Protein 5ODU (pdb70)

InterPro domains:
  IPR008979 Galactose-binding-like domain superfamily [SSF49785] (3-117)
  IPR012905 PA-IL-like [PF07828] (3-117)
  IPR012905 PA-IL-like [PIRSF020485] (2-117)

Foldseek 3Di:
DLFKDKWWLLPQVFAFGQDWAAFFWWKKKAKDDKKALADDPQRIAALQAGDVVDHDPPLAQHKWWAAPNDTHRAGRMDGGHGDHHTGTTGIHRRHDPPSSPRMGDIMIMDMDRPDHHDDDD/DLFKDKWWLLPQQFAFGPDWAAFFWWKKKAKDDKKALADDPQRIAAQQAGDVVDDDPPPAQHKWWAFPNDTHRARRMDDGHGDHHTGTIGIHRRHDPPRSPRMGDIMIMDMDRPDHHDDDD/DLFKDKWWLLPQPFAFGPDWAAFFWWKKKAKDDKKALADDPQRIAALQAGDVVDHDPPPAQHKWWAFPNDTHRARRMDGGHGDHHTGTIGIHRRHDPPSSPRMGDIMIMDMDRPDHHDDDD/DLFKDKWWLLPQQFAFGPDWAAFFWWKKKAKDDKKALADDPQRIAAQQAGDVVDHDPPPAQHKWWAFVHDTHHAHRMDDGHGDHHTGTIGIHRRHDPPRSPRMGDIMIMDMDRPDHHDDDD/DLFKDKWWLLPQQFAFRQDWAAFFWWKKKAKDDKKALADDPQRIAALQAGDVVDDDPPPAQHKWWAFPNDTGRAHRMDGGHGDHHTGTTGIHRRHDPPSSPRMGDIMIMDMDRPGHDDDDD/DLFKDWWWLLPQQFAFRQDWAAFFWWKKKAKDDWKALADDPQRIAALQAGDVVDDDPPLAQHKWWAFPNDTHRARRMDDGHTDHHTGTTGIHRRHDPPSSPRMGDIMIMDMDRPDHHDDDD/DLFKDKWWLLPQQFAFGQDWAAFFWWKKKAKDDKKALAPDPQRIAALQGGDVVDHDPPPAQHKWKAFPNDTHRAGRMDGGHGDHHTGTIGIHRRHDPPSSPRMGDIMIMDMDRPGHDDDDD/DLFKDKWWLLPQQFAFGPDWAAFFWWKKKAKDDKKALADDPQRIAAQQAGDVVDHDPPPAQHKWWAFPNDTHRARRMDDGHGDHHTGTIGIHRRHDPPSSPRMGDIMIMDMDRPGHHDDDD

CATH classification: 2.60.120.430

Nearest PDB structures (foldseek):
  5odu-assembly1_F  TM=1.008E+00  e=3.300E-25  Photorhabdus luminescens
  6ygq-assembly1_D  TM=8.949E-01  e=1.810E-11  Enterobacter cloacae
  2vxj-assembly10_J  TM=8.887E-01  e=5.072E-10  Pseudomonas aeruginosa PAO1
  4yw7-assembly8_H  TM=8.779E-01  e=5.367E-10  Pseudomonas aeruginosa
  2vxj-assembly2_B  TM=8.771E-01  e=1.057E-09  Pseudomonas aeruginosa PAO1

Solvent-accessible surface area: 43942 Å² total; per-residue (Å²): 88,80,37,65,8,0,0,14,0,76,25,87,120,17,27,54,10,48,23,82,0,103,115,17,1,27,8,0,0,1,0,49,15,40,1,32,16,1,195,79,101,35,39,46,0,0,0,37,3,17,3,8,28,43,39,65,89,107,58,29,0,21,1,6,1,30,4,71,137,122,104,53,90,11,9,0,0,19,7,69,97,92,4,65,47,83,20,60,0,27,0,7,0,9,10,62,106,67,58,12,77,52,12,60,40,26,0,81,2,52,0,28,26,40,53,124,131,97,60,185,234,78,77,37,71,27,34,0,38,0,90,24,89,116,17,79,63,12,51,22,87,0,67,117,11,1,4,0,8,2,56,7,108,26,149,0,33,15,1,188,80,126,42,39,99,0,20,5,96,8,26,51,117,108,42,104,65,91,110,61,30,0,21,0,6,0,39,0,66,140,123,91,10,66,9,9,72,29,20,124,61,54,24,0,49,51,79,18,61,0,24,0,8,0,9,10,62,105,68,55,11,75,49,12,61,45,73,0,86,2,79,0,74,23,44,12,108,113,33,57,9,184,88,78,40,74,26,30,0,33,0,89,25,80,117,17,77,66,12,51,25,87,0,104,116,16,1,27,8,0,0,1,0,48,11,19,0,2,16,1,113,81,88,36,40,0,0,0,0,36,3,19,3,51,37,39,75,65,90,99,58,30,0,20,1,6,2,38,5,70,140,114,103,50,90,12,10,0,0,20,7,67,96,90,4,63,46,81,18,62,0,23,0,10,0,8,12,62,67,32,58,12,79,54,10,21,29,75,0,88,2,53,0,31,26,40,53,124,134,97,56,187,242,79,74,39,67,10,1,0,14,0,69,23,91,121,18,30,58,10,51,24,88,0,108,111,15,1,26,8,0,0,0,0,47,17,41,1,34,15,1,193,78,99,33,42,45,0,0,0,36,2,18,3,50,38,44,96,66,90,109,59,27,0,22,1,5,1,23,4,69,114,111,97,46,92,11,9,0,0,20,6,69,97,90,3,60,44,80,19,64,0,26,0,9,0,6,8,60,104,68,54,11,78,52,12,60,39,22,0,86,2,53,0,28,25,39,50,117,134,84,60,185,222,92,78,30,71,27,32,0,38,0,88,25,87,118,18,62,21,8,5,24,15,1,90,113,17,1,27,8,10,2,58,7,110,26,147,1,33,16,1,182,82,128,42,40,102,0,20,4,95,7,26,48,118,106,44,103,69,86,110,60,29,0,21,1,6,1,36,5,31,134,117,101,52,88,15,10,72,31,24,121,118,111,88,3,60,45,48,0,11,0,26,0,7,0,8,10,62,106,67,56,12,77,49,12,61,47,75,0,84,2,80,0,74,27,64,51,123,132,96,61,183,244,87,77,38,74,26,39,0,34,0,87,24,84,126,17,83,60,8,52,24,92,0,109,116,17,1,28,9,0,1,1,0,48,17,44,1,32,15,1,199,81,94,39,39,49,0,0,0,38,2,19,3,51,41,41,104,70,89,106,57,30,0,19,0,5,2,40,4,71,144,114,100,42,91,10,9,0,0,16,8,69,97,92,4,67,41,75,19,70,0,28,0,8,0,8,11,59,106,67,57,12,78,54,10,59,33,78,0,90,2,55,0,29,26,43,53,124,134,97,56,185,239,90,77,38,72,28,32,0,36,0,86,23,87,116,17,76,67,12,48,22,87,0,106,116,17,1,28,9,0,0,1,0,46,14,40,0,35,16,1,160,81,101,34,39,47,0,0,0,38,2,19,2,48,34,42,100,65,92,108,63,33,0,20,1,10,1,37,6,67,137,110,103,46,90,10,9,0,0,21,7,69,96,91,3,66,44,80,18,64,0,25,0,8,0,11,11,62,105,69,58,11,79,59,11,26,42,74,0,88,2,52,0,31,24,40,52,127,134,96,56,186,240,83,79,38,76,25,29,0,34,0,89,24,85,123,16,82,68,11,50,24,89,0,107,117,13,1,3,0,0,0,1,0,48,18,41,2,37,17,1,195,82,98,30,42,42,0,0,0,36,3,19,3,48,34,43,99,66,91,107,58,31,0,20,1,6,0,40,0,70,132,116,94,7,68,4,9,0,0,16,6,17,39,20,0,39,48,75,18,63,0,26,0,9,0,8,10,61,104,69,58,12,78,52,12,60,44,70,0,90,2,50,0,29,27,27,13,115,111,33,48,7,176

Sequence (968 aa):
SDWSGSVPANAENGKSTGLILKQGDTISVVAHGWVKYGRDNVEWAAPDGPVPNNPQPSSIATLVAKIANKKFAIGNGVLHKTVPVDGELILLFNDVPGTFGDNSGEFQVEVIIESRYSPLKSDWSGSVPANAENGKSTGLILKQGDTISVVAHGWVKYGRDNVEWAAPDGPVPNNPQPSSIATLVAKIANKKFAIGNGVLHKTVPVDGELILLFNDVPGTFGDNSGEFQVEVIIESRYSPLKSDWSGSVPANAENGKSTGLILKQGDTISVVAHGWVKYGRDNVEWAAPDGPVPNNPQPSSIATLVAKIANKKFAIGNGVLHKTVPVDGELILLFNDVPGTFGDNSGEFQVEVIIESRYSPLKSDWSGSVPANAENGKSTGLILKQGDTISVVAHGWVKYGRDNVEWAAPDGPVPNNPQPSSIATLVAKIANKKFAIGNGVLHKTVPVDGELILLFNDVPGTFGDNSGEFQVEVIIESRYSPLKSDWSGSVPANAENGKSTGLILKQGDTISVVAHGWVKYGRDNVEWAAPDGPVPNNPQPSSIATLVAKIANKKFAIGNGVLHKTVPVDGELILLFNDVPGTFGDNSGEFQVEVIIESRYSPLKSDWSGSVPANAENGKSTGLILKQGDTISVVAHGWVKYGRDNVEWAAPDGPVPNNPQPSSIATLVAKIANKKFAIGNGVLHKTVPVDGELILLFNDVPGTFGDNSGEFQVEVIIESRYSPLKSDWSGSVPANAENGKSTGLILKQGDTISVVAHGWVKYGRDNVEWAAPDGPVPNNPQPSSIATLVAKIANKKFAIGNGVLHKTVPVDGELILLFNDVPGTFGDNSGEFQVEVIIESRYSPLKSDWSGSVPANAENGKSTGLILKQGDTISVVAHGWVKYGRDNVEWAAPDGPVPNNPQPSSIATLVAKIANKKFAIGNGVLHKTVPVDGELILLFNDVPGTFGDNSGEFQVEVIIESRYSPLK

Structure (mmCIF, N/CA/C/O backbone):
data_5ODU
#
_entry.id   5ODU
#
_cell.length_a   62.904
_cell.length_b   103.342
_cell.length_c   76.086
_cell.angle_alpha   90.00
_cell.angle_beta   93.05
_cell.angle_gamma   90.00
#
_symmetry.space_group_name_H-M   'P 1 21 1'
#
loop_
_entity.id
_entity.type
_entity.pdbx_description
1 polymer PllA
2 non-polymer 'methyl alpha-D-galactopyranoside'
3 non-polymer 'CALCIUM ION'
4 water water
#
loop_
_atom_site.group_PDB
_atom_site.id
_atom_site.type_symbol
_atom_site.label_atom_id
_atom_site.label_alt_id
_atom_site.label_comp_id
_atom_site.label_asym_id
_atom_site.label_entity_id
_atom_site.label_seq_id
_atom_site.pdbx_PDB_ins_code
_atom_site.Cartn_x
_atom_site.Cartn_y
_atom_site.Cartn_z
_atom_site.occupancy
_atom_site.B_iso_or_equiv
_atom_site.auth_seq_id
_atom_site.auth_comp_id
_atom_site.auth_asym_id
_atom_site.auth_atom_id
_atom_site.pdbx_PDB_model_num
ATOM 1 N N . SER A 1 2 ? -31.980 -15.040 -17.858 1.00 35.04 2 SER A N 1
ATOM 2 C CA . SER A 1 2 ? -31.121 -13.870 -17.724 1.00 45.59 2 SER A CA 1
ATOM 3 C C . SER A 1 2 ? -31.576 -12.990 -16.564 1.00 39.94 2 SER A C 1
ATOM 4 O O . SER A 1 2 ? -32.712 -13.098 -16.100 1.00 37.56 2 SER A O 1
ATOM 7 N N . ASP A 1 3 ? -30.677 -12.122 -16.094 1.00 25.57 3 ASP A N 1
ATOM 8 C CA . ASP A 1 3 ? -31.037 -11.181 -15.039 1.00 23.19 3 ASP A CA 1
ATOM 9 C C . ASP A 1 3 ? -31.943 -10.077 -15.566 1.00 25.32 3 ASP A C 1
ATOM 10 O O . ASP A 1 3 ? -32.781 -9.554 -14.822 1.00 23.89 3 ASP A O 1
ATOM 15 N N . TRP A 1 4 ? -31.785 -9.708 -16.834 1.00 21.46 4 TRP A N 1
ATOM 16 C CA . TRP A 1 4 ? -32.663 -8.745 -17.479 1.00 16.21 4 TRP A CA 1
ATOM 17 C C . TRP A 1 4 ? -32.716 -9.058 -18.963 1.00 13.34 4 TRP A C 1
ATOM 18 O O . TRP A 1 4 ? -31.686 -9.324 -19.588 1.00 15.63 4 TRP A O 1
ATOM 29 N N . SER A 1 5 ? -33.921 -9.033 -19.518 1.00 13.38 5 SER A N 1
ATOM 30 C CA . SER A 1 5 ? -34.108 -9.137 -20.955 1.00 18.01 5 SER A CA 1
ATOM 31 C C . SER A 1 5 ? -35.171 -8.133 -21.363 1.00 14.59 5 SER A C 1
ATOM 32 O O . SER A 1 5 ? -36.159 -7.940 -20.648 1.00 16.92 5 SER A O 1
ATOM 35 N N . GLY A 1 6 ? -34.959 -7.484 -22.498 1.00 14.52 6 GLY A N 1
ATOM 36 C CA . GLY A 1 6 ? -35.896 -6.473 -22.945 1.00 15.80 6 GLY A CA 1
ATOM 37 C C . GLY A 1 6 ? -35.433 -5.854 -24.242 1.00 14.51 6 GLY A C 1
ATOM 38 O O . GLY A 1 6 ? -34.375 -6.193 -24.783 1.00 14.66 6 GLY A O 1
ATOM 39 N N . SER A 1 7 ? -36.250 -4.932 -24.731 1.00 16.57 7 SER A N 1
ATOM 40 C CA . SER A 1 7 ? -35.968 -4.240 -25.975 1.00 18.02 7 SER A CA 1
ATOM 41 C C . SER A 1 7 ? -35.206 -2.950 -25.708 1.00 15.55 7 SER A C 1
ATOM 42 O O . SER A 1 7 ? -35.349 -2.328 -24.653 1.00 18.95 7 SER A O 1
ATOM 45 N N . VAL A 1 8 ? -34.394 -2.557 -26.677 1.00 13.97 8 VAL A N 1
ATOM 46 C CA . VAL A 1 8 ? -33.716 -1.269 -26.678 1.00 13.62 8 VAL A CA 1
ATOM 47 C C . VAL A 1 8 ? -34.159 -0.512 -27.925 1.00 14.73 8 VAL A C 1
ATOM 48 O O . VAL A 1 8 ? -33.674 -0.775 -29.028 1.00 16.30 8 VAL A O 1
ATOM 52 N N . PRO A 1 9 ? -35.109 0.413 -27.800 1.00 12.73 9 PRO A N 1
ATOM 53 C CA . PRO A 1 9 ? -35.587 1.136 -28.985 1.00 12.94 9 PRO A CA 1
ATOM 54 C C . PRO A 1 9 ? -34.537 2.088 -29.539 1.00 14.86 9 PRO A C 1
ATOM 55 O O . PRO A 1 9 ? -33.854 2.795 -28.795 1.00 15.47 9 PRO A O 1
ATOM 59 N N . ALA A 1 10 ? -34.428 2.110 -30.869 1.00 16.42 10 ALA A N 1
ATOM 60 C CA . ALA A 1 10 ? -33.476 2.997 -31.524 1.00 14.70 10 ALA A CA 1
ATOM 61 C C . ALA A 1 10 ? -33.847 4.467 -31.379 1.00 15.83 10 ALA A C 1
ATOM 62 O O . ALA A 1 10 ? -32.964 5.324 -31.476 1.00 16.56 10 ALA A O 1
ATOM 64 N N . ASN A 1 11 ? -35.122 4.784 -31.161 1.00 18.19 11 ASN A N 1
ATOM 65 C CA . ASN A 1 11 ? -35.556 6.171 -31.063 1.00 16.26 11 ASN A CA 1
ATOM 66 C C . ASN A 1 11 ? -35.520 6.708 -29.638 1.00 15.49 11 ASN A C 1
ATOM 67 O O . ASN A 1 11 ? -35.915 7.856 -29.415 1.00 19.46 11 ASN A O 1
ATOM 72 N N . ALA A 1 12 ? -35.046 5.919 -28.675 1.00 18.38 12 ALA A N 1
ATOM 73 C CA . ALA A 1 12 ? -34.996 6.334 -27.274 1.00 25.13 12 ALA A CA 1
ATOM 74 C C . ALA A 1 12 ? -33.688 7.079 -27.037 1.00 20.24 12 ALA A C 1
ATOM 75 O O . ALA A 1 12 ? -32.639 6.466 -26.827 1.00 19.46 12 ALA A O 1
ATOM 77 N N . GLU A 1 13 ? -33.752 8.412 -27.053 1.00 20.70 13 GLU A N 1
ATOM 78 C CA . GLU A 1 13 ? -32.541 9.208 -26.891 1.00 15.38 13 GLU A CA 1
ATOM 79 C C . GLU A 1 13 ? -31.940 9.051 -25.500 1.00 16.14 13 GLU A C 1
ATOM 80 O O . GLU A 1 13 ? -30.720 9.167 -25.339 1.00 22.67 13 GLU A O 1
ATOM 86 N N . ASN A 1 14 ? -32.766 8.791 -24.489 1.00 18.59 14 ASN A N 1
ATOM 87 C CA . ASN A 1 14 ? -32.274 8.595 -23.131 1.00 25.07 14 ASN A CA 1
ATOM 88 C C . ASN A 1 14 ? -31.966 7.134 -22.825 1.00 26.48 14 ASN A C 1
ATOM 89 O O . ASN A 1 14 ? -31.574 6.819 -21.696 1.00 24.88 14 ASN A O 1
ATOM 94 N N . GLY A 1 15 ? -32.131 6.242 -23.798 1.00 17.74 15 GLY A N 1
ATOM 95 C CA . GLY A 1 15 ? -31.803 4.847 -23.613 1.00 17.65 15 GLY A CA 1
ATOM 96 C C . GLY A 1 15 ? -32.898 4.084 -22.896 1.00 21.64 15 GLY A C 1
ATOM 97 O O . GLY A 1 15 ? -33.963 4.605 -22.560 1.00 23.13 15 GLY A O 1
ATOM 98 N N . LYS A 1 16 ? -32.612 2.807 -22.666 1.00 15.04 16 LYS A N 1
ATOM 99 C CA . LYS A 1 16 ? -33.519 1.888 -21.990 1.00 15.18 16 LYS A CA 1
ATOM 100 C C . LYS A 1 16 ? -32.957 1.566 -20.612 1.00 15.15 16 LYS A C 1
ATOM 101 O O . LYS A 1 16 ? -31.859 1.011 -20.501 1.00 17.05 16 LYS A O 1
ATOM 107 N N . SER A 1 17 ? -33.709 1.908 -19.570 1.00 17.92 17 SER A N 1
ATOM 108 C CA . SER A 1 17 ? -33.299 1.597 -18.208 1.00 17.24 17 SER A CA 1
ATOM 109 C C . SER A 1 17 ? -33.581 0.132 -17.904 1.00 17.38 17 SER A C 1
ATOM 110 O O . SER A 1 17 ? -34.689 -0.359 -18.140 1.00 27.46 17 SER A O 1
ATOM 113 N N . THR A 1 18 ? -32.573 -0.567 -17.379 1.00 19.50 18 THR A N 1
ATOM 114 C CA . THR A 1 18 ? -32.694 -1.987 -17.073 1.00 22.69 18 THR A CA 1
ATOM 115 C C . THR A 1 18 ? -33.066 -2.262 -15.623 1.00 22.67 18 THR A C 1
ATOM 116 O O . THR A 1 18 ? -33.475 -3.385 -15.311 1.00 20.69 18 THR A O 1
ATOM 120 N N . GLY A 1 19 ? -32.923 -1.283 -14.734 1.00 17.76 19 GLY A N 1
ATOM 121 C CA . GLY A 1 19 ? -33.133 -1.508 -13.321 1.00 23.32 19 GLY A CA 1
ATOM 122 C C . GLY A 1 19 ? -32.009 -2.237 -12.621 1.00 28.71 19 GLY A C 1
ATOM 123 O O . GLY A 1 19 ? -32.040 -2.348 -11.388 1.00 26.01 19 GLY A O 1
ATOM 124 N N . LEU A 1 20 ? -31.018 -2.738 -13.356 1.00 20.74 20 LEU A N 1
ATOM 125 C CA . LEU A 1 20 ? -29.876 -3.409 -12.749 1.00 18.00 20 LEU A CA 1
ATOM 126 C C . LEU A 1 20 ? -28.933 -2.362 -12.173 1.00 22.75 20 LEU A C 1
ATOM 127 O O . LEU A 1 20 ? -28.399 -1.525 -12.911 1.00 20.37 20 LEU A O 1
ATOM 132 N N . ILE A 1 21 ? -28.725 -2.410 -10.863 1.00 15.62 21 ILE A N 1
ATOM 133 C CA . ILE A 1 21 ? -27.890 -1.445 -10.160 1.00 16.67 21 ILE A CA 1
ATOM 134 C C . ILE A 1 21 ? -26.518 -2.086 -9.999 1.00 16.55 21 ILE A C 1
ATOM 135 O O . ILE A 1 21 ? -26.314 -2.952 -9.142 1.00 18.90 21 ILE A O 1
ATOM 140 N N . LEU A 1 22 ? -25.574 -1.657 -10.828 1.00 17.54 22 LEU A N 1
ATOM 141 C CA . LEU A 1 22 ? -24.251 -2.252 -10.873 1.00 20.37 22 LEU A CA 1
ATOM 142 C C . LEU A 1 22 ? -23.306 -1.521 -9.933 1.00 16.33 22 LEU A C 1
ATOM 143 O O . LEU A 1 22 ? -23.414 -0.310 -9.724 1.00 20.91 22 LEU A O 1
ATOM 148 N N . LYS A 1 23 ? -22.379 -2.276 -9.357 1.00 16.25 23 LYS A N 1
ATOM 149 C CA . LYS A 1 23 ? -21.332 -1.724 -8.516 1.00 16.40 23 LYS A CA 1
ATOM 150 C C . LYS A 1 23 ? -19.979 -1.943 -9.176 1.00 18.52 23 LYS A C 1
ATOM 151 O O . LYS A 1 23 ? -19.783 -2.904 -9.926 1.00 15.06 23 LYS A O 1
ATOM 157 N N . GLN A 1 24 ? -19.053 -1.029 -8.907 1.00 16.93 24 GLN A N 1
ATOM 158 C CA . GLN A 1 24 ? -17.669 -1.216 -9.317 1.00 18.09 24 GLN A CA 1
ATOM 159 C C . GLN A 1 24 ? -17.183 -2.597 -8.896 1.00 16.36 24 GLN A C 1
ATOM 160 O O . GLN A 1 24 ? -17.349 -3.003 -7.744 1.00 16.81 24 GLN A O 1
ATOM 166 N N . GLY A 1 25 ? -16.602 -3.329 -9.843 1.00 17.75 25 GLY A N 1
ATOM 167 C CA . GLY A 1 25 ? -16.089 -4.655 -9.588 1.00 15.26 25 GLY A CA 1
ATOM 168 C C . GLY A 1 25 ? -17.027 -5.784 -9.968 1.00 17.32 25 GLY A C 1
ATOM 169 O O . GLY A 1 25 ? -16.575 -6.929 -10.076 1.00 14.74 25 GLY A O 1
ATOM 170 N N . ASP A 1 26 ? -18.316 -5.501 -10.146 1.00 18.39 26 ASP A N 1
ATOM 171 C CA . ASP A 1 26 ? -19.215 -6.485 -10.727 1.00 18.55 26 ASP A CA 1
ATOM 172 C C . ASP A 1 26 ? -18.714 -6.894 -12.110 1.00 13.50 26 ASP A C 1
ATOM 173 O O . ASP A 1 26 ? -17.955 -6.171 -12.764 1.00 13.34 26 ASP A O 1
ATOM 178 N N . THR A 1 27 ? -19.139 -8.075 -12.555 1.00 12.69 27 THR A N 1
ATOM 179 C CA . THR A 1 27 ? -18.917 -8.501 -13.930 1.00 14.56 27 THR A CA 1
ATOM 180 C C . THR A 1 27 ? -20.256 -8.839 -14.569 1.00 15.05 27 THR A C 1
ATOM 181 O O . THR A 1 27 ? -21.163 -9.345 -13.899 1.00 10.42 27 THR A O 1
ATOM 185 N N . ILE A 1 28 ? -20.377 -8.542 -15.865 1.00 11.96 28 ILE A N 1
ATOM 186 C CA . ILE A 1 28 ? -21.623 -8.725 -16.600 1.00 13.63 28 ILE A CA 1
ATOM 187 C C . ILE A 1 28 ? -21.333 -9.335 -17.966 1.00 13.65 28 ILE A C 1
ATOM 188 O O . ILE A 1 28 ? -20.231 -9.221 -18.510 1.00 10.85 28 ILE A O 1
ATOM 193 N N . SER A 1 29 ? -22.354 -9.983 -18.522 1.00 12.78 29 SER A N 1
ATOM 194 C CA . SER A 1 29 ? -22.357 -10.401 -19.916 1.00 13.49 29 SER A CA 1
ATOM 195 C C . SER A 1 29 ? -23.609 -9.853 -20.584 1.00 13.68 29 SER A C 1
ATOM 196 O O . SER A 1 29 ? -24.648 -9.682 -19.940 1.00 11.76 29 SER A O 1
ATOM 199 N N . VAL A 1 30 ? -23.500 -9.573 -21.880 1.00 12.17 30 VAL A N 1
ATOM 200 C CA . VAL A 1 30 ? -24.599 -9.020 -22.664 1.00 8.87 30 VAL A CA 1
ATOM 201 C C . VAL A 1 30 ? -24.570 -9.651 -24.046 1.00 11.84 30 VAL A C 1
ATOM 202 O O . VAL A 1 30 ? -23.497 -9.848 -24.625 1.00 8.50 30 VAL A O 1
ATOM 206 N N . VAL A 1 31 ? -25.750 -9.961 -24.578 1.00 12.05 31 VAL A N 1
ATOM 207 C CA . VAL A 1 31 ? -25.911 -10.293 -25.988 1.00 10.32 31 VAL A CA 1
ATOM 208 C C . VAL A 1 31 ? -27.066 -9.468 -26.533 1.00 9.92 31 VAL A C 1
ATOM 209 O O . VAL A 1 31 ? -28.078 -9.274 -25.849 1.00 10.40 31 VAL A O 1
ATOM 213 N N . ALA A 1 32 ? -26.912 -8.977 -27.760 1.00 12.88 32 ALA A N 1
ATOM 214 C CA . ALA A 1 32 ? -27.891 -8.096 -28.380 1.00 9.27 32 ALA A CA 1
ATOM 215 C C . ALA A 1 32 ? -28.246 -8.627 -29.761 1.00 12.14 32 ALA A C 1
ATOM 216 O O . ALA A 1 32 ? -27.357 -8.944 -30.556 1.00 9.89 32 ALA A O 1
ATOM 218 N N . HIS A 1 33 ? -29.541 -8.711 -30.044 1.00 11.83 33 HIS A N 1
ATOM 219 C CA . HIS A 1 33 ? -30.035 -9.255 -31.298 1.00 12.29 33 HIS A CA 1
ATOM 220 C C . HIS A 1 33 ? -30.887 -8.222 -32.024 1.00 14.85 33 HIS A C 1
ATOM 221 O O . HIS A 1 33 ? -31.457 -7.313 -31.415 1.00 13.44 33 HIS A O 1
ATOM 228 N N . GLY A 1 34 ? -30.969 -8.374 -33.337 1.00 13.84 34 GLY A N 1
ATOM 229 C CA . GLY A 1 34 ? -31.939 -7.642 -34.125 1.00 15.67 34 GLY A CA 1
ATOM 230 C C . GLY A 1 34 ? -31.340 -6.504 -34.924 1.00 15.75 34 GLY A C 1
ATOM 231 O O . GLY A 1 34 ? -30.123 -6.354 -35.076 1.00 13.51 34 GLY A O 1
ATOM 232 N N . TRP A 1 35 ? -32.248 -5.678 -35.438 1.00 15.19 35 TRP A N 1
ATOM 233 C CA . TRP A 1 35 ? -31.931 -4.648 -36.412 1.00 13.94 35 TRP A CA 1
ATOM 234 C C . TRP A 1 35 ? -32.747 -3.400 -36.128 1.00 16.93 35 TRP A C 1
ATOM 235 O O . TRP A 1 35 ? -33.900 -3.486 -35.695 1.00 15.29 35 TRP A O 1
ATOM 246 N N . VAL A 1 36 ? -32.146 -2.239 -36.386 1.00 13.08 36 VAL A N 1
ATOM 247 C CA . VAL A 1 36 ? -32.828 -0.962 -36.245 1.00 14.76 36 VAL A CA 1
ATOM 248 C C . VAL A 1 36 ? -32.429 -0.053 -37.398 1.00 14.89 36 VAL A C 1
ATOM 249 O O . VAL A 1 36 ? -31.438 -0.285 -38.094 1.00 12.38 36 VAL A O 1
ATOM 253 N N . LYS A 1 37 ? -33.220 0.998 -37.583 1.00 17.79 37 LYS A N 1
ATOM 254 C CA . LYS A 1 37 ? -32.925 2.057 -38.535 1.00 16.12 37 LYS A CA 1
ATOM 255 C C . LYS A 1 37 ? -32.490 3.299 -37.772 1.00 14.90 37 LYS A C 1
ATOM 256 O O . LYS A 1 37 ? -33.156 3.705 -36.814 1.00 15.89 37 LYS A O 1
ATOM 262 N N . TYR A 1 38 ? -31.366 3.885 -38.180 1.00 17.32 38 TYR A N 1
ATOM 263 C CA . TYR A 1 38 ? -30.941 5.177 -37.659 1.00 19.47 38 TYR A CA 1
ATOM 264 C C . TYR A 1 38 ? -31.294 6.313 -38.610 1.00 15.75 38 TYR A C 1
ATOM 265 O O . TYR A 1 38 ? -30.892 7.458 -38.379 1.00 20.85 38 TYR A O 1
ATOM 274 N N . GLY A 1 39 ? -32.045 6.016 -39.665 1.00 16.65 39 GLY A N 1
ATOM 275 C CA . GLY A 1 39 ? -32.520 7.023 -40.595 1.00 18.74 39 GLY A CA 1
ATOM 276 C C . GLY A 1 39 ? -33.527 6.402 -41.535 1.00 18.04 39 GLY A C 1
ATOM 277 O O . GLY A 1 39 ? -33.725 5.184 -41.552 1.00 21.03 39 GLY A O 1
ATOM 278 N N . ARG A 1 40 ? -34.151 7.261 -42.340 1.00 19.84 40 ARG A N 1
ATOM 279 C CA . ARG A 1 40 ? -35.227 6.825 -43.221 1.00 25.96 40 ARG A CA 1
ATOM 280 C C . ARG A 1 40 ? -34.722 6.159 -44.495 1.00 29.58 40 ARG A C 1
ATOM 281 O O . ARG A 1 40 ? -35.498 5.462 -45.157 1.00 27.04 40 ARG A O 1
ATOM 289 N N . ASP A 1 41 ? -33.455 6.358 -44.856 1.00 22.55 41 ASP A N 1
ATOM 290 C CA . ASP A 1 41 ? -32.935 5.813 -46.102 1.00 23.28 41 ASP A CA 1
ATOM 291 C C . ASP A 1 41 ? -32.846 4.290 -46.038 1.00 28.09 41 ASP A C 1
ATOM 292 O O . ASP A 1 41 ? -32.643 3.695 -44.974 1.00 27.15 41 ASP A O 1
ATOM 297 N N . ASN A 1 42 ? -32.992 3.661 -47.207 1.00 26.13 42 ASN A N 1
ATOM 298 C CA . ASN A 1 42 ? -32.972 2.205 -47.302 1.00 22.96 42 ASN A CA 1
ATOM 299 C C . ASN A 1 42 ? -31.670 1.603 -46.785 1.00 23.19 42 ASN A C 1
ATOM 300 O O . ASN A 1 42 ? -31.651 0.426 -46.408 1.00 21.22 42 ASN A O 1
ATOM 305 N N . VAL A 1 43 ? -30.583 2.384 -46.746 1.00 21.92 43 VAL A N 1
ATOM 306 C CA . VAL A 1 43 ? -29.279 1.862 -46.343 1.00 19.68 43 VAL A CA 1
ATOM 307 C C . VAL A 1 43 ? -28.978 2.076 -44.864 1.00 18.97 43 VAL A C 1
ATOM 308 O O . VAL A 1 43 ? -28.005 1.503 -44.351 1.00 18.45 43 VAL A O 1
ATOM 312 N N . GLU A 1 44 ? -29.785 2.864 -44.156 1.00 21.72 44 GLU A N 1
ATOM 313 C CA . GLU A 1 44 ? -29.439 3.298 -42.802 1.00 15.36 44 GLU A CA 1
ATOM 314 C C . GLU A 1 44 ? -29.899 2.270 -41.764 1.00 15.65 44 GLU A C 1
ATOM 315 O O . GLU A 1 44 ? -30.699 2.543 -40.866 1.00 16.47 44 GLU A O 1
ATOM 321 N N . TRP A 1 45 ? -29.362 1.062 -41.912 1.00 15.84 45 TRP A N 1
ATOM 322 C CA . TRP A 1 45 ? -29.588 -0.041 -40.992 1.00 18.44 45 TRP A CA 1
ATOM 323 C C . TRP A 1 45 ? -28.402 -0.193 -40.050 1.00 11.54 45 TRP A C 1
ATOM 324 O O . TRP A 1 45 ? -27.258 0.095 -40.414 1.00 12.12 45 TRP A O 1
ATOM 335 N N . ALA A 1 46 ? -28.680 -0.665 -38.836 1.00 12.92 46 ALA A N 1
ATOM 336 C CA . ALA A 1 46 ? -27.629 -0.943 -37.869 1.00 12.00 46 ALA A CA 1
ATOM 337 C C . ALA A 1 46 ? -27.933 -2.218 -37.101 1.00 14.02 46 ALA A C 1
ATOM 338 O O . ALA A 1 46 ? -29.069 -2.449 -36.680 1.00 14.42 46 ALA A O 1
ATOM 340 N N . ALA A 1 47 ? -26.909 -3.044 -36.940 1.00 13.64 47 ALA A N 1
ATOM 341 C CA . ALA A 1 47 ? -26.902 -4.078 -35.919 1.00 11.56 47 ALA A CA 1
ATOM 342 C C . ALA A 1 47 ? -26.414 -3.459 -34.617 1.00 12.33 47 ALA A C 1
ATOM 343 O O . ALA A 1 47 ? -25.959 -2.314 -34.592 1.00 12.76 47 ALA A O 1
ATOM 345 N N . PRO A 1 48 ? -26.506 -4.179 -33.498 1.00 12.42 48 PRO A N 1
ATOM 346 C CA . PRO A 1 48 ? -25.918 -3.635 -32.264 1.00 12.30 48 PRO A CA 1
ATOM 347 C C . PRO A 1 48 ? -24.466 -3.227 -32.448 1.00 11.54 48 PRO A C 1
ATOM 348 O O . PRO A 1 48 ? -24.028 -2.219 -31.880 1.00 11.63 48 PRO A O 1
ATOM 352 N N . ASP A 1 49 ? -23.716 -3.976 -33.259 1.00 10.25 49 ASP A N 1
ATOM 353 C CA . ASP A 1 49 ? -22.316 -3.647 -33.508 1.00 13.32 49 ASP A CA 1
ATOM 354 C C . ASP A 1 49 ? -22.165 -2.304 -34.214 1.00 12.52 49 ASP A C 1
ATOM 355 O O . ASP A 1 49 ? -21.117 -1.656 -34.096 1.00 17.00 49 ASP A O 1
ATOM 360 N N . GLY A 1 50 ? -23.180 -1.879 -34.965 1.00 13.80 50 GLY A N 1
ATOM 361 C CA . GLY A 1 50 ? -23.154 -0.582 -35.595 1.00 10.11 50 GLY A CA 1
ATOM 362 C C . GLY A 1 50 ? -23.762 -0.574 -36.980 1.00 10.72 50 GLY A C 1
ATOM 363 O O . GLY A 1 50 ? -24.351 -1.558 -37.439 1.00 13.02 50 GLY A O 1
ATOM 364 N N . PRO A 1 51 ? -23.643 0.562 -37.667 1.00 11.45 51 PRO A N 1
ATOM 365 C CA . PRO A 1 51 ? -24.205 0.671 -39.019 1.00 11.13 51 PRO A CA 1
ATOM 366 C C . PRO A 1 51 ? -23.609 -0.352 -39.971 1.00 12.20 51 PRO A C 1
ATOM 367 O O . PRO A 1 51 ? -22.438 -0.725 -39.865 1.00 14.08 51 PRO A O 1
ATOM 371 N N . VAL A 1 52 ? -24.428 -0.788 -40.922 1.00 15.40 52 VAL A N 1
ATOM 372 C CA . VAL A 1 52 ? -23.913 -1.642 -41.997 1.00 13.46 52 VAL A CA 1
ATOM 373 C C . VAL A 1 52 ? -22.793 -0.895 -42.716 1.00 11.03 52 VAL A C 1
ATOM 374 O O . VAL A 1 52 ? -22.961 0.297 -43.041 1.00 13.80 52 VAL A O 1
ATOM 378 N N . PRO A 1 53 ? -21.641 -1.521 -42.986 1.00 11.28 53 PRO A N 1
ATOM 379 C CA . PRO A 1 53 ? -20.481 -0.760 -43.482 1.00 18.06 53 PRO A CA 1
ATOM 380 C C . PRO A 1 53 ? -20.633 -0.165 -44.874 1.00 15.86 53 PRO A C 1
ATOM 381 O O . PRO A 1 53 ? -19.683 0.471 -45.345 1.00 21.70 53 PRO A O 1
ATOM 385 N N . ASN A 1 54 ? -21.760 -0.339 -45.563 1.00 17.49 54 ASN A N 1
ATOM 386 C CA . ASN A 1 54 ? -21.955 0.387 -46.813 1.00 16.18 54 ASN A CA 1
ATOM 387 C C . ASN A 1 54 ? -22.450 1.809 -46.584 1.00 16.99 54 ASN A C 1
ATOM 388 O O . ASN A 1 54 ? -22.682 2.536 -47.557 1.00 19.83 54 ASN A O 1
ATOM 393 N N . ASN A 1 55 ? -22.604 2.224 -45.323 1.00 14.31 55 ASN A N 1
ATOM 394 C CA . ASN A 1 55 ? -22.927 3.609 -44.985 1.00 15.22 55 ASN A CA 1
ATOM 395 C C . ASN A 1 55 ? -22.421 3.883 -43.572 1.00 15.41 55 ASN A C 1
ATOM 396 O O . ASN A 1 55 ? -23.198 4.140 -42.647 1.00 13.64 55 ASN A O 1
ATOM 401 N N . PRO A 1 56 ? -21.105 3.828 -43.379 1.00 14.85 56 PRO A N 1
ATOM 402 C CA . PRO A 1 56 ? -20.557 3.909 -42.020 1.00 16.67 56 PRO A CA 1
ATOM 403 C C . PRO A 1 56 ? -20.706 5.298 -41.426 1.00 19.47 56 PRO A C 1
ATOM 404 O O . PRO A 1 56 ? -20.753 6.306 -42.135 1.00 19.52 56 PRO A O 1
ATOM 408 N N . GLN A 1 57 ? -20.775 5.335 -40.096 1.00 16.79 57 GLN A N 1
ATOM 409 C CA . GLN A 1 57 ? -20.932 6.572 -39.344 1.00 15.11 57 GLN A CA 1
ATOM 410 C C . GLN A 1 57 ? -19.728 6.770 -38.428 1.00 15.81 57 GLN A C 1
ATOM 411 O O . GLN A 1 57 ? -18.904 5.858 -38.285 1.00 20.47 57 GLN A O 1
ATOM 417 N N . PRO A 1 58 ? -19.581 7.938 -37.803 1.00 25.47 58 PRO A N 1
ATOM 418 C CA . PRO A 1 58 ? -18.431 8.160 -36.920 1.00 26.53 58 PRO A CA 1
ATOM 419 C C . PRO A 1 58 ? -18.354 7.124 -35.807 1.00 32.76 58 PRO A C 1
ATOM 420 O O . PRO A 1 58 ? -19.316 6.416 -35.505 1.00 23.82 58 PRO A O 1
ATOM 424 N N . SER A 1 59 ? -17.174 7.048 -35.195 1.00 33.42 59 SER A N 1
ATOM 425 C CA . SER A 1 59 ? -16.894 6.037 -34.182 1.00 27.22 59 SER A CA 1
ATOM 426 C C . SER A 1 59 ? -17.951 6.028 -33.083 1.00 17.57 59 SER A C 1
ATOM 427 O O . SER A 1 59 ? -18.275 7.067 -32.503 1.00 24.29 59 SER A O 1
ATOM 430 N N . SER A 1 60 ? -18.483 4.835 -32.808 1.00 17.61 60 SER A N 1
ATOM 431 C CA . SER A 1 60 ? -19.444 4.575 -31.737 1.00 14.69 60 SER A CA 1
ATOM 432 C C . SER A 1 60 ? -20.850 5.082 -32.049 1.00 12.45 60 SER A C 1
ATOM 433 O O . SER A 1 60 ? -21.790 4.786 -31.306 1.00 14.60 60 SER A O 1
ATOM 436 N N . ILE A 1 61 ? -21.018 5.834 -33.136 1.00 19.23 61 ILE A N 1
ATOM 437 C CA . ILE A 1 61 ? -22.342 6.332 -33.486 1.00 17.00 61 ILE A CA 1
ATOM 438 C C . ILE A 1 61 ? -23.185 5.193 -34.041 1.00 12.92 61 ILE A C 1
ATOM 439 O O . ILE A 1 61 ? -22.715 4.373 -34.843 1.00 13.60 61 ILE A O 1
ATOM 444 N N . ALA A 1 62 ? -24.442 5.134 -33.602 1.00 13.53 62 ALA A N 1
ATOM 445 C CA . ALA A 1 62 ? -25.397 4.126 -34.054 1.00 15.03 62 ALA A CA 1
ATOM 446 C C . ALA A 1 62 ? -24.966 2.715 -33.663 1.00 15.64 62 ALA A C 1
ATOM 447 O O . ALA A 1 62 ? -25.215 1.754 -34.395 1.00 14.05 62 ALA A O 1
ATOM 449 N N . THR A 1 63 ? -24.317 2.585 -32.508 1.00 11.79 63 THR A N 1
ATOM 450 C CA . THR A 1 63 ? -23.996 1.299 -31.909 1.00 14.22 63 THR A CA 1
ATOM 451 C C . THR A 1 63 ? -24.719 1.170 -30.574 1.00 10.27 63 THR A C 1
ATOM 452 O O . THR A 1 63 ? -25.113 2.163 -29.957 1.00 13.66 63 THR A O 1
ATOM 456 N N . LEU A 1 64 ? -24.876 -0.069 -30.121 1.00 12.21 64 LEU A N 1
ATOM 457 C CA . LEU A 1 64 ? -25.403 -0.317 -28.786 1.00 15.07 64 LEU A CA 1
ATOM 458 C C . LEU A 1 64 ? -24.293 -0.099 -27.767 1.00 10.79 64 LEU A C 1
ATOM 459 O O . LEU A 1 64 ? -23.232 -0.724 -27.858 1.00 15.18 64 LEU A O 1
ATOM 464 N N . VAL A 1 65 ? -24.536 0.788 -26.801 1.00 11.06 65 VAL A N 1
ATOM 465 C CA . VAL A 1 65 ? -23.584 1.068 -25.736 1.00 15.37 65 VAL A CA 1
ATOM 466 C C . VAL A 1 65 ? -24.282 0.909 -24.395 1.00 14.07 65 VAL A C 1
ATOM 467 O O . VAL A 1 65 ? -25.512 0.894 -24.300 1.00 10.97 65 VAL A O 1
ATOM 471 N N . ALA A 1 66 ? -23.472 0.789 -23.350 1.00 15.24 66 ALA A N 1
ATOM 472 C CA . ALA A 1 66 ? -23.956 0.789 -21.979 1.00 14.57 66 ALA A CA 1
ATOM 473 C C . ALA A 1 66 ? -23.652 2.142 -21.355 1.00 14.83 66 ALA A C 1
ATOM 474 O O . ALA A 1 66 ? -22.522 2.631 -21.446 1.00 21.80 66 ALA A O 1
ATOM 476 N N . LYS A 1 67 ? -24.664 2.750 -20.747 1.00 12.62 67 LYS A N 1
ATOM 477 C CA . LYS A 1 67 ? -24.497 3.981 -19.987 1.00 13.94 67 LYS A CA 1
ATOM 478 C C . LYS A 1 67 ? -24.578 3.645 -18.507 1.00 16.55 67 LYS A C 1
ATOM 479 O O . LYS A 1 67 ? -25.584 3.096 -18.047 1.00 17.37 67 LYS A O 1
ATOM 485 N N . ILE A 1 68 ? -23.517 3.961 -17.773 1.00 18.34 68 ILE A N 1
ATOM 486 C CA . ILE A 1 68 ? -23.469 3.771 -16.330 1.00 19.20 68 ILE A CA 1
ATOM 487 C C . ILE A 1 68 ? -22.930 5.057 -15.726 1.00 20.94 68 ILE A C 1
ATOM 488 O O . ILE A 1 68 ? -21.807 5.469 -16.041 1.00 21.92 68 ILE A O 1
ATOM 493 N N . ALA A 1 69 ? -23.732 5.694 -14.874 1.00 18.91 69 ALA A N 1
ATOM 494 C CA . ALA A 1 69 ? -23.367 6.972 -14.270 1.00 24.81 69 ALA A CA 1
ATOM 495 C C . ALA A 1 69 ? -22.929 7.970 -15.337 1.00 17.94 69 ALA A C 1
ATOM 496 O O . ALA A 1 69 ? -21.933 8.681 -15.190 1.00 22.60 69 ALA A O 1
ATOM 498 N N . ASN A 1 70 ? -23.677 8.006 -16.437 1.00 19.85 70 ASN A N 1
ATOM 499 C CA . ASN A 1 70 ? -23.454 8.954 -17.524 1.00 42.13 70 ASN A CA 1
ATOM 500 C C . ASN A 1 70 ? -22.099 8.762 -18.203 1.00 43.93 70 ASN A C 1
ATOM 501 O O . ASN A 1 70 ? -21.640 9.645 -18.935 1.00 31.89 70 ASN A O 1
ATOM 506 N N . LYS A 1 71 ? -21.451 7.617 -17.996 1.00 31.25 71 LYS A N 1
ATOM 507 C CA . LYS A 1 71 ? -20.293 7.224 -18.783 1.00 26.31 71 LYS A CA 1
ATOM 508 C C . LYS A 1 71 ? -20.708 6.103 -19.725 1.00 20.38 71 LYS A C 1
ATOM 509 O O . LYS A 1 71 ? -21.530 5.255 -19.365 1.00 20.21 71 LYS A O 1
ATOM 515 N N . LYS A 1 72 ? -20.157 6.114 -20.936 1.00 20.14 72 LYS A N 1
ATOM 516 C CA . LYS A 1 72 ? -20.561 5.196 -21.992 1.00 15.30 72 LYS A CA 1
ATOM 517 C C . LYS A 1 72 ? -19.490 4.140 -22.221 1.00 13.98 72 LYS A C 1
ATOM 518 O O . LYS A 1 72 ? -18.295 4.451 -22.266 1.00 19.96 72 LYS A O 1
ATOM 524 N N . PHE A 1 73 ? -19.931 2.896 -22.387 1.00 13.59 73 PHE A N 1
ATOM 525 C CA . PHE A 1 73 ? -19.047 1.771 -22.649 1.00 12.98 73 PHE A CA 1
ATOM 526 C C . PHE A 1 73 ? -19.552 0.996 -23.858 1.00 13.57 73 PHE A C 1
ATOM 527 O O . PHE A 1 73 ? -20.759 0.888 -24.085 1.00 15.08 73 PHE A O 1
ATOM 535 N N . ALA A 1 74 ? -18.616 0.449 -24.629 1.00 12.77 74 ALA A N 1
ATOM 536 C CA . ALA A 1 74 ? -18.980 -0.312 -25.815 1.00 10.67 74 ALA A CA 1
ATOM 537 C C . ALA A 1 74 ? -19.593 -1.654 -25.433 1.00 14.46 74 ALA A C 1
ATOM 538 O O . ALA A 1 74 ? -19.133 -2.328 -24.508 1.00 12.41 74 ALA A O 1
ATOM 540 N N . ILE A 1 75 ? -20.641 -2.036 -26.159 1.00 12.09 75 ILE A N 1
ATOM 541 C CA . ILE A 1 75 ? -21.304 -3.322 -25.975 1.00 9.59 75 ILE A CA 1
ATOM 542 C C . ILE A 1 75 ? -21.425 -3.997 -27.335 1.00 14.85 75 ILE A C 1
ATOM 543 O O . ILE A 1 75 ? -20.938 -5.115 -27.533 1.00 12.66 75 ILE A O 1
ATOM 548 N N . GLY A 1 76 ? -22.066 -3.319 -28.282 1.00 12.64 76 GLY A N 1
ATOM 549 C CA . GLY A 1 76 ? -22.262 -3.902 -29.598 1.00 11.85 76 GLY A CA 1
ATOM 550 C C . GLY A 1 76 ? -23.088 -5.168 -29.524 1.00 8.32 76 GLY A C 1
ATOM 551 O O . GLY A 1 76 ? -24.051 -5.272 -28.755 1.00 9.78 76 GLY A O 1
ATOM 552 N N . ASN A 1 77 ? -22.706 -6.157 -30.336 1.00 10.71 77 ASN A N 1
ATOM 553 C CA . ASN A 1 77 ? -23.440 -7.416 -30.369 1.00 12.41 77 ASN A CA 1
ATOM 554 C C . ASN A 1 77 ? -23.368 -8.163 -29.043 1.00 13.13 77 ASN A C 1
ATOM 555 O O . ASN A 1 77 ? -24.209 -9.033 -28.791 1.00 10.91 77 ASN A O 1
ATOM 560 N N . GLY A 1 78 ? -22.400 -7.854 -28.194 1.00 12.50 78 GLY A N 1
ATOM 561 C CA . GLY A 1 78 ? -22.353 -8.467 -26.881 1.00 11.25 78 GLY A CA 1
ATOM 562 C C . GLY A 1 78 ? -20.969 -8.408 -26.281 1.00 11.65 78 GLY A C 1
ATOM 563 O O . GLY A 1 78 ? -19.979 -8.106 -26.949 1.00 10.65 78 GLY A O 1
ATOM 564 N N . VAL A 1 79 ? -20.923 -8.700 -24.980 1.00 11.20 79 VAL A N 1
ATOM 565 C CA . VAL A 1 79 ? -19.680 -8.795 -24.224 1.00 11.82 79 VAL A CA 1
ATOM 566 C C . VAL A 1 79 ? -19.823 -9.922 -23.210 1.00 13.62 79 VAL A C 1
ATOM 567 O O . VAL A 1 79 ? -20.923 -10.216 -22.731 1.00 10.19 79 VAL A O 1
ATOM 571 N N . LEU A 1 80 ? -18.698 -10.547 -22.872 1.00 10.71 80 LEU A N 1
ATOM 572 C CA . LEU A 1 80 ? -18.677 -11.670 -21.941 1.00 8.47 80 LEU A CA 1
ATOM 573 C C . LEU A 1 80 ? -17.815 -11.325 -20.735 1.00 11.45 80 LEU A C 1
ATOM 574 O O . LEU A 1 80 ? -16.639 -10.979 -20.888 1.00 11.37 80 LEU A O 1
ATOM 579 N N . HIS A 1 81 ? -18.410 -11.413 -19.545 1.00 10.32 81 HIS A N 1
ATOM 580 C CA . HIS A 1 81 ? -17.682 -11.372 -18.275 1.00 12.88 81 HIS A CA 1
ATOM 581 C C . HIS A 1 81 ? -16.784 -10.139 -18.174 1.00 11.25 81 HIS A C 1
ATOM 582 O O . HIS A 1 81 ? -15.599 -10.224 -17.837 1.00 14.69 81 HIS A O 1
ATOM 589 N N . LYS A 1 82 ? -17.370 -8.976 -18.436 1.00 12.57 82 LYS A N 1
ATOM 590 C CA . LYS A 1 82 ? -16.637 -7.720 -18.371 1.00 12.22 82 LYS A CA 1
ATOM 591 C C . LYS A 1 82 ? -16.814 -7.062 -17.009 1.00 13.33 82 LYS A C 1
ATOM 592 O O . LYS A 1 82 ? -17.913 -7.051 -16.448 1.00 13.28 82 LYS A O 1
ATOM 598 N N . THR A 1 83 ? -15.726 -6.497 -16.492 1.00 14.77 83 THR A N 1
ATOM 599 C CA . THR A 1 83 ? -15.752 -5.837 -15.193 1.00 12.97 83 THR A CA 1
ATOM 600 C C . THR A 1 83 ? -16.325 -4.431 -15.326 1.00 17.00 83 THR A C 1
ATOM 601 O O . THR A 1 83 ? -15.929 -3.668 -16.214 1.00 17.02 83 THR A O 1
ATOM 605 N N . VAL A 1 84 ? -17.252 -4.090 -14.436 1.00 17.87 84 VAL A N 1
ATOM 606 C CA . VAL A 1 84 ? -17.854 -2.760 -14.385 1.00 16.58 84 VAL A CA 1
ATOM 607 C C . VAL A 1 84 ? -16.925 -1.830 -13.609 1.00 18.17 84 VAL A C 1
ATOM 608 O O . VAL A 1 84 ? -16.586 -2.133 -12.456 1.00 18.14 84 VAL A O 1
ATOM 612 N N . PRO A 1 85 ? -16.490 -0.703 -14.176 1.00 17.61 85 PRO A N 1
ATOM 613 C CA . PRO A 1 85 ? -15.579 0.194 -13.451 1.00 22.93 85 PRO A CA 1
ATOM 614 C C . PRO A 1 85 ? -16.242 1.295 -12.634 1.00 20.73 85 PRO A C 1
ATOM 615 O O . PRO A 1 85 ? -15.524 2.025 -11.941 1.00 20.61 85 PRO A O 1
ATOM 619 N N . VAL A 1 86 ? -17.568 1.448 -12.682 1.00 19.10 86 VAL A N 1
ATOM 620 C CA . VAL A 1 86 ? -18.248 2.542 -11.996 1.00 20.77 86 VAL A CA 1
ATOM 621 C C . VAL A 1 86 ? -19.598 2.056 -11.485 1.00 19.03 86 VAL A C 1
ATOM 622 O O . VAL A 1 86 ? -20.161 1.080 -11.983 1.00 19.77 86 VAL A O 1
ATOM 626 N N . ASP A 1 87 ? -20.122 2.761 -10.483 1.00 21.23 87 ASP A N 1
ATOM 627 C CA . ASP A 1 87 ? -21.436 2.460 -9.932 1.00 16.98 87 ASP A CA 1
ATOM 628 C C . ASP A 1 87 ? -22.528 3.121 -10.763 1.00 27.28 87 ASP A C 1
ATOM 629 O O . ASP A 1 87 ? -22.321 4.174 -11.371 1.00 33.52 87 ASP A O 1
ATOM 634 N N . GLY A 1 88 ? -23.695 2.504 -10.775 1.00 23.76 88 GLY A N 1
ATOM 635 C CA . GLY A 1 88 ? -24.862 3.110 -11.384 1.00 30.09 88 GLY A CA 1
ATOM 636 C C . GLY A 1 88 ? -25.771 2.079 -12.018 1.00 27.34 88 GLY A C 1
ATOM 637 O O . GLY A 1 88 ? -25.399 0.934 -12.272 1.00 17.04 88 GLY A O 1
ATOM 638 N N . GLU A 1 89 ? -27.004 2.503 -12.277 1.00 21.63 89 GLU A N 1
ATOM 639 C CA . GLU A 1 89 ? -27.948 1.668 -13.004 1.00 22.96 89 GLU A CA 1
ATOM 640 C C . GLU A 1 89 ? -27.473 1.465 -14.435 1.00 19.80 89 GLU A C 1
ATOM 641 O O . GLU A 1 89 ? -26.958 2.387 -15.071 1.00 21.17 89 GLU A O 1
ATOM 647 N N . LEU A 1 90 ? -27.662 0.253 -14.947 1.00 20.76 90 LEU A N 1
ATOM 648 C CA . LEU A 1 90 ? -27.306 -0.046 -16.328 1.00 18.58 90 LEU A CA 1
ATOM 649 C C . LEU A 1 90 ? -28.380 0.497 -17.262 1.00 16.30 90 LEU A C 1
ATOM 650 O O . LEU A 1 90 ? -29.537 0.064 -17.210 1.00 17.93 90 LEU A O 1
ATOM 655 N N . ILE A 1 91 ? -27.996 1.443 -18.112 1.00 14.88 91 ILE A N 1
ATOM 656 C CA . ILE A 1 91 ? -28.849 1.954 -19.178 1.00 16.70 91 ILE A CA 1
ATOM 657 C C . ILE A 1 91 ? -28.270 1.472 -20.498 1.00 17.36 91 ILE A C 1
ATOM 658 O O . ILE A 1 91 ? -27.075 1.656 -20.760 1.00 19.24 91 ILE A O 1
ATOM 663 N N . LEU A 1 92 ? -29.106 0.845 -21.321 1.00 12.31 92 LEU A N 1
ATOM 664 C CA . LEU A 1 92 ? -28.709 0.416 -22.655 1.00 10.83 92 LEU A CA 1
ATOM 665 C C . LEU A 1 92 ? -29.188 1.449 -23.665 1.00 13.75 92 LEU A C 1
ATOM 666 O O . LEU A 1 92 ? -30.368 1.815 -23.672 1.00 14.41 92 LEU A O 1
ATOM 671 N N . LEU A 1 93 ? -28.273 1.917 -24.512 1.00 13.20 93 LEU A N 1
ATOM 672 C CA . LEU A 1 93 ? -28.523 3.066 -25.372 1.00 12.43 93 LEU A CA 1
ATOM 673 C C . LEU A 1 93 ? -28.084 2.775 -26.799 1.00 13.65 93 LEU A C 1
ATOM 674 O O . LEU A 1 93 ? -26.971 2.291 -27.026 1.00 12.58 93 LEU A O 1
ATOM 679 N N . PHE A 1 94 ? -28.958 3.083 -27.758 1.00 12.97 94 PHE A N 1
ATOM 680 C CA . PHE A 1 94 ? -28.558 3.176 -29.159 1.00 14.76 94 PHE A CA 1
ATOM 681 C C . PHE A 1 94 ? -27.918 4.543 -29.357 1.00 15.10 94 PHE A C 1
ATOM 682 O O . PHE A 1 94 ? -28.600 5.570 -29.294 1.00 14.15 94 PHE A O 1
ATOM 690 N N . ASN A 1 95 ? -26.606 4.555 -29.588 1.00 14.50 95 ASN A N 1
ATOM 691 C CA . ASN A 1 95 ? -25.797 5.766 -29.449 1.00 16.57 95 ASN A CA 1
ATOM 692 C C . ASN A 1 95 ? -25.818 6.596 -30.734 1.00 13.91 95 ASN A C 1
ATOM 693 O O . ASN A 1 95 ? -24.797 6.835 -31.379 1.00 13.54 95 ASN A O 1
ATOM 698 N N . ASP A 1 96 ? -27.013 7.056 -31.095 1.00 16.57 96 ASP A N 1
ATOM 699 C CA . ASP A 1 96 ? -27.143 7.930 -32.249 1.00 18.18 96 ASP A CA 1
ATOM 700 C C . ASP A 1 96 ? -26.668 9.339 -31.892 1.00 18.06 96 ASP A C 1
ATOM 701 O O . ASP A 1 96 ? -26.490 9.688 -30.722 1.00 20.04 96 ASP A O 1
ATOM 706 N N . VAL A 1 97 ? -26.451 10.152 -32.921 1.00 19.25 97 VAL A N 1
ATOM 707 C CA . VAL A 1 97 ? -26.038 11.537 -32.673 1.00 19.47 97 VAL A CA 1
ATOM 708 C C . VAL A 1 97 ? -27.138 12.249 -31.896 1.00 13.82 97 VAL A C 1
ATOM 709 O O . VAL A 1 97 ? -28.330 12.090 -32.229 1.00 19.83 97 VAL A O 1
ATOM 713 N N . PRO A 1 98 ? -26.822 13.026 -30.859 1.00 17.80 98 PRO A N 1
ATOM 714 C CA . PRO A 1 98 ? -27.882 13.727 -30.126 1.00 26.80 98 PRO A CA 1
ATOM 715 C C . PRO A 1 98 ? -28.702 14.619 -31.045 1.00 30.82 98 PRO A C 1
ATOM 716 O O . PRO A 1 98 ? -28.164 15.327 -31.900 1.00 25.01 98 PRO A O 1
ATOM 720 N N . GLY A 1 99 ? -30.021 14.577 -30.858 1.00 20.38 99 GLY A N 1
ATOM 721 C CA . GLY A 1 99 ? -30.936 15.363 -31.653 1.00 19.57 99 GLY A CA 1
ATOM 722 C C . GLY A 1 99 ? -31.367 14.725 -32.956 1.00 21.12 99 GLY A C 1
ATOM 723 O O . GLY A 1 99 ? -32.187 15.316 -33.671 1.00 25.32 99 GLY A O 1
ATOM 724 N N . THR A 1 100 ? -30.845 13.540 -33.290 1.00 21.76 100 THR A N 1
ATOM 725 C CA . THR A 1 100 ? -31.160 12.874 -34.549 1.00 18.27 100 THR A CA 1
ATOM 726 C C . THR A 1 100 ? -31.878 11.545 -34.335 1.00 19.67 100 THR A C 1
ATOM 727 O O . THR A 1 100 ? -31.847 10.680 -35.215 1.00 22.70 100 THR A O 1
ATOM 731 N N . PHE A 1 101 ? -32.528 11.363 -33.185 1.00 24.82 101 PHE A N 1
ATOM 732 C CA . PHE A 1 101 ? -33.259 10.131 -32.917 1.00 19.93 101 PHE A CA 1
ATOM 733 C C . PHE A 1 101 ? -34.641 10.106 -33.556 1.00 16.67 101 PHE A C 1
ATOM 734 O O . PHE A 1 101 ? -35.289 9.053 -33.545 1.00 22.49 101 PHE A O 1
ATOM 742 N N . GLY A 1 102 ? -35.099 11.226 -34.122 1.00 19.98 102 GLY A N 1
ATOM 743 C CA . GLY A 1 102 ? -36.459 11.303 -34.624 1.00 21.27 102 GLY A CA 1
ATOM 744 C C . GLY A 1 102 ? -36.720 10.441 -35.843 1.00 21.03 102 GLY A C 1
ATOM 745 O O . GLY A 1 102 ? -37.859 10.026 -36.075 1.00 26.18 102 GLY A O 1
ATOM 746 N N . ASP A 1 103 ? -35.688 10.162 -36.639 1.00 22.70 103 ASP A N 1
ATOM 747 C CA . ASP A 1 103 ? -35.836 9.328 -37.824 1.00 17.38 103 ASP A CA 1
ATOM 748 C C . ASP A 1 103 ? -35.423 7.882 -37.571 1.00 20.63 103 ASP A C 1
ATOM 749 O O . ASP A 1 103 ? -35.184 7.135 -38.527 1.00 17.71 103 ASP A O 1
ATOM 754 N N . ASN A 1 104 ? -35.341 7.474 -36.309 1.00 22.66 104 ASN A N 1
ATOM 755 C CA . ASN A 1 104 ? -34.980 6.111 -35.953 1.00 18.98 104 ASN A CA 1
ATOM 756 C C . ASN A 1 104 ? -36.231 5.265 -35.751 1.00 17.65 104 ASN A C 1
ATOM 757 O O . ASN A 1 104 ? -37.300 5.770 -35.398 1.00 20.01 104 ASN A O 1
ATOM 762 N N . SER A 1 105 ? -36.084 3.960 -35.974 1.00 19.78 105 SER A N 1
ATOM 763 C CA . SER A 1 105 ? -37.170 3.022 -35.745 1.00 19.10 105 SER A CA 1
ATOM 764 C C . SER A 1 105 ? -36.582 1.653 -35.439 1.00 16.03 105 SER A C 1
ATOM 765 O O . SER A 1 105 ? -35.401 1.389 -35.686 1.00 18.33 105 SER A O 1
ATOM 768 N N . GLY A 1 106 ? -37.426 0.782 -34.894 1.00 19.79 106 GLY A N 1
ATOM 769 C CA . GLY A 1 106 ? -37.021 -0.558 -34.536 1.00 17.52 106 GLY A CA 1
ATOM 770 C C . GLY A 1 106 ? -36.418 -0.631 -33.145 1.00 13.70 106 GLY A C 1
ATOM 771 O O . GLY A 1 106 ? -36.200 0.373 -32.463 1.00 15.25 106 GLY A O 1
ATOM 772 N N . GLU A 1 107 ? -36.143 -1.862 -32.722 1.00 11.90 107 GLU A N 1
ATOM 773 C CA . GLU A 1 107 ? -35.593 -2.110 -31.400 1.00 14.34 107 GLU A CA 1
ATOM 774 C C . GLU A 1 107 ? -34.739 -3.369 -31.438 1.00 17.78 107 GLU A C 1
ATOM 775 O O . GLU A 1 107 ? -35.032 -4.312 -32.177 1.00 15.05 107 GLU A O 1
ATOM 781 N N . PHE A 1 108 ? -33.677 -3.371 -30.636 1.00 11.08 108 PHE A N 1
ATOM 782 C CA . PHE A 1 108 ? -32.886 -4.569 -30.399 1.00 12.99 108 PHE A CA 1
ATOM 783 C C . PHE A 1 108 ? -33.522 -5.388 -29.285 1.00 13.57 108 PHE A C 1
ATOM 784 O O . PHE A 1 108 ? -34.237 -4.857 -28.434 1.00 16.28 108 PHE A O 1
ATOM 792 N N . GLN A 1 109 ? -33.254 -6.690 -29.298 1.00 14.00 109 GLN A N 1
ATOM 793 C CA . GLN A 1 109 ? -33.589 -7.577 -28.189 1.00 17.35 109 GLN A CA 1
ATOM 794 C C . GLN A 1 109 ? -32.298 -7.909 -27.451 1.00 11.70 109 GLN A C 1
ATOM 795 O O . GLN A 1 109 ? -31.364 -8.449 -28.051 1.00 13.90 109 GLN A O 1
ATOM 801 N N . VAL A 1 110 ? -32.240 -7.581 -26.163 1.00 13.45 110 VAL A N 1
ATOM 802 C CA . VAL A 1 110 ? -30.995 -7.641 -25.406 1.00 16.13 110 VAL A CA 1
ATOM 803 C C . VAL A 1 110 ? -31.200 -8.469 -24.145 1.00 11.94 110 VAL A C 1
ATOM 804 O O . VAL A 1 110 ? -32.255 -8.403 -23.503 1.00 13.77 110 VAL A O 1
ATOM 808 N N . GLU A 1 111 ? -30.184 -9.253 -23.800 1.00 13.23 111 GLU A N 1
ATOM 809 C CA . GLU A 1 111 ? -30.142 -10.020 -22.566 1.00 15.77 111 GLU A CA 1
ATOM 810 C C . GLU A 1 111 ? -28.907 -9.608 -21.784 1.00 15.30 111 GLU A C 1
ATOM 811 O O . GLU A 1 111 ? -27.825 -9.457 -22.358 1.00 10.77 111 GLU A O 1
ATOM 817 N N . VAL A 1 112 ? -29.071 -9.427 -20.476 1.00 12.28 112 VAL A N 1
ATOM 818 C CA . VAL A 1 112 ? -27.982 -9.043 -19.586 1.00 10.90 112 VAL A CA 1
ATOM 819 C C . VAL A 1 112 ? -27.932 -10.041 -18.441 1.00 13.05 112 VAL A C 1
ATOM 820 O O . VAL A 1 112 ? -28.961 -10.339 -17.826 1.00 12.29 112 VAL A O 1
ATOM 824 N N . ILE A 1 113 ? -26.737 -10.549 -18.149 1.00 11.28 113 ILE A N 1
ATOM 825 C CA . ILE A 1 113 ? -26.504 -11.400 -16.989 1.00 12.60 113 ILE A CA 1
ATOM 826 C C . ILE A 1 113 ? -25.445 -10.735 -16.128 1.00 12.60 113 ILE A C 1
ATOM 827 O O . ILE A 1 113 ? -24.375 -10.367 -16.627 1.00 11.91 113 ILE A O 1
ATOM 832 N N . ILE A 1 114 ? -25.750 -10.564 -14.845 1.00 15.57 114 ILE A N 1
ATOM 833 C CA . ILE A 1 114 ? -24.748 -10.165 -13.863 1.00 14.07 114 ILE A CA 1
ATOM 834 C C . ILE A 1 114 ? -24.001 -11.432 -13.460 1.00 13.06 114 ILE A C 1
ATOM 835 O O . ILE A 1 114 ? -24.532 -12.271 -12.729 1.00 16.12 114 ILE A O 1
ATOM 840 N N . GLU A 1 115 ? -22.772 -11.585 -13.959 1.00 12.07 115 GLU A N 1
ATOM 841 C CA . GLU A 1 115 ? -22.023 -12.818 -13.752 1.00 10.41 115 GLU A CA 1
ATOM 842 C C . GLU A 1 115 ? -21.494 -12.936 -12.330 1.00 9.23 115 GLU A C 1
ATOM 843 O O . GLU A 1 115 ? -21.370 -14.051 -11.812 1.00 15.66 115 GLU A O 1
ATOM 849 N N . SER A 1 116 ? -21.172 -11.814 -11.692 1.00 13.71 116 SER A N 1
ATOM 850 C CA . SER A 1 116 ? -20.723 -11.834 -10.308 1.00 14.45 116 SER A CA 1
ATOM 851 C C . SER A 1 116 ? -20.880 -10.444 -9.710 1.00 15.11 116 SER A C 1
ATOM 852 O O . SER A 1 116 ? -20.815 -9.434 -10.418 1.00 12.49 116 SER A O 1
ATOM 855 N N . ARG A 1 117 ? -21.103 -10.413 -8.401 1.00 14.25 117 ARG A N 1
ATOM 856 C CA . ARG A 1 117 ? -21.109 -9.183 -7.624 1.00 17.12 117 ARG A CA 1
ATOM 857 C C . ARG A 1 117 ? -19.773 -9.050 -6.905 1.00 15.08 117 ARG A C 1
ATOM 858 O O . ARG A 1 117 ? -19.239 -10.035 -6.386 1.00 16.18 117 ARG A O 1
ATOM 866 N N . TYR A 1 118 ? -19.242 -7.830 -6.873 1.00 15.99 118 TYR A N 1
ATOM 867 C CA . TYR A 1 118 ? -17.876 -7.623 -6.408 1.00 17.75 118 TYR A CA 1
ATOM 868 C C . TYR A 1 118 ? -17.686 -8.151 -4.994 1.00 19.72 118 TYR A C 1
ATOM 869 O O . TYR A 1 118 ? -18.433 -7.801 -4.076 1.00 17.34 118 TYR A O 1
ATOM 878 N N . SER A 1 119 ? -16.675 -8.993 -4.828 1.00 16.83 119 SER A N 1
ATOM 879 C CA . SER A 1 119 ? -16.230 -9.452 -3.522 1.00 14.21 119 SER A CA 1
ATOM 880 C C . SER A 1 119 ? -14.778 -9.893 -3.653 1.00 16.67 119 SER A C 1
ATOM 881 O O . SER A 1 119 ? -14.499 -10.883 -4.340 1.00 14.94 119 SER A O 1
ATOM 884 N N . PRO A 1 120 ? -13.828 -9.201 -3.030 1.00 17.16 120 PRO A N 1
ATOM 885 C CA . PRO A 1 120 ? -12.418 -9.542 -3.230 1.00 19.97 120 PRO A CA 1
ATOM 886 C C . PRO A 1 120 ? -11.945 -10.662 -2.318 1.00 17.77 120 PRO A C 1
ATOM 887 O O . PRO A 1 120 ? -12.489 -10.900 -1.239 1.00 17.94 120 PRO A O 1
ATOM 891 N N . LEU A 1 121 ? -10.914 -11.362 -2.784 1.00 15.40 121 LEU A N 1
ATOM 892 C CA . LEU A 1 121 ? -10.152 -12.221 -1.892 1.00 19.82 121 LEU A CA 1
ATOM 893 C C . LEU A 1 121 ? -9.554 -11.377 -0.775 1.00 20.79 121 LEU A C 1
ATOM 894 O O . LEU A 1 121 ? -9.087 -10.257 -1.005 1.00 21.22 121 LEU A O 1
ATOM 899 N N . LYS A 1 122 ? -9.584 -11.913 0.440 1.00 15.20 122 LYS A N 1
ATOM 900 C CA . LYS A 1 122 ? -9.019 -11.232 1.601 1.00 26.20 122 LYS A CA 1
ATOM 901 C C . LYS A 1 122 ? -8.102 -12.168 2.369 1.00 32.88 122 LYS A C 1
ATOM 902 O O . LYS A 1 122 ? -7.113 -11.739 2.964 1.00 34.68 122 LYS A O 1
ATOM 909 N N . SER B 1 2 ? -53.709 5.498 -48.617 1.00 48.82 2 SER B N 1
ATOM 910 C CA . SER B 1 2 ? -53.093 4.460 -49.433 1.00 48.85 2 SER B CA 1
ATOM 911 C C . SER B 1 2 ? -51.619 4.292 -49.085 1.00 44.43 2 SER B C 1
ATOM 912 O O . SER B 1 2 ? -50.974 5.228 -48.613 1.00 45.40 2 SER B O 1
ATOM 915 N N . ASP B 1 3 ? -51.093 3.087 -49.314 1.00 24.09 3 ASP B N 1
ATOM 916 C CA . ASP B 1 3 ? -49.650 2.897 -49.240 1.00 21.00 3 ASP B CA 1
ATOM 917 C C . ASP B 1 3 ? -48.942 3.712 -50.311 1.00 16.82 3 ASP B C 1
ATOM 918 O O . ASP B 1 3 ? -47.795 4.131 -50.118 1.00 20.76 3 ASP B O 1
ATOM 923 N N . TRP B 1 4 ? -49.608 3.947 -51.440 1.00 15.99 4 TRP B N 1
ATOM 924 C CA . TRP B 1 4 ? -49.111 4.848 -52.467 1.00 14.39 4 TRP B CA 1
ATOM 925 C C . TRP B 1 4 ? -50.290 5.362 -53.279 1.00 16.61 4 TRP B C 1
ATOM 926 O O . TRP B 1 4 ? -51.212 4.608 -53.598 1.00 17.25 4 TRP B O 1
ATOM 937 N N . SER B 1 5 ? -50.259 6.653 -53.594 1.00 14.34 5 SER B N 1
ATOM 938 C CA . SER B 1 5 ? -51.204 7.250 -54.525 1.00 12.89 5 SER B CA 1
ATOM 939 C C . SER B 1 5 ? -50.452 8.240 -55.398 1.00 18.91 5 SER B C 1
ATOM 940 O O . SER B 1 5 ? -49.560 8.947 -54.919 1.00 17.18 5 SER B O 1
ATOM 943 N N . GLY B 1 6 ? -50.805 8.280 -56.675 1.00 15.77 6 GLY B N 1
ATOM 944 C CA . GLY B 1 6 ? -50.124 9.167 -57.598 1.00 13.96 6 GLY B CA 1
ATOM 945 C C . GLY B 1 6 ? -50.664 8.990 -58.997 1.00 13.35 6 GLY B C 1
ATOM 946 O O . GLY B 1 6 ? -51.602 8.224 -59.239 1.00 18.01 6 GLY B O 1
ATOM 947 N N . SER B 1 7 ? -50.042 9.706 -59.925 1.00 14.70 7 SER B N 1
ATOM 948 C CA . SER B 1 7 ? -50.452 9.685 -61.318 1.00 14.51 7 SER B CA 1
ATOM 949 C C . SER B 1 7 ? -49.586 8.719 -62.119 1.00 18.94 7 SER B C 1
ATOM 950 O O . SER B 1 7 ? -48.395 8.544 -61.845 1.00 20.97 7 SER B O 1
ATOM 953 N N . VAL B 1 8 ? -50.201 8.099 -63.114 1.00 12.95 8 VAL B N 1
ATOM 954 C CA . VAL B 1 8 ? -49.506 7.268 -64.087 1.00 13.54 8 VAL B CA 1
ATOM 955 C C . VAL B 1 8 ? -49.671 7.919 -65.455 1.00 11.56 8 VAL B C 1
ATOM 956 O O . VAL B 1 8 ? -50.735 7.833 -66.070 1.00 13.88 8 VAL B O 1
ATOM 960 N N . PRO B 1 9 ? -48.645 8.613 -65.955 1.00 12.81 9 PRO B N 1
ATOM 961 C CA . PRO B 1 9 ? -48.781 9.286 -67.252 1.00 13.63 9 PRO B CA 1
ATOM 962 C C . PRO B 1 9 ? -48.844 8.295 -68.404 1.00 14.39 9 PRO B C 1
ATOM 963 O O . PRO B 1 9 ? -48.128 7.291 -68.431 1.00 13.28 9 PRO B O 1
ATOM 967 N N . ALA B 1 10 ? -49.709 8.599 -69.373 1.00 12.83 10 ALA B N 1
ATOM 968 C CA . ALA B 1 10 ? -49.847 7.739 -70.542 1.00 10.82 10 ALA B CA 1
ATOM 969 C C . ALA B 1 10 ? -48.602 7.760 -71.420 1.00 12.56 10 ALA B C 1
ATOM 970 O O . ALA B 1 10 ? -48.337 6.785 -72.131 1.00 15.74 10 ALA B O 1
ATOM 972 N N . ASN B 1 11 ? -47.829 8.844 -71.389 1.00 11.78 11 ASN B N 1
ATOM 973 C CA . ASN B 1 11 ? -46.668 8.972 -72.261 1.00 13.65 11 ASN B CA 1
ATOM 974 C C . ASN B 1 11 ? -45.383 8.451 -71.631 1.00 16.24 11 ASN B C 1
ATOM 975 O O . ASN B 1 11 ? -44.317 8.579 -72.244 1.00 16.49 11 ASN B O 1
ATOM 980 N N . ALA B 1 12 ? -45.453 7.860 -70.439 1.00 15.19 12 ALA B N 1
ATOM 981 C CA . ALA B 1 12 ? -44.265 7.366 -69.746 1.00 14.44 12 ALA B CA 1
ATOM 982 C C . ALA B 1 12 ? -44.015 5.930 -70.185 1.00 12.36 12 ALA B C 1
ATOM 983 O O . ALA B 1 12 ? -44.657 4.998 -69.699 1.00 14.11 12 ALA B O 1
ATOM 985 N N . GLU B 1 13 ? -43.066 5.748 -71.107 1.00 13.64 13 GLU B N 1
ATOM 986 C CA . GLU B 1 13 ? -42.798 4.414 -71.631 1.00 12.15 13 GLU B CA 1
ATOM 987 C C . GLU B 1 13 ? -42.240 3.488 -70.559 1.00 16.69 13 GLU B C 1
ATOM 988 O O . GLU B 1 13 ? -42.404 2.268 -70.654 1.00 13.51 13 GLU B O 1
ATOM 994 N N . ASN B 1 14 ? -41.588 4.037 -69.535 1.00 18.56 14 ASN B N 1
ATOM 995 C CA . ASN B 1 14 ? -41.061 3.234 -68.439 1.00 21.89 14 ASN B CA 1
ATOM 996 C C . ASN B 1 14 ? -42.027 3.134 -67.265 1.00 24.02 14 ASN B C 1
ATOM 997 O O . ASN B 1 14 ? -41.698 2.488 -66.264 1.00 18.50 14 ASN B O 1
ATOM 1002 N N . GLY B 1 15 ? -43.197 3.755 -67.359 1.00 14.13 15 GLY B N 1
ATOM 1003 C CA . GLY B 1 15 ? -44.165 3.697 -66.289 1.00 13.63 15 GLY B CA 1
ATOM 1004 C C . GLY B 1 15 ? -43.806 4.605 -65.127 1.00 16.91 15 GLY B C 1
ATOM 1005 O O . GLY B 1 15 ? -42.939 5.478 -65.206 1.00 16.68 15 GLY B O 1
ATOM 1006 N N . LYS B 1 16 ? -44.506 4.377 -64.020 1.00 17.03 16 LYS B N 1
ATOM 1007 C CA . LYS B 1 16 ? -44.365 5.169 -62.804 1.00 12.91 16 LYS B CA 1
ATOM 1008 C C . LYS B 1 16 ? -43.942 4.244 -61.673 1.00 18.71 16 LYS B C 1
ATOM 1009 O O . LYS B 1 16 ? -44.668 3.306 -61.330 1.00 14.43 16 LYS B O 1
ATOM 1015 N N . SER B 1 17 ? -42.767 4.501 -61.102 1.00 15.68 17 SER B N 1
ATOM 1016 C CA . SER B 1 17 ? -42.290 3.710 -59.977 1.00 18.30 17 SER B CA 1
ATOM 1017 C C . SER B 1 17 ? -42.958 4.191 -58.696 1.00 16.47 17 SER B C 1
ATOM 1018 O O . SER B 1 17 ? -42.947 5.388 -58.394 1.00 25.62 17 SER B O 1
ATOM 1021 N N . THR B 1 18 ? -43.543 3.259 -57.945 1.00 21.02 18 THR B N 1
ATOM 1022 C CA . THR B 1 18 ? -44.270 3.605 -56.731 1.00 21.51 18 THR B CA 1
ATOM 1023 C C . THR B 1 18 ? -43.394 3.611 -55.488 1.00 15.98 18 THR B C 1
ATOM 1024 O O . THR B 1 18 ? -43.821 4.137 -54.455 1.00 20.91 18 THR B O 1
ATOM 1028 N N . GLY B 1 19 ? -42.195 3.038 -55.553 1.00 15.30 19 GLY B N 1
ATOM 1029 C CA . GLY B 1 19 ? -41.370 2.881 -54.377 1.00 16.74 19 GLY B CA 1
ATOM 1030 C C . GLY B 1 19 ? -41.796 1.763 -53.455 1.00 16.17 19 GLY B C 1
ATOM 1031 O O . GLY B 1 19 ? -41.117 1.524 -52.448 1.00 17.13 19 GLY B O 1
ATOM 1032 N N . LEU B 1 20 ? -42.895 1.075 -53.754 1.00 16.44 20 LEU B N 1
ATOM 1033 C CA . LEU B 1 20 ? -43.349 -0.040 -52.933 1.00 16.68 20 LEU B CA 1
ATOM 1034 C C . LEU B 1 20 ? -42.579 -1.298 -53.318 1.00 14.53 20 LEU B C 1
ATOM 1035 O O . LEU B 1 20 ? -42.623 -1.733 -54.474 1.00 14.80 20 LEU B O 1
ATOM 1040 N N . ILE B 1 21 ? -41.889 -1.885 -52.348 1.00 11.90 21 ILE B N 1
ATOM 1041 C CA . ILE B 1 21 ? -41.099 -3.091 -52.554 1.00 13.75 21 ILE B CA 1
ATOM 1042 C C . ILE B 1 21 ? -41.942 -4.273 -52.100 1.00 16.85 21 ILE B C 1
ATOM 1043 O O . ILE B 1 21 ? -42.147 -4.480 -50.900 1.00 15.73 21 ILE B O 1
ATOM 1048 N N . LEU B 1 22 ? -42.436 -5.047 -53.061 1.00 11.82 22 LEU B N 1
ATOM 1049 C CA . LEU B 1 22 ? -43.329 -6.160 -52.786 1.00 14.30 22 LEU B CA 1
ATOM 1050 C C . LEU B 1 22 ? -42.551 -7.466 -52.703 1.00 12.17 22 LEU B C 1
ATOM 1051 O O . LEU B 1 22 ? -41.489 -7.625 -53.313 1.00 16.89 22 LEU B O 1
ATOM 1056 N N . LYS B 1 23 ? -43.095 -8.403 -51.932 1.00 16.91 23 LYS B N 1
ATOM 1057 C CA . LYS B 1 23 ? -42.507 -9.721 -51.761 1.00 17.92 23 LYS B CA 1
ATOM 1058 C C . LYS B 1 23 ? -43.536 -10.783 -52.114 1.00 17.23 23 LYS B C 1
ATOM 1059 O O . LYS B 1 23 ? -44.742 -10.588 -51.932 1.00 12.55 23 LYS B O 1
ATOM 1065 N N . GLN B 1 24 ? -43.045 -11.915 -52.614 1.00 16.65 24 GLN B N 1
ATOM 1066 C CA . GLN B 1 24 ? -43.912 -13.052 -52.884 1.00 18.55 24 GLN B CA 1
ATOM 1067 C C . GLN B 1 24 ? -44.735 -13.391 -51.648 1.00 17.96 24 GLN B C 1
ATOM 1068 O O . GLN B 1 24 ? -44.194 -13.588 -50.556 1.00 16.22 24 GLN B O 1
ATOM 1074 N N . GLY B 1 25 ? -46.050 -13.444 -51.823 1.00 14.39 25 GLY B N 1
ATOM 1075 C CA . GLY B 1 25 ? -46.966 -13.735 -50.748 1.00 12.02 25 GLY B CA 1
ATOM 1076 C C . GLY B 1 25 ? -47.646 -12.518 -50.161 1.00 14.59 25 GLY B C 1
ATOM 1077 O O . GLY B 1 25 ? -48.659 -12.669 -49.466 1.00 14.90 25 GLY B O 1
ATOM 1078 N N . ASP B 1 26 ? -47.115 -11.323 -50.404 1.00 14.14 26 ASP B N 1
ATOM 1079 C CA . ASP B 1 26 ? -47.854 -10.119 -50.068 1.00 13.40 26 ASP B CA 1
ATOM 1080 C C . ASP B 1 26 ? -49.174 -10.107 -50.830 1.00 13.85 26 ASP B C 1
ATOM 1081 O O . ASP B 1 26 ? -49.336 -10.776 -51.852 1.00 11.86 26 ASP B O 1
ATOM 1086 N N . THR B 1 27 ? -50.132 -9.343 -50.320 1.00 12.81 27 THR B N 1
ATOM 1087 C CA . THR B 1 27 ? -51.356 -9.083 -51.061 1.00 12.68 27 THR B CA 1
ATOM 1088 C C . THR B 1 27 ? -51.546 -7.580 -51.201 1.00 11.54 27 THR B C 1
ATOM 1089 O O . THR B 1 27 ? -51.116 -6.801 -50.346 1.00 13.10 27 THR B O 1
ATOM 1093 N N . ILE B 1 28 ? -52.184 -7.180 -52.303 1.00 10.85 28 ILE B N 1
ATOM 1094 C CA . ILE B 1 28 ? -52.344 -5.773 -52.642 1.00 10.57 28 ILE B CA 1
ATOM 1095 C C . ILE B 1 28 ? -53.730 -5.541 -53.226 1.00 10.91 28 ILE B C 1
ATOM 1096 O O . ILE B 1 28 ? -54.367 -6.448 -53.768 1.00 11.63 28 ILE B O 1
ATOM 1101 N N . SER B 1 29 ? -54.185 -4.298 -53.105 1.00 8.85 29 SER B N 1
ATOM 1102 C CA . SER B 1 29 ? -55.361 -3.811 -53.808 1.00 9.36 29 SER B CA 1
ATOM 1103 C C . SER B 1 29 ? -54.988 -2.536 -54.547 1.00 8.44 29 SER B C 1
ATOM 1104 O O . SER B 1 29 ? -54.132 -1.768 -54.098 1.00 12.01 29 SER B O 1
ATOM 1107 N N . VAL B 1 30 ? -55.631 -2.323 -55.693 1.00 10.78 30 VAL B N 1
ATOM 1108 C CA . VAL B 1 30 ? -55.380 -1.160 -56.535 1.00 12.58 30 VAL B CA 1
ATOM 1109 C C . VAL B 1 30 ? -56.705 -0.708 -57.127 1.00 10.61 30 VAL B C 1
ATOM 1110 O O . VAL B 1 30 ? -57.538 -1.538 -57.505 1.00 13.40 30 VAL B O 1
ATOM 1114 N N . VAL B 1 31 ? -56.903 0.606 -57.201 1.00 10.41 31 VAL B N 1
ATOM 1115 C CA . VAL B 1 31 ? -57.964 1.192 -58.009 1.00 9.21 31 VAL B CA 1
ATOM 1116 C C . VAL B 1 31 ? -57.363 2.316 -58.836 1.00 10.35 31 VAL B C 1
ATOM 1117 O O . VAL B 1 31 ? -56.475 3.041 -58.372 1.00 12.27 31 VAL B O 1
ATOM 1121 N N . ALA B 1 32 ? -57.843 2.450 -60.071 1.00 9.63 32 ALA B N 1
ATOM 1122 C CA . ALA B 1 32 ? -57.323 3.422 -61.019 1.00 9.95 32 ALA B CA 1
ATOM 1123 C C . ALA B 1 32 ? -58.483 4.191 -61.626 1.00 12.33 32 ALA B C 1
ATOM 1124 O O . ALA B 1 32 ? -59.479 3.591 -62.045 1.00 13.50 32 ALA B O 1
ATOM 1126 N N . HIS B 1 33 ? -58.347 5.511 -61.672 1.00 12.69 33 HIS B N 1
ATOM 1127 C CA . HIS B 1 33 ? -59.361 6.401 -62.210 1.00 12.05 33 HIS B CA 1
ATOM 1128 C C . HIS B 1 33 ? -58.783 7.201 -63.369 1.00 13.49 33 HIS B C 1
ATOM 1129 O O . HIS B 1 33 ? -57.566 7.359 -63.498 1.00 10.90 33 HIS B O 1
ATOM 1136 N N . GLY B 1 34 ? -59.664 7.703 -64.218 1.00 16.27 34 GLY B N 1
ATOM 1137 C CA . GLY B 1 34 ? -59.296 8.721 -65.179 1.00 15.30 34 GLY B CA 1
ATOM 1138 C C . GLY B 1 34 ? -59.235 8.203 -66.605 1.00 15.21 34 GLY B C 1
ATOM 1139 O O . GLY B 1 34 ? -59.627 7.076 -66.922 1.00 10.09 34 GLY B O 1
ATOM 1140 N N . TRP B 1 35 ? -58.699 9.061 -67.469 1.00 15.08 35 TRP B N 1
ATOM 1141 C CA . TRP B 1 35 ? -58.733 8.863 -68.908 1.00 14.61 35 TRP B CA 1
ATOM 1142 C C . TRP B 1 35 ? -57.422 9.317 -69.522 1.00 13.60 35 TRP B C 1
ATOM 1143 O O . TRP B 1 35 ? -56.825 10.302 -69.077 1.00 16.51 35 TRP B O 1
ATOM 1154 N N . VAL B 1 36 ? -56.989 8.600 -70.557 1.00 8.73 36 VAL B N 1
ATOM 1155 C CA . VAL B 1 36 ? -55.810 8.969 -71.325 1.00 11.62 36 VAL B CA 1
ATOM 1156 C C . VAL B 1 36 ? -56.123 8.815 -72.804 1.00 17.83 36 VAL B C 1
ATOM 1157 O O . VAL B 1 36 ? -57.053 8.109 -73.200 1.00 13.84 36 VAL B O 1
ATOM 1161 N N . LYS B 1 37 ? -55.322 9.487 -73.621 1.00 14.96 37 LYS B N 1
ATOM 1162 C CA . LYS B 1 37 ? -55.308 9.264 -75.057 1.00 13.95 37 LYS B CA 1
ATOM 1163 C C . LYS B 1 37 ? -54.060 8.468 -75.405 1.00 14.29 37 LYS B C 1
ATOM 1164 O O . LYS B 1 37 ? -52.964 8.792 -74.937 1.00 10.39 37 LYS B O 1
ATOM 1170 N N . TYR B 1 38 ? -54.233 7.403 -76.183 1.00 12.58 38 TYR B N 1
ATOM 1171 C CA . TYR B 1 38 ? -53.106 6.642 -76.696 1.00 13.10 38 TYR B CA 1
ATOM 1172 C C . TYR B 1 38 ? -52.806 6.982 -78.151 1.00 13.65 38 TYR B C 1
ATOM 1173 O O . TYR B 1 38 ? -51.975 6.317 -78.777 1.00 14.64 38 TYR B O 1
ATOM 1182 N N . GLY B 1 39 ? -53.451 8.014 -78.689 1.00 12.06 39 GLY B N 1
ATOM 1183 C CA . GLY B 1 39 ? -53.173 8.496 -80.031 1.00 14.23 39 GLY B CA 1
ATOM 1184 C C . GLY B 1 39 ? -53.858 9.828 -80.251 1.00 14.27 39 GLY B C 1
ATOM 1185 O O . GLY B 1 39 ? -54.622 10.305 -79.407 1.00 15.41 39 GLY B O 1
ATOM 1186 N N . ARG B 1 40 ? -53.579 10.424 -81.412 1.00 14.78 40 ARG B N 1
ATOM 1187 C CA . ARG B 1 40 ? -54.113 11.747 -81.722 1.00 18.04 40 ARG B CA 1
ATOM 1188 C C . ARG B 1 40 ? -55.556 11.712 -82.201 1.00 16.53 40 ARG B C 1
ATOM 1189 O O . ARG B 1 40 ? -56.232 12.744 -82.145 1.00 19.12 40 ARG B O 1
ATOM 1197 N N . ASP B 1 41 ? -56.042 10.567 -82.670 1.00 17.41 41 ASP B N 1
ATOM 1198 C CA . ASP B 1 41 ? -57.411 10.481 -83.157 1.00 16.55 41 ASP B CA 1
ATOM 1199 C C . ASP B 1 41 ? -58.400 10.703 -82.020 1.00 19.62 41 ASP B C 1
ATOM 1200 O O . ASP B 1 41 ? -58.130 10.382 -80.859 1.00 18.66 41 ASP B O 1
ATOM 1205 N N . ASN B 1 42 ? -59.567 11.250 -82.371 1.00 15.24 42 ASN B N 1
ATOM 1206 C CA . ASN B 1 42 ? -60.587 11.533 -81.370 1.00 19.47 42 ASN B CA 1
ATOM 1207 C C . ASN B 1 42 ? -61.087 10.272 -80.682 1.00 16.70 42 ASN B C 1
ATOM 1208 O O . ASN B 1 42 ? -61.593 10.354 -79.559 1.00 18.42 42 ASN B O 1
ATOM 1213 N N . VAL B 1 43 ? -60.959 9.107 -81.324 1.00 14.27 43 VAL B N 1
ATOM 1214 C CA . VAL B 1 43 ? -61.481 7.867 -80.754 1.00 13.84 43 VAL B CA 1
ATOM 1215 C C . VAL B 1 43 ? -60.460 7.133 -79.896 1.00 15.03 43 VAL B C 1
ATOM 1216 O O . VAL B 1 43 ? -60.836 6.201 -79.169 1.00 16.71 43 VAL B O 1
ATOM 1220 N N . GLU B 1 44 ? -59.188 7.529 -79.935 1.00 14.15 44 GLU B N 1
ATOM 1221 C CA . GLU B 1 44 ? -58.127 6.787 -79.252 1.00 10.32 44 GLU B CA 1
ATOM 1222 C C . GLU B 1 44 ? -58.042 7.183 -77.775 1.00 15.08 44 GLU B C 1
ATOM 1223 O O . GLU B 1 44 ? -57.039 7.705 -77.285 1.00 13.33 44 GLU B O 1
ATOM 1229 N N . TRP B 1 45 ? -59.136 6.907 -77.068 1.00 14.60 45 TRP B N 1
ATOM 1230 C CA . TRP B 1 45 ? -59.236 7.089 -75.628 1.00 15.64 45 TRP B CA 1
ATOM 1231 C C . TRP B 1 45 ? -59.144 5.742 -74.924 1.00 8.85 45 TRP B C 1
ATOM 1232 O O . TRP B 1 45 ? -59.548 4.710 -75.465 1.00 10.63 45 TRP B O 1
ATOM 1243 N N . ALA B 1 46 ? -58.612 5.760 -73.703 1.00 11.80 46 ALA B N 1
ATOM 1244 C CA . ALA B 1 46 ? -58.507 4.553 -72.899 1.00 13.86 46 ALA B CA 1
ATOM 1245 C C . ALA B 1 46 ? -58.793 4.863 -71.439 1.00 9.93 46 ALA B C 1
ATOM 1246 O O . ALA B 1 46 ? -58.357 5.891 -70.913 1.00 10.91 46 ALA B O 1
ATOM 1248 N N . ALA B 1 47 ? -59.547 3.978 -70.803 1.00 11.80 47 ALA B N 1
ATOM 1249 C CA . ALA B 1 47 ? -59.610 3.895 -69.353 1.00 13.38 47 ALA B CA 1
ATOM 1250 C C . ALA B 1 47 ? -58.543 2.928 -68.870 1.00 12.58 47 ALA B C 1
ATOM 1251 O O . ALA B 1 47 ? -57.872 2.273 -69.670 1.00 8.50 47 ALA B O 1
ATOM 1253 N N . PRO B 1 48 ? -58.331 2.817 -67.556 1.00 14.04 48 PRO B N 1
ATOM 1254 C CA . PRO B 1 48 ? -57.358 1.819 -67.083 1.00 12.08 48 PRO B CA 1
ATOM 1255 C C . PRO B 1 48 ? -57.637 0.428 -67.627 1.00 12.07 48 PRO B C 1
ATOM 1256 O O . PRO B 1 48 ? -56.699 -0.310 -67.954 1.00 12.36 48 PRO B O 1
ATOM 1260 N N . ASP B 1 49 ? -58.918 0.064 -67.755 1.00 8.39 49 ASP B N 1
ATOM 1261 C CA . ASP B 1 49 ? -59.290 -1.244 -68.287 1.00 11.53 49 ASP B CA 1
ATOM 1262 C C . ASP B 1 49 ? -58.823 -1.430 -69.726 1.00 12.95 49 ASP B C 1
ATOM 1263 O O . ASP B 1 49 ? -58.626 -2.567 -70.169 1.00 13.99 49 ASP B O 1
ATOM 1268 N N . GLY B 1 50 ? -58.667 -0.342 -70.478 1.00 12.62 50 GLY B N 1
ATOM 1269 C CA . GLY B 1 50 ? -58.165 -0.424 -71.827 1.00 12.10 50 GLY B CA 1
ATOM 1270 C C . GLY B 1 50 ? -58.833 0.545 -72.780 1.00 13.23 50 GLY B C 1
ATOM 1271 O O . GLY B 1 50 ? -59.561 1.458 -72.377 1.00 12.27 50 GLY B O 1
ATOM 1272 N N . PRO B 1 51 ? -58.586 0.358 -74.076 1.00 11.36 51 PRO B N 1
ATOM 1273 C CA . PRO B 1 51 ? -59.204 1.231 -75.080 1.00 10.27 51 PRO B CA 1
ATOM 1274 C C . PRO B 1 51 ? -60.722 1.170 -75.031 1.00 9.71 51 PRO B C 1
ATOM 1275 O O . PRO B 1 51 ? -61.318 0.133 -74.732 1.00 15.60 51 PRO B O 1
ATOM 1279 N N . VAL B 1 52 ? -61.346 2.301 -75.344 1.00 14.43 52 VAL B N 1
ATOM 1280 C CA . VAL B 1 52 ? -62.794 2.285 -75.568 1.00 13.95 52 VAL B CA 1
ATOM 1281 C C . VAL B 1 52 ? -63.098 1.282 -76.678 1.00 11.79 52 VAL B C 1
ATOM 1282 O O . VAL B 1 52 ? -62.411 1.289 -77.718 1.00 12.23 52 VAL B O 1
ATOM 1286 N N . PRO B 1 53 ? -64.092 0.398 -76.521 1.00 13.90 53 PRO B N 1
ATOM 1287 C CA . PRO B 1 53 ? -64.221 -0.740 -77.450 1.00 15.30 53 PRO B CA 1
ATOM 1288 C C . PRO B 1 53 ? -64.595 -0.370 -78.877 1.00 18.88 53 PRO B C 1
ATOM 1289 O O . PRO B 1 53 ? -64.635 -1.272 -79.724 1.00 23.41 53 PRO B O 1
ATOM 1293 N N . ASN B 1 54 ? -64.881 0.893 -79.182 1.00 19.88 54 ASN B N 1
ATOM 1294 C CA . ASN B 1 54 ? -65.138 1.260 -80.569 1.00 20.97 54 ASN B CA 1
ATOM 1295 C C . ASN B 1 54 ? -63.855 1.460 -81.369 1.00 21.61 54 ASN B C 1
ATOM 1296 O O . ASN B 1 54 ? -63.926 1.806 -82.553 1.00 24.97 54 ASN B O 1
ATOM 1301 N N . ASN B 1 55 ? -62.693 1.246 -80.754 1.00 15.81 55 ASN B N 1
ATOM 1302 C CA . ASN B 1 55 ? -61.409 1.273 -81.442 1.00 12.95 55 ASN B CA 1
ATOM 1303 C C . ASN B 1 55 ? -60.478 0.287 -80.742 1.00 16.12 55 ASN B C 1
ATOM 1304 O O . ASN B 1 55 ? -59.460 0.689 -80.166 1.00 14.03 55 ASN B O 1
ATOM 1309 N N . PRO B 1 56 ? -60.797 -1.005 -80.770 1.00 14.62 56 PRO B N 1
ATOM 1310 C CA . PRO B 1 56 ? -60.057 -1.969 -79.949 1.00 15.82 56 PRO B CA 1
ATOM 1311 C C . PRO B 1 56 ? -58.617 -2.150 -80.405 1.00 13.20 56 PRO B C 1
ATOM 1312 O O . PRO B 1 56 ? -58.278 -1.973 -81.577 1.00 19.91 56 PRO B O 1
ATOM 1316 N N . GLN B 1 57 ? -57.767 -2.519 -79.444 1.00 11.74 57 GLN B N 1
ATOM 1317 C CA . GLN B 1 57 ? -56.354 -2.776 -79.690 1.00 13.62 57 GLN B CA 1
ATOM 1318 C C . GLN B 1 57 ? -56.014 -4.201 -79.267 1.00 15.69 57 GLN B C 1
ATOM 1319 O O . GLN B 1 57 ? -56.828 -4.861 -78.606 1.00 13.72 57 GLN B O 1
ATOM 1325 N N . PRO B 1 58 ? -54.838 -4.713 -79.629 1.00 20.36 58 PRO B N 1
ATOM 1326 C CA . PRO B 1 58 ? -54.493 -6.091 -79.264 1.00 22.93 58 PRO B CA 1
ATOM 1327 C C . PRO B 1 58 ? -54.497 -6.309 -77.758 1.00 18.93 58 PRO B C 1
ATOM 1328 O O . PRO B 1 58 ? -54.440 -5.372 -76.959 1.00 16.50 58 PRO B O 1
ATOM 1332 N N . SER B 1 59 ? -54.560 -7.586 -77.383 1.00 15.17 59 SER B N 1
ATOM 1333 C CA . SER B 1 59 ? -54.677 -7.980 -75.984 1.00 14.04 59 SER B CA 1
ATOM 1334 C C . SER B 1 59 ? -53.618 -7.305 -75.121 1.00 15.49 59 SER B C 1
ATOM 1335 O O . SER B 1 59 ? -52.420 -7.384 -75.406 1.00 16.53 59 SER B O 1
ATOM 1338 N N . SER B 1 60 ? -54.075 -6.644 -74.057 1.00 15.77 60 SER B N 1
ATOM 1339 C CA . SER B 1 60 ? -53.287 -5.987 -73.020 1.00 14.70 60 SER B CA 1
ATOM 1340 C C . SER B 1 60 ? -52.727 -4.642 -73.479 1.00 11.10 60 SER B C 1
ATOM 1341 O O . SER B 1 60 ? -52.169 -3.916 -72.657 1.00 14.80 60 SER B O 1
ATOM 1344 N N . ILE B 1 61 ? -52.850 -4.280 -74.755 1.00 11.22 61 ILE B N 1
ATOM 1345 C CA . ILE B 1 61 ? -52.309 -3.011 -75.220 1.00 14.02 61 ILE B CA 1
ATOM 1346 C C . ILE B 1 61 ? -53.182 -1.868 -74.722 1.00 13.30 61 ILE B C 1
ATOM 1347 O O . ILE B 1 61 ? -54.419 -1.965 -74.687 1.00 10.94 61 ILE B O 1
ATOM 1352 N N . ALA B 1 62 ? -52.532 -0.773 -74.326 1.00 14.10 62 ALA B N 1
ATOM 1353 C CA . ALA B 1 62 ? -53.221 0.437 -73.882 1.00 13.45 62 ALA B CA 1
ATOM 1354 C C . ALA B 1 62 ? -54.107 0.156 -72.671 1.00 17.09 62 ALA B C 1
ATOM 1355 O O . ALA B 1 62 ? -55.203 0.705 -72.537 1.00 13.48 62 ALA B O 1
ATOM 1357 N N . THR B 1 63 ? -53.625 -0.710 -71.782 1.00 13.71 63 THR B N 1
ATOM 1358 C CA . THR B 1 63 ? -54.254 -0.968 -70.499 1.00 12.87 63 THR B CA 1
ATOM 1359 C C . THR B 1 63 ? -53.264 -0.637 -69.391 1.00 13.53 63 THR B C 1
ATOM 1360 O O . THR B 1 63 ? -52.052 -0.594 -69.612 1.00 12.24 63 THR B O 1
ATOM 1364 N N . LEU B 1 64 ? -53.791 -0.405 -68.192 1.00 10.03 64 LEU B N 1
ATOM 1365 C CA . LEU B 1 64 ? -52.945 -0.221 -67.018 1.00 11.51 64 LEU B CA 1
ATOM 1366 C C . LEU B 1 64 ? -52.486 -1.583 -66.513 1.00 10.00 64 LEU B C 1
ATOM 1367 O O . LEU B 1 64 ? -53.310 -2.452 -66.213 1.00 12.03 64 LEU B O 1
ATOM 1372 N N . VAL B 1 65 ? -51.171 -1.771 -66.415 1.00 10.21 65 VAL B N 1
ATOM 1373 C CA . VAL B 1 65 ? -50.607 -3.019 -65.926 1.00 10.24 65 VAL B CA 1
ATOM 1374 C C . VAL B 1 65 ? -49.640 -2.712 -64.795 1.00 10.22 65 VAL B C 1
ATOM 1375 O O . VAL B 1 65 ? -49.216 -1.571 -64.596 1.00 11.29 65 VAL B O 1
ATOM 1379 N N . ALA B 1 66 ? -49.301 -3.755 -64.049 1.00 12.05 66 ALA B N 1
ATOM 1380 C CA . ALA B 1 66 ? -48.284 -3.686 -63.012 1.00 13.22 66 ALA B CA 1
ATOM 1381 C C . ALA B 1 66 ? -47.044 -4.417 -63.501 1.00 16.84 66 ALA B C 1
ATOM 1382 O O . ALA B 1 66 ? -47.138 -5.548 -63.989 1.00 16.61 66 ALA B O 1
ATOM 1384 N N . LYS B 1 67 ? -45.893 -3.764 -63.392 1.00 13.94 67 LYS B N 1
ATOM 1385 C CA . LYS B 1 67 ? -44.611 -4.403 -63.643 1.00 16.90 67 LYS B CA 1
ATOM 1386 C C . LYS B 1 67 ? -43.958 -4.713 -62.305 1.00 10.82 67 LYS B C 1
ATOM 1387 O O . LYS B 1 67 ? -43.764 -3.810 -61.484 1.00 14.94 67 LYS B O 1
ATOM 1393 N N . ILE B 1 68 ? -43.640 -5.986 -62.085 1.00 14.37 68 ILE B N 1
ATOM 1394 C CA . ILE B 1 68 ? -42.916 -6.436 -60.901 1.00 10.99 68 ILE B CA 1
ATOM 1395 C C . ILE B 1 68 ? -41.829 -7.387 -61.376 1.00 17.93 68 ILE B C 1
ATOM 1396 O O . ILE B 1 68 ? -42.131 -8.466 -61.899 1.00 18.15 68 ILE B O 1
ATOM 1401 N N . ALA B 1 69 ? -40.571 -6.992 -61.197 1.00 17.61 69 ALA B N 1
ATOM 1402 C CA . ALA B 1 69 ? -39.437 -7.807 -61.625 1.00 21.88 69 ALA B CA 1
ATOM 1403 C C . ALA B 1 69 ? -39.498 -8.079 -63.126 1.00 24.21 69 ALA B C 1
ATOM 1404 O O . ALA B 1 69 ? -39.287 -9.203 -63.584 1.00 27.31 69 ALA B O 1
ATOM 1406 N N . ASN B 1 70 ? -39.805 -7.039 -63.897 1.00 27.38 70 ASN B N 1
ATOM 1407 C CA . ASN B 1 70 ? -39.802 -7.096 -65.357 1.00 50.79 70 ASN B CA 1
ATOM 1408 C C . ASN B 1 70 ? -40.811 -8.100 -65.911 1.00 55.64 70 ASN B C 1
ATOM 1409 O O . ASN B 1 70 ? -40.674 -8.554 -67.052 1.00 62.69 70 ASN B O 1
ATOM 1414 N N . LYS B 1 71 ? -41.826 -8.461 -65.129 1.00 35.70 71 LYS B N 1
ATOM 1415 C CA . LYS B 1 71 ? -42.971 -9.202 -65.635 1.00 32.95 71 LYS B CA 1
ATOM 1416 C C . LYS B 1 71 ? -44.226 -8.376 -65.398 1.00 20.53 71 LYS B C 1
ATOM 1417 O O . LYS B 1 71 ? -44.267 -7.536 -64.496 1.00 19.58 71 LYS B O 1
ATOM 1423 N N . LYS B 1 72 ? -45.245 -8.612 -66.221 1.00 21.07 72 LYS B N 1
ATOM 1424 C CA . LYS B 1 72 ? -46.420 -7.756 -66.277 1.00 22.36 72 LYS B CA 1
ATOM 1425 C C . LYS B 1 72 ? -47.651 -8.488 -65.762 1.00 11.46 72 LYS B C 1
ATOM 1426 O O . LYS B 1 72 ? -47.862 -9.667 -66.065 1.00 15.69 72 LYS B O 1
ATOM 1432 N N . PHE B 1 73 ? -48.472 -7.769 -65.008 1.00 11.45 73 PHE B N 1
ATOM 1433 C CA . PHE B 1 73 ? -49.702 -8.302 -64.446 1.00 13.47 73 PHE B CA 1
ATOM 1434 C C . PHE B 1 73 ? -50.843 -7.347 -64.757 1.00 13.23 73 PHE B C 1
ATOM 1435 O O . PHE B 1 73 ? -50.671 -6.125 -64.719 1.00 12.24 73 PHE B O 1
ATOM 1443 N N . ALA B 1 74 ? -52.006 -7.909 -65.068 1.00 15.24 74 ALA B N 1
ATOM 1444 C CA . ALA B 1 74 ? -53.174 -7.089 -65.347 1.00 15.21 74 ALA B CA 1
ATOM 1445 C C . ALA B 1 74 ? -53.604 -6.334 -64.095 1.00 11.87 74 ALA B C 1
ATOM 1446 O O . ALA B 1 74 ? -53.585 -6.876 -62.986 1.00 15.88 74 ALA B O 1
ATOM 1448 N N . ILE B 1 75 ? -53.972 -5.067 -64.278 1.00 11.81 75 ILE B N 1
ATOM 1449 C CA . ILE B 1 75 ? -54.551 -4.256 -63.212 1.00 16.57 75 ILE B CA 1
ATOM 1450 C C . ILE B 1 75 ? -55.853 -3.667 -63.729 1.00 13.77 75 ILE B C 1
ATOM 1451 O O . ILE B 1 75 ? -56.929 -3.901 -63.164 1.00 12.82 75 ILE B O 1
ATOM 1456 N N . GLY B 1 76 ? -55.765 -2.907 -64.815 1.00 11.46 76 GLY B N 1
ATOM 1457 C CA . GLY B 1 76 ? -56.939 -2.248 -65.350 1.00 12.56 76 GLY B CA 1
ATOM 1458 C C . GLY B 1 76 ? -57.521 -1.277 -64.346 1.00 12.80 76 GLY B C 1
ATOM 1459 O O . GLY B 1 76 ? -56.802 -0.550 -63.650 1.00 12.23 76 GLY B O 1
ATOM 1460 N N . ASN B 1 77 ? -58.852 -1.273 -64.258 1.00 9.11 77 ASN B N 1
ATOM 1461 C CA . ASN B 1 77 ? -59.543 -0.380 -63.337 1.00 11.17 77 ASN B CA 1
ATOM 1462 C C . ASN B 1 77 ? -59.237 -0.701 -61.879 1.00 9.43 77 ASN B C 1
ATOM 1463 O O . ASN B 1 77 ? -59.434 0.162 -61.017 1.00 10.97 77 ASN B O 1
ATOM 1468 N N . GLY B 1 78 ? -58.767 -1.900 -61.586 1.00 11.09 78 GLY B N 1
ATOM 1469 C CA . GLY B 1 78 ? -58.285 -2.216 -60.254 1.00 10.92 78 GLY B CA 1
ATOM 1470 C C . GLY B 1 78 ? -58.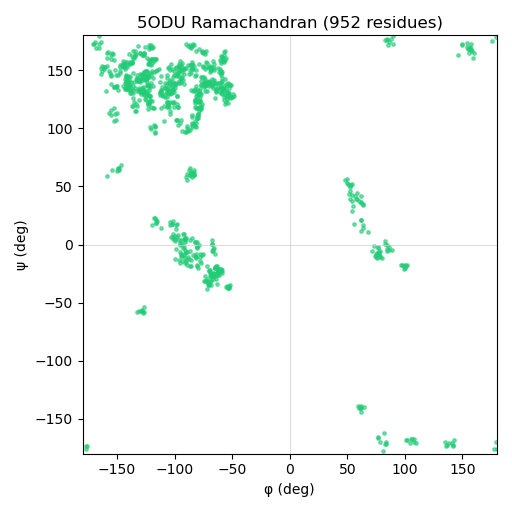397 -3.695 -59.957 1.00 10.67 78 GLY B C 1
ATOM 1471 O O . GLY B 1 78 ? -58.960 -4.477 -60.722 1.00 13.93 78 GLY B O 1
ATOM 1472 N N . VAL B 1 79 ? -57.836 -4.067 -58.805 1.00 10.09 79 VAL B N 1
ATOM 1473 C CA . VAL B 1 79 ? -57.859 -5.433 -58.296 1.00 12.22 79 VAL B CA 1
ATOM 1474 C C . VAL B 1 79 ? -57.992 -5.367 -56.779 1.00 10.38 79 VAL B C 1
ATOM 1475 O O . VAL B 1 79 ? -57.574 -4.394 -56.145 1.00 12.64 79 VAL B O 1
ATOM 1479 N N . LEU B 1 80 ? -58.567 -6.416 -56.194 1.00 12.03 80 LEU B N 1
ATOM 1480 C CA . LEU B 1 80 ? -58.787 -6.482 -54.752 1.00 9.12 80 LEU B CA 1
ATOM 1481 C C . LEU B 1 80 ? -58.087 -7.704 -54.173 1.00 8.78 80 LEU B C 1
ATOM 1482 O O . LEU B 1 80 ? -58.332 -8.834 -54.609 1.00 13.53 80 LEU B O 1
ATOM 1487 N N . HIS B 1 81 ? -57.224 -7.469 -53.187 1.00 9.33 81 HIS B N 1
ATOM 1488 C CA . HIS B 1 81 ? -56.610 -8.522 -52.378 1.00 15.19 81 HIS B CA 1
ATOM 1489 C C . HIS B 1 81 ? -56.014 -9.634 -53.242 1.00 10.14 81 HIS B C 1
ATOM 1490 O O . HIS B 1 81 ? -56.339 -10.815 -53.100 1.00 16.11 81 HIS B O 1
ATOM 1497 N N . LYS B 1 82 ? -55.113 -9.236 -54.133 1.00 13.55 82 LYS B N 1
ATOM 1498 C CA . LYS B 1 82 ? -54.414 -10.172 -55.000 1.00 17.35 82 LYS B CA 1
ATOM 1499 C C . LYS B 1 82 ? -53.058 -10.513 -54.402 1.00 17.37 82 LYS B C 1
ATOM 1500 O O . LYS B 1 82 ? -52.355 -9.636 -53.892 1.00 14.40 82 LYS B O 1
ATOM 1506 N N . THR B 1 83 ? -52.694 -11.789 -54.479 1.00 10.18 83 THR B N 1
ATOM 1507 C CA . THR B 1 83 ? -51.418 -12.250 -53.954 1.00 13.18 83 THR B CA 1
ATOM 1508 C C . THR B 1 83 ? -50.309 -11.980 -54.964 1.00 19.01 83 THR B C 1
ATOM 1509 O O . THR B 1 83 ? -50.454 -12.271 -56.156 1.00 15.23 83 THR B O 1
ATOM 1513 N N . VAL B 1 84 ? -49.202 -11.433 -54.482 1.00 12.63 84 VAL B N 1
ATOM 1514 C CA . VAL B 1 84 ? -48.065 -11.104 -55.338 1.00 10.90 84 VAL B CA 1
ATOM 1515 C C . VAL B 1 84 ? -47.237 -12.381 -55.565 1.00 18.75 84 VAL B C 1
ATOM 1516 O O . VAL B 1 84 ? -46.841 -13.019 -54.580 1.00 16.71 84 VAL B O 1
ATOM 1520 N N . PRO B 1 85 ? -46.974 -12.770 -56.810 1.00 13.53 85 PRO B N 1
ATOM 1521 C CA . PRO B 1 85 ? -46.205 -14.002 -57.047 1.00 14.23 85 PRO B CA 1
ATOM 1522 C C . PRO B 1 85 ? -44.691 -13.852 -57.105 1.00 19.04 85 PRO B C 1
ATOM 1523 O O . PRO B 1 85 ? -44.005 -14.883 -57.099 1.00 20.53 85 PRO B O 1
ATOM 1527 N N . VAL B 1 86 ? -44.144 -12.634 -57.156 1.00 17.39 86 VAL B N 1
ATOM 1528 C CA . VAL B 1 86 ? -42.703 -12.436 -57.285 1.00 24.41 86 VAL B CA 1
ATOM 1529 C C . VAL B 1 86 ? -42.262 -11.220 -56.479 1.00 26.77 86 VAL B C 1
ATOM 1530 O O . VAL B 1 86 ? -43.046 -10.302 -56.220 1.00 20.25 86 VAL B O 1
ATOM 1534 N N . ASP B 1 87 ? -40.987 -11.219 -56.087 1.00 23.12 87 ASP B N 1
ATOM 1535 C CA . ASP B 1 87 ? -40.388 -10.070 -55.416 1.00 16.29 87 ASP B CA 1
ATOM 1536 C C . ASP B 1 87 ? -40.064 -8.977 -56.425 1.00 18.99 87 ASP B C 1
ATOM 1537 O O . ASP B 1 87 ? -39.584 -9.254 -57.527 1.00 20.92 87 ASP B O 1
ATOM 1542 N N . GLY B 1 88 ? -40.297 -7.732 -56.037 1.00 15.88 88 GLY B N 1
ATOM 1543 C CA . GLY B 1 88 ? -39.838 -6.614 -56.835 1.00 11.06 88 GLY B CA 1
ATOM 1544 C C . GLY B 1 88 ? -40.585 -5.345 -56.505 1.00 13.10 88 GLY B C 1
ATOM 1545 O O . GLY B 1 88 ? -41.635 -5.353 -55.865 1.00 12.83 88 GLY B O 1
ATOM 1546 N N . GLU B 1 89 ? -40.016 -4.234 -56.963 1.00 15.91 89 GLU B N 1
ATOM 1547 C CA . GLU B 1 89 ? -40.690 -2.952 -56.828 1.00 14.25 89 GLU B CA 1
ATOM 1548 C C . GLU B 1 89 ? -41.897 -2.900 -57.753 1.00 16.41 89 GLU B C 1
ATOM 1549 O O . GLU B 1 89 ? -41.843 -3.358 -58.897 1.00 17.57 89 GLU B O 1
ATOM 1555 N N . LEU B 1 90 ? -42.991 -2.331 -57.254 1.00 14.47 90 LEU B N 1
ATOM 1556 C CA . LEU B 1 90 ? -44.197 -2.193 -58.058 1.00 12.37 90 LEU B CA 1
ATOM 1557 C C . LEU B 1 90 ? -44.061 -0.981 -58.969 1.00 12.70 90 LEU B C 1
ATOM 1558 O O . LEU B 1 90 ? -43.934 0.153 -58.491 1.00 12.58 90 LEU B O 1
ATOM 1563 N N . ILE B 1 91 ? -44.088 -1.224 -60.277 1.00 12.29 91 ILE B N 1
ATOM 1564 C CA . ILE B 1 91 ? -44.095 -0.176 -61.290 1.00 10.90 91 ILE B CA 1
ATOM 1565 C C . ILE B 1 91 ? -45.443 -0.226 -61.993 1.00 11.44 91 ILE B C 1
ATOM 1566 O O . ILE B 1 91 ? -45.891 -1.302 -62.407 1.00 16.86 91 ILE B O 1
ATOM 1571 N N . LEU B 1 92 ? -46.093 0.928 -62.117 1.00 12.60 92 LEU B N 1
ATOM 1572 C CA . LEU B 1 92 ? -47.376 1.033 -62.802 1.00 13.98 92 LEU B CA 1
ATOM 1573 C C . LEU B 1 92 ? -47.157 1.608 -64.194 1.00 9.61 92 LEU B C 1
ATOM 1574 O O . LEU B 1 92 ? -46.496 2.640 -64.349 1.00 13.79 92 LEU B O 1
ATOM 1579 N N . LEU B 1 93 ? -47.720 0.945 -65.201 1.00 10.39 93 LEU B N 1
ATOM 1580 C CA . LEU B 1 93 ? -47.399 1.237 -66.591 1.00 11.38 93 LEU B CA 1
ATOM 1581 C C . LEU B 1 93 ? -48.661 1.272 -67.437 1.00 15.56 93 LEU B C 1
ATOM 1582 O O . LEU B 1 93 ? -49.500 0.372 -67.343 1.00 12.26 93 LEU B O 1
ATOM 1587 N N . PHE B 1 94 ? -48.784 2.306 -68.266 1.00 10.22 94 PHE B N 1
ATOM 1588 C CA . PHE B 1 94 ? -49.752 2.298 -69.355 1.00 11.05 94 PHE B CA 1
ATOM 1589 C C . PHE B 1 94 ? -49.134 1.504 -70.497 1.00 10.80 94 PHE B C 1
ATOM 1590 O O . PHE B 1 94 ? -48.177 1.960 -71.131 1.00 11.20 94 PHE B O 1
ATOM 1598 N N . ASN B 1 95 ? -49.669 0.308 -70.746 1.00 12.31 95 ASN B N 1
ATOM 1599 C CA . ASN B 1 95 ? -49.004 -0.695 -71.579 1.00 9.89 95 ASN B CA 1
ATOM 1600 C C . ASN B 1 95 ? -49.261 -0.450 -73.069 1.00 10.09 95 ASN B C 1
ATOM 1601 O O . ASN B 1 95 ? -49.803 -1.286 -73.790 1.00 12.73 95 ASN B O 1
ATOM 1606 N N . ASP B 1 96 ? -48.838 0.722 -73.534 1.00 11.21 96 ASP B N 1
ATOM 1607 C CA . ASP B 1 96 ? -48.903 1.014 -74.957 1.00 9.59 96 ASP B CA 1
ATOM 1608 C C . ASP B 1 96 ? -47.795 0.262 -75.696 1.00 12.77 96 ASP B C 1
ATOM 1609 O O . ASP B 1 96 ? -46.843 -0.245 -75.096 1.00 13.92 96 ASP B O 1
ATOM 1614 N N . VAL B 1 97 ? -47.934 0.183 -77.016 1.00 13.89 97 VAL B N 1
ATOM 1615 C CA . VAL B 1 97 ? -46.916 -0.507 -77.819 1.00 13.63 97 VAL B CA 1
ATOM 1616 C C . VAL B 1 97 ? -45.593 0.243 -77.705 1.00 9.87 97 VAL B C 1
ATOM 1617 O O . VAL B 1 97 ? -45.574 1.485 -77.821 1.00 12.06 97 VAL B O 1
ATOM 1621 N N . PRO B 1 98 ? -44.468 -0.437 -77.485 1.00 22.97 98 PRO B N 1
ATOM 1622 C CA . PRO B 1 98 ? -43.181 0.266 -77.426 1.00 23.16 98 PRO B CA 1
ATOM 1623 C C . PRO B 1 98 ? -42.937 1.108 -78.671 1.00 19.37 98 PRO B C 1
ATOM 1624 O O . PRO B 1 98 ? -43.179 0.673 -79.799 1.00 16.72 98 PRO B O 1
ATOM 1628 N N . GLY B 1 99 ? -42.449 2.327 -78.454 1.00 22.06 99 GLY B N 1
ATOM 1629 C CA . GLY B 1 99 ? -42.182 3.252 -79.533 1.00 17.81 99 GLY B CA 1
ATOM 1630 C C . GLY B 1 99 ? -43.345 4.137 -79.926 1.00 17.30 99 GLY B C 1
ATOM 1631 O O . GLY B 1 99 ? -43.167 5.018 -80.777 1.00 19.18 99 GLY B O 1
ATOM 1632 N N . THR B 1 100 ? -44.526 3.944 -79.332 1.00 18.91 100 THR B N 1
ATOM 1633 C CA . THR B 1 100 ? -45.713 4.714 -79.688 1.00 17.21 100 THR B CA 1
ATOM 1634 C C . THR B 1 100 ? -46.223 5.566 -78.532 1.00 16.73 100 THR B C 1
ATOM 1635 O O . THR B 1 100 ? -47.379 5.996 -78.552 1.00 15.90 100 THR B O 1
ATOM 1639 N N . PHE B 1 101 ? -45.392 5.831 -77.525 1.00 12.32 101 PHE B N 1
ATOM 1640 C CA . PHE B 1 101 ? -45.822 6.661 -76.408 1.00 15.86 101 PHE B CA 1
ATOM 1641 C C . PHE B 1 101 ? -45.819 8.149 -76.734 1.00 15.88 101 PHE B C 1
ATOM 1642 O O . PHE B 1 101 ? -46.372 8.935 -75.956 1.00 15.46 101 PHE B O 1
ATOM 1650 N N . GLY B 1 102 ? -45.235 8.550 -77.867 1.00 17.39 102 GLY B N 1
ATOM 1651 C CA . GLY B 1 102 ? -45.073 9.959 -78.181 1.00 15.72 102 GLY B CA 1
ATOM 1652 C C . GLY B 1 102 ? -46.351 10.678 -78.554 1.00 21.11 102 GLY B C 1
ATOM 1653 O O . GLY B 1 102 ? -46.385 11.913 -78.514 1.00 20.39 102 GLY B O 1
ATOM 1654 N N . ASP B 1 103 ? -47.399 9.945 -78.929 1.00 18.48 103 ASP B N 1
ATOM 1655 C CA . ASP B 1 103 ? -48.691 10.547 -79.230 1.00 22.53 103 ASP B CA 1
ATOM 1656 C C . ASP B 1 103 ? -49.699 10.331 -78.107 1.00 15.32 103 ASP B C 1
ATOM 1657 O O . ASP B 1 103 ? -50.908 10.461 -78.332 1.00 14.20 103 ASP B O 1
ATOM 1662 N N . ASN B 1 104 ? -49.223 10.013 -76.907 1.00 14.25 104 ASN B N 1
ATOM 1663 C CA . ASN B 1 104 ? -50.071 9.796 -75.745 1.00 13.62 104 ASN B CA 1
ATOM 1664 C C . ASN B 1 104 ? -50.168 11.068 -74.911 1.00 14.36 104 ASN B C 1
ATOM 1665 O O . ASN B 1 104 ? -49.280 11.923 -74.928 1.00 15.54 104 ASN B O 1
ATOM 1670 N N . SER B 1 105 ? -51.262 11.175 -74.161 1.00 16.62 105 SER B N 1
ATOM 1671 C CA . SER B 1 105 ? -51.459 12.310 -73.274 1.00 18.44 105 SER B CA 1
ATOM 1672 C C . SER B 1 105 ? -52.390 11.906 -72.142 1.00 15.26 105 SER B C 1
ATOM 1673 O O . SER B 1 105 ? -53.137 10.927 -72.239 1.00 12.82 105 SER B O 1
ATOM 1676 N N . GLY B 1 106 ? -52.329 12.673 -71.059 1.00 12.24 106 GLY B N 1
ATOM 1677 C CA . GLY B 1 106 ? -53.151 12.407 -69.898 1.00 11.33 106 GLY B CA 1
ATOM 1678 C C . GLY B 1 106 ? -52.477 11.468 -68.918 1.00 11.12 106 GLY B C 1
ATOM 1679 O O . GLY B 1 106 ? -51.362 10.976 -69.120 1.00 13.19 106 GLY B O 1
ATOM 1680 N N . GLU B 1 107 ? -53.188 11.210 -67.826 1.00 12.98 107 GLU B N 1
ATOM 1681 C CA . GLU B 1 107 ? -52.660 10.362 -66.770 1.00 12.99 107 GLU B CA 1
ATOM 1682 C C . GLU B 1 107 ? -53.816 9.775 -65.980 1.00 15.25 107 GLU B C 1
ATOM 1683 O O . GLU B 1 107 ? -54.868 10.404 -65.832 1.00 17.04 107 GLU B O 1
ATOM 1689 N N . PHE B 1 108 ? -53.611 8.560 -65.485 1.00 11.89 108 PHE B N 1
ATOM 1690 C CA . PHE B 1 108 ? -54.540 7.941 -64.557 1.00 8.67 108 PHE B CA 1
ATOM 1691 C C . PHE B 1 108 ? -54.191 8.354 -63.133 1.00 13.47 108 PHE B C 1
ATOM 1692 O O . PHE B 1 108 ? -53.031 8.622 -62.813 1.00 11.60 108 PHE B O 1
ATOM 1700 N N . GLN B 1 109 ? -55.210 8.405 -62.282 1.00 14.56 109 GLN B N 1
ATOM 1701 C CA . GLN B 1 109 ? -55.031 8.560 -60.844 1.00 14.15 109 GLN B CA 1
ATOM 1702 C C . GLN B 1 109 ? -55.186 7.184 -60.208 1.00 11.32 109 GLN B C 1
ATOM 1703 O O . GLN B 1 109 ? -56.220 6.533 -60.384 1.00 14.06 109 GLN B O 1
ATOM 1709 N N . VAL B 1 110 ? -54.165 6.739 -59.476 1.00 12.31 110 VAL B N 1
ATOM 1710 C CA . VAL B 1 110 ? -54.108 5.367 -58.988 1.00 13.18 110 VAL B CA 1
ATOM 1711 C C . VAL B 1 110 ? -53.825 5.361 -57.492 1.00 12.52 110 VAL B C 1
ATOM 1712 O O . VAL B 1 110 ? -53.054 6.187 -56.988 1.00 15.78 110 VAL B O 1
ATOM 1716 N N . GLU B 1 111 ? -54.463 4.428 -56.787 1.00 11.96 111 GLU B N 1
ATOM 1717 C CA . GLU B 1 111 ? -54.222 4.174 -55.375 1.00 10.38 111 GLU B CA 1
ATOM 1718 C C . GLU B 1 111 ? -53.815 2.719 -55.200 1.00 12.04 111 GLU B C 1
ATOM 1719 O O . GLU B 1 111 ? -54.408 1.824 -55.810 1.00 11.88 111 GLU B O 1
ATOM 1725 N N . VAL B 1 112 ? -52.808 2.487 -54.359 1.00 14.39 112 VAL B N 1
ATOM 1726 C CA . VAL B 1 112 ? -52.312 1.147 -54.065 1.00 12.04 112 VAL B CA 1
ATOM 1727 C C . VAL B 1 112 ? -52.295 0.962 -52.558 1.00 13.33 112 VAL B C 1
ATOM 1728 O O . VAL B 1 112 ? -51.807 1.831 -51.828 1.00 13.57 112 VAL B O 1
ATOM 1732 N N . ILE B 1 113 ? -52.811 -0.175 -52.098 1.00 11.14 113 ILE B N 1
ATOM 1733 C CA . ILE B 1 113 ? -52.760 -0.559 -50.694 1.00 13.46 113 ILE B CA 1
ATOM 1734 C C . ILE B 1 113 ? -52.071 -1.911 -50.603 1.00 13.70 113 ILE B C 1
ATOM 1735 O O . ILE B 1 113 ? -52.441 -2.851 -51.316 1.00 11.74 113 ILE B O 1
ATOM 1740 N N . ILE B 1 114 ? -51.059 -2.003 -49.741 1.00 12.23 114 ILE B N 1
ATOM 1741 C CA . ILE B 1 114 ? -50.489 -3.296 -49.381 1.00 13.51 114 ILE B CA 1
ATOM 1742 C C . ILE B 1 114 ? -51.394 -3.869 -48.294 1.00 12.99 114 ILE B C 1
ATOM 1743 O O . ILE B 1 114 ? -51.336 -3.455 -47.135 1.00 18.62 114 ILE B O 1
ATOM 1748 N N . GLU B 1 115 ? -52.252 -4.816 -48.679 1.00 12.20 115 GLU B N 1
ATOM 1749 C CA . GLU B 1 115 ? -53.225 -5.370 -47.746 1.00 14.26 115 GLU B CA 1
ATOM 1750 C C . GLU B 1 115 ? -52.556 -6.205 -46.664 1.00 14.16 115 GLU B C 1
ATOM 1751 O O . GLU B 1 115 ? -53.022 -6.219 -45.519 1.00 14.16 115 GLU B O 1
ATOM 1757 N N . SER B 1 116 ? -51.475 -6.906 -46.999 1.00 13.36 116 SER B N 1
ATOM 1758 C CA . SER B 1 116 ? -50.780 -7.719 -46.011 1.00 11.41 116 SER B CA 1
ATOM 1759 C C . SER B 1 116 ? -49.375 -8.023 -46.504 1.00 16.97 116 SER B C 1
ATOM 1760 O O . SER B 1 116 ? -49.116 -8.053 -47.710 1.00 14.84 116 SER B O 1
ATOM 1763 N N . ARG B 1 117 ? -48.476 -8.244 -45.551 1.00 18.03 117 ARG B N 1
ATOM 1764 C CA . ARG B 1 117 ? -47.123 -8.704 -45.825 1.00 15.30 117 ARG B CA 1
ATOM 1765 C C . ARG B 1 117 ? -47.025 -10.183 -45.480 1.00 16.05 117 ARG B C 1
ATOM 1766 O O . ARG B 1 117 ? -47.535 -10.623 -44.444 1.00 15.39 117 ARG B O 1
ATOM 1774 N N . TYR B 1 118 ? -46.364 -10.945 -46.346 1.00 13.70 118 TYR B N 1
ATOM 1775 C CA . TYR B 1 118 ? -46.397 -12.398 -46.240 1.00 13.62 118 TYR B CA 1
ATOM 1776 C C . TYR B 1 118 ? -45.942 -12.860 -44.862 1.00 15.43 118 TYR B C 1
ATOM 1777 O O . TYR B 1 118 ? -44.826 -12.556 -44.427 1.00 13.98 118 TYR B O 1
ATOM 1786 N N . SER B 1 119 ? -46.815 -13.599 -44.188 1.00 14.63 119 SER B N 1
ATOM 1787 C CA . SER B 1 119 ? -46.507 -14.236 -42.917 1.00 13.68 119 SER B CA 1
ATOM 1788 C C . SER B 1 119 ? -47.386 -15.474 -42.785 1.00 16.29 119 SER B C 1
ATOM 1789 O O . SER B 1 119 ? -48.593 -15.349 -42.549 1.00 17.04 119 SER B O 1
ATOM 1792 N N . PRO B 1 120 ? -46.838 -16.676 -42.937 1.00 17.29 120 PRO B N 1
ATOM 1793 C CA . PRO B 1 120 ? -47.678 -17.875 -42.896 1.00 19.30 120 PRO B CA 1
ATOM 1794 C C . PRO B 1 120 ? -47.954 -18.347 -41.478 1.00 20.72 120 PRO B C 1
ATOM 1795 O O . PRO B 1 120 ? -47.176 -18.113 -40.550 1.00 16.92 120 PRO B O 1
ATOM 1799 N N . LEU B 1 121 ? -49.085 -19.030 -41.322 1.00 17.72 121 LEU B N 1
ATOM 1800 C CA . LEU B 1 121 ? -49.312 -19.797 -40.106 1.00 21.71 121 LEU B CA 1
ATOM 1801 C C . LEU B 1 121 ? -48.207 -20.831 -39.957 1.00 23.07 121 LEU B C 1
ATOM 1802 O O . LEU B 1 121 ? -47.765 -21.436 -40.938 1.00 21.19 121 LEU B O 1
ATOM 1807 N N . LYS B 1 122 ? -47.750 -21.026 -38.725 1.00 20.32 122 LYS B N 1
ATOM 1808 C CA . LYS B 1 122 ? -46.676 -21.976 -38.460 1.00 28.32 122 LYS B CA 1
ATOM 1809 C C . LYS B 1 122 ? -46.897 -22.681 -37.128 1.00 31.81 122 LYS B C 1
ATOM 1810 O O . LYS B 1 122 ? -47.433 -22.098 -36.185 1.00 29.21 122 LYS B O 1
ATOM 1817 N N . SER C 1 2 ? -11.158 -15.701 -23.048 1.00 44.91 2 SER C N 1
ATOM 1818 C CA . SER C 1 2 ? -12.106 -16.684 -23.559 1.00 36.35 2 SER C CA 1
ATOM 1819 C C . SER C 1 2 ? -11.445 -18.049 -23.709 1.00 30.14 2 SER C C 1
ATOM 1820 O O . SER C 1 2 ? -10.221 -18.152 -23.762 1.00 27.93 2 SER C O 1
ATOM 1823 N N . ASP C 1 3 ? -12.265 -19.101 -23.770 1.00 24.47 3 ASP C N 1
ATOM 1824 C CA . ASP C 1 3 ? -11.734 -20.430 -24.052 1.00 24.92 3 ASP C CA 1
ATOM 1825 C C . ASP C 1 3 ? -11.270 -20.542 -25.496 1.00 20.42 3 ASP C C 1
ATOM 1826 O O . ASP C 1 3 ? -10.289 -21.238 -25.780 1.00 22.26 3 ASP C O 1
ATOM 1831 N N . TRP C 1 4 ? -11.959 -19.869 -26.414 1.00 17.89 4 TRP C N 1
ATOM 1832 C CA . TRP C 1 4 ? -11.552 -19.817 -27.811 1.00 13.99 4 TRP C CA 1
ATOM 1833 C C . TRP C 1 4 ? -11.995 -18.484 -28.387 1.00 15.03 4 TRP C C 1
ATOM 1834 O O . TRP C 1 4 ? -13.138 -18.067 -28.180 1.00 17.51 4 TRP C O 1
ATOM 1845 N N . SER C 1 5 ? -11.090 -17.819 -29.093 1.00 14.25 5 SER C N 1
ATOM 1846 C CA . SER C 1 5 ? -11.430 -16.625 -29.849 1.00 16.66 5 SER C CA 1
ATOM 1847 C C . SER C 1 5 ? -10.760 -16.717 -31.208 1.00 15.48 5 SER C C 1
ATOM 1848 O O . SER C 1 5 ? -9.592 -17.101 -31.307 1.00 16.96 5 SER C O 1
ATOM 1851 N N . GLY C 1 6 ? -11.503 -16.377 -32.251 1.00 13.43 6 GLY C N 1
ATOM 1852 C CA . GLY C 1 6 ? -10.952 -16.468 -33.584 1.00 15.73 6 GLY C CA 1
ATOM 1853 C C . GLY C 1 6 ? -11.933 -15.960 -34.611 1.00 14.35 6 GLY C C 1
ATOM 1854 O O . GLY C 1 6 ? -12.988 -15.411 -34.283 1.00 14.17 6 GLY C O 1
ATOM 1855 N N . SER C 1 7 ? -11.555 -16.143 -35.868 1.00 15.99 7 SER C N 1
ATOM 1856 C CA . SER C 1 7 ? -12.347 -15.687 -36.995 1.00 17.23 7 SER C CA 1
ATOM 1857 C C . SER C 1 7 ? -13.171 -16.832 -37.568 1.00 15.65 7 SER C C 1
ATOM 1858 O O . SER C 1 7 ? -12.747 -17.990 -37.571 1.00 19.00 7 SER C O 1
ATOM 1861 N N . VAL C 1 8 ? -14.357 -16.491 -38.049 1.00 17.03 8 VAL C N 1
ATOM 1862 C CA . VAL C 1 8 ? -15.214 -17.405 -38.790 1.00 12.67 8 VAL C CA 1
A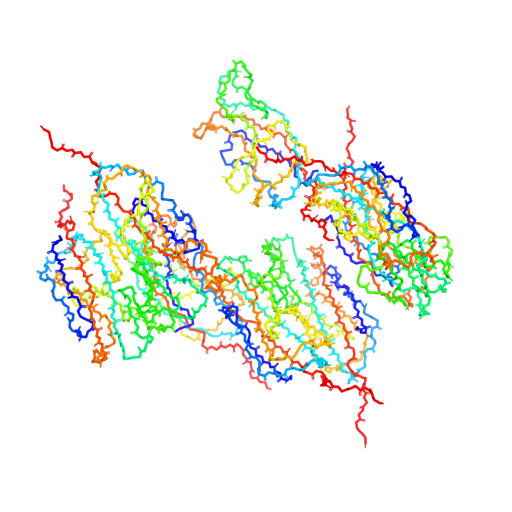TOM 1863 C C . VAL C 1 8 ? -15.381 -16.841 -40.193 1.00 12.56 8 VAL C C 1
ATOM 1864 O O . VAL C 1 8 ? -16.133 -15.884 -40.398 1.00 12.76 8 VAL C O 1
ATOM 1868 N N . PRO C 1 9 ? -14.664 -17.372 -41.184 1.00 12.22 9 PRO C N 1
ATOM 1869 C CA . PRO C 1 9 ? -14.773 -16.822 -42.539 1.00 12.08 9 PRO C CA 1
ATOM 1870 C C . PRO C 1 9 ? -16.119 -17.143 -43.171 1.00 11.97 9 PRO C C 1
ATOM 1871 O O . PRO C 1 9 ? -16.641 -18.253 -43.038 1.00 15.43 9 PRO C O 1
ATOM 1875 N N . ALA C 1 10 ? -16.669 -16.158 -43.879 1.00 16.08 10 ALA C N 1
ATOM 1876 C CA . ALA C 1 10 ? -17.929 -16.368 -44.581 1.00 14.38 10 ALA C CA 1
ATOM 1877 C C . ALA C 1 10 ? -17.776 -17.346 -45.739 1.00 20.45 10 ALA C C 1
ATOM 1878 O O . ALA C 1 10 ? -18.740 -18.034 -46.093 1.00 17.54 10 ALA C O 1
ATOM 1880 N N . ASN C 1 11 ? -16.586 -17.431 -46.336 1.00 14.14 11 ASN C N 1
ATOM 1881 C CA . ASN C 1 11 ? -16.370 -18.294 -47.490 1.00 14.55 11 ASN C CA 1
ATOM 1882 C C . ASN C 1 11 ? -15.998 -19.724 -47.114 1.00 16.42 11 ASN C C 1
ATOM 1883 O O . ASN C 1 11 ? -15.718 -20.528 -48.010 1.00 19.48 11 ASN C O 1
ATOM 1888 N N . ALA C 1 12 ? -15.989 -20.062 -45.826 1.00 20.54 12 ALA C N 1
ATOM 1889 C CA . ALA C 1 12 ? -15.580 -21.391 -45.375 1.00 17.31 12 ALA C CA 1
ATOM 1890 C C . ALA C 1 12 ? -16.817 -22.277 -45.312 1.00 22.50 12 ALA C C 1
ATOM 1891 O O . ALA C 1 12 ? -17.554 -22.269 -44.323 1.00 17.78 12 ALA C O 1
ATOM 1893 N N . GLU C 1 13 ? -17.040 -23.057 -46.372 1.00 20.25 13 GLU C N 1
ATOM 1894 C CA . GLU C 1 13 ? -18.255 -23.859 -46.454 1.00 19.61 13 GLU C CA 1
ATOM 1895 C C . GLU C 1 13 ? -18.304 -24.932 -45.373 1.00 19.02 13 GLU C C 1
ATOM 1896 O O . GLU C 1 13 ? -19.394 -25.365 -44.983 1.00 19.92 13 GLU C O 1
ATOM 1902 N N . ASN C 1 14 ? -17.150 -25.367 -44.873 1.00 18.57 14 ASN C N 1
ATOM 1903 C CA . ASN C 1 14 ? -17.099 -26.363 -43.813 1.00 23.34 14 ASN C CA 1
ATOM 1904 C C . ASN C 1 14 ? -16.981 -25.741 -42.429 1.00 25.32 14 ASN C C 1
ATOM 1905 O O . ASN C 1 14 ? -16.908 -26.474 -41.438 1.00 19.23 14 ASN C O 1
ATOM 1910 N N . GLY C 1 15 ? -16.957 -24.415 -42.337 1.00 19.56 15 GLY C N 1
ATOM 1911 C CA . GLY C 1 15 ? -16.928 -23.751 -41.056 1.00 23.45 15 GLY C CA 1
ATOM 1912 C C . GLY C 1 15 ? -15.528 -23.639 -40.483 1.00 18.08 15 GLY C C 1
ATOM 1913 O O . GLY C 1 15 ? -14.514 -23.939 -41.124 1.00 19.38 15 GLY C O 1
ATOM 1914 N N . LYS C 1 16 ? -15.488 -23.189 -39.233 1.00 15.57 16 LYS C N 1
ATOM 1915 C CA . LYS C 1 16 ? -14.247 -23.010 -38.490 1.00 14.56 16 LYS C CA 1
ATOM 1916 C C . LYS C 1 16 ? -14.288 -23.911 -37.267 1.00 16.61 16 LYS C C 1
ATOM 1917 O O . LYS C 1 16 ? -15.157 -23.750 -36.403 1.00 15.53 16 LYS C O 1
ATOM 1923 N N . SER C 1 17 ? -13.358 -24.861 -37.199 1.00 16.60 17 SER C N 1
ATOM 1924 C CA . SER C 1 17 ? -13.265 -25.748 -36.049 1.00 16.88 17 SER C CA 1
ATOM 1925 C C . SER C 1 17 ? -12.563 -25.030 -34.905 1.00 19.93 17 SER C C 1
ATOM 1926 O O . SER C 1 17 ? -11.489 -24.452 -35.093 1.00 19.95 17 SER C O 1
ATOM 1929 N N . THR C 1 18 ? -13.172 -25.066 -33.719 1.00 15.90 18 THR C N 1
ATOM 1930 C CA . THR C 1 18 ? -12.619 -24.374 -32.561 1.00 13.55 18 THR C CA 1
ATOM 1931 C C . THR C 1 18 ? -11.657 -25.230 -31.751 1.00 17.63 18 THR C C 1
ATOM 1932 O O . THR C 1 18 ? -10.887 -24.683 -30.952 1.00 20.56 18 THR C O 1
ATOM 1936 N N . GLY C 1 19 ? -11.681 -26.549 -31.927 1.00 16.64 19 GLY C N 1
ATOM 1937 C CA . GLY C 1 19 ? -10.928 -27.441 -31.075 1.00 20.41 19 GLY C CA 1
ATOM 1938 C C . GLY C 1 19 ? -11.556 -27.709 -29.725 1.00 21.63 19 GLY C C 1
ATOM 1939 O O . GLY C 1 19 ? -11.030 -28.537 -28.969 1.00 20.66 19 GLY C O 1
ATOM 1940 N N . LEU C 1 20 ? -12.655 -27.037 -29.388 1.00 16.24 20 LEU C N 1
ATOM 1941 C CA . LEU C 1 20 ? -13.337 -27.277 -28.123 1.00 17.69 20 LEU C CA 1
ATOM 1942 C C . LEU C 1 20 ? -14.173 -28.545 -28.239 1.00 14.21 20 LEU C C 1
ATOM 1943 O O . LEU C 1 20 ? -15.041 -28.648 -29.115 1.00 18.35 20 LEU C O 1
ATOM 1948 N N . ILE C 1 21 ? -13.914 -29.507 -27.362 1.00 15.71 21 ILE C N 1
ATOM 1949 C CA . ILE C 1 21 ? -14.633 -30.774 -27.348 1.00 15.08 21 ILE C CA 1
ATOM 1950 C C . ILE C 1 21 ? -15.711 -30.668 -26.280 1.00 22.31 21 ILE C C 1
ATOM 1951 O O . ILE C 1 21 ? -15.418 -30.698 -25.080 1.00 18.98 21 ILE C O 1
ATOM 1956 N N . LEU C 1 22 ? -16.958 -30.541 -26.715 1.00 18.07 22 LEU C N 1
ATOM 1957 C CA . LEU C 1 22 ? -18.082 -30.341 -25.817 1.00 17.93 22 LEU C CA 1
ATOM 1958 C C . LEU C 1 22 ? -18.773 -31.665 -25.519 1.00 22.17 22 LEU C C 1
ATOM 1959 O O . LEU C 1 22 ? -18.855 -32.554 -26.371 1.00 18.66 22 LEU C O 1
ATOM 1964 N N . LYS C 1 23 ? -19.265 -31.783 -24.289 1.00 18.55 23 LYS C N 1
ATOM 1965 C CA . LYS C 1 23 ? -20.072 -32.911 -23.859 1.00 22.32 23 LYS C CA 1
ATOM 1966 C C . LYS C 1 23 ? -21.488 -32.438 -23.564 1.00 17.30 23 LYS C C 1
ATOM 1967 O O . LYS C 1 23 ? -21.710 -31.284 -23.185 1.00 16.08 23 LYS C O 1
ATOM 1973 N N . GLN C 1 24 ? -22.448 -33.340 -23.748 1.00 15.88 24 GLN C N 1
ATOM 1974 C CA . GLN C 1 24 ? -23.816 -33.064 -23.334 1.00 19.48 24 GLN C CA 1
ATOM 1975 C C . GLN C 1 24 ? -23.832 -32.654 -21.868 1.00 15.72 24 GLN C C 1
ATOM 1976 O O . GLN C 1 24 ? -23.229 -33.317 -21.020 1.00 16.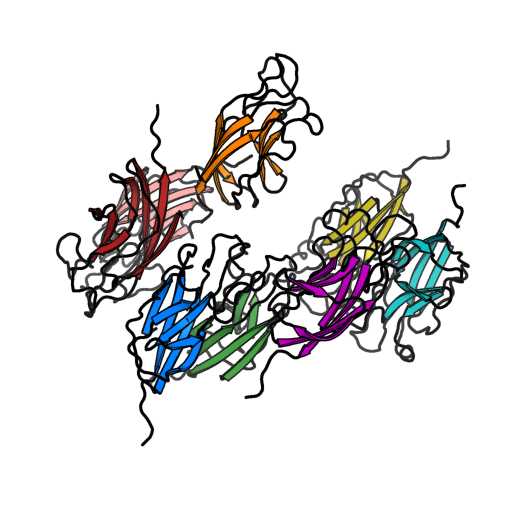58 24 GLN C O 1
ATOM 1982 N N . GLY C 1 25 ? -24.511 -31.547 -21.575 1.00 19.77 25 GLY C N 1
ATOM 1983 C CA . GLY C 1 25 ? -24.586 -31.014 -20.235 1.00 21.49 25 GLY C CA 1
ATOM 1984 C C . GLY C 1 25 ? -23.649 -29.854 -19.964 1.00 16.44 25 GLY C C 1
ATOM 1985 O O . GLY C 1 25 ? -23.876 -29.109 -19.004 1.00 16.09 25 GLY C O 1
ATOM 1986 N N . ASP C 1 26 ? -22.597 -29.691 -20.763 1.00 14.33 26 ASP C N 1
ATOM 1987 C CA . ASP C 1 26 ? -21.799 -28.478 -20.685 1.00 15.86 26 ASP C CA 1
ATOM 1988 C C . ASP C 1 26 ? -22.674 -27.265 -20.989 1.00 14.32 26 ASP C C 1
ATOM 1989 O O . ASP C 1 26 ? -23.702 -27.362 -21.667 1.00 14.06 26 ASP C O 1
ATOM 1994 N N . THR C 1 27 ? -22.253 -26.107 -20.487 1.00 11.18 27 THR C N 1
ATOM 1995 C CA . THR C 1 27 ? -22.876 -24.843 -20.847 1.00 14.40 27 THR C CA 1
ATOM 1996 C C . THR C 1 27 ? -21.828 -23.918 -21.447 1.00 19.50 27 THR C C 1
ATOM 1997 O O . THR C 1 27 ? -20.661 -23.931 -21.037 1.00 13.74 27 THR C O 1
ATOM 2001 N N . ILE C 1 28 ? -22.248 -23.126 -22.434 1.00 13.16 28 ILE C N 1
ATOM 2002 C CA . ILE C 1 28 ? -21.339 -22.258 -23.168 1.00 13.86 28 ILE C CA 1
ATOM 2003 C C . ILE C 1 28 ? -21.981 -20.895 -23.375 1.00 12.35 28 ILE C C 1
ATOM 2004 O O . ILE C 1 28 ? -23.204 -20.736 -23.332 1.00 11.79 28 ILE C O 1
ATOM 2009 N N . SER C 1 29 ? -21.123 -19.904 -23.592 1.00 10.68 29 SER C N 1
ATOM 2010 C CA . SER C 1 29 ? -21.526 -18.568 -23.999 1.00 8.14 29 SER C CA 1
ATOM 2011 C C . SER C 1 29 ? -20.736 -18.190 -25.240 1.00 11.50 29 SER C C 1
ATOM 2012 O O . SER C 1 29 ? -19.567 -18.562 -25.378 1.00 11.66 29 SER C O 1
ATOM 2015 N N . VAL C 1 30 ? -21.378 -17.459 -26.146 1.00 9.93 30 VAL C N 1
ATOM 2016 C CA . VAL C 1 30 ? -20.754 -17.047 -27.397 1.00 10.78 30 VAL C CA 1
ATOM 2017 C C . VAL C 1 30 ? -21.163 -15.612 -27.689 1.00 13.58 30 VAL C C 1
ATOM 2018 O O . VAL C 1 30 ? -22.317 -15.228 -27.470 1.00 13.10 30 VAL C O 1
ATOM 2022 N N . VAL C 1 31 ? -20.213 -14.814 -28.172 1.00 8.92 31 VAL C N 1
ATOM 2023 C CA . VAL C 1 31 ? -20.509 -13.509 -28.750 1.00 8.15 31 VAL C CA 1
ATOM 2024 C C . VAL C 1 31 ? -19.759 -13.390 -30.067 1.00 10.10 31 VAL C C 1
ATOM 2025 O O . VAL C 1 31 ? -18.613 -13.839 -30.184 1.00 11.09 31 VAL C O 1
ATOM 2029 N N . ALA C 1 32 ? -20.411 -12.795 -31.064 1.00 8.19 32 ALA C N 1
ATOM 2030 C CA . ALA C 1 32 ? -19.857 -12.681 -32.404 1.00 9.40 32 ALA C CA 1
ATOM 2031 C C . ALA C 1 32 ? -19.994 -11.246 -32.886 1.00 13.40 32 ALA C C 1
ATOM 2032 O O . ALA C 1 32 ? -21.065 -10.641 -32.761 1.00 12.68 32 ALA C O 1
ATOM 2034 N N . HIS C 1 33 ? -18.912 -10.713 -33.443 1.00 8.02 33 HIS C N 1
ATOM 2035 C CA . HIS C 1 33 ? -18.857 -9.345 -33.931 1.00 9.40 33 HIS C CA 1
ATOM 2036 C C . HIS C 1 33 ? -18.511 -9.332 -35.413 1.00 10.00 33 HIS C C 1
ATOM 2037 O O . HIS C 1 33 ? -17.929 -10.281 -35.945 1.00 15.18 33 HIS C O 1
ATOM 2044 N N . GLY C 1 34 ? -18.868 -8.241 -36.074 1.00 14.37 34 GLY C N 1
ATOM 2045 C CA . GLY C 1 34 ? -18.336 -7.931 -37.386 1.00 14.64 34 GLY C CA 1
ATOM 2046 C C . GLY C 1 34 ? -19.352 -8.108 -38.500 1.00 12.70 34 GLY C C 1
ATOM 2047 O O . GLY C 1 34 ? -20.557 -8.273 -38.283 1.00 12.38 34 GLY C O 1
ATOM 2048 N N . TRP C 1 35 ? -18.824 -8.085 -39.723 1.00 15.20 35 TRP C N 1
ATOM 2049 C CA . TRP C 1 35 ? -19.622 -8.023 -40.937 1.00 10.94 35 TRP C CA 1
ATOM 2050 C C . TRP C 1 35 ? -19.020 -8.929 -41.994 1.00 14.32 35 TRP C C 1
ATOM 2051 O O . TRP C 1 35 ? -17.797 -9.054 -42.093 1.00 14.70 35 TRP C O 1
ATOM 2062 N N . VAL C 1 36 ? -19.886 -9.548 -42.797 1.00 12.51 36 VAL C N 1
ATOM 2063 C CA . VAL C 1 36 ? -19.449 -10.348 -43.932 1.00 13.84 36 VAL C CA 1
ATOM 2064 C C . VAL C 1 36 ? -20.340 -10.040 -45.122 1.00 12.89 36 VAL C C 1
ATOM 2065 O O . VAL C 1 36 ? -21.435 -9.490 -44.989 1.00 16.62 36 VAL C O 1
ATOM 2069 N N . LYS C 1 37 ? -19.845 -10.403 -46.298 1.00 13.05 37 LYS C N 1
ATOM 2070 C CA . LYS C 1 37 ? -20.639 -10.399 -47.515 1.00 14.47 37 LYS C CA 1
ATOM 2071 C C . LYS C 1 37 ? -20.997 -11.838 -47.852 1.00 15.95 37 LYS C C 1
ATOM 2072 O O . LYS C 1 37 ? -20.128 -12.714 -47.842 1.00 16.28 37 LYS C O 1
ATOM 2078 N N . TYR C 1 38 ? -22.275 -12.086 -48.116 1.00 14.41 38 TYR C N 1
ATOM 2079 C CA . TYR C 1 38 ? -22.706 -13.374 -48.638 1.00 12.12 38 TYR C CA 1
ATOM 2080 C C . TYR C 1 38 ? -22.964 -13.320 -50.137 1.00 17.28 38 TYR C C 1
ATOM 2081 O O . TYR C 1 38 ? -23.416 -14.313 -50.715 1.00 17.42 38 TYR C O 1
ATOM 2090 N N . GLY C 1 39 ? -22.675 -12.187 -50.767 1.00 19.66 39 GLY C N 1
ATOM 2091 C CA . GLY C 1 39 ? -22.717 -12.045 -52.212 1.00 22.19 39 GLY C CA 1
ATOM 2092 C C . GLY C 1 39 ? -22.010 -10.765 -52.595 1.00 24.00 39 GLY C C 1
ATOM 2093 O O . GLY C 1 39 ? -21.632 -9.962 -51.738 1.00 16.54 39 GLY C O 1
ATOM 2094 N N . ARG C 1 40 ? -21.833 -10.580 -53.904 1.00 22.59 40 ARG C N 1
ATOM 2095 C CA . ARG C 1 40 ? -21.075 -9.442 -54.410 1.00 20.99 40 ARG C CA 1
ATOM 2096 C C . ARG C 1 40 ? -21.901 -8.167 -54.528 1.00 19.42 40 ARG C C 1
ATOM 2097 O O . ARG C 1 40 ? -21.327 -7.104 -54.792 1.00 20.36 40 ARG C O 1
ATOM 2105 N N . ASP C 1 41 ? -23.217 -8.238 -54.345 1.00 22.28 41 ASP C N 1
ATOM 2106 C CA . ASP C 1 41 ? -24.055 -7.052 -54.458 1.00 18.81 41 ASP C CA 1
ATOM 2107 C C . ASP C 1 41 ? -23.864 -6.149 -53.244 1.00 18.46 41 ASP C C 1
ATOM 2108 O O . ASP C 1 41 ? -23.551 -6.607 -52.143 1.00 20.62 41 ASP C O 1
ATOM 2113 N N . ASN C 1 42 ? -24.056 -4.846 -53.460 1.00 18.31 42 ASN C N 1
ATOM 2114 C CA . ASN C 1 42 ? -23.844 -3.866 -52.401 1.00 16.61 42 ASN C CA 1
ATOM 2115 C C . ASN C 1 42 ? -24.736 -4.109 -51.189 1.00 18.85 42 ASN C C 1
ATOM 2116 O O . ASN C 1 42 ? -24.401 -3.656 -50.088 1.00 16.18 42 ASN C O 1
ATOM 2121 N N . VAL C 1 43 ? -25.863 -4.807 -51.362 1.00 21.83 43 VAL C N 1
ATOM 2122 C CA . VAL C 1 43 ? -26.805 -5.018 -50.263 1.00 17.09 43 VAL C CA 1
ATOM 2123 C C . VAL C 1 43 ? -26.593 -6.339 -49.536 1.00 15.67 43 VAL C C 1
ATOM 2124 O O . VAL C 1 43 ? -27.241 -6.578 -48.506 1.00 16.51 43 VAL C O 1
ATOM 2128 N N . GLU C 1 44 ? -25.703 -7.200 -50.022 1.00 14.59 44 GLU C N 1
ATOM 2129 C CA . GLU C 1 44 ? -25.602 -8.566 -49.509 1.00 11.57 44 GLU C CA 1
ATOM 2130 C C . GLU C 1 44 ? -24.629 -8.630 -48.328 1.00 15.16 44 GLU C C 1
ATOM 2131 O O . GLU C 1 44 ? -23.615 -9.331 -48.338 1.00 16.63 44 GLU C O 1
ATOM 2137 N N . TRP C 1 45 ? -24.979 -7.869 -47.292 1.00 15.22 45 TRP C N 1
ATOM 2138 C CA . TRP C 1 45 ? -24.258 -7.827 -46.029 1.00 14.64 45 TRP C CA 1
ATOM 2139 C C . TRP C 1 45 ? -24.947 -8.703 -44.992 1.00 12.07 45 TRP C C 1
ATOM 2140 O O . TRP C 1 45 ? -26.166 -8.881 -45.013 1.00 14.26 45 TRP C O 1
ATOM 2151 N N . ALA C 1 46 ? -24.160 -9.221 -44.052 1.00 14.47 46 ALA C N 1
ATOM 2152 C CA . ALA C 1 46 ? -24.717 -10.003 -42.959 1.00 12.41 46 ALA C CA 1
ATOM 2153 C C . ALA C 1 46 ? -23.955 -9.729 -41.676 1.00 10.08 46 ALA C C 1
ATOM 2154 O O . ALA C 1 46 ? -22.721 -9.683 -41.676 1.00 12.78 46 ALA C O 1
ATOM 2156 N N . ALA C 1 47 ? -24.702 -9.515 -40.602 1.00 10.51 47 ALA C N 1
ATOM 2157 C CA . ALA C 1 47 ? -24.196 -9.646 -39.245 1.00 10.49 47 ALA C CA 1
ATOM 2158 C C . ALA C 1 47 ? -24.306 -11.096 -38.811 1.00 9.77 47 ALA C C 1
ATOM 2159 O O . ALA C 1 47 ? -24.937 -11.914 -39.484 1.00 12.63 47 ALA C O 1
ATOM 2161 N N . PRO C 1 48 ? -23.694 -11.467 -37.685 1.00 9.65 48 PRO C N 1
ATOM 2162 C CA . PRO C 1 48 ? -23.881 -12.843 -37.204 1.00 11.12 48 PRO C CA 1
ATOM 2163 C C . PRO C 1 48 ? -25.345 -13.229 -37.098 1.00 13.00 48 PRO C C 1
ATOM 2164 O O . PRO C 1 48 ? -25.697 -14.382 -37.374 1.00 11.58 48 PRO C O 1
ATOM 2168 N N . ASP C 1 49 ? -26.214 -12.281 -36.733 1.00 11.49 49 ASP C N 1
ATOM 2169 C CA . ASP C 1 49 ? -27.643 -12.554 -36.627 1.00 11.83 49 ASP C CA 1
ATOM 2170 C C . ASP C 1 49 ? -28.276 -12.891 -37.970 1.00 14.00 49 ASP C C 1
ATOM 2171 O O . ASP C 1 49 ? -29.365 -13.472 -37.996 1.00 15.59 49 ASP C O 1
ATOM 2176 N N . GLY C 1 50 ? -27.636 -12.533 -39.079 1.00 12.95 50 GLY C N 1
ATOM 2177 C CA . GLY C 1 50 ? -28.174 -12.834 -40.385 1.00 11.14 50 GLY C CA 1
ATOM 2178 C C . GLY C 1 50 ? -28.086 -11.675 -41.356 1.00 12.87 50 GLY C C 1
ATOM 2179 O O . GLY C 1 50 ? -27.493 -10.630 -41.071 1.00 12.34 50 GLY C O 1
ATOM 2180 N N . PRO C 1 51 ? -28.682 -11.848 -42.537 1.00 11.58 51 PRO C N 1
ATOM 2181 C CA . PRO C 1 51 ? -28.655 -10.779 -43.542 1.00 14.39 51 PRO C CA 1
ATOM 2182 C C . PRO C 1 51 ? -29.318 -9.509 -43.037 1.00 11.89 51 PRO C C 1
ATOM 2183 O O . PRO C 1 51 ? -30.234 -9.543 -42.214 1.00 13.68 51 PRO C O 1
ATOM 2187 N N . VAL C 1 52 ? -28.857 -8.377 -43.558 1.00 13.40 52 VAL C N 1
ATOM 2188 C CA . VAL C 1 52 ? -29.558 -7.116 -43.295 1.00 13.38 52 VAL C CA 1
ATOM 2189 C C . VAL C 1 52 ? -30.980 -7.236 -43.832 1.00 16.02 52 VAL C C 1
ATOM 2190 O O . VAL C 1 52 ? -31.169 -7.741 -44.956 1.00 15.62 52 VAL C O 1
ATOM 2194 N N . PRO C 1 53 ? -32.012 -6.817 -43.086 1.00 15.63 53 PRO C N 1
ATOM 2195 C CA . PRO C 1 53 ? -33.393 -7.145 -43.488 1.00 17.62 53 PRO C CA 1
ATOM 2196 C C . PRO C 1 53 ? -33.867 -6.483 -44.772 1.00 15.34 53 PRO C C 1
ATOM 2197 O O . PRO C 1 53 ? -34.982 -6.796 -45.213 1.00 16.02 53 PRO C O 1
ATOM 2201 N N . ASN C 1 54 ? -33.096 -5.583 -45.382 1.00 16.68 54 ASN C N 1
ATOM 2202 C CA . ASN C 1 54 ? -33.521 -5.025 -46.662 1.00 19.73 54 ASN C CA 1
ATOM 2203 C C . ASN C 1 54 ? -33.223 -5.958 -47.827 1.00 20.14 54 ASN C C 1
ATOM 2204 O O . ASN C 1 54 ? -33.572 -5.636 -48.969 1.00 20.59 54 ASN C O 1
ATOM 2209 N N . ASN C 1 55 ? -32.603 -7.109 -47.563 1.00 15.48 55 ASN C N 1
ATOM 2210 C CA . ASN C 1 55 ? -32.402 -8.144 -48.575 1.00 16.59 55 ASN C CA 1
ATOM 2211 C C . ASN C 1 55 ? -32.477 -9.500 -47.881 1.00 18.21 55 ASN C C 1
ATOM 2212 O O . ASN C 1 55 ? -31.479 -10.220 -47.766 1.00 19.40 55 ASN C O 1
ATOM 2217 N N . PRO C 1 56 ? -33.663 -9.876 -47.403 1.00 17.81 56 PRO C N 1
ATOM 2218 C CA . PRO C 1 56 ? -33.764 -11.056 -46.537 1.00 17.35 56 PRO C CA 1
ATOM 2219 C C . PRO C 1 56 ? -33.571 -12.353 -47.303 1.00 13.74 56 PRO C C 1
ATOM 2220 O O . PRO C 1 56 ? -33.847 -12.448 -48.502 1.00 16.88 56 PRO C O 1
ATOM 2224 N N . GLN C 1 57 ? -33.098 -13.368 -46.578 1.00 17.01 57 GLN C N 1
ATOM 2225 C CA . GLN C 1 57 ? -32.880 -14.703 -47.120 1.00 20.23 57 GLN C CA 1
ATOM 2226 C C . GLN C 1 57 ? -33.714 -15.704 -46.329 1.00 17.10 57 GLN C C 1
ATOM 2227 O O . GLN C 1 57 ? -34.289 -15.344 -45.294 1.00 20.59 57 GLN C O 1
ATOM 2233 N N . PRO C 1 58 ? -33.817 -16.956 -46.779 1.00 22.35 58 PRO C N 1
ATOM 2234 C CA . PRO C 1 58 ? -34.610 -17.941 -46.036 1.00 25.78 58 PRO C CA 1
ATOM 2235 C C . PRO C 1 58 ? -34.107 -18.119 -44.611 1.00 24.45 58 PRO C C 1
ATOM 2236 O O . PRO C 1 58 ? -32.973 -17.775 -44.272 1.00 22.18 58 PRO C O 1
ATOM 2240 N N . SER C 1 59 ? -34.979 -18.681 -43.775 1.00 24.24 59 SER C N 1
ATOM 2241 C CA . SER C 1 59 ? -34.703 -18.803 -42.350 1.00 23.70 59 SER C CA 1
ATOM 2242 C C . SER C 1 59 ? -33.387 -19.529 -42.103 1.00 19.87 59 SER C C 1
ATOM 2243 O O . SER C 1 59 ? -33.149 -20.615 -42.639 1.00 24.93 59 SER C O 1
ATOM 2246 N N . SER C 1 60 ? -32.534 -18.918 -41.281 1.00 21.02 60 SER C N 1
ATOM 2247 C CA . SER C 1 60 ? -31.249 -19.423 -40.815 1.00 22.04 60 SER C CA 1
ATOM 2248 C C . SER C 1 60 ? -30.153 -19.263 -41.863 1.00 19.27 60 SER C C 1
ATOM 2249 O O . SER C 1 60 ? -28.985 -19.462 -41.534 1.00 15.40 60 SER C O 1
ATOM 2252 N N . ILE C 1 61 ? -30.476 -18.911 -43.109 1.00 14.88 61 ILE C N 1
ATOM 2253 C CA . ILE C 1 61 ? -29.452 -18.779 -44.136 1.00 14.80 61 ILE C CA 1
ATOM 2254 C C . ILE C 1 61 ? -28.633 -17.521 -43.888 1.00 17.93 61 ILE C C 1
ATOM 2255 O O . ILE C 1 61 ? -29.171 -16.459 -43.541 1.00 17.65 61 ILE C O 1
ATOM 2260 N N . ALA C 1 62 ? -27.317 -17.642 -44.064 1.00 15.34 62 ALA C N 1
ATOM 2261 C CA . ALA C 1 62 ? -26.394 -16.520 -43.903 1.00 14.75 62 ALA C CA 1
ATOM 2262 C C . ALA C 1 62 ? -26.422 -15.985 -42.474 1.00 16.60 62 ALA C C 1
ATOM 2263 O O . ALA C 1 62 ? -26.303 -14.780 -42.240 1.00 13.75 62 ALA C O 1
ATOM 2265 N N . THR C 1 63 ? -26.589 -16.891 -41.512 1.00 11.98 63 THR C N 1
ATOM 2266 C CA . THR C 1 63 ? -26.443 -16.591 -40.097 1.00 14.76 63 THR C CA 1
ATOM 2267 C C . THR C 1 63 ? -25.295 -17.416 -39.530 1.00 12.20 63 THR C C 1
ATOM 2268 O O . THR C 1 63 ? -24.898 -18.435 -40.101 1.00 12.81 63 THR C O 1
ATOM 2272 N N . LEU C 1 64 ? -24.765 -16.967 -38.394 1.00 15.31 64 LEU C N 1
ATOM 2273 C CA . LEU C 1 64 ? -23.766 -17.739 -37.671 1.00 14.67 64 LEU C CA 1
ATOM 2274 C C . LEU C 1 64 ? -24.454 -18.834 -36.865 1.00 11.54 64 LEU C C 1
ATOM 2275 O O . LEU C 1 64 ? -25.404 -18.569 -36.121 1.00 11.32 64 LEU C O 1
ATOM 2280 N N . VAL C 1 65 ? -23.980 -20.068 -37.024 1.00 10.95 65 VAL C N 1
ATOM 2281 C CA . VAL C 1 65 ? -24.543 -21.214 -36.326 1.00 14.59 65 VAL C CA 1
ATOM 2282 C C . VAL C 1 65 ? -23.402 -22.035 -35.747 1.00 16.49 65 VAL C C 1
ATOM 2283 O O . VAL C 1 65 ? -22.240 -21.889 -36.130 1.00 13.53 65 VAL C O 1
ATOM 2287 N N . ALA C 1 66 ? -23.757 -22.913 -34.816 1.00 13.60 66 ALA C N 1
ATOM 2288 C CA . ALA C 1 66 ? -22.831 -23.873 -34.235 1.00 13.89 66 ALA C CA 1
ATOM 2289 C C . ALA C 1 66 ? -23.136 -25.258 -34.787 1.00 16.67 66 ALA C C 1
ATOM 2290 O O . ALA C 1 66 ? -24.299 -25.675 -34.818 1.00 21.15 66 ALA C O 1
ATOM 2292 N N . LYS C 1 67 ? -22.096 -25.961 -35.224 1.00 13.30 67 LYS C N 1
ATOM 2293 C CA . LYS C 1 67 ? -22.198 -27.352 -35.650 1.00 16.09 67 LYS C CA 1
ATOM 2294 C C . LYS C 1 67 ? -21.574 -28.232 -34.576 1.00 15.96 67 LYS C C 1
ATOM 2295 O O . LYS C 1 67 ? -20.403 -28.052 -34.228 1.00 18.49 67 LYS C O 1
ATOM 2301 N N . ILE C 1 68 ? -22.355 -29.178 -34.056 1.00 16.45 68 ILE C N 1
ATOM 2302 C CA . ILE C 1 68 ? -21.871 -30.158 -33.089 1.00 16.62 68 ILE C CA 1
ATOM 2303 C C . ILE C 1 68 ? -22.440 -31.511 -33.487 1.00 12.95 68 ILE C C 1
ATOM 2304 O O . ILE C 1 68 ? -23.663 -31.686 -33.517 1.00 18.13 68 ILE C O 1
ATOM 2309 N N . ALA C 1 69 ? -21.563 -32.466 -33.789 1.00 17.35 69 ALA C N 1
ATOM 2310 C CA . ALA C 1 69 ? -21.996 -33.800 -34.201 1.00 24.43 69 ALA C CA 1
ATOM 2311 C C . ALA C 1 69 ? -22.964 -33.712 -35.376 1.00 21.62 69 ALA C C 1
ATOM 2312 O O . ALA C 1 69 ? -23.990 -34.393 -35.421 1.00 21.00 69 ALA C O 1
ATOM 2314 N N . ASN C 1 70 ? -22.638 -32.846 -36.331 1.00 24.91 70 ASN C N 1
ATOM 2315 C CA . ASN C 1 70 ? -23.407 -32.671 -37.559 1.00 32.51 70 ASN C CA 1
ATOM 2316 C C . ASN C 1 70 ? -24.836 -32.203 -37.301 1.00 27.44 70 ASN C C 1
ATOM 2317 O O . ASN C 1 70 ? -25.713 -32.387 -38.152 1.00 27.21 70 ASN C O 1
ATOM 2322 N N . LYS C 1 71 ? -25.104 -31.605 -36.142 1.00 27.17 71 LYS C N 1
ATOM 2323 C CA . LYS C 1 71 ? -26.350 -30.889 -35.913 1.00 26.16 71 LYS C CA 1
ATOM 2324 C C . LYS C 1 71 ? -26.056 -29.402 -35.783 1.00 22.71 71 LYS C C 1
ATOM 2325 O O . LYS C 1 71 ? -25.014 -29.013 -35.247 1.00 17.82 71 LYS 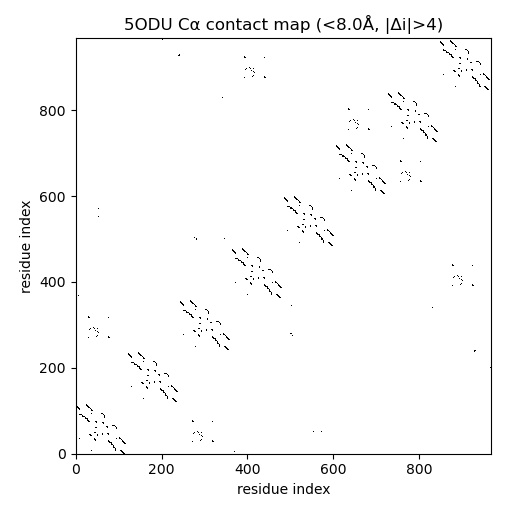C O 1
ATOM 2331 N N . LYS C 1 72 ? -26.975 -28.580 -36.279 1.00 23.76 72 LYS C N 1
ATOM 2332 C CA . LYS C 1 72 ? -26.816 -27.133 -36.287 1.00 19.72 72 LYS C CA 1
ATOM 2333 C C . LYS C 1 72 ? -27.666 -26.500 -35.196 1.00 15.99 72 LYS C C 1
ATOM 2334 O O . LYS C 1 72 ? -28.801 -26.922 -34.951 1.00 24.07 72 LYS C O 1
ATOM 2340 N N . PHE C 1 73 ? -27.113 -25.475 -34.554 1.00 13.40 73 PHE C N 1
ATOM 2341 C CA . PHE C 1 73 ? -27.806 -24.729 -33.516 1.00 11.53 73 PHE C CA 1
ATOM 2342 C C . PHE C 1 73 ? -27.644 -23.241 -33.776 1.00 14.66 73 PHE C C 1
ATOM 2343 O O . PHE C 1 73 ? -26.588 -22.791 -34.230 1.00 16.05 73 PHE C O 1
ATOM 2351 N N . ALA C 1 74 ? -28.695 -22.482 -33.481 1.00 11.35 74 ALA C N 1
ATOM 2352 C CA . ALA C 1 74 ? -28.650 -21.040 -33.673 1.00 13.12 74 ALA C CA 1
ATOM 2353 C C . ALA C 1 74 ? -27.664 -20.405 -32.703 1.00 13.88 74 ALA C C 1
ATOM 2354 O O . ALA C 1 74 ? -27.595 -20.776 -31.527 1.00 16.91 74 ALA C O 1
ATOM 2356 N N . ILE C 1 75 ? -26.893 -19.442 -33.207 1.00 14.17 75 ILE C N 1
ATOM 2357 C CA . ILE C 1 75 ? -25.962 -18.678 -32.386 1.00 11.57 75 ILE C CA 1
ATOM 2358 C C . ILE C 1 75 ? -26.174 -17.199 -32.671 1.00 11.47 75 ILE C C 1
ATOM 2359 O O . ILE C 1 75 ? -26.461 -16.414 -31.762 1.00 12.73 75 ILE C O 1
ATOM 2364 N N . GLY C 1 76 ? -26.041 -16.814 -33.937 1.00 12.39 76 GLY C N 1
ATOM 2365 C CA . GLY C 1 76 ? -26.209 -15.420 -34.299 1.00 14.43 76 GLY C CA 1
ATOM 2366 C C . GLY C 1 76 ? -25.212 -14.541 -33.574 1.00 14.86 76 GLY C C 1
ATOM 2367 O O . GLY C 1 76 ? -24.042 -14.899 -33.393 1.00 11.61 76 GLY C O 1
ATOM 2368 N N . ASN C 1 77 ? -25.682 -13.367 -33.150 1.00 14.03 77 ASN C N 1
ATOM 2369 C CA . ASN C 1 77 ? -24.812 -12.420 -32.464 1.00 14.57 77 ASN C CA 1
ATOM 2370 C C . ASN C 1 77 ? -24.293 -12.962 -31.140 1.00 9.87 77 ASN C C 1
ATOM 2371 O O . ASN C 1 77 ? -23.296 -12.443 -30.620 1.00 10.35 77 ASN C O 1
ATOM 2376 N N . GLY C 1 78 ? -24.939 -13.974 -30.578 1.00 10.26 78 GLY C N 1
ATOM 2377 C CA . GLY C 1 78 ? -24.413 -14.614 -29.389 1.00 9.98 78 GLY C CA 1
ATOM 2378 C C . GLY C 1 78 ? -25.490 -15.315 -28.595 1.00 12.48 78 GLY C C 1
ATOM 2379 O O . GLY C 1 78 ? -26.688 -15.171 -28.845 1.00 12.95 78 GLY C O 1
ATOM 2380 N N . VAL C 1 79 ? -25.026 -16.092 -27.615 1.00 10.86 79 VAL C N 1
ATOM 2381 C CA . VAL C 1 79 ? -25.892 -16.779 -26.666 1.00 10.23 79 VAL C CA 1
ATOM 2382 C C . VAL C 1 79 ? -25.182 -16.785 -25.321 1.00 10.87 79 VAL C C 1
ATOM 2383 O O . VAL C 1 79 ? -23.953 -16.705 -25.249 1.00 11.88 79 VAL C O 1
ATOM 2387 N N . LEU C 1 80 ? -25.963 -16.890 -24.249 1.00 12.59 80 LEU C N 1
ATOM 2388 C CA . LEU C 1 80 ? -25.429 -16.837 -22.892 1.00 11.40 80 LEU C CA 1
ATOM 2389 C C . LEU C 1 80 ? -25.824 -18.094 -22.131 1.00 13.57 80 LEU C C 1
ATOM 2390 O O . LEU C 1 80 ? -27.016 -18.384 -21.980 1.00 16.49 80 LEU C O 1
ATOM 2395 N N . HIS C 1 81 ? -24.821 -18.829 -21.651 1.00 11.82 81 HIS C N 1
ATOM 2396 C CA . HIS C 1 81 ? -25.018 -19.935 -20.714 1.00 11.46 81 HIS C CA 1
ATOM 2397 C C . HIS C 1 81 ? -26.031 -20.951 -21.239 1.00 13.15 81 HIS C C 1
ATOM 2398 O O . HIS C 1 81 ? -26.985 -21.327 -20.552 1.00 10.97 81 HIS C O 1
ATOM 2405 N N . LYS C 1 82 ? -25.811 -21.413 -22.465 1.00 13.80 82 LYS C N 1
ATOM 2406 C CA . LYS C 1 82 ? -26.696 -22.386 -23.089 1.00 13.92 82 LYS C CA 1
ATOM 2407 C C . LYS C 1 82 ? -26.159 -23.795 -22.886 1.00 16.83 82 LYS C C 1
ATOM 2408 O O . LYS C 1 82 ? -24.952 -24.035 -22.998 1.00 14.21 82 LYS C O 1
ATOM 2414 N N . THR C 1 83 ? -27.064 -24.728 -22.599 1.00 11.01 83 THR C N 1
ATOM 2415 C CA . THR C 1 83 ? -26.678 -26.114 -22.377 1.00 11.37 83 THR C CA 1
ATOM 2416 C C . THR C 1 83 ? -26.443 -26.821 -23.707 1.00 11.22 83 THR C C 1
ATOM 2417 O O . THR C 1 83 ? -27.265 -26.735 -24.627 1.00 15.46 83 THR C O 1
ATOM 2421 N N . VAL C 1 84 ? -25.323 -27.530 -23.798 1.00 15.64 84 VAL C N 1
ATOM 2422 C CA . VAL C 1 84 ? -24.970 -28.308 -24.984 1.00 15.89 84 VAL C CA 1
ATOM 2423 C C . VAL C 1 84 ? -25.763 -29.611 -24.964 1.00 15.38 84 VAL C C 1
ATOM 2424 O O . VAL C 1 84 ? -25.679 -30.362 -23.983 1.00 15.78 84 VAL C O 1
ATOM 2428 N N . PRO C 1 85 ? -26.544 -29.927 -26.004 1.00 15.73 85 PRO C N 1
ATOM 2429 C CA . PRO C 1 85 ? -27.354 -31.150 -25.973 1.00 19.16 85 PRO C CA 1
ATOM 2430 C C . PRO C 1 85 ? -26.701 -32.400 -26.547 1.00 17.31 85 PRO C C 1
ATOM 2431 O O . PRO C 1 85 ? -27.286 -33.484 -26.412 1.00 20.56 85 PRO C O 1
ATOM 2435 N N . VAL C 1 86 ? -25.527 -32.302 -27.172 1.00 15.33 86 VAL C N 1
ATOM 2436 C CA . VAL C 1 86 ? -24.879 -33.458 -27.783 1.00 18.47 86 VAL C CA 1
ATOM 2437 C C . VAL C 1 86 ? -23.368 -33.341 -27.635 1.00 16.69 86 VAL C C 1
ATOM 2438 O O . VAL C 1 86 ? -22.816 -32.241 -27.551 1.00 21.29 86 VAL C O 1
ATOM 2442 N N . ASP C 1 87 ? -22.700 -34.493 -27.612 1.00 21.92 87 ASP C N 1
ATOM 2443 C CA . ASP C 1 87 ? -21.243 -34.526 -27.594 1.00 19.93 87 ASP C CA 1
ATOM 2444 C C . ASP C 1 87 ? -20.685 -34.166 -28.964 1.00 24.48 87 ASP C C 1
ATOM 2445 O O . ASP C 1 87 ? -21.250 -34.533 -29.997 1.00 24.12 87 ASP C O 1
ATOM 2450 N N . GLY C 1 88 ? -19.564 -33.461 -28.976 1.00 22.32 88 GLY C N 1
ATOM 2451 C CA . GLY C 1 88 ? -18.862 -33.218 -30.221 1.00 23.30 88 GLY C CA 1
ATOM 2452 C C . GLY C 1 88 ? -18.005 -31.978 -30.158 1.00 20.54 88 GLY C C 1
ATOM 2453 O O . GLY C 1 88 ? -18.094 -31.165 -29.235 1.00 17.09 88 GLY C O 1
ATOM 2454 N N . GLU C 1 89 ? -17.154 -31.846 -31.174 1.00 17.56 89 GLU C N 1
ATOM 2455 C CA . GLU C 1 89 ? -16.355 -30.640 -31.327 1.00 19.59 89 GLU C CA 1
ATOM 2456 C C . GLU C 1 89 ? -17.232 -29.491 -31.803 1.00 15.27 89 GLU C C 1
ATOM 2457 O O . GLU C 1 89 ? -18.097 -29.663 -32.667 1.00 16.40 89 GLU C O 1
ATOM 2463 N N . LEU C 1 90 ? -16.998 -28.310 -31.238 1.00 12.10 90 LEU C N 1
ATOM 2464 C CA . LEU C 1 90 ? -17.739 -27.120 -31.630 1.00 16.04 90 LEU C CA 1
ATOM 2465 C C . LEU C 1 90 ? -17.163 -26.559 -32.923 1.00 16.37 90 LEU C C 1
ATOM 2466 O O . LEU C 1 90 ? -15.995 -26.157 -32.971 1.00 13.17 90 LEU C O 1
ATOM 2471 N N . ILE C 1 91 ? -17.983 -26.535 -33.969 1.00 15.17 91 ILE C N 1
ATOM 2472 C CA . ILE C 1 91 ? -17.651 -25.882 -35.228 1.00 19.48 91 ILE C CA 1
ATOM 2473 C C . ILE C 1 91 ? -18.545 -24.660 -35.368 1.00 17.20 91 ILE C C 1
ATOM 2474 O O . ILE C 1 91 ? -19.749 -24.729 -35.097 1.00 17.65 91 ILE C O 1
ATOM 2479 N N . LEU C 1 92 ? -17.956 -23.541 -35.777 1.00 11.07 92 LEU C N 1
ATOM 2480 C CA . LEU C 1 92 ? -18.697 -22.317 -36.047 1.00 10.73 92 LEU C CA 1
ATOM 2481 C C . LEU C 1 92 ? -18.786 -22.123 -37.553 1.00 15.94 92 LEU C C 1
ATOM 2482 O O . LEU C 1 92 ? -17.771 -22.195 -38.254 1.00 13.82 92 LEU C O 1
ATOM 2487 N N . LEU C 1 93 ? -19.996 -21.869 -38.044 1.00 12.96 93 LEU C N 1
ATOM 2488 C CA . LEU C 1 93 ? -20.276 -21.922 -39.471 1.00 11.89 93 LEU C CA 1
ATOM 2489 C C . LEU C 1 93 ? -21.130 -20.736 -39.888 1.00 12.37 93 LEU C C 1
ATOM 2490 O O . LEU C 1 93 ? -22.151 -20.448 -39.257 1.00 12.60 93 LEU C O 1
ATOM 2495 N N . PHE C 1 94 ? -20.709 -20.054 -40.950 1.00 15.86 94 PHE C N 1
ATOM 2496 C CA . PHE C 1 94 ? -21.576 -19.110 -41.643 1.00 14.53 94 PHE C CA 1
ATOM 2497 C C . PHE C 1 94 ? -22.499 -19.921 -42.543 1.00 11.22 94 PHE C C 1
ATOM 2498 O O . PHE C 1 94 ? -22.050 -20.520 -43.525 1.00 14.84 94 PHE C O 1
ATOM 2506 N N . ASN C 1 95 ? -23.786 -19.952 -42.202 1.00 14.72 95 ASN C N 1
ATOM 2507 C CA . ASN C 1 95 ? -24.711 -20.941 -42.754 1.00 12.80 95 ASN C CA 1
ATOM 2508 C C . ASN C 1 95 ? -25.322 -20.452 -44.069 1.00 15.96 95 ASN C C 1
ATOM 2509 O O . ASN C 1 95 ? -26.528 -20.243 -44.194 1.00 15.48 95 ASN C O 1
ATOM 2514 N N . ASP C 1 96 ? -24.459 -20.280 -45.066 1.00 15.40 96 ASP C N 1
ATOM 2515 C CA . ASP C 1 96 ? -24.924 -19.934 -46.398 1.00 15.95 96 ASP C CA 1
ATOM 2516 C C . ASP C 1 96 ? -25.504 -21.171 -47.081 1.00 20.73 96 ASP C C 1
ATOM 2517 O O . ASP C 1 96 ? -25.331 -22.306 -46.627 1.00 20.27 96 ASP C O 1
ATOM 2522 N N . VAL C 1 97 ? -26.215 -20.946 -48.181 1.00 19.58 97 VAL C N 1
ATOM 2523 C CA . VAL C 1 97 ? -26.745 -22.085 -48.937 1.00 19.26 97 VAL C CA 1
ATOM 2524 C C . VAL C 1 97 ? -25.578 -22.905 -49.476 1.00 19.53 97 VAL C C 1
ATOM 2525 O O . VAL C 1 97 ? -24.613 -22.324 -50.010 1.00 19.26 97 VAL C O 1
ATOM 2529 N N . PRO C 1 98 ? -25.592 -24.232 -49.357 1.00 19.17 98 PRO C N 1
ATOM 2530 C CA . PRO C 1 98 ? -24.495 -25.026 -49.924 1.00 19.78 98 PRO C CA 1
ATOM 2531 C C . PRO C 1 98 ? -24.284 -24.704 -51.396 1.00 21.05 98 PRO C C 1
ATOM 2532 O O . PRO C 1 98 ? -25.239 -24.524 -52.156 1.00 23.33 98 PRO C O 1
ATOM 2536 N N . GLY C 1 99 ? -23.015 -24.621 -51.791 1.00 23.97 99 GLY C N 1
ATOM 2537 C CA . GLY C 1 99 ? -22.656 -24.314 -53.159 1.00 34.56 99 GLY C CA 1
ATOM 2538 C C . GLY C 1 99 ? -22.608 -22.841 -53.504 1.00 28.54 99 GLY C C 1
ATOM 2539 O O . GLY C 1 99 ? -22.238 -22.504 -54.635 1.00 23.43 99 GLY C O 1
ATOM 2540 N N . THR C 1 100 ? -22.959 -21.950 -52.571 1.00 19.46 100 THR C N 1
ATOM 2541 C CA . THR C 1 100 ? -22.999 -20.515 -52.836 1.00 18.00 100 THR C CA 1
ATOM 2542 C C . THR C 1 100 ? -21.992 -19.745 -51.987 1.00 19.45 100 THR C C 1
ATOM 2543 O O . THR C 1 100 ? -22.120 -18.526 -51.832 1.00 19.41 100 THR C O 1
ATOM 2547 N N . PHE C 1 101 ? -20.991 -20.426 -51.434 1.00 17.56 101 PHE C N 1
ATOM 2548 C CA . PHE C 1 101 ? -19.974 -19.759 -50.634 1.00 13.86 101 PHE C CA 1
ATOM 2549 C C . PHE C 1 101 ? -18.933 -19.038 -51.481 1.00 15.14 101 PHE C C 1
ATOM 2550 O O . PHE C 1 101 ? -18.127 -18.281 -50.929 1.00 17.42 101 PHE C O 1
ATOM 2558 N N . GLY C 1 102 ? -18.951 -19.229 -52.802 1.00 17.93 102 GLY C N 1
ATOM 2559 C CA . GLY C 1 102 ? -17.885 -18.707 -53.639 1.00 17.55 102 GLY C CA 1
ATOM 2560 C C . GLY C 1 102 ? -17.852 -17.194 -53.730 1.00 19.12 102 GLY C C 1
ATOM 2561 O O . GLY C 1 102 ? -16.793 -16.611 -53.980 1.00 20.76 102 GLY C O 1
ATOM 2562 N N . ASP C 1 103 ? -18.997 -16.537 -53.545 1.00 17.73 103 ASP C N 1
ATOM 2563 C CA . ASP C 1 103 ? -19.064 -15.083 -53.595 1.00 19.24 103 ASP C CA 1
ATOM 2564 C C . ASP C 1 103 ? -19.052 -14.451 -52.209 1.00 18.59 103 ASP C C 1
ATOM 2565 O O . ASP C 1 103 ? -19.331 -13.255 -52.081 1.00 16.89 103 ASP C O 1
ATOM 2570 N N . ASN C 1 104 ? -18.717 -15.220 -51.177 1.00 18.31 104 ASN C N 1
ATOM 2571 C CA . ASN C 1 104 ? -18.657 -14.720 -49.812 1.00 17.44 104 ASN C CA 1
ATOM 2572 C C . ASN C 1 104 ? -17.277 -14.151 -49.505 1.00 17.30 104 ASN C C 1
ATOM 2573 O O . ASN C 1 104 ? -16.272 -14.537 -50.108 1.00 14.97 104 ASN C O 1
ATOM 2578 N N . SER C 1 105 ? -17.237 -13.227 -48.550 1.00 13.61 105 SER C N 1
ATOM 2579 C CA . SER C 1 105 ? -15.980 -12.636 -48.116 1.00 18.09 105 SER C CA 1
ATOM 2580 C C . SER C 1 105 ? -16.167 -12.053 -46.724 1.00 16.92 105 SER C C 1
ATOM 2581 O O . SER C 1 105 ? -17.292 -11.878 -46.247 1.00 12.94 105 SER C O 1
ATOM 2584 N N . GLY C 1 106 ? -15.042 -11.759 -46.074 1.00 16.20 106 GLY C N 1
ATOM 2585 C CA . GLY C 1 106 ? -15.070 -11.258 -44.717 1.00 16.26 106 GLY C CA 1
ATOM 2586 C C . GLY C 1 106 ? -15.162 -12.381 -43.700 1.00 15.29 106 GLY C C 1
ATOM 2587 O O . GLY C 1 106 ? -15.284 -13.563 -44.025 1.00 14.04 106 GLY C O 1
ATOM 2588 N N . GLU C 1 107 ? -15.103 -11.988 -42.431 1.00 16.82 107 GLU C N 1
ATOM 2589 C CA . GLU C 1 107 ? -15.134 -12.943 -41.336 1.00 16.20 107 GLU C CA 1
ATOM 2590 C C . GLU C 1 107 ? -15.662 -12.256 -40.087 1.00 14.11 107 GLU C C 1
ATOM 2591 O O . GLU C 1 107 ? -15.428 -11.063 -39.871 1.00 16.44 107 GLU C O 1
ATOM 2597 N N . PHE C 1 108 ? -16.386 -13.020 -39.273 1.00 15.37 108 PHE C N 1
ATOM 2598 C CA . PHE C 1 108 ? -16.795 -12.561 -37.955 1.00 14.07 108 PHE C CA 1
ATOM 2599 C C . PHE C 1 108 ? -15.685 -12.827 -36.946 1.00 14.56 108 PHE C C 1
ATOM 2600 O O . PHE C 1 108 ? -14.904 -13.769 -37.088 1.00 14.03 108 PHE C O 1
ATOM 2608 N N . GLN C 1 109 ? -15.629 -11.986 -35.922 1.00 10.81 109 GLN C N 1
ATOM 2609 C CA . GLN C 1 109 ? -14.758 -12.199 -34.771 1.00 10.84 109 GLN C CA 1
ATOM 2610 C C . GLN C 1 109 ? -15.617 -12.776 -33.653 1.00 13.44 109 GLN C C 1
ATOM 2611 O O . GLN C 1 109 ? -16.571 -12.128 -33.210 1.00 12.48 109 GLN C O 1
ATOM 2617 N N . VAL C 1 110 ? -15.291 -13.989 -33.206 1.00 12.84 110 VAL C N 1
ATOM 2618 C CA . VAL C 1 110 ? -16.147 -14.727 -32.284 1.00 10.80 110 VAL C CA 1
ATOM 2619 C C . VAL C 1 110 ? -15.363 -15.100 -31.033 1.00 14.99 110 VAL C C 1
ATOM 2620 O O . VAL C 1 110 ? -14.176 -15.435 -31.107 1.00 14.79 110 VAL C O 1
ATOM 2624 N N . GLU C 1 111 ? -16.044 -15.049 -29.887 1.00 11.58 111 GLU C N 1
ATOM 2625 C CA . GLU C 1 111 ? -15.497 -15.472 -28.603 1.00 14.20 111 GLU C CA 1
ATOM 2626 C C . GLU C 1 111 ? -16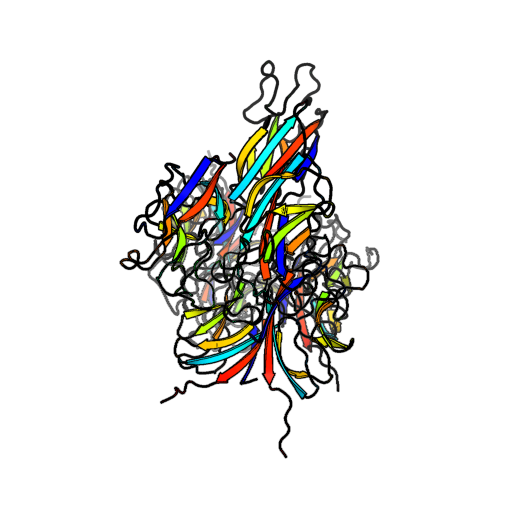.392 -16.555 -28.017 1.00 12.14 111 GLU C C 1
ATOM 2627 O O . GLU C 1 111 ? -17.619 -16.403 -27.997 1.00 12.06 111 GLU C O 1
ATOM 2633 N N . VAL C 1 112 ? -15.781 -17.637 -27.540 1.00 13.12 112 VAL C N 1
ATOM 2634 C CA . VAL C 1 112 ? -16.492 -18.761 -26.938 1.00 10.83 112 VAL C CA 1
ATOM 2635 C C . VAL C 1 112 ? -15.934 -18.989 -25.541 1.00 12.53 112 VAL C C 1
ATOM 2636 O O . VAL C 1 112 ? -14.713 -19.044 -25.359 1.00 15.43 112 VAL C O 1
ATOM 2640 N N . ILE C 1 113 ? -16.827 -19.127 -24.562 1.00 10.82 113 ILE C N 1
ATOM 2641 C CA . ILE C 1 113 ? -16.466 -19.486 -23.196 1.00 11.13 113 ILE C CA 1
ATOM 2642 C C . ILE C 1 113 ? -17.235 -20.741 -22.814 1.00 14.19 113 ILE C C 1
ATOM 2643 O O . ILE C 1 113 ? -18.457 -20.807 -22.993 1.00 11.75 113 ILE C O 1
ATOM 2648 N N . ILE C 1 114 ? -16.521 -21.736 -22.292 1.00 15.55 114 ILE C N 1
ATOM 2649 C CA . ILE C 1 114 ? -17.157 -22.904 -21.689 1.00 14.43 114 ILE C CA 1
ATOM 2650 C C . ILE C 1 114 ? -17.471 -22.525 -20.243 1.00 16.46 114 ILE C C 1
ATOM 2651 O O . ILE C 1 114 ? -16.586 -22.497 -19.384 1.00 14.01 114 ILE C O 1
ATOM 2656 N N . GLU C 1 115 ? -18.742 -22.215 -19.976 1.00 14.54 115 GLU C N 1
ATOM 2657 C CA . GLU C 1 115 ? -19.132 -21.719 -18.661 1.00 14.59 115 GLU C CA 1
ATOM 2658 C C . GLU C 1 115 ? -19.078 -22.813 -17.602 1.00 14.53 115 GLU C C 1
ATOM 2659 O O . GLU C 1 115 ? -18.805 -22.524 -16.431 1.00 16.54 115 GLU C O 1
ATOM 2665 N N . SER C 1 116 ? -19.338 -24.062 -17.979 1.00 10.80 116 SER C N 1
ATOM 2666 C CA . SER C 1 116 ? -19.263 -25.163 -17.030 1.00 12.57 116 SER C CA 1
ATOM 2667 C C . SER C 1 116 ? -19.198 -26.477 -17.793 1.00 11.20 116 SER C C 1
ATOM 2668 O O . SER C 1 116 ? -19.737 -26.598 -18.895 1.00 12.82 116 SER C O 1
ATOM 2671 N N . ARG C 1 117 ? -18.522 -27.450 -17.189 1.00 12.85 117 ARG C N 1
ATOM 2672 C CA . ARG C 1 117 ? -18.495 -28.821 -17.674 1.00 16.27 117 ARG C CA 1
ATOM 2673 C C . ARG C 1 117 ? -19.494 -29.647 -16.875 1.00 16.35 117 ARG C C 1
ATOM 2674 O O . ARG C 1 117 ? -19.586 -29.511 -15.651 1.00 17.23 117 ARG C O 1
ATOM 2682 N N . TYR C 1 118 ? -20.230 -30.514 -17.569 1.00 13.45 118 TYR C N 1
ATOM 2683 C CA . TYR C 1 118 ? -21.335 -31.232 -16.945 1.00 12.83 118 TYR C CA 1
ATOM 2684 C C . TYR C 1 118 ? -20.890 -31.983 -15.697 1.00 14.18 118 TYR C C 1
ATOM 2685 O O . TYR C 1 118 ? -19.960 -32.793 -15.737 1.00 15.26 118 TYR C O 1
ATOM 2694 N N . SER C 1 119 ? -21.580 -31.712 -14.592 1.00 13.52 119 SER C N 1
ATOM 2695 C CA . SER C 1 119 ? -21.409 -32.425 -13.335 1.00 16.44 119 SER C CA 1
ATOM 2696 C C . SER C 1 119 ? -22.703 -32.304 -12.540 1.00 14.74 119 SER C C 1
ATOM 2697 O O . SER C 1 119 ? -23.055 -31.203 -12.104 1.00 14.35 119 SER C O 1
ATOM 2700 N N . PRO C 1 120 ? -23.448 -33.388 -12.344 1.00 14.13 120 PRO C N 1
ATOM 2701 C CA . PRO C 1 120 ? -24.751 -33.277 -11.685 1.00 15.29 120 PRO C CA 1
ATOM 2702 C C . PRO C 1 120 ? -24.666 -33.348 -10.170 1.00 12.85 120 PRO C C 1
ATOM 2703 O O . PRO C 1 120 ? -23.743 -33.922 -9.590 1.00 15.62 120 PRO C O 1
ATOM 2707 N N . LEU C 1 121 ? -25.661 -32.743 -9.527 1.00 16.74 121 LEU C N 1
ATOM 2708 C CA . LEU C 1 121 ? -25.883 -33.012 -8.115 1.00 19.08 121 LEU C CA 1
ATOM 2709 C C . LEU C 1 121 ? -26.152 -34.498 -7.924 1.00 23.21 121 LEU C C 1
ATOM 2710 O O . LEU C 1 121 ? -26.905 -35.112 -8.686 1.00 19.45 121 LEU C O 1
ATOM 2715 N N . LYS C 1 122 ? -25.521 -35.079 -6.910 1.00 19.39 122 LYS C N 1
ATOM 2716 C CA . LYS C 1 122 ? -25.677 -36.500 -6.623 1.00 27.79 122 LYS C CA 1
ATOM 2717 C C . LYS C 1 122 ? -25.944 -36.724 -5.140 1.00 31.17 122 LYS C C 1
ATOM 2718 O O . LYS C 1 122 ? -26.634 -37.671 -4.759 1.00 30.89 122 LYS C O 1
ATOM 2725 N N . SER D 1 2 ? -46.227 -5.196 -40.295 1.00 50.39 2 SER D N 1
ATOM 2726 C CA . SER D 1 2 ? -47.173 -4.402 -39.519 1.00 54.34 2 SER D CA 1
ATOM 2727 C C . SER D 1 2 ? -46.871 -2.915 -39.659 1.00 36.54 2 SER D C 1
ATOM 2728 O O . SER D 1 2 ? -45.789 -2.532 -40.104 1.00 44.50 2 SER D O 1
ATOM 2731 N N . ASP D 1 3 ? -47.837 -2.074 -39.284 1.00 22.73 3 ASP D N 1
ATOM 2732 C CA . ASP D 1 3 ? -47.582 -0.639 -39.243 1.00 33.51 3 ASP D CA 1
ATOM 2733 C C . ASP D 1 3 ? -46.701 -0.266 -38.059 1.00 28.21 3 ASP D C 1
ATOM 2734 O O . ASP D 1 3 ? -45.986 0.739 -38.114 1.00 23.61 3 ASP D O 1
ATOM 2739 N N . TRP D 1 4 ? -46.739 -1.055 -36.986 1.00 17.92 4 TRP D N 1
ATOM 2740 C CA . TRP D 1 4 ? -45.823 -0.872 -35.867 1.00 15.43 4 TRP D CA 1
ATOM 2741 C C . TRP D 1 4 ? -45.756 -2.167 -35.076 1.00 13.73 4 TRP D C 1
ATOM 2742 O O . TRP D 1 4 ? -46.794 -2.754 -34.754 1.00 15.03 4 TRP D O 1
ATOM 2753 N N . SER D 1 5 ? -44.538 -2.604 -34.771 1.00 12.97 5 SER D N 1
ATOM 2754 C CA . SER D 1 5 ? -44.315 -3.726 -33.873 1.00 15.26 5 SER D CA 1
ATOM 2755 C C . SER D 1 5 ? -43.203 -3.352 -32.905 1.00 16.95 5 SER D C 1
ATOM 2756 O O . SER D 1 5 ? -42.215 -2.723 -33.293 1.00 15.60 5 SER D O 1
ATOM 2759 N N . GLY D 1 6 ? -43.373 -3.737 -31.650 1.00 14.84 6 GLY D N 1
ATOM 2760 C CA . GLY D 1 6 ? -42.406 -3.392 -30.626 1.00 12.16 6 GLY D CA 1
ATOM 2761 C C . GLY D 1 6 ? -42.896 -3.860 -29.277 1.00 17.03 6 GLY D C 1
ATOM 2762 O O . GLY D 1 6 ? -44.015 -4.365 -29.134 1.00 16.36 6 GLY D O 1
ATOM 2763 N N . SER D 1 7 ? -42.039 -3.683 -28.278 1.00 12.65 7 SER D N 1
ATOM 2764 C CA . SER D 1 7 ? -42.345 -4.143 -26.935 1.00 14.76 7 SER D CA 1
ATOM 2765 C C . SER D 1 7 ? -43.028 -3.049 -26.124 1.00 14.41 7 SER D C 1
ATOM 2766 O O . SER D 1 7 ? -42.812 -1.855 -26.344 1.00 16.89 7 SER D O 1
ATOM 2769 N N . VAL D 1 8 ? -43.858 -3.475 -25.181 1.00 11.79 8 VAL D N 1
ATOM 2770 C CA . VAL D 1 8 ? -44.508 -2.589 -24.227 1.00 11.73 8 VAL D CA 1
ATOM 2771 C C . VAL D 1 8 ? -44.038 -2.981 -22.831 1.00 11.83 8 VAL D C 1
ATOM 2772 O O . VAL D 1 8 ? -44.484 -3.982 -22.273 1.00 12.84 8 VAL D O 1
ATOM 2776 N N . PRO D 1 9 ? -43.116 -2.219 -22.237 1.00 14.63 9 PRO D N 1
ATOM 2777 C CA . PRO D 1 9 ? -42.599 -2.604 -20.917 1.00 12.24 9 PRO D CA 1
ATOM 2778 C C . PRO D 1 9 ? -43.642 -2.428 -19.826 1.00 11.99 9 PRO D C 1
ATOM 2779 O O . PRO D 1 9 ? -44.357 -1.425 -19.777 1.00 13.17 9 PRO D O 1
ATOM 2783 N N . ALA D 1 10 ? -43.706 -3.413 -18.929 1.00 14.09 10 ALA D N 1
ATOM 2784 C CA . ALA D 1 10 ? -44.640 -3.332 -17.814 1.00 11.15 10 ALA D CA 1
ATOM 2785 C C . ALA D 1 10 ? -44.269 -2.217 -16.843 1.00 11.57 10 ALA D C 1
ATOM 2786 O O . ALA D 1 10 ? -45.143 -1.700 -16.136 1.00 14.49 10 ALA D O 1
ATOM 2788 N N . ASN D 1 11 ? -42.995 -1.831 -16.788 1.00 13.58 11 ASN D N 1
ATOM 2789 C CA . ASN D 1 11 ? -42.543 -0.823 -15.839 1.00 14.05 11 ASN D CA 1
ATOM 2790 C C . ASN D 1 11 ? -42.605 0.595 -16.399 1.00 12.37 11 ASN D C 1
ATOM 2791 O O . ASN D 1 11 ? -42.162 1.531 -15.727 1.00 14.07 11 ASN D O 1
ATOM 2796 N N . ALA D 1 12 ? -43.156 0.782 -17.596 1.00 12.34 12 ALA D N 1
ATOM 2797 C CA . ALA D 1 12 ? -43.227 2.103 -18.222 1.00 13.57 12 ALA D CA 1
ATOM 2798 C C . ALA D 1 12 ? -44.510 2.787 -17.765 1.00 14.66 12 ALA D C 1
ATOM 2799 O O . ALA D 1 12 ? -45.585 2.554 -18.323 1.00 16.10 12 ALA D O 1
ATOM 2801 N N . GLU D 1 13 ? -44.394 3.655 -16.758 1.00 14.76 13 GLU D N 1
ATOM 2802 C CA . GLU D 1 13 ? -45.576 4.309 -16.205 1.00 15.31 13 GLU D CA 1
ATOM 2803 C C . GLU D 1 13 ? -46.233 5.242 -17.215 1.00 17.88 13 GLU D C 1
ATOM 2804 O O . GLU D 1 13 ? -47.441 5.493 -17.128 1.00 20.51 13 GLU D O 1
ATOM 2810 N N . ASN D 1 14 ? -45.470 5.759 -18.177 1.00 13.69 14 ASN D N 1
ATOM 2811 C CA . ASN D 1 14 ? -46.010 6.626 -19.218 1.00 20.56 14 ASN D CA 1
ATOM 2812 C C . ASN D 1 14 ? -46.352 5.876 -20.495 1.00 15.93 14 ASN D C 1
ATOM 2813 O O . ASN D 1 14 ? -46.810 6.500 -21.458 1.00 24.22 14 ASN D O 1
ATOM 2818 N N . GLY D 1 15 ? -46.131 4.568 -20.537 1.00 16.34 15 GLY D N 1
ATOM 2819 C CA . GLY D 1 15 ? -46.472 3.803 -21.712 1.00 15.15 15 GLY D CA 1
ATOM 2820 C C . GLY D 1 15 ? -45.403 3.862 -22.786 1.00 17.98 15 GLY D C 1
ATOM 2821 O O . GLY D 1 15 ? -44.297 4.383 -22.608 1.00 19.07 15 GLY D O 1
ATOM 2822 N N . LYS D 1 16 ? -45.772 3.310 -23.938 1.00 12.68 16 LYS D N 1
ATOM 2823 C CA . LYS D 1 16 ? -44.892 3.157 -25.087 1.00 14.44 16 LYS D CA 1
ATOM 2824 C C . LYS D 1 16 ? -45.527 3.857 -26.279 1.00 12.91 16 LYS D C 1
ATOM 2825 O O . LYS D 1 16 ? -46.607 3.461 -26.729 1.00 14.94 16 LYS D O 1
ATOM 2831 N N . SER D 1 17 ? -44.860 4.888 -26.788 1.00 16.72 17 SER D N 1
ATOM 2832 C CA . SER D 1 17 ? -45.345 5.599 -27.963 1.00 19.62 17 SER D CA 1
ATOM 2833 C C . SER D 1 17 ? -45.036 4.796 -29.221 1.00 18.90 17 SER D C 1
ATOM 2834 O O . SER D 1 17 ? -43.919 4.294 -29.389 1.00 20.29 17 SER D O 1
ATOM 2837 N N . THR D 1 18 ? -46.030 4.675 -30.106 1.00 15.38 18 THR D N 1
ATOM 2838 C CA . THR D 1 18 ? -45.870 3.944 -31.356 1.00 17.75 18 THR D CA 1
ATOM 2839 C C . THR D 1 18 ? -45.528 4.845 -32.534 1.00 16.26 18 THR D C 1
ATOM 2840 O O . THR D 1 18 ? -45.146 4.334 -33.592 1.00 19.14 18 THR D O 1
ATOM 2844 N N . GLY D 1 19 ? -45.670 6.160 -32.388 1.00 19.04 19 GLY D N 1
ATOM 2845 C CA . GLY D 1 19 ? -45.494 7.063 -33.503 1.00 19.09 19 GLY D CA 1
ATOM 2846 C C . GLY D 1 19 ? -46.613 7.039 -34.519 1.00 20.22 19 GLY D C 1
ATOM 2847 O O . GLY D 1 19 ? -46.558 7.802 -35.489 1.00 25.26 19 GLY D O 1
ATOM 2848 N N . LEU D 1 20 ? -47.624 6.194 -34.333 1.00 19.58 20 LEU D N 1
ATOM 2849 C CA . LEU D 1 20 ? -48.760 6.145 -35.245 1.00 18.48 20 LEU D CA 1
ATOM 2850 C C . LEU D 1 20 ? -49.738 7.253 -34.883 1.00 19.36 20 LEU D C 1
ATOM 2851 O O . LEU D 1 20 ? -50.279 7.275 -33.772 1.00 20.30 20 LEU D O 1
ATOM 2856 N N . ILE D 1 21 ? -49.962 8.169 -35.818 1.00 18.71 21 ILE D N 1
ATOM 2857 C CA . ILE D 1 21 ? -50.868 9.293 -35.619 1.00 14.24 21 ILE D CA 1
ATOM 2858 C C . ILE D 1 21 ? -52.212 8.877 -36.205 1.00 22.21 21 ILE D C 1
ATOM 2859 O O . ILE D 1 21 ? -52.395 8.848 -37.425 1.00 21.45 21 ILE D O 1
ATOM 2864 N N . LEU D 1 22 ? -53.156 8.548 -35.330 1.00 16.48 22 LEU D N 1
ATOM 2865 C CA . LEU D 1 22 ? -54.461 8.063 -35.746 1.00 19.82 22 LEU D CA 1
ATOM 2866 C C . LEU D 1 22 ? -55.458 9.210 -35.835 1.00 20.38 22 LEU D C 1
ATOM 2867 O O . LEU D 1 22 ? -55.378 10.191 -35.093 1.00 18.87 22 LEU D O 1
ATOM 2872 N N . LYS D 1 23 ? -56.403 9.073 -36.758 1.00 16.77 23 LYS D N 1
ATOM 2873 C CA . LYS D 1 23 ? -57.491 10.022 -36.916 1.00 16.65 23 LYS D CA 1
ATOM 2874 C C . LYS D 1 23 ? -58.811 9.323 -36.629 1.00 14.22 23 LYS D C 1
ATOM 2875 O O . LYS D 1 23 ? -58.955 8.117 -36.857 1.00 19.95 23 LYS D O 1
ATOM 2881 N N . GLN D 1 24 ? -59.775 10.088 -36.123 1.00 16.55 24 GLN D N 1
ATOM 2882 C CA . GLN D 1 24 ? -61.118 9.560 -35.933 1.00 19.13 24 GLN D CA 1
ATOM 2883 C C . GLN D 1 24 ? -61.626 8.969 -37.239 1.00 19.94 24 GLN D C 1
ATOM 2884 O O . GLN D 1 24 ? -61.548 9.603 -38.295 1.00 20.61 24 GLN D O 1
ATOM 2890 N N . GLY D 1 25 ? -62.142 7.747 -37.163 1.00 16.77 25 GLY D N 1
ATOM 2891 C CA . GLY D 1 25 ? -62.609 7.031 -38.324 1.00 17.12 25 GLY D CA 1
ATOM 2892 C C . GLY D 1 25 ? -61.629 6.011 -38.865 1.00 14.28 25 GLY D C 1
ATOM 2893 O O . GLY D 1 25 ? -62.044 5.100 -39.591 1.00 16.53 25 GLY D O 1
ATOM 2894 N N . ASP D 1 26 ? -60.343 6.147 -38.546 1.00 15.57 26 ASP D N 1
ATOM 2895 C CA . ASP D 1 26 ? -59.392 5.087 -38.839 1.00 19.72 26 ASP D CA 1
ATOM 2896 C C . ASP D 1 26 ? -59.845 3.792 -38.174 1.00 18.18 26 ASP D C 1
ATOM 2897 O O . ASP D 1 26 ? -60.592 3.796 -37.191 1.00 17.15 26 ASP D O 1
ATOM 2902 N N . THR D 1 27 ? -59.380 2.670 -38.715 1.00 13.52 27 THR D N 1
ATOM 2903 C CA . THR D 1 27 ? -59.584 1.382 -38.072 1.00 14.03 27 THR D CA 1
ATOM 2904 C C . THR D 1 27 ? -58.242 0.688 -37.880 1.00 15.56 27 THR D C 1
ATOM 2905 O O . THR D 1 27 ? -57.332 0.817 -38.707 1.00 12.75 27 THR D O 1
ATOM 2909 N N . ILE D 1 28 ? -58.128 -0.049 -36.771 1.00 16.45 28 ILE D N 1
ATOM 2910 C CA . ILE D 1 28 ? -56.866 -0.647 -36.354 1.00 12.06 28 ILE D CA 1
ATOM 2911 C C . ILE D 1 28 ? -57.111 -2.061 -35.845 1.00 11.29 28 ILE D C 1
ATOM 2912 O O . ILE D 1 28 ? -58.206 -2.407 -35.391 1.00 12.05 28 ILE D O 1
ATOM 2917 N N . SER D 1 29 ? -56.058 -2.871 -35.917 1.00 10.92 29 SER D N 1
ATOM 2918 C CA . SER D 1 29 ? -56.020 -4.189 -35.304 1.00 10.96 29 SER D CA 1
ATOM 2919 C C . SER D 1 29 ? -54.755 -4.288 -34.464 1.00 12.38 29 SER D C 1
ATOM 2920 O O . SER D 1 29 ? -53.715 -3.721 -34.817 1.00 14.27 29 SER D O 1
ATOM 2923 N N . VAL D 1 30 ? -54.852 -5.010 -33.348 1.00 12.97 30 VAL D N 1
ATOM 2924 C CA . VAL D 1 30 ? -53.742 -5.170 -32.413 1.00 17.00 30 VAL D CA 1
ATOM 2925 C C . VAL D 1 30 ? -53.751 -6.596 -31.883 1.00 12.78 30 VAL D C 1
ATOM 2926 O O . VAL D 1 30 ? -54.816 -7.131 -31.558 1.00 12.35 30 VAL D O 1
ATOM 2930 N N . VAL D 1 31 ? -52.570 -7.209 -31.787 1.00 11.14 31 VAL D N 1
ATOM 2931 C CA . VAL D 1 31 ? -52.387 -8.447 -31.038 1.00 13.92 31 VAL D CA 1
ATOM 2932 C C . VAL D 1 31 ? -51.200 -8.258 -30.109 1.00 13.65 31 VAL D C 1
ATOM 2933 O O . VAL D 1 31 ? -50.199 -7.638 -30.486 1.00 14.23 31 VAL D O 1
ATOM 2937 N N . ALA D 1 32 ? -51.309 -8.798 -28.899 1.00 13.02 32 ALA D N 1
ATOM 2938 C CA . ALA D 1 32 ? -50.270 -8.658 -27.890 1.00 16.16 32 ALA D CA 1
ATOM 2939 C C . ALA D 1 32 ? -49.937 -10.028 -27.325 1.00 16.02 32 ALA D C 1
ATOM 2940 O O . ALA D 1 32 ? -50.840 -10.785 -26.954 1.00 15.01 32 ALA D O 1
ATOM 2942 N N . HIS D 1 33 ? -48.645 -10.340 -27.261 1.00 15.04 33 HIS D N 1
ATOM 2943 C CA . HIS D 1 33 ? -48.164 -11.614 -26.754 1.00 14.26 33 HIS D CA 1
ATOM 2944 C C . HIS D 1 33 ? -47.256 -11.395 -25.551 1.00 11.62 33 HIS D C 1
ATOM 2945 O O . HIS D 1 33 ? -46.664 -10.326 -25.375 1.00 16.68 33 HIS D O 1
ATOM 2952 N N . GLY D 1 34 ? -47.150 -12.424 -24.725 1.00 15.41 34 GLY D N 1
ATOM 2953 C CA . GLY D 1 34 ? -46.135 -12.477 -23.692 1.00 16.22 34 GLY D CA 1
ATOM 2954 C C . GLY D 1 34 ? -46.706 -12.333 -22.293 1.00 19.83 34 GLY D C 1
ATOM 2955 O O . GLY D 1 34 ? -47.919 -12.355 -22.064 1.00 16.51 34 GLY D O 1
ATOM 2956 N N . TRP D 1 35 ? -45.784 -12.181 -21.342 1.00 17.32 35 TRP D N 1
ATOM 2957 C CA . TRP D 1 35 ? -46.099 -12.162 -19.922 1.00 17.73 35 TRP D CA 1
ATOM 2958 C C . TRP D 1 35 ? -45.277 -11.087 -19.231 1.00 18.15 35 TRP D C 1
ATOM 2959 O O . TRP D 1 35 ? -44.122 -10.847 -19.594 1.00 14.70 35 TRP D O 1
ATOM 2970 N N . VAL D 1 36 ? -45.880 -10.445 -18.233 1.00 14.11 36 VAL D N 1
ATOM 2971 C CA . VAL D 1 36 ? -45.186 -9.469 -17.408 1.00 19.22 36 VAL D CA 1
ATOM 2972 C C . VAL D 1 36 ? -45.510 -9.736 -15.945 1.00 16.41 36 VAL D C 1
ATOM 2973 O O . VAL D 1 36 ? -46.477 -10.421 -15.605 1.00 12.45 36 VAL D O 1
ATOM 2977 N N . LYS D 1 37 ? -44.674 -9.181 -15.078 1.00 16.57 37 LYS D N 1
ATOM 2978 C CA . LYS D 1 37 ? -44.937 -9.128 -13.649 1.00 17.14 37 LYS D CA 1
ATOM 2979 C C . LYS D 1 37 ? -45.388 -7.718 -13.295 1.00 17.00 37 LYS D C 1
ATOM 2980 O O . LYS D 1 37 ? -44.760 -6.745 -13.720 1.00 13.50 37 LYS D O 1
ATOM 2986 N N . TYR D 1 38 ? -46.479 -7.602 -12.539 1.00 14.52 38 TYR D N 1
ATOM 2987 C CA . TYR D 1 38 ? -46.846 -6.319 -11.956 1.00 15.94 38 TYR D CA 1
ATOM 2988 C C . TYR D 1 38 ? -46.495 -6.250 -10.477 1.00 14.36 38 TYR D C 1
ATOM 2989 O O . TYR D 1 38 ? -46.826 -5.263 -9.814 1.00 17.38 38 TYR D O 1
ATOM 2998 N N . GLY D 1 39 ? -45.811 -7.268 -9.958 1.00 17.69 39 GLY D N 1
ATOM 2999 C CA . GLY D 1 39 ? -45.308 -7.252 -8.597 1.00 18.56 39 GLY D CA 1
ATOM 3000 C C . GLY D 1 39 ? -44.270 -8.337 -8.422 1.00 16.17 39 GLY D C 1
ATOM 3001 O O . GLY D 1 39 ? -44.029 -9.148 -9.317 1.00 20.24 39 GLY D O 1
ATOM 3002 N N . ARG D 1 40 ? -43.652 -8.347 -7.238 1.00 21.85 40 ARG D N 1
ATOM 3003 C CA . ARG D 1 40 ? -42.579 -9.293 -6.960 1.00 23.96 40 ARG D CA 1
ATOM 3004 C C . ARG D 1 40 ? -43.088 -10.676 -6.572 1.00 21.62 40 ARG D C 1
ATOM 3005 O O . ARG D 1 40 ? -42.323 -11.644 -6.644 1.00 24.36 40 ARG D O 1
ATOM 3013 N N . ASP D 1 41 ? -44.349 -10.794 -6.167 1.00 22.44 41 ASP D N 1
ATOM 3014 C CA . ASP D 1 41 ? -44.866 -12.068 -5.688 1.00 22.90 41 ASP D CA 1
ATOM 3015 C C . ASP D 1 41 ? -45.008 -13.065 -6.834 1.00 26.97 41 ASP D C 1
ATOM 3016 O O . ASP D 1 41 ? -45.217 -12.696 -7.993 1.00 23.18 41 ASP D O 1
ATOM 3021 N N . ASN D 1 42 ? -44.903 -14.350 -6.484 1.00 26.29 42 ASN D N 1
ATOM 3022 C CA . ASN D 1 42 ? -44.970 -15.427 -7.467 1.00 24.73 42 ASN D CA 1
ATOM 3023 C C . ASN D 1 42 ? -46.289 -15.446 -8.227 1.00 24.89 42 ASN D C 1
ATOM 3024 O O . ASN D 1 42 ? -46.345 -15.996 -9.333 1.00 23.61 42 ASN D O 1
ATOM 3029 N N . VAL D 1 43 ? -47.350 -14.861 -7.662 1.00 24.99 43 VAL D N 1
ATOM 3030 C CA . VAL D 1 43 ? -48.663 -14.872 -8.305 1.00 28.89 43 VAL D CA 1
ATOM 3031 C C . VAL D 1 43 ? -48.916 -13.629 -9.143 1.00 24.86 43 VAL D C 1
ATOM 3032 O O . VAL D 1 43 ? -49.885 -13.603 -9.918 1.00 30.96 43 VAL D O 1
ATOM 3036 N N . GLU D 1 44 ? -48.065 -12.612 -9.045 1.00 28.02 44 GLU D N 1
ATOM 3037 C CA . GLU D 1 44 ? -48.359 -11.307 -9.634 1.00 24.99 44 GLU D CA 1
ATOM 3038 C C . GLU D 1 44 ? -47.931 -11.260 -11.100 1.00 19.38 44 GLU D C 1
ATOM 3039 O O . GLU D 1 44 ? -47.101 -10.452 -11.522 1.00 17.22 44 GLU D O 1
ATOM 3045 N N . TRP D 1 45 ? -48.560 -12.138 -11.883 1.00 20.35 45 TRP D N 1
ATOM 3046 C CA . TRP D 1 45 ? -48.368 -12.206 -13.325 1.00 22.83 45 TRP D CA 1
ATOM 3047 C C . TRP D 1 45 ? -49.562 -11.604 -14.054 1.00 20.40 45 TRP D C 1
ATOM 3048 O O . TRP D 1 45 ? -50.691 -11.621 -13.557 1.00 19.96 45 TRP D O 1
ATOM 3059 N N . ALA D 1 46 ? -49.306 -11.090 -15.257 1.00 19.36 46 ALA D N 1
ATOM 3060 C CA . ALA D 1 46 ? -50.369 -10.558 -16.099 1.00 17.35 46 ALA D CA 1
ATOM 3061 C C . ALA D 1 46 ? -50.103 -10.890 -17.558 1.00 18.23 46 ALA D C 1
ATOM 3062 O O . ALA D 1 46 ? -48.979 -10.733 -18.046 1.00 18.17 46 ALA D O 1
ATOM 3064 N N . ALA D 1 47 ? -51.136 -11.367 -18.239 1.00 17.61 47 ALA D N 1
ATOM 3065 C CA . ALA D 1 47 ? -51.178 -11.354 -19.689 1.00 19.06 47 ALA D CA 1
ATOM 3066 C C . ALA D 1 47 ? -51.676 -9.989 -20.139 1.00 18.22 47 ALA D C 1
ATOM 3067 O O . ALA D 1 47 ? -52.083 -9.166 -19.317 1.00 14.23 47 ALA D O 1
ATOM 3069 N N . PRO D 1 48 ? -51.657 -9.703 -21.443 1.00 14.22 48 PRO D N 1
ATOM 3070 C CA . PRO D 1 48 ? -52.232 -8.424 -21.886 1.00 14.22 48 PRO D CA 1
ATOM 3071 C C . PRO D 1 48 ? -53.667 -8.241 -21.424 1.00 14.05 48 PRO D C 1
ATOM 3072 O O . PRO D 1 48 ? -54.054 -7.125 -21.057 1.00 15.67 48 PRO D O 1
ATOM 3076 N N . ASP D 1 49 ? -54.458 -9.319 -21.401 1.00 14.36 49 ASP D N 1
ATOM 3077 C CA . ASP D 1 49 ? -55.840 -9.237 -20.935 1.00 16.21 49 ASP D CA 1
ATOM 3078 C C . ASP D 1 49 ? -55.935 -8.808 -19.475 1.00 23.38 49 ASP D C 1
ATOM 3079 O O . ASP D 1 49 ? -56.991 -8.322 -19.052 1.00 18.56 49 ASP D O 1
ATOM 3084 N N . GLY D 1 50 ? -54.874 -8.985 -18.692 1.00 20.61 50 GLY D N 1
ATOM 3085 C CA . GLY D 1 50 ? -54.867 -8.523 -17.325 1.00 21.04 50 GLY D CA 1
ATOM 3086 C C . GLY D 1 50 ? -54.271 -9.518 -16.352 1.00 23.97 50 GLY D C 1
ATOM 3087 O O . GLY D 1 50 ? -53.715 -10.551 -16.739 1.00 16.98 50 GLY D O 1
ATOM 3088 N N . PRO D 1 51 ? -54.378 -9.213 -15.056 1.00 15.55 51 PRO D N 1
ATOM 3089 C CA . PRO D 1 51 ? -53.837 -10.117 -14.036 1.00 17.38 51 PRO D CA 1
ATOM 3090 C C . PRO D 1 51 ? -54.455 -11.501 -14.120 1.00 21.72 51 PRO D C 1
ATOM 3091 O O . PRO D 1 51 ? -55.620 -11.665 -14.484 1.00 20.13 51 PRO D O 1
ATOM 3095 N N . VAL D 1 52 ? -53.662 -12.503 -13.755 1.00 22.18 52 VAL D N 1
ATOM 3096 C CA . VAL D 1 52 ? -54.234 -13.843 -13.598 1.00 20.55 52 VAL D CA 1
ATOM 3097 C C . VAL D 1 52 ? -55.343 -13.774 -12.551 1.00 17.88 52 VAL D C 1
ATOM 3098 O O . VAL D 1 52 ? -55.118 -13.228 -11.452 1.00 20.74 52 VAL D O 1
ATOM 3102 N N . PRO D 1 53 ? -56.547 -14.289 -12.822 1.00 21.09 53 PRO D N 1
ATOM 3103 C CA . PRO D 1 53 ? -57.670 -14.056 -11.898 1.00 23.23 53 PRO D CA 1
ATOM 3104 C C . PRO D 1 53 ? -57.544 -14.737 -10.542 1.00 26.30 53 PRO D C 1
ATOM 3105 O O . PRO D 1 53 ? -58.494 -14.658 -9.755 1.00 23.78 53 PRO D O 1
ATOM 3109 N N . ASN D 1 54 ? -56.435 -15.409 -10.230 1.00 22.24 54 ASN D N 1
ATOM 3110 C CA . ASN D 1 54 ? -56.223 -15.867 -8.862 1.00 27.57 54 ASN D CA 1
ATOM 3111 C C . ASN D 1 54 ? -55.704 -14.757 -7.959 1.00 30.41 54 ASN D C 1
ATOM 3112 O O . ASN D 1 54 ? -55.535 -14.981 -6.756 1.00 28.80 54 ASN D O 1
ATOM 3117 N N . ASN D 1 55 ? -55.451 -13.574 -8.511 1.00 21.45 55 ASN D N 1
ATOM 3118 C CA . ASN D 1 55 ? -55.066 -12.402 -7.740 1.00 29.02 55 ASN D CA 1
ATOM 3119 C C . ASN D 1 55 ? -55.564 -11.172 -8.487 1.00 25.89 55 ASN D C 1
ATOM 3120 O O . ASN D 1 55 ? -54.761 -10.346 -8.940 1.00 21.81 55 ASN D O 1
ATOM 3125 N N . PRO D 1 56 ? -56.877 -11.024 -8.646 1.00 23.78 56 PRO D N 1
ATOM 3126 C CA . PRO D 1 56 ? -57.403 -9.966 -9.512 1.00 26.66 56 PRO D CA 1
ATOM 3127 C C . PRO D 1 56 ? -57.253 -8.586 -8.893 1.00 25.54 56 PRO D C 1
ATOM 3128 O O . PRO D 1 56 ? -57.149 -8.420 -7.675 1.00 31.75 56 PRO D O 1
ATOM 3132 N N . GLN D 1 57 ? -57.258 -7.585 -9.767 1.00 24.65 57 GLN D N 1
ATOM 3133 C CA . GLN D 1 57 ? -57.078 -6.192 -9.384 1.00 26.46 57 GLN D CA 1
ATOM 3134 C C . GLN D 1 57 ? -58.290 -5.394 -9.852 1.00 26.07 57 GLN D C 1
ATOM 3135 O O . GLN D 1 57 ? -59.133 -5.928 -10.584 1.00 34.48 57 GLN D O 1
ATOM 3141 N N . PRO D 1 58 ? -58.422 -4.128 -9.455 1.00 31.48 58 PRO D N 1
ATOM 3142 C CA . PRO D 1 58 ? -59.580 -3.339 -9.890 1.00 32.14 58 PRO D CA 1
ATOM 3143 C C . PRO D 1 58 ? -59.692 -3.283 -11.406 1.00 37.36 58 PRO D C 1
ATOM 3144 O O . PRO D 1 58 ? -58.769 -3.623 -12.151 1.00 29.66 58 PRO D O 1
ATOM 3148 N N . SER D 1 59 ? -60.857 -2.825 -11.861 1.00 29.93 59 SER D N 1
ATOM 3149 C CA . SER D 1 59 ? -61.174 -2.846 -13.282 1.00 31.85 59 SER D CA 1
ATOM 3150 C C . SER D 1 59 ? -60.156 -2.044 -14.084 1.00 28.71 59 SER D C 1
ATOM 3151 O O . SER D 1 59 ? -59.835 -0.902 -13.742 1.00 35.51 59 SER D O 1
ATOM 3154 N N . SER D 1 60 ? -59.652 -2.652 -15.158 1.00 28.40 60 SER D N 1
ATOM 3155 C CA . SER D 1 60 ? -58.709 -2.088 -16.116 1.00 24.71 60 SER D CA 1
ATOM 3156 C C . SER D 1 60 ? -57.276 -2.079 -15.581 1.00 24.83 60 SER D C 1
ATOM 3157 O O . SER D 1 60 ? -56.359 -1.748 -16.336 1.00 21.43 60 SER D O 1
ATOM 3160 N N . ILE D 1 61 ? -57.044 -2.435 -14.323 1.00 23.84 61 ILE D N 1
ATOM 3161 C CA . ILE D 1 61 ? -55.713 -2.344 -13.733 1.00 23.06 61 ILE D CA 1
ATOM 3162 C C . ILE D 1 61 ? -54.851 -3.500 -14.217 1.00 15.76 61 ILE D C 1
ATOM 3163 O O . ILE D 1 61 ? -55.290 -4.655 -14.261 1.00 15.92 61 ILE D O 1
ATOM 3168 N N . ALA D 1 62 ? -53.600 -3.191 -14.560 1.00 15.34 62 ALA D N 1
ATOM 3169 C CA . ALA D 1 62 ? -52.628 -4.202 -14.975 1.00 25.53 62 ALA D CA 1
ATOM 3170 C C . ALA D 1 62 ? -53.092 -4.922 -16.238 1.00 21.48 62 ALA D C 1
ATOM 3171 O O . ALA D 1 62 ? -52.891 -6.127 -16.401 1.00 17.92 62 ALA D O 1
ATOM 3173 N N . THR D 1 63 ? -53.735 -4.176 -17.130 1.00 19.74 63 THR D N 1
ATOM 3174 C CA . THR D 1 63 ? -54.112 -4.656 -18.448 1.00 16.59 63 THR D CA 1
ATOM 3175 C C . THR D 1 63 ? -53.414 -3.807 -19.498 1.00 16.87 63 THR D C 1
ATOM 3176 O O . THR D 1 63 ? -52.988 -2.680 -19.233 1.00 14.26 63 THR D O 1
ATOM 3180 N N . LEU D 1 64 ? -53.305 -4.355 -20.703 1.00 18.37 64 LEU D N 1
ATOM 3181 C CA . LEU D 1 64 ? -52.790 -3.591 -21.830 1.00 20.68 64 LEU D CA 1
ATOM 3182 C C . LEU D 1 64 ? -53.912 -2.722 -22.380 1.00 19.02 64 LEU D C 1
ATOM 3183 O O . LEU D 1 64 ? -54.982 -3.230 -22.734 1.00 19.23 64 LEU D O 1
ATOM 3188 N N . VAL D 1 65 ? -53.674 -1.413 -22.438 1.00 16.27 65 VAL D N 1
ATOM 3189 C CA . VAL D 1 65 ? -54.661 -0.454 -22.909 1.00 19.69 65 VAL D CA 1
ATOM 3190 C C . VAL D 1 65 ? -54.009 0.445 -23.950 1.00 16.82 65 VAL D C 1
ATOM 3191 O O . VAL D 1 65 ? -52.787 0.497 -24.089 1.00 17.20 65 VAL D O 1
ATOM 3195 N N . ALA D 1 66 ? -54.853 1.151 -24.692 1.00 17.64 66 ALA D N 1
ATOM 3196 C CA . ALA D 1 66 ? -54.410 2.139 -25.662 1.00 16.13 66 ALA D CA 1
ATOM 3197 C C . ALA D 1 66 ? -54.800 3.523 -25.169 1.00 24.34 66 ALA D C 1
ATOM 3198 O O . ALA D 1 66 ? -55.944 3.739 -24.757 1.00 28.84 66 ALA D O 1
ATOM 3200 N N . LYS D 1 67 ? -53.849 4.449 -25.200 1.00 17.13 67 LYS D N 1
ATOM 3201 C CA . LYS D 1 67 ? -54.103 5.845 -24.875 1.00 23.77 67 LYS D CA 1
ATOM 3202 C C . LYS D 1 67 ? -54.075 6.651 -26.165 1.00 22.29 67 LYS D C 1
ATOM 3203 O O . LYS D 1 67 ? -53.048 6.696 -26.850 1.00 23.44 67 LYS D O 1
ATOM 3209 N N . ILE D 1 68 ? -55.202 7.272 -26.496 1.00 21.29 68 ILE D N 1
ATOM 3210 C CA . ILE D 1 68 ? -55.315 8.155 -27.649 1.00 18.91 68 ILE D CA 1
ATOM 3211 C C . ILE D 1 68 ? -55.971 9.435 -27.156 1.00 21.22 68 ILE D C 1
ATOM 3212 O O . ILE D 1 68 ? -57.065 9.390 -26.581 1.00 22.64 68 ILE D O 1
ATOM 3217 N N . ALA D 1 69 ? -55.312 10.572 -27.379 1.00 30.51 69 ALA D N 1
ATOM 3218 C CA . ALA D 1 69 ? -55.730 11.826 -26.754 1.00 41.28 69 ALA D CA 1
ATOM 3219 C C . ALA D 1 69 ? -55.810 11.649 -25.242 1.00 43.14 69 ALA D C 1
ATOM 3220 O O . ALA D 1 69 ? -56.655 12.244 -24.568 1.00 48.38 69 ALA D O 1
ATOM 3222 N N . ASN D 1 70 ? -54.921 10.805 -24.718 1.00 49.90 70 ASN D N 1
ATOM 3223 C CA . ASN D 1 70 ? -54.896 10.397 -23.314 1.00 65.31 70 ASN D CA 1
ATOM 3224 C C . ASN D 1 70 ? -56.222 9.794 -22.855 1.00 69.19 70 ASN D C 1
ATOM 3225 O O . ASN D 1 70 ? -56.482 9.703 -21.650 1.00 64.63 70 ASN D O 1
ATOM 3230 N N . LYS D 1 71 ? -57.074 9.371 -23.785 1.00 66.94 71 LYS D N 1
ATOM 3231 C CA . LYS D 1 71 ? -58.232 8.562 -23.435 1.00 43.31 71 LYS D CA 1
ATOM 3232 C C . LYS D 1 71 ? -57.854 7.095 -23.546 1.00 30.78 71 LYS D C 1
ATOM 3233 O O . LYS D 1 71 ? -57.162 6.693 -24.483 1.00 33.46 71 LYS D O 1
ATOM 3239 N N . LYS D 1 72 ? -58.305 6.298 -22.583 1.00 26.85 72 LYS D N 1
ATOM 3240 C CA . LYS D 1 72 ? -57.888 4.908 -22.475 1.00 28.12 72 LYS D CA 1
ATOM 3241 C C . LYS D 1 72 ? -58.934 3.998 -23.098 1.00 22.26 72 LYS D C 1
ATOM 3242 O O . LYS D 1 72 ? -60.121 4.083 -22.764 1.00 25.87 72 LYS D O 1
ATOM 3248 N N . PHE D 1 73 ? -58.485 3.130 -23.999 1.00 21.21 73 PHE D N 1
ATOM 3249 C CA . PHE D 1 73 ? -59.326 2.122 -24.620 1.00 21.75 73 PHE D CA 1
ATOM 3250 C C . PHE D 1 73 ? -58.765 0.744 -24.308 1.00 21.71 73 PHE D C 1
ATOM 3251 O O . PHE D 1 73 ? -57.546 0.541 -24.323 1.00 25.65 73 PHE D O 1
ATOM 3259 N N . ALA D 1 74 ? -59.659 -0.196 -24.020 1.00 21.65 74 ALA D N 1
ATOM 3260 C CA . ALA D 1 74 ? -59.242 -1.567 -23.769 1.00 21.07 74 ALA D CA 1
ATOM 3261 C C . ALA D 1 74 ? -58.619 -2.169 -25.021 1.00 21.57 74 ALA D C 1
ATOM 3262 O O . ALA D 1 74 ? -59.092 -1.952 -26.140 1.00 20.66 74 ALA D O 1
ATOM 3264 N N . ILE D 1 75 ? -57.538 -2.921 -24.825 1.00 18.80 75 ILE D N 1
ATOM 3265 C CA . ILE D 1 75 ? -56.886 -3.653 -25.904 1.00 18.64 75 ILE D CA 1
ATOM 3266 C C . ILE D 1 75 ? -56.722 -5.098 -25.457 1.00 16.06 75 ILE D C 1
ATOM 3267 O O . ILE D 1 75 ? -57.203 -6.027 -26.114 1.00 17.66 75 ILE D O 1
ATOM 3272 N N . GLY D 1 76 ? -56.040 -5.294 -24.336 1.00 13.84 76 GLY D N 1
ATOM 3273 C CA . GLY D 1 76 ? -55.811 -6.638 -23.844 1.00 18.74 76 GLY D CA 1
ATOM 3274 C C . GLY D 1 76 ? -55.012 -7.452 -24.836 1.00 13.50 76 GLY D C 1
ATOM 3275 O O . GLY D 1 76 ? -54.082 -6.959 -25.486 1.00 16.72 76 GLY D O 1
ATOM 3276 N N . ASN D 1 77 ? -55.383 -8.726 -24.967 1.00 13.63 77 ASN D N 1
ATOM 3277 C CA . ASN D 1 77 ? -54.690 -9.613 -25.892 1.00 14.83 77 ASN D CA 1
ATOM 3278 C C . ASN D 1 77 ? -54.801 -9.149 -27.339 1.00 14.78 77 ASN D C 1
ATOM 3279 O O . ASN D 1 77 ? -53.966 -9.535 -28.165 1.00 14.16 77 ASN D O 1
ATOM 3284 N N . GLY D 1 78 ? -55.790 -8.330 -27.668 1.00 14.66 78 GLY D N 1
ATOM 3285 C CA . GLY D 1 78 ? -55.856 -7.765 -29.002 1.00 13.77 78 GLY D CA 1
ATOM 3286 C C . GLY D 1 78 ? -57.262 -7.384 -29.396 1.00 13.46 78 GLY D C 1
ATOM 3287 O O . GLY D 1 78 ? -58.246 -7.738 -28.746 1.00 13.86 78 GLY D O 1
ATOM 3288 N N . VAL D 1 79 ? -57.338 -6.636 -30.498 1.00 13.39 79 VAL D N 1
ATOM 3289 C CA . VAL D 1 79 ? -58.603 -6.245 -31.103 1.00 17.44 79 VAL D CA 1
ATOM 3290 C C . VAL D 1 79 ? -58.440 -6.315 -32.614 1.00 16.02 79 VAL D C 1
ATOM 3291 O O . VAL D 1 79 ? -57.329 -6.244 -33.146 1.00 13.99 79 VAL D O 1
ATOM 3295 N N . LEU D 1 80 ? -59.569 -6.460 -33.309 1.00 13.55 80 LEU D N 1
ATOM 3296 C CA . LEU D 1 80 ? -59.585 -6.603 -34.761 1.00 14.10 80 LEU D CA 1
ATOM 3297 C C . LEU D 1 80 ? -60.493 -5.548 -35.378 1.00 14.44 80 LEU D C 1
ATOM 3298 O O . LEU D 1 80 ? -61.674 -5.456 -35.024 1.00 14.31 80 LEU D O 1
ATOM 3303 N N . HIS D 1 81 ? -59.938 -4.763 -36.302 1.00 15.72 81 HIS D N 1
ATOM 3304 C CA . HIS D 1 81 ? -60.706 -3.833 -37.134 1.00 13.32 81 HIS D CA 1
ATOM 3305 C C . HIS D 1 81 ? -61.647 -2.967 -36.297 1.00 16.53 81 HIS D C 1
ATOM 3306 O O . HIS D 1 81 ? -62.848 -2.875 -36.559 1.00 18.59 81 HIS D O 1
ATOM 3313 N N . LYS D 1 82 ? -61.086 -2.313 -35.287 1.00 14.10 82 LYS D N 1
ATOM 3314 C CA . LYS D 1 82 ? -61.847 -1.406 -34.439 1.00 15.20 82 LYS D CA 1
ATOM 3315 C C . LYS D 1 82 ? -61.710 0.023 -34.941 1.00 17.69 82 LYS D C 1
ATOM 3316 O O . LYS D 1 82 ? -60.638 0.433 -35.392 1.00 13.56 82 LYS D O 1
ATOM 3322 N N . THR D 1 83 ? -62.798 0.784 -34.842 1.00 14.31 83 THR D N 1
ATOM 3323 C CA . THR D 1 83 ? -62.812 2.166 -35.302 1.00 18.30 83 THR D CA 1
ATOM 3324 C C . THR D 1 83 ? -62.295 3.086 -34.202 1.00 18.70 83 THR D C 1
ATOM 3325 O O . THR D 1 83 ? -62.713 2.985 -33.043 1.00 18.84 83 THR D O 1
ATOM 3329 N N . VAL D 1 84 ? -61.391 3.985 -34.578 1.00 18.74 84 VAL D N 1
ATOM 3330 C CA . VAL D 1 84 ? -60.779 4.942 -33.660 1.00 17.20 84 VAL D CA 1
ATOM 3331 C C . VAL D 1 84 ? -61.726 6.124 -33.487 1.00 18.49 84 VAL D C 1
ATOM 3332 O O . VAL D 1 84 ? -62.106 6.754 -34.484 1.00 20.29 84 VAL D O 1
ATOM 3336 N N . PRO D 1 85 ? -62.139 6.464 -32.262 1.00 23.98 85 PRO D N 1
ATOM 3337 C CA . PRO D 1 85 ? -63.097 7.563 -32.081 1.00 19.32 85 PRO D CA 1
ATOM 3338 C C . PRO D 1 85 ? -62.498 8.950 -31.891 1.00 26.02 85 PRO D C 1
ATOM 3339 O O . PRO D 1 85 ? -63.267 9.921 -31.860 1.00 28.67 85 PRO D O 1
ATOM 3343 N N . VAL D 1 86 ? -61.177 9.087 -31.767 1.00 24.31 86 VAL D N 1
ATOM 3344 C CA . VAL D 1 86 ? -60.551 10.382 -31.519 1.00 19.72 86 VAL D CA 1
ATOM 3345 C C . VAL D 1 86 ? -59.219 10.463 -32.254 1.00 17.92 86 VAL D C 1
ATOM 3346 O O . VAL D 1 86 ? -58.568 9.448 -32.516 1.00 20.22 86 VAL D O 1
ATOM 3350 N N . ASP D 1 87 ? -58.812 11.691 -32.581 1.00 21.06 87 ASP D N 1
ATOM 3351 C CA . ASP D 1 87 ? -57.492 11.936 -33.147 1.00 23.58 87 ASP D CA 1
ATOM 3352 C C . ASP D 1 87 ? -56.433 11.887 -32.053 1.00 22.31 87 ASP D C 1
ATOM 3353 O O . ASP D 1 87 ? -56.669 12.326 -30.924 1.00 23.79 87 ASP D O 1
ATOM 3358 N N . GLY D 1 88 ? -55.263 11.369 -32.391 1.00 21.06 88 GLY D N 1
ATOM 3359 C CA . GLY D 1 88 ? -54.153 11.381 -31.459 1.00 18.47 88 GLY D CA 1
ATOM 3360 C C . GLY D 1 88 ? -53.155 10.286 -31.749 1.00 19.91 88 GLY D C 1
ATOM 3361 O O . GLY D 1 88 ? -53.417 9.331 -32.483 1.00 17.39 88 GLY D O 1
ATOM 3362 N N . GLU D 1 89 ? -51.976 10.434 -31.147 1.00 16.57 89 GLU D N 1
ATOM 3363 C CA . GLU D 1 89 ? -50.943 9.414 -31.255 1.00 25.26 89 GLU D CA 1
ATOM 3364 C C . GLU D 1 89 ? -51.312 8.201 -30.413 1.00 18.67 89 GLU D C 1
ATOM 3365 O O . GLU D 1 89 ? -51.791 8.330 -29.283 1.00 20.40 89 GLU D O 1
ATOM 3371 N N . LEU D 1 90 ? -51.080 7.015 -30.968 1.00 16.53 90 LEU D N 1
ATOM 3372 C CA . LEU D 1 90 ? -51.364 5.772 -30.260 1.00 18.52 90 LEU D CA 1
ATOM 3373 C C . LEU D 1 90 ? -50.249 5.502 -29.258 1.00 13.47 90 LEU D C 1
ATOM 3374 O O . LEU D 1 90 ? -49.097 5.273 -29.644 1.00 15.24 90 LEU D O 1
ATOM 3379 N N . ILE D 1 91 ? -50.592 5.530 -27.973 1.00 13.47 91 ILE D N 1
ATOM 3380 C CA . ILE D 1 91 ? -49.692 5.146 -26.894 1.00 15.68 91 ILE D CA 1
ATOM 3381 C C . ILE D 1 91 ? -50.219 3.853 -26.292 1.00 18.33 91 ILE D C 1
ATOM 3382 O O . ILE D 1 91 ? -51.402 3.762 -25.942 1.00 20.79 91 ILE D O 1
ATOM 3387 N N . LEU D 1 92 ? -49.349 2.855 -26.182 1.00 15.88 92 LEU D N 1
ATOM 3388 C CA . LEU D 1 92 ? -49.698 1.586 -25.561 1.00 11.60 92 LEU D CA 1
ATOM 3389 C C . LEU D 1 92 ? -49.179 1.576 -24.131 1.00 12.35 92 LEU D C 1
ATOM 3390 O O . LEU D 1 92 ? -48.035 1.962 -23.873 1.00 14.92 92 LEU D O 1
ATOM 3395 N N . LEU D 1 93 ? -50.027 1.139 -23.204 1.00 13.59 93 LEU D N 1
ATOM 3396 C CA . LEU D 1 93 ? -49.743 1.282 -21.784 1.00 14.57 93 LEU D CA 1
ATOM 3397 C C . LEU D 1 93 ? -50.121 0.016 -21.034 1.00 14.98 93 LEU D C 1
ATOM 3398 O O . LEU D 1 93 ? -51.222 -0.512 -21.219 1.00 16.70 93 LEU D O 1
ATOM 3403 N N . PHE D 1 94 ? -49.213 -0.453 -20.181 1.00 15.15 94 PHE D N 1
ATOM 3404 C CA . PHE D 1 94 ? -49.562 -1.416 -19.144 1.00 16.93 94 PHE D CA 1
ATOM 3405 C C . PHE D 1 94 ? -50.178 -0.636 -17.991 1.00 15.19 94 PHE D C 1
ATOM 3406 O O . PHE D 1 94 ? -49.478 0.094 -17.282 1.00 17.01 94 PHE D O 1
ATOM 3414 N N . ASN D 1 95 ? -51.487 -0.785 -17.807 1.00 15.79 95 ASN D N 1
ATOM 3415 C CA . ASN D 1 95 ? -52.271 0.137 -16.984 1.00 16.38 95 ASN D CA 1
ATOM 3416 C C . ASN D 1 95 ? -52.221 -0.257 -15.506 1.00 14.57 95 ASN D C 1
ATOM 3417 O O . ASN D 1 95 ? -53.240 -0.492 -14.857 1.00 17.52 95 ASN D O 1
ATOM 3422 N N . ASP D 1 96 ? -51.006 -0.313 -14.968 1.00 15.61 96 ASP D N 1
ATOM 3423 C CA . ASP D 1 96 ? -50.850 -0.601 -13.552 1.00 23.11 96 ASP D CA 1
ATOM 3424 C C . ASP D 1 96 ? -51.271 0.615 -12.726 1.00 21.95 96 ASP D C 1
ATOM 3425 O O . ASP D 1 96 ? -51.444 1.723 -13.242 1.00 18.66 96 ASP D O 1
ATOM 3430 N N . VAL D 1 97 ? -51.449 0.398 -11.427 1.00 21.25 97 VAL D N 1
ATOM 3431 C CA . VAL D 1 97 ? -51.854 1.508 -10.558 1.00 17.42 97 VAL D CA 1
ATOM 3432 C C . VAL D 1 97 ? -50.746 2.556 -10.542 1.00 19.34 97 VAL D C 1
ATOM 3433 O O . VAL D 1 97 ? -49.567 2.203 -10.345 1.00 18.96 97 VAL D O 1
ATOM 3437 N N . PRO D 1 98 ? -51.050 3.839 -10.746 1.00 22.31 98 PRO D N 1
ATOM 3438 C CA . PRO D 1 98 ? -49.998 4.859 -10.689 1.00 21.96 98 PRO D CA 1
ATOM 3439 C C . PRO D 1 98 ? -49.190 4.753 -9.404 1.00 18.69 98 PRO D C 1
ATOM 3440 O O . PRO D 1 98 ? -49.736 4.552 -8.317 1.00 23.70 98 PRO D O 1
ATOM 3444 N N . GLY D 1 99 ? -47.873 4.888 -9.540 1.00 18.86 99 GLY D N 1
ATOM 3445 C CA . GLY D 1 99 ? -46.971 4.770 -8.418 1.00 20.33 99 GLY D CA 1
ATOM 3446 C C . GLY D 1 99 ? -46.521 3.361 -8.104 1.00 19.20 99 GLY D C 1
ATOM 3447 O O . GLY D 1 99 ? -45.674 3.185 -7.219 1.00 16.42 99 GLY D O 1
ATOM 3448 N N . THR D 1 100 ? -47.050 2.350 -8.802 1.00 17.86 100 THR D N 1
ATOM 3449 C CA . THR D 1 100 ? -46.711 0.956 -8.531 1.00 20.27 100 THR D CA 1
ATOM 3450 C C . THR D 1 100 ? -46.003 0.288 -9.705 1.00 21.20 100 THR D C 1
ATOM 3451 O O . THR D 1 100 ? -46.015 -0.941 -9.806 1.00 15.75 100 THR D O 1
ATOM 3455 N N . PHE D 1 101 ? -45.393 1.063 -10.601 1.00 16.55 101 PHE D N 1
ATOM 3456 C CA . PHE D 1 101 ? -44.659 0.473 -11.714 1.00 16.24 101 PHE D CA 1
ATOM 3457 C C . PHE D 1 101 ? -43.258 0.023 -11.324 1.00 12.91 101 PHE D C 1
ATOM 3458 O O . PHE D 1 101 ? -42.609 -0.685 -12.105 1.00 16.03 101 PHE D O 1
ATOM 3466 N N . GLY D 1 102 ? -42.784 0.402 -10.135 1.00 16.97 102 GLY D N 1
ATOM 3467 C CA . GLY D 1 102 ? -41.417 0.115 -9.733 1.00 17.14 102 GLY D CA 1
ATOM 3468 C C . GLY D 1 102 ? -41.129 -1.346 -9.454 1.00 17.78 102 GLY D C 1
ATOM 3469 O O . GLY D 1 102 ? -39.961 -1.749 -9.491 1.00 21.73 102 GLY D O 1
ATOM 3470 N N . ASP D 1 103 ? -42.155 -2.145 -9.157 1.00 14.51 103 ASP D N 1
ATOM 3471 C CA . ASP D 1 103 ? -41.979 -3.574 -8.936 1.00 12.95 103 ASP D CA 1
ATOM 3472 C C . ASP D 1 103 ? -42.421 -4.406 -10.138 1.00 16.80 103 ASP D C 1
ATOM 3473 O O . ASP D 1 103 ? -42.629 -5.616 -10.004 1.00 17.34 103 ASP D O 1
ATOM 3478 N N . ASN D 1 104 ? -42.547 -3.787 -11.310 1.00 16.39 104 ASN D N 1
ATOM 3479 C CA . ASN D 1 104 ? -42.944 -4.474 -12.531 1.00 11.78 104 ASN D CA 1
ATOM 3480 C C . ASN D 1 104 ? -41.718 -4.900 -13.328 1.00 17.08 104 ASN D C 1
ATOM 3481 O O . ASN D 1 104 ? -40.648 -4.293 -13.229 1.00 17.33 104 ASN D O 1
ATOM 3486 N N . SER D 1 105 ? -41.887 -5.943 -14.137 1.00 13.37 105 SER D N 1
ATOM 3487 C CA . SER D 1 105 ? -40.809 -6.402 -15.002 1.00 11.00 105 SER D CA 1
ATOM 3488 C C . SER D 1 105 ? -41.406 -7.142 -16.189 1.00 13.46 105 SER D C 1
ATOM 3489 O O . SER D 1 105 ? -42.568 -7.558 -16.167 1.00 15.32 105 SER D O 1
ATOM 3492 N N . GLY D 1 106 ? -40.590 -7.303 -17.224 1.00 13.55 106 GLY D N 1
ATOM 3493 C CA . GLY D 1 106 ? -41.024 -7.936 -18.450 1.00 12.14 106 GLY D CA 1
ATOM 3494 C C . GLY D 1 106 ? -41.692 -6.957 -19.398 1.00 12.69 106 GLY D C 1
ATOM 3495 O O . GLY D 1 106 ? -41.969 -5.799 -19.072 1.00 14.99 106 GLY D O 1
ATOM 3496 N N . GLU D 1 107 ? -41.953 -7.444 -20.608 1.00 11.94 107 GLU D N 1
ATOM 3497 C CA . GLU D 1 107 ? -42.570 -6.632 -21.644 1.00 13.62 107 GLU D CA 1
ATOM 3498 C C . GLU D 1 107 ? -43.437 -7.520 -22.520 1.00 13.66 107 GLU D C 1
ATOM 3499 O O . GLU D 1 107 ? -43.133 -8.697 -22.729 1.00 12.68 107 GLU D O 1
ATOM 3505 N N . PHE D 1 108 ? -44.520 -6.942 -23.026 1.00 15.88 108 PHE D N 1
ATOM 3506 C CA . PHE D 1 108 ? -45.335 -7.586 -24.044 1.00 13.13 108 PHE D CA 1
ATOM 3507 C C . PHE D 1 108 ? -44.755 -7.302 -25.423 1.00 12.42 108 PHE D C 1
ATOM 3508 O O . PHE D 1 108 ? -44.189 -6.236 -25.667 1.00 16.41 108 PHE D O 1
ATOM 3516 N N . GLN D 1 109 ? -44.915 -8.263 -26.327 1.00 13.70 109 GLN D N 1
ATOM 3517 C CA . GLN D 1 109 ? -44.613 -8.071 -27.741 1.00 14.39 109 GLN D CA 1
ATOM 3518 C C . GLN D 1 109 ? -45.923 -7.768 -28.458 1.00 15.31 109 GLN D C 1
ATOM 3519 O O . GLN D 1 109 ? -46.855 -8.577 -28.415 1.00 15.27 109 GLN D O 1
ATOM 3525 N N . VAL D 1 110 ? -46.001 -6.602 -29.099 1.00 13.71 110 VAL D N 1
ATOM 3526 C CA . VAL D 1 110 ? -47.257 -6.098 -29.643 1.00 17.75 110 VAL D CA 1
ATOM 3527 C C . VAL D 1 110 ? -47.071 -5.730 -31.109 1.00 19.31 110 VAL D C 1
ATOM 3528 O O . VAL D 1 110 ? -46.014 -5.228 -31.510 1.00 12.41 110 VAL D O 1
ATOM 3532 N N . GLU D 1 111 ? -48.109 -5.979 -31.905 1.00 13.58 111 GLU D N 1
ATOM 3533 C CA . GLU D 1 111 ? -48.160 -5.598 -33.308 1.00 14.06 111 GLU D CA 1
ATOM 3534 C C . GLU D 1 111 ? -49.392 -4.735 -33.533 1.00 13.27 111 GLU D C 1
ATOM 3535 O O . GLU D 1 111 ? -50.473 -5.049 -33.023 1.00 13.80 111 GLU D O 1
ATOM 3541 N N . VAL D 1 112 ? -49.229 -3.651 -34.290 1.00 11.59 112 VAL D N 1
ATOM 3542 C CA . VAL D 1 112 ? -50.321 -2.741 -34.618 1.00 12.74 112 VAL D CA 1
ATOM 3543 C C . VAL D 1 112 ? -50.400 -2.609 -36.131 1.00 15.16 112 VAL D C 1
ATOM 3544 O O . VAL D 1 112 ? -49.389 -2.337 -36.791 1.00 15.59 112 VAL D O 1
ATOM 3548 N N . ILE D 1 113 ? -51.603 -2.777 -36.673 1.00 13.26 113 ILE D N 1
ATOM 3549 C CA . ILE D 1 113 ? -51.877 -2.583 -38.091 1.00 10.93 113 ILE D CA 1
ATOM 3550 C C . ILE D 1 113 ? -52.968 -1.531 -38.215 1.00 10.94 113 ILE D C 1
ATOM 3551 O O . ILE D 1 113 ? -54.020 -1.644 -37.575 1.00 12.01 113 ILE D O 1
ATOM 3556 N N . ILE D 1 114 ? -52.714 -0.505 -39.025 1.00 12.65 114 ILE D N 1
ATOM 3557 C CA . ILE D 1 114 ? -53.752 0.449 -39.404 1.00 15.42 114 ILE D CA 1
ATOM 3558 C C . ILE D 1 114 ? -54.501 -0.175 -40.578 1.00 15.30 114 ILE D C 1
ATOM 3559 O O . ILE D 1 114 ? -54.005 -0.203 -41.705 1.00 16.18 114 ILE D O 1
ATOM 3564 N N . GLU D 1 115 ? -55.697 -0.702 -40.306 1.00 13.15 115 GLU D N 1
ATOM 3565 C CA . GLU D 1 115 ? -56.445 -1.421 -41.330 1.00 11.55 115 GLU D CA 1
ATOM 3566 C C . GLU D 1 115 ? -57.004 -0.476 -42.382 1.00 14.32 115 GLU D C 1
ATOM 3567 O O . GLU D 1 115 ? -57.172 -0.872 -43.540 1.00 18.88 115 GLU D O 1
ATOM 3573 N N . SER D 1 116 ? -57.298 0.766 -42.007 1.00 15.07 116 SER D N 1
ATOM 3574 C CA . SER D 1 116 ? -57.841 1.727 -42.954 1.00 14.87 116 SER D CA 1
ATOM 3575 C C . SER D 1 116 ? -57.697 3.129 -42.383 1.00 12.72 116 SER D C 1
ATOM 3576 O O . SER D 1 116 ? -57.756 3.330 -41.166 1.00 17.24 116 SER D O 1
ATOM 3579 N N . ARG D 1 117 ? -57.479 4.087 -43.278 1.00 16.72 117 ARG D N 1
ATOM 3580 C CA . ARG D 1 117 ? -57.496 5.502 -42.942 1.00 14.96 117 ARG D CA 1
ATOM 3581 C C . ARG D 1 117 ? -58.839 6.085 -43.354 1.00 16.28 117 ARG D C 1
ATOM 3582 O O . ARG D 1 117 ? -59.349 5.784 -44.439 1.00 16.39 117 ARG D O 1
ATOM 3590 N N . TYR D 1 118 ? -59.405 6.928 -42.491 1.00 16.81 118 TYR D N 1
ATOM 3591 C CA . TYR D 1 118 ? -60.787 7.358 -42.666 1.00 15.69 118 TYR D CA 1
ATOM 3592 C C . TYR D 1 118 ? -61.002 7.990 -44.032 1.00 14.99 118 TYR D C 1
ATOM 3593 O O . TYR D 1 118 ? -60.365 8.990 -44.376 1.00 17.53 118 TYR D O 1
ATOM 3602 N N . SER D 1 119 ? -61.910 7.407 -44.799 1.00 21.72 119 SER D N 1
ATOM 3603 C CA . SER D 1 119 ? -62.380 8.003 -46.038 1.00 19.56 119 SER D CA 1
ATOM 3604 C C . SER D 1 119 ? -63.810 7.537 -46.272 1.00 15.30 119 SER D C 1
ATOM 3605 O O . SER D 1 119 ? -64.031 6.365 -46.599 1.00 17.02 119 SER D O 1
ATOM 3608 N N . PRO D 1 120 ? -64.805 8.399 -46.089 1.00 18.62 120 PRO D N 1
ATOM 3609 C CA . PRO D 1 120 ? -66.191 7.972 -46.278 1.00 19.09 120 PRO D CA 1
ATOM 3610 C C . PRO D 1 120 ? -66.568 7.924 -47.750 1.00 14.75 120 PRO D C 1
ATOM 3611 O O . PRO D 1 120 ? -65.984 8.603 -48.596 1.00 16.92 120 PRO D O 1
ATOM 3615 N N . LEU D 1 121 ? -67.561 7.090 -48.046 1.00 16.48 121 LEU D N 1
ATOM 3616 C CA . LEU D 1 121 ? -68.258 7.215 -49.316 1.00 15.74 121 LEU D CA 1
ATOM 3617 C C . LEU D 1 121 ? -68.806 8.629 -49.441 1.00 21.28 121 LEU D C 1
ATOM 3618 O O . LEU D 1 121 ? -69.253 9.227 -48.458 1.00 21.34 121 LEU D O 1
ATOM 3623 N N . LYS D 1 122 ? -68.757 9.171 -50.651 1.00 25.10 122 LYS D N 1
ATOM 3624 C CA . LYS D 1 122 ? -69.165 10.552 -50.877 1.00 32.64 122 LYS D CA 1
ATOM 3625 C C . LYS D 1 122 ? -70.218 10.640 -51.975 1.00 38.93 122 LYS D C 1
ATOM 3626 O O . LYS D 1 122 ? -71.112 11.485 -51.925 1.00 39.17 122 LYS D O 1
ATOM 3633 N N . SER E 1 2 ? -2.056 -12.718 -53.235 1.00 56.17 2 SER E N 1
ATOM 3634 C CA . SER E 1 2 ? -2.708 -11.458 -52.901 1.00 39.71 2 SER E CA 1
ATOM 3635 C C . SER E 1 2 ? -4.029 -11.700 -52.179 1.00 32.55 2 SER E C 1
ATOM 3636 O O . SER E 1 2 ? -4.600 -12.787 -52.258 1.00 38.47 2 SER E O 1
ATOM 3639 N N . ASP E 1 3 ? -4.509 -10.677 -51.469 1.00 19.81 3 ASP E N 1
ATOM 3640 C CA . ASP E 1 3 ? -5.813 -10.775 -50.821 1.00 18.67 3 ASP E CA 1
ATOM 3641 C C . ASP E 1 3 ? -6.943 -10.752 -51.842 1.00 17.39 3 ASP E C 1
ATOM 3642 O O . ASP E 1 3 ? -7.970 -11.411 -51.644 1.00 21.12 3 ASP E O 1
ATOM 3647 N N . TRP E 1 4 ? -6.777 -9.997 -52.926 1.00 17.28 4 TRP E N 1
ATOM 3648 C CA . TRP E 1 4 ? -7.714 -10.023 -54.039 1.00 15.53 4 TRP E CA 1
ATOM 3649 C C . TRP E 1 4 ? -6.953 -9.717 -55.318 1.00 14.69 4 TRP E C 1
ATOM 3650 O O . TRP E 1 4 ? -6.115 -8.812 -55.348 1.00 17.66 4 TRP E O 1
ATOM 3661 N N . SER E 1 5 ? -7.245 -10.483 -56.366 1.00 16.14 5 SER E N 1
ATOM 3662 C CA . SER E 1 5 ? -6.736 -10.204 -57.700 1.00 16.42 5 SER E CA 1
ATOM 3663 C C . SER E 1 5 ? -7.850 -10.455 -58.703 1.00 14.45 5 SER E C 1
ATOM 3664 O O . SER E 1 5 ? -8.577 -11.448 -58.599 1.00 16.85 5 SER E O 1
ATOM 3667 N N . GLY E 1 6 ? -7.990 -9.552 -59.664 1.00 14.82 6 GLY E N 1
ATOM 3668 C CA . GLY E 1 6 ? -9.065 -9.677 -60.624 1.00 13.64 6 GLY E CA 1
ATOM 3669 C C . GLY E 1 6 ? -9.041 -8.541 -61.618 1.00 16.86 6 GLY E C 1
ATOM 3670 O O . GLY E 1 6 ? -8.146 -7.692 -61.608 1.00 15.69 6 GLY E O 1
ATOM 3671 N N . SER E 1 7 ? -10.054 -8.539 -62.478 1.00 16.96 7 SER E N 1
ATOM 3672 C CA . SER E 1 7 ? -10.173 -7.563 -63.546 1.00 18.48 7 SER E CA 1
ATOM 3673 C C . SER E 1 7 ? -11.100 -6.430 -63.130 1.00 16.02 7 SER E C 1
ATOM 3674 O O . SER E 1 7 ? -12.051 -6.627 -62.368 1.00 22.50 7 SER E O 1
ATOM 3677 N N . VAL E 1 8 ? -10.814 -5.240 -63.638 1.00 16.40 8 VAL E N 1
ATOM 3678 C CA . VAL E 1 8 ? -11.652 -4.067 -63.438 1.00 12.04 8 VAL E CA 1
ATOM 3679 C C . VAL E 1 8 ? -12.090 -3.564 -64.808 1.00 12.45 8 VAL E C 1
ATOM 3680 O O . VAL E 1 8 ? -11.319 -2.916 -65.518 1.00 11.60 8 VAL E O 1
ATOM 3684 N N . PRO E 1 9 ? -13.323 -3.860 -65.224 1.00 13.38 9 PRO E N 1
ATOM 3685 C CA . PRO E 1 9 ? -13.774 -3.428 -66.554 1.00 13.27 9 PRO E CA 1
ATOM 3686 C C . PRO E 1 9 ? -13.978 -1.922 -66.623 1.00 12.98 9 PRO E C 1
ATOM 3687 O O . PRO E 1 9 ? -14.554 -1.311 -65.721 1.00 15.44 9 PRO E O 1
ATOM 3691 N N . ALA E 1 10 ? -13.510 -1.328 -67.720 1.00 12.89 10 ALA E N 1
ATOM 3692 C CA . ALA E 1 10 ? -13.660 0.110 -67.910 1.00 11.22 10 ALA E CA 1
ATOM 3693 C C . ALA E 1 10 ? -15.111 0.527 -68.116 1.00 11.32 10 ALA E C 1
ATOM 3694 O O . ALA E 1 10 ? -15.454 1.680 -67.834 1.00 15.71 10 ALA E O 1
ATOM 3696 N N . ASN E 1 11 ? -15.967 -0.370 -68.597 1.00 16.52 11 ASN E N 1
ATOM 3697 C CA . ASN E 1 11 ? -17.353 -0.028 -68.885 1.00 13.61 11 ASN E CA 1
ATOM 3698 C C . ASN E 1 11 ? -18.290 -0.301 -67.712 1.00 16.04 11 ASN E C 1
ATOM 3699 O O . ASN E 1 11 ? -19.511 -0.202 -67.875 1.00 16.78 11 ASN E O 1
ATOM 3704 N N . ALA E 1 12 ? -17.753 -0.623 -66.535 1.00 19.52 12 ALA E N 1
ATOM 3705 C CA . ALA E 1 12 ? -18.568 -0.937 -65.361 1.00 18.99 12 ALA E CA 1
ATOM 3706 C C . ALA E 1 12 ? -18.750 0.335 -64.544 1.00 17.58 12 ALA E C 1
ATOM 3707 O O . ALA E 1 12 ? -17.888 0.702 -63.740 1.00 16.12 12 ALA E O 1
ATOM 3709 N N . GLU E 1 13 ? -19.891 1.004 -64.732 1.00 16.55 13 GLU E N 1
ATOM 3710 C CA . GLU E 1 13 ? -20.121 2.281 -64.066 1.00 17.10 13 GLU E CA 1
ATOM 3711 C C . GLU E 1 13 ? -20.161 2.147 -62.550 1.00 19.21 13 GLU E C 1
ATOM 3712 O O . GLU E 1 13 ? -19.885 3.125 -61.845 1.00 16.98 13 GLU E O 1
ATOM 3718 N N . ASN E 1 14 ? -20.484 0.964 -62.030 1.00 16.60 14 ASN E N 1
ATOM 3719 C CA . ASN E 1 14 ? -20.509 0.729 -60.594 1.00 20.14 14 ASN E CA 1
ATOM 3720 C C . ASN E 1 14 ? -19.250 0.039 -60.089 1.00 15.63 14 ASN E C 1
ATOM 3721 O O . ASN E 1 14 ? -19.159 -0.258 -58.893 1.00 20.54 14 ASN E O 1
ATOM 3726 N N . GLY E 1 15 ? -18.278 -0.216 -60.960 1.00 13.72 15 GLY E N 1
ATOM 3727 C CA . GLY E 1 15 ? -17.010 -0.756 -60.514 1.00 16.67 15 GLY E CA 1
ATOM 3728 C C . GLY E 1 15 ? -17.042 -2.263 -60.321 1.00 16.87 15 GLY E C 1
ATOM 3729 O O . GLY E 1 15 ? -17.919 -2.978 -60.818 1.00 21.69 15 GLY E O 1
ATOM 3730 N N . LYS E 1 16 ? -16.052 -2.744 -59.571 1.00 12.29 16 LYS E N 1
ATOM 3731 C CA . LYS E 1 16 ? -15.843 -4.172 -59.355 1.00 13.16 16 LYS E CA 1
ATOM 3732 C C . LYS E 1 16 ? -15.551 -4.401 -57.882 1.00 14.88 16 LYS E C 1
ATOM 3733 O O . LYS E 1 16 ? -14.566 -3.874 -57.355 1.00 16.99 16 LYS E O 1
ATOM 3739 N N . SER E 1 17 ? -16.398 -5.187 -57.224 1.00 15.46 17 SER E N 1
ATOM 3740 C CA . SER E 1 17 ? -16.213 -5.464 -55.808 1.00 15.90 17 SER E CA 1
ATOM 3741 C C . SER E 1 17 ? -15.045 -6.418 -55.600 1.00 17.58 17 SER E C 1
ATOM 3742 O O . SER E 1 17 ? -14.946 -7.451 -56.269 1.00 16.88 17 SER E O 1
ATOM 3745 N N . THR E 1 18 ? -14.158 -6.067 -54.670 1.00 17.65 18 THR E N 1
ATOM 3746 C CA . THR E 1 18 ? -13.098 -6.967 -54.238 1.00 23.51 18 THR E CA 1
ATOM 3747 C C . THR E 1 18 ? -13.538 -7.884 -53.106 1.00 22.99 18 THR E C 1
ATOM 3748 O O . THR E 1 18 ? -12.826 -8.847 -52.795 1.00 19.36 18 THR E O 1
ATOM 3752 N N . GLY E 1 19 ? -14.687 -7.612 -52.487 1.00 17.36 19 GLY E N 1
ATOM 3753 C CA . GLY E 1 19 ? -15.127 -8.347 -51.325 1.00 19.83 19 GLY E CA 1
ATOM 3754 C C . GLY E 1 19 ? -14.392 -8.019 -50.047 1.00 15.06 19 GLY E C 1
ATOM 3755 O O . GLY E 1 19 ? -14.828 -8.456 -48.977 1.00 18.65 19 GLY E O 1
ATOM 3756 N N . LEU E 1 20 ? -13.300 -7.260 -50.113 1.00 17.36 20 LEU E N 1
ATOM 3757 C CA . LEU E 1 20 ? -12.516 -6.948 -48.926 1.00 16.63 20 LEU E CA 1
ATOM 3758 C C . LEU E 1 20 ? -13.214 -5.869 -48.109 1.00 16.89 20 LEU E C 1
ATOM 3759 O O . LEU E 1 20 ? -13.606 -4.828 -48.646 1.00 19.83 20 LEU E O 1
ATOM 3764 N N . ILE E 1 21 ? -13.368 -6.121 -46.813 1.00 18.96 21 ILE E N 1
ATOM 3765 C CA . ILE E 1 21 ? -14.031 -5.199 -45.898 1.00 17.30 21 ILE E CA 1
ATOM 3766 C C . ILE E 1 21 ? -12.947 -4.514 -45.078 1.00 17.36 21 ILE E C 1
ATOM 3767 O O . ILE E 1 21 ? -12.252 -5.162 -44.288 1.00 18.93 21 ILE E O 1
ATOM 3772 N N . LEU E 1 22 ? -12.807 -3.202 -45.253 1.00 18.32 22 LEU E N 1
ATOM 3773 C CA . LEU E 1 22 ? -11.711 -2.448 -44.663 1.00 17.46 22 LEU E CA 1
ATOM 3774 C C . LEU E 1 22 ? -12.191 -1.618 -43.479 1.00 25.78 22 LEU E C 1
ATOM 3775 O O . LEU E 1 22 ? -13.352 -1.203 -43.413 1.00 19.56 22 LEU E O 1
ATOM 3780 N N . LYS E 1 23 ? -11.271 -1.378 -42.548 1.00 21.22 23 LYS E N 1
ATOM 3781 C CA . LYS E 1 23 ? -11.496 -0.519 -41.397 1.00 20.00 23 LYS E CA 1
ATOM 3782 C C . LYS E 1 23 ? -10.532 0.657 -41.455 1.00 18.02 23 LYS E C 1
ATOM 3783 O O . LYS E 1 23 ? -9.416 0.540 -41.971 1.00 17.84 23 LYS E O 1
ATOM 3789 N N . GLN E 1 24 ? -10.974 1.798 -40.931 1.00 18.22 24 GLN E N 1
ATOM 3790 C CA . GLN E 1 24 ? -10.082 2.938 -40.778 1.00 18.25 24 GLN E CA 1
ATOM 3791 C C . GLN E 1 24 ? -8.828 2.511 -40.027 1.00 18.19 24 GLN E C 1
ATOM 3792 O O . GLN E 1 24 ? -8.907 1.860 -38.982 1.00 19.32 24 GLN E O 1
ATOM 3798 N N . GLY E 1 25 ? -7.668 2.864 -40.573 1.00 20.63 25 GLY E N 1
ATOM 3799 C CA . GLY E 1 25 ? -6.400 2.532 -39.968 1.00 18.68 25 GLY E CA 1
ATOM 3800 C C . GLY E 1 25 ? -5.735 1.300 -40.543 1.00 18.71 25 GLY E C 1
ATOM 3801 O O . GLY E 1 25 ? -4.535 1.104 -40.324 1.00 17.62 25 GLY E O 1
ATOM 3802 N N . ASP E 1 26 ? -6.481 0.453 -41.249 1.00 18.89 26 ASP E N 1
ATOM 3803 C CA . ASP E 1 26 ? -5.852 -0.585 -42.047 1.00 19.33 26 ASP E CA 1
ATOM 3804 C C . ASP E 1 26 ? -4.877 0.056 -43.029 1.00 17.23 26 ASP E C 1
ATOM 3805 O O . ASP E 1 26 ? -4.970 1.246 -43.347 1.00 17.30 26 ASP E O 1
ATOM 3810 N N . THR E 1 27 ? -3.926 -0.740 -43.509 1.00 11.12 27 THR E N 1
ATOM 3811 C CA . THR E 1 27 ? -3.048 -0.314 -44.591 1.00 12.80 27 THR E CA 1
ATOM 3812 C C . THR E 1 27 ? -3.139 -1.316 -45.735 1.00 12.00 27 THR E C 1
ATOM 3813 O O . THR E 1 27 ? -3.285 -2.522 -45.507 1.00 12.49 27 THR E O 1
ATOM 3817 N N . ILE E 1 28 ? -3.074 -0.809 -46.972 1.00 15.44 28 ILE E N 1
ATOM 3818 C CA . ILE E 1 28 ? -3.233 -1.639 -48.161 1.00 12.34 28 ILE E CA 1
ATOM 3819 C C . ILE E 1 28 ? -2.203 -1.244 -49.211 1.00 14.74 28 ILE E C 1
ATOM 3820 O O . ILE E 1 28 ? -1.707 -0.116 -49.241 1.00 13.95 28 ILE E O 1
ATOM 3825 N N . SER E 1 29 ? -1.904 -2.198 -50.090 1.00 11.58 29 SER E N 1
ATOM 3826 C CA . SER E 1 29 ? -1.109 -1.960 -51.286 1.00 9.54 29 SER E CA 1
ATOM 3827 C C . SER E 1 29 ? -1.879 -2.461 -52.502 1.00 12.36 29 SER E C 1
ATOM 3828 O O . SER E 1 29 ? -2.600 -3.459 -52.430 1.00 13.87 29 SER E O 1
ATOM 3831 N N . VAL E 1 30 ? -1.717 -1.756 -53.620 1.00 12.92 30 VAL E N 1
ATOM 3832 C CA . VAL E 1 30 ? -2.382 -2.095 -54.874 1.00 10.03 30 VAL E CA 1
ATOM 3833 C C . VAL E 1 30 ? -1.407 -1.860 -56.018 1.00 8.12 30 VAL E C 1
ATOM 3834 O O . VAL E 1 30 ? -0.653 -0.883 -56.009 1.00 13.97 30 VAL E O 1
ATOM 3838 N N . VAL E 1 31 ? -1.423 -2.756 -57.004 1.00 14.83 31 VAL E N 1
ATOM 3839 C CA . VAL E 1 31 ? -0.811 -2.501 -58.304 1.00 10.24 31 VAL E CA 1
ATOM 3840 C C . VAL E 1 31 ? -1.829 -2.853 -59.380 1.00 10.30 31 VAL E C 1
ATOM 3841 O O . VAL E 1 31 ? -2.596 -3.813 -59.236 1.00 12.30 31 VAL E O 1
ATOM 3845 N N . ALA E 1 32 ? -1.850 -2.059 -60.445 1.00 11.89 32 ALA E N 1
ATOM 3846 C CA . ALA E 1 32 ? -2.804 -2.229 -61.533 1.00 9.68 32 ALA E CA 1
ATOM 3847 C C . ALA E 1 32 ? -2.059 -2.224 -62.857 1.00 12.47 32 ALA E C 1
ATOM 3848 O O . ALA E 1 32 ? -1.227 -1.344 -63.101 1.00 10.93 32 ALA E O 1
ATOM 3850 N N . HIS E 1 33 ? -2.369 -3.195 -63.710 1.00 14.41 33 HIS E N 1
ATOM 3851 C CA . HIS E 1 33 ? -1.724 -3.341 -65.004 1.00 12.17 33 HIS E CA 1
ATOM 3852 C C . HIS E 1 33 ? -2.754 -3.246 -66.121 1.00 15.08 33 HIS E C 1
ATOM 3853 O O . HIS E 1 33 ? -3.955 -3.431 -65.909 1.00 13.13 33 HIS E O 1
ATOM 3860 N N . GLY E 1 34 ? -2.265 -2.949 -67.314 1.00 11.46 34 GLY E N 1
ATOM 3861 C CA . GLY E 1 34 ? -3.064 -3.075 -68.513 1.00 12.97 34 GLY E CA 1
ATOM 3862 C C . GLY E 1 34 ? -3.593 -1.752 -69.020 1.00 11.99 34 GLY E C 1
ATOM 3863 O O . GLY E 1 34 ? -3.205 -0.662 -68.589 1.00 13.94 34 GLY E O 1
ATOM 3864 N N . TRP E 1 35 ? -4.527 -1.875 -69.959 1.00 11.48 35 TRP E N 1
ATOM 3865 C CA . TRP E 1 35 ? -4.983 -0.755 -70.763 1.00 9.98 35 TRP E CA 1
ATOM 3866 C C . TRP E 1 35 ? -6.479 -0.857 -71.003 1.00 13.40 35 TRP E C 1
ATOM 3867 O O . TRP E 1 35 ? -7.019 -1.955 -71.161 1.00 17.14 35 TRP E O 1
ATOM 3878 N N . VAL E 1 36 ? -7.140 0.297 -71.042 1.00 11.01 36 VAL E N 1
ATOM 3879 C CA . VAL E 1 36 ? -8.549 0.385 -71.393 1.00 9.30 36 VAL E CA 1
ATOM 3880 C C . VAL E 1 36 ? -8.741 1.558 -72.343 1.00 15.14 36 VAL E C 1
ATOM 3881 O O . VAL E 1 36 ? -7.866 2.409 -72.511 1.00 14.99 36 VAL E O 1
ATOM 3885 N N . LYS E 1 37 ? -9.911 1.590 -72.966 1.00 13.16 37 LYS E N 1
ATOM 3886 C CA . LYS E 1 37 ? -10.354 2.732 -73.747 1.00 13.04 37 LYS E CA 1
ATOM 3887 C C . LYS E 1 37 ? -11.523 3.388 -73.028 1.00 13.01 37 LYS E C 1
ATOM 3888 O O . LYS E 1 37 ? -12.435 2.696 -72.560 1.00 13.26 37 LYS E O 1
ATOM 3894 N N . TYR E 1 38 ? -11.477 4.713 -72.911 1.00 13.80 38 TYR E N 1
ATOM 3895 C CA . TYR E 1 38 ? -12.589 5.484 -72.375 1.00 11.64 38 TYR E CA 1
ATOM 3896 C C . TYR E 1 38 ? -13.400 6.144 -73.481 1.00 16.94 38 TYR E C 1
ATOM 3897 O O . TYR E 1 38 ? -14.319 6.918 -73.193 1.00 19.80 38 TYR E O 1
ATOM 3906 N N . GLY E 1 39 ? -13.085 5.840 -74.736 1.00 15.38 39 GLY E N 1
ATOM 3907 C CA . GLY E 1 39 ? -13.837 6.319 -75.878 1.00 20.40 39 GLY E CA 1
ATOM 3908 C C . GLY E 1 39 ? -13.437 5.514 -77.093 1.00 23.13 39 GLY E C 1
ATOM 3909 O O . GLY E 1 39 ? -12.589 4.623 -77.020 1.00 18.73 39 GLY E O 1
ATOM 3910 N N . ARG E 1 40 ? -14.055 5.840 -78.226 1.00 17.84 40 ARG E N 1
ATOM 3911 C CA . ARG E 1 40 ? -13.835 5.081 -79.449 1.00 16.50 40 ARG E CA 1
ATOM 3912 C C . ARG E 1 40 ? -12.736 5.660 -80.329 1.00 14.82 40 ARG E C 1
ATOM 3913 O O . ARG E 1 40 ? -12.271 4.969 -81.243 1.00 20.32 40 ARG E O 1
ATOM 3921 N N . ASP E 1 41 ? -12.303 6.891 -80.081 1.00 18.91 41 ASP E N 1
ATOM 3922 C CA . ASP E 1 41 ? -11.231 7.472 -80.871 1.00 13.77 41 ASP E CA 1
ATOM 3923 C C . ASP E 1 41 ? -9.911 6.762 -80.584 1.00 18.67 41 ASP E C 1
ATOM 3924 O O . ASP E 1 41 ? -9.690 6.216 -79.497 1.00 15.27 41 ASP E O 1
ATOM 3929 N N . ASN E 1 42 ? -9.029 6.769 -81.584 1.00 22.62 42 ASN E N 1
ATOM 3930 C CA . ASN E 1 42 ? -7.755 6.070 -81.475 1.00 21.89 42 ASN E CA 1
ATOM 3931 C C . ASN E 1 42 ? -6.914 6.560 -80.303 1.00 18.33 42 ASN E C 1
ATOM 3932 O O . ASN E 1 42 ? -6.070 5.807 -79.805 1.00 17.52 42 ASN E O 1
ATOM 3937 N N . VAL E 1 43 ? -7.123 7.797 -79.842 1.00 15.30 43 VAL E N 1
ATOM 3938 C CA . VAL E 1 43 ? -6.285 8.360 -78.784 1.00 15.01 43 VAL E CA 1
ATOM 3939 C C . VAL E 1 43 ? -6.871 8.173 -77.391 1.00 15.83 43 VAL E C 1
ATOM 3940 O O . VAL E 1 43 ? -6.187 8.461 -76.396 1.00 16.64 43 VAL E O 1
ATOM 3944 N N . GLU E 1 44 ? -8.104 7.688 -77.278 1.00 16.27 44 GLU E N 1
ATOM 3945 C CA . GLU E 1 44 ? -8.792 7.646 -75.988 1.00 13.17 44 GLU E CA 1
ATOM 3946 C C . GLU E 1 44 ? -8.443 6.365 -75.224 1.00 14.95 44 GLU E C 1
ATOM 3947 O O . GLU E 1 44 ? -9.299 5.553 -74.872 1.00 15.22 44 GLU E O 1
ATOM 3953 N N . TRP E 1 45 ? -7.145 6.212 -74.962 1.00 14.77 45 TRP E N 1
ATOM 3954 C CA . TRP E 1 45 ? -6.605 5.124 -74.158 1.00 15.05 45 TRP E CA 1
ATOM 3955 C C . TRP E 1 45 ? -6.267 5.623 -72.759 1.00 12.32 45 TRP E C 1
ATOM 3956 O O . TRP E 1 45 ? -5.914 6.789 -72.564 1.00 10.30 45 TRP E O 1
ATOM 3967 N N . ALA E 1 46 ? -6.352 4.718 -71.785 1.00 12.94 46 ALA E N 1
ATOM 3968 C CA . ALA E 1 46 ? -5.961 5.033 -70.419 1.00 9.24 46 ALA E CA 1
ATOM 3969 C C . ALA E 1 46 ? -5.206 3.867 -69.806 1.00 9.86 46 ALA E C 1
ATOM 3970 O O . ALA E 1 46 ? -5.585 2.705 -69.980 1.00 12.39 46 ALA E O 1
ATOM 3972 N N . ALA E 1 47 ? -4.135 4.188 -69.100 1.00 10.18 47 ALA E N 1
ATOM 3973 C CA . ALA E 1 47 ? -3.580 3.305 -68.090 1.00 11.43 47 ALA E CA 1
ATOM 3974 C C . ALA E 1 47 ? -4.292 3.560 -66.775 1.00 10.68 47 ALA E C 1
ATOM 3975 O O . ALA E 1 47 ? -5.079 4.500 -66.656 1.00 12.17 47 ALA E O 1
ATOM 3977 N N . PRO E 1 48 ? -4.050 2.740 -65.753 1.00 11.64 48 PRO E N 1
ATOM 3978 C CA . PRO E 1 48 ? -4.680 3.030 -64.455 1.00 10.34 48 PRO E CA 1
ATOM 3979 C C . PRO E 1 48 ? -4.407 4.451 -63.985 1.00 10.85 48 PRO E C 1
ATOM 3980 O O . PRO E 1 48 ? -5.299 5.104 -63.429 1.00 10.01 48 PRO E O 1
ATOM 3984 N N . ASP E 1 49 ? -3.197 4.958 -64.236 1.00 11.47 49 ASP E N 1
ATOM 3985 C CA . ASP E 1 49 ? -2.853 6.331 -63.882 1.00 11.22 49 ASP E CA 1
ATOM 3986 C C . ASP E 1 49 ? -3.735 7.357 -64.580 1.00 15.11 49 ASP E C 1
ATOM 3987 O O . ASP E 1 49 ? -3.820 8.499 -64.114 1.00 17.09 49 ASP E O 1
ATOM 3992 N N . GLY E 1 50 ? -4.375 6.996 -65.691 1.00 13.01 50 GLY E N 1
ATOM 3993 C CA . GLY E 1 50 ? -5.277 7.902 -66.362 1.00 12.72 50 GLY E CA 1
ATOM 3994 C C . GLY E 1 50 ? -5.090 7.953 -67.864 1.00 15.27 50 GLY E C 1
ATOM 3995 O O . GLY E 1 50 ? -4.365 7.149 -68.458 1.00 14.19 50 GLY E O 1
ATOM 3996 N N . PRO E 1 51 ? -5.749 8.916 -68.507 1.00 13.43 51 PRO E N 1
ATOM 3997 C CA . PRO E 1 51 ? -5.632 9.050 -69.963 1.00 11.31 51 PRO E CA 1
ATOM 3998 C C . PRO E 1 51 ? -4.196 9.291 -70.403 1.00 12.60 51 PRO E C 1
ATOM 3999 O O . PRO E 1 51 ? -3.395 9.893 -69.685 1.00 13.77 51 PRO E O 1
ATOM 4003 N N . VAL E 1 52 ? -3.882 8.817 -71.604 1.00 13.59 52 VAL E N 1
ATOM 4004 C CA . VAL E 1 52 ? -2.600 9.174 -72.220 1.00 14.23 52 VAL E CA 1
ATOM 4005 C C . VAL E 1 52 ? -2.545 10.691 -72.374 1.00 16.31 52 VAL E C 1
ATOM 4006 O O . VAL E 1 52 ? -3.505 11.296 -72.887 1.00 15.43 52 VAL E O 1
ATOM 4010 N N . PRO E 1 53 ? -1.467 11.365 -71.944 1.00 16.08 53 PRO E N 1
ATOM 4011 C CA . PRO E 1 53 ? -1.500 12.835 -71.854 1.00 21.24 53 PRO E CA 1
ATOM 4012 C C . PRO E 1 53 ? -1.636 13.567 -73.181 1.00 18.76 53 PRO E C 1
ATOM 4013 O O . PRO E 1 53 ? -1.713 14.800 -73.164 1.00 21.65 53 PRO E O 1
ATOM 4017 N N . ASN E 1 54 ? -1.659 12.884 -74.325 1.00 15.96 54 ASN E N 1
ATOM 4018 C CA . ASN E 1 54 ? -1.937 13.577 -75.578 1.00 16.43 54 ASN E CA 1
ATOM 4019 C C . ASN E 1 54 ? -3.423 13.847 -75.772 1.00 20.90 54 ASN E C 1
ATOM 4020 O O . ASN E 1 54 ? -3.803 14.444 -76.786 1.00 27.12 54 ASN E O 1
ATOM 4025 N N . ASN E 1 55 ? -4.267 13.433 -74.824 1.00 15.78 55 ASN E N 1
ATOM 4026 C CA . ASN E 1 55 ? -5.699 13.733 -74.858 1.00 17.59 55 ASN E CA 1
ATOM 4027 C C . ASN E 1 55 ? -6.192 13.832 -73.420 1.00 17.36 55 ASN E C 1
ATOM 4028 O O . ASN E 1 55 ? -7.007 13.026 -72.960 1.00 18.23 55 ASN E O 1
ATOM 4033 N N . PRO E 1 56 ? -5.706 14.824 -72.676 1.00 20.90 56 PRO E N 1
ATOM 4034 C CA . PRO E 1 56 ? -5.982 14.867 -71.235 1.00 24.15 56 PRO E CA 1
ATOM 4035 C C . PRO E 1 56 ? -7.455 15.081 -70.932 1.00 16.14 56 PRO E C 1
ATOM 4036 O O . PRO E 1 56 ? -8.198 15.686 -71.711 1.00 20.38 56 PRO E O 1
ATOM 4040 N N . GLN E 1 57 ? -7.870 14.567 -69.776 1.00 18.21 57 GLN E N 1
ATOM 4041 C CA . GLN E 1 57 ? -9.234 14.718 -69.287 1.00 15.45 57 GLN E CA 1
ATOM 4042 C C . GLN E 1 57 ? -9.206 15.416 -67.932 1.00 19.50 57 GLN E C 1
ATOM 4043 O O . GLN E 1 57 ? -8.126 15.602 -67.355 1.00 20.49 57 GLN E O 1
ATOM 4049 N N . PRO E 1 58 ? -10.354 15.833 -67.398 1.00 20.03 58 PRO E N 1
ATOM 4050 C CA . PRO E 1 58 ? -10.354 16.538 -66.111 1.00 23.89 58 PRO E CA 1
ATOM 4051 C C . PRO E 1 58 ? -9.780 15.685 -64.988 1.00 19.09 58 PRO E C 1
ATOM 4052 O O . PRO E 1 58 ? -9.743 14.455 -65.056 1.00 21.55 58 PRO E O 1
ATOM 4056 N N . SER E 1 59 ? -9.340 16.371 -63.933 1.00 18.63 59 SER E N 1
ATOM 4057 C CA . SER E 1 59 ? -8.664 15.721 -62.816 1.00 26.03 59 SER E CA 1
ATOM 4058 C C . SER E 1 59 ? -9.452 14.517 -62.316 1.00 19.53 59 SER E C 1
ATOM 4059 O O . SER E 1 59 ? -10.643 14.620 -62.012 1.00 24.73 59 SER E O 1
ATOM 4062 N N . SER E 1 60 ? -8.773 13.374 -62.234 1.00 19.83 60 SER E N 1
ATOM 4063 C CA . SER E 1 60 ? -9.268 12.106 -61.711 1.00 18.20 60 SER E CA 1
ATOM 4064 C C . SER E 1 60 ? -10.121 11.350 -62.728 1.00 14.05 60 SER E C 1
ATOM 4065 O O . SER E 1 60 ? -10.426 10.180 -62.496 1.00 17.04 60 SER E O 1
ATOM 4068 N N . ILE E 1 61 ? -10.520 11.967 -63.841 1.00 14.34 61 ILE E N 1
ATOM 4069 C CA . ILE E 1 61 ? -11.399 11.298 -64.793 1.00 14.06 61 ILE E CA 1
ATOM 4070 C C . ILE E 1 61 ? -10.619 10.248 -65.572 1.00 15.96 61 ILE E C 1
ATOM 4071 O O . ILE E 1 61 ? -9.483 10.480 -66.010 1.00 16.10 61 ILE E O 1
ATOM 4076 N N . ALA E 1 62 ? -11.237 9.079 -65.750 1.00 16.09 62 ALA E N 1
ATOM 4077 C CA . ALA E 1 62 ? -10.652 7.981 -66.518 1.00 15.22 62 ALA E CA 1
ATOM 4078 C C . ALA E 1 62 ? -9.376 7.463 -65.858 1.00 15.21 62 ALA E C 1
ATOM 4079 O O . ALA E 1 62 ? -8.424 7.064 -66.533 1.00 13.36 62 ALA E O 1
ATOM 4081 N N . THR E 1 63 ? -9.363 7.475 -64.526 1.00 12.86 63 THR E N 1
ATOM 4082 C CA . THR E 1 63 ? -8.317 6.857 -63.727 1.00 10.87 63 THR E CA 1
ATOM 4083 C C . THR E 1 63 ? -8.920 5.727 -62.904 1.00 13.10 63 THR E C 1
ATOM 4084 O O . THR E 1 63 ? -10.133 5.682 -62.666 1.00 9.53 63 THR E O 1
ATOM 4088 N N . LEU E 1 64 ? -8.057 4.817 -62.460 1.00 15.11 64 LEU E N 1
ATOM 4089 C CA . LEU E 1 64 ? -8.465 3.795 -61.508 1.00 13.75 64 LEU E CA 1
ATOM 4090 C C . LEU E 1 64 ? -8.538 4.405 -60.116 1.00 12.48 64 LEU E C 1
ATOM 4091 O O . LEU E 1 64 ? -7.578 5.024 -59.649 1.00 13.25 64 LEU E O 1
ATOM 4096 N N . VAL E 1 65 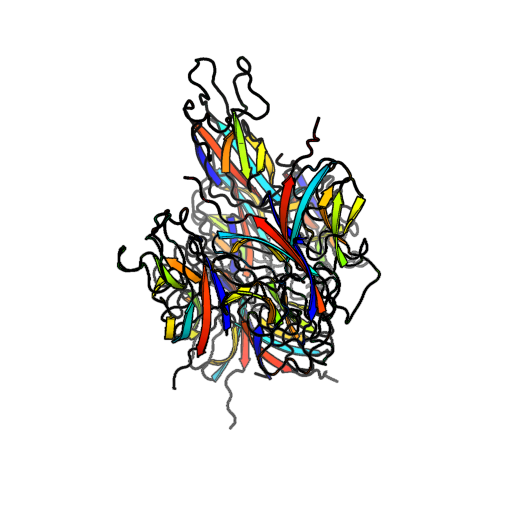? -9.681 4.233 -59.453 1.00 12.85 65 VAL E N 1
ATOM 4097 C CA . VAL E 1 65 ? -9.880 4.741 -58.106 1.00 16.07 65 VAL E CA 1
ATOM 4098 C C . VAL E 1 65 ? -10.430 3.621 -57.239 1.00 13.99 65 VAL E C 1
ATOM 4099 O O . VAL E 1 65 ? -10.894 2.589 -57.728 1.00 13.08 65 VAL E O 1
ATOM 4103 N N . ALA E 1 66 ? -10.358 3.836 -55.931 1.00 14.13 66 ALA E N 1
ATOM 4104 C CA . ALA E 1 66 ? -10.985 2.963 -54.952 1.00 13.19 66 ALA E CA 1
ATOM 4105 C C . ALA E 1 66 ? -12.220 3.658 -54.401 1.00 17.66 66 ALA E C 1
ATOM 4106 O O . ALA E 1 66 ? -12.161 4.838 -54.040 1.00 19.82 66 ALA E O 1
ATOM 4108 N N . LYS E 1 67 ? -13.334 2.935 -54.346 1.00 14.98 67 LYS E N 1
ATOM 4109 C CA . LYS E 1 67 ? -14.544 3.415 -53.694 1.00 14.61 67 LYS E CA 1
ATOM 4110 C C . LYS E 1 67 ? -14.687 2.688 -52.366 1.00 17.78 67 LYS E C 1
ATOM 4111 O O . LYS E 1 67 ? -14.721 1.453 -52.330 1.00 17.59 67 LYS E O 1
ATOM 4117 N N . ILE E 1 68 ? -14.750 3.455 -51.283 1.00 19.47 68 ILE E N 1
ATOM 4118 C CA . ILE E 1 68 ? -14.946 2.923 -49.941 1.00 17.88 68 ILE E CA 1
ATOM 4119 C C . ILE E 1 68 ? -16.016 3.774 -49.273 1.00 19.08 68 ILE E C 1
ATOM 4120 O O . ILE E 1 68 ? -15.809 4.972 -49.048 1.00 22.95 68 ILE E O 1
ATOM 4125 N N . ALA E 1 69 ? -17.161 3.166 -48.971 1.00 28.30 69 ALA E N 1
ATOM 4126 C CA . ALA E 1 69 ? -18.264 3.885 -48.336 1.00 36.38 69 ALA E CA 1
ATOM 4127 C C . ALA E 1 69 ? -18.678 5.093 -49.172 1.00 29.60 69 ALA E C 1
ATOM 4128 O O . ALA E 1 69 ? -18.933 6.179 -48.649 1.00 37.68 69 ALA E O 1
ATOM 4130 N N . ASN E 1 70 ? -18.732 4.903 -50.487 1.00 29.45 70 ASN E N 1
ATOM 4131 C CA . ASN E 1 70 ? -19.087 5.934 -51.457 1.00 41.75 70 ASN E CA 1
ATOM 4132 C C . ASN E 1 70 ? -18.125 7.119 -51.453 1.00 40.79 70 ASN E C 1
ATOM 4133 O O . ASN E 1 70 ? -18.428 8.155 -52.058 1.00 43.30 70 ASN E O 1
ATOM 4138 N N . LYS E 1 71 ? -16.980 7.005 -50.785 1.00 28.67 71 LYS E N 1
ATOM 4139 C CA . LYS E 1 71 ? -15.896 7.960 -50.950 1.00 26.21 71 LYS E CA 1
ATOM 4140 C C . LYS E 1 71 ? -14.884 7.393 -51.936 1.00 22.87 71 LYS E C 1
ATOM 4141 O O . LYS E 1 71 ? -14.657 6.182 -51.987 1.00 21.22 71 LYS E O 1
ATOM 4147 N N . LYS E 1 72 ? -14.285 8.278 -52.728 1.00 21.30 72 LYS E N 1
ATOM 4148 C CA . LYS E 1 72 ? -13.340 7.890 -53.765 1.00 19.72 72 LYS E CA 1
ATOM 4149 C C . LYS E 1 72 ? -11.927 8.286 -53.363 1.00 22.59 72 LYS E C 1
ATOM 4150 O O . LYS E 1 72 ? -11.704 9.381 -52.836 1.00 22.80 72 LYS E O 1
ATOM 4156 N N . PHE E 1 73 ? -10.976 7.395 -53.632 1.00 17.86 73 PHE E N 1
ATOM 4157 C CA . PHE E 1 73 ? -9.569 7.650 -53.381 1.00 15.69 73 PHE E CA 1
ATOM 4158 C C . PHE E 1 73 ? -8.759 7.252 -54.605 1.00 17.58 73 PHE E C 1
ATOM 4159 O O . PHE E 1 73 ? -9.098 6.298 -55.311 1.00 15.83 73 PHE E O 1
ATOM 4167 N N . ALA E 1 74 ? -7.688 8.000 -54.851 1.00 17.22 74 ALA E N 1
ATOM 4168 C CA . ALA E 1 74 ? -6.831 7.734 -55.997 1.00 16.52 74 ALA E CA 1
ATOM 4169 C C . ALA E 1 74 ? -6.061 6.435 -55.798 1.00 16.55 74 ALA E C 1
ATOM 4170 O O . ALA E 1 74 ? -5.584 6.141 -54.700 1.00 14.03 74 ALA E O 1
ATOM 4172 N N . ILE E 1 75 ? -5.945 5.653 -56.871 1.00 13.23 75 ILE E N 1
ATOM 4173 C CA . ILE E 1 75 ? -5.119 4.450 -56.868 1.00 14.19 75 ILE E CA 1
ATOM 4174 C C . ILE E 1 75 ? -4.148 4.524 -58.037 1.00 11.65 75 ILE E C 1
ATOM 4175 O O . ILE E 1 75 ? -2.934 4.377 -57.860 1.00 13.08 75 ILE E O 1
ATOM 4180 N N . GLY E 1 76 ? -4.674 4.742 -59.240 1.00 13.39 76 GLY E N 1
ATOM 4181 C CA . GLY E 1 76 ? -3.818 4.788 -60.413 1.00 12.73 76 GLY E CA 1
ATOM 4182 C C . GLY E 1 76 ? -3.105 3.468 -60.623 1.00 11.55 76 GLY E C 1
ATOM 4183 O O . GLY E 1 76 ? -3.647 2.387 -60.363 1.00 9.69 76 GLY E O 1
ATOM 4184 N N . ASN E 1 77 ? -1.858 3.554 -61.090 1.00 10.33 77 ASN E N 1
ATOM 4185 C CA . ASN E 1 77 ? -1.061 2.355 -61.313 1.00 8.15 77 ASN E CA 1
ATOM 4186 C C . ASN E 1 77 ? -0.794 1.587 -60.027 1.00 8.68 77 ASN E C 1
ATOM 4187 O O . ASN E 1 77 ? -0.440 0.405 -60.091 1.00 11.84 77 ASN E O 1
ATOM 4192 N N . GLY E 1 78 ? -0.946 2.219 -58.872 1.00 13.78 78 GLY E N 1
ATOM 4193 C CA . GLY E 1 78 ? -0.819 1.504 -57.618 1.00 14.04 78 GLY E CA 1
ATOM 4194 C C . GLY E 1 78 ? -0.451 2.425 -56.479 1.00 13.82 78 GLY E C 1
ATOM 4195 O O . GLY E 1 78 ? -0.105 3.591 -56.666 1.00 13.92 78 GLY E O 1
ATOM 4196 N N . VAL E 1 79 ? -0.544 1.866 -55.274 1.00 13.46 79 VAL E N 1
ATOM 4197 C CA . VAL E 1 79 ? -0.140 2.543 -54.048 1.00 10.36 79 VAL E CA 1
ATOM 4198 C C . VAL E 1 79 ? 0.489 1.506 -53.130 1.00 9.45 79 VAL E C 1
ATOM 4199 O O . VAL E 1 79 ? 0.174 0.315 -53.204 1.00 10.37 79 VAL E O 1
ATOM 4203 N N . LEU E 1 80 ? 1.390 1.960 -52.259 1.00 12.32 80 LEU E N 1
ATOM 4204 C CA . LEU E 1 80 ? 2.106 1.076 -51.345 1.00 11.43 80 LEU E CA 1
ATOM 4205 C C . LEU E 1 80 ? 1.845 1.499 -49.908 1.00 12.64 80 LEU E C 1
ATOM 4206 O O . LEU E 1 80 ? 2.103 2.650 -49.541 1.00 15.84 80 LEU E O 1
ATOM 4211 N N . HIS E 1 81 ? 1.340 0.565 -49.101 1.00 12.89 81 HIS E N 1
ATOM 4212 C CA . HIS E 1 81 ? 1.230 0.737 -47.651 1.00 12.91 81 HIS E CA 1
ATOM 4213 C C . HIS E 1 81 ? 0.519 2.039 -47.288 1.00 14.50 81 HIS E C 1
ATOM 4214 O O . HIS E 1 81 ? 0.988 2.826 -46.463 1.00 14.09 81 HIS E O 1
ATOM 4221 N N . LYS E 1 82 ? -0.634 2.261 -47.910 1.00 12.28 82 LYS E N 1
ATOM 4222 C CA . LYS E 1 82 ? -1.437 3.444 -47.641 1.00 15.59 82 LYS E CA 1
ATOM 4223 C C . LYS E 1 82 ? -2.469 3.149 -46.566 1.00 15.19 82 LYS E C 1
ATOM 4224 O O . LYS E 1 82 ? -3.068 2.071 -46.541 1.00 15.84 82 LYS E O 1
ATOM 4230 N N . THR E 1 83 ? -2.697 4.130 -45.699 1.00 14.07 83 THR E N 1
ATOM 4231 C CA . THR E 1 83 ? -3.661 3.977 -44.621 1.00 13.10 83 THR E CA 1
ATOM 4232 C C . THR E 1 83 ? -5.073 4.227 -45.135 1.00 15.24 83 THR E C 1
ATOM 4233 O O . THR E 1 83 ? -5.336 5.224 -45.813 1.00 16.51 83 THR E O 1
ATOM 4237 N N . VAL E 1 84 ? -5.978 3.313 -44.805 1.00 16.16 84 VAL E N 1
ATOM 4238 C CA . VAL E 1 84 ? -7.389 3.423 -45.164 1.00 15.31 84 VAL E CA 1
ATOM 4239 C C . VAL E 1 84 ? -8.039 4.428 -44.218 1.00 24.66 84 VAL E C 1
ATOM 4240 O O . VAL E 1 84 ? -8.071 4.187 -43.004 1.00 21.68 84 VAL E O 1
ATOM 4244 N N . PRO E 1 85 ? -8.551 5.562 -44.706 1.00 21.69 85 PRO E N 1
ATOM 4245 C CA . PRO E 1 85 ? -9.122 6.565 -43.797 1.00 18.47 85 PRO E CA 1
ATOM 4246 C C . PRO E 1 85 ? -10.584 6.365 -43.427 1.00 24.37 85 PRO E C 1
ATOM 4247 O O . PRO E 1 85 ? -11.083 7.119 -42.579 1.00 25.32 85 PRO E O 1
ATOM 4251 N N . VAL E 1 86 ? -11.281 5.390 -44.017 1.00 20.90 86 VAL E N 1
ATOM 4252 C CA . VAL E 1 86 ? -12.695 5.163 -43.739 1.00 18.71 86 VAL E CA 1
ATOM 4253 C C . VAL E 1 86 ? -12.991 3.669 -43.767 1.00 25.72 86 VAL E C 1
ATOM 4254 O O . VAL E 1 86 ? -12.288 2.883 -44.404 1.00 25.97 86 VAL E O 1
ATOM 4258 N N . ASP E 1 87 ? -14.052 3.283 -43.059 1.00 20.15 87 ASP E N 1
ATOM 4259 C CA . ASP E 1 87 ? -14.564 1.921 -43.127 1.00 19.35 87 ASP E CA 1
ATOM 4260 C C . ASP E 1 87 ? -15.309 1.706 -44.436 1.00 18.40 87 ASP E C 1
ATOM 4261 O O . ASP E 1 87 ? -15.867 2.642 -45.015 1.00 22.83 87 ASP E O 1
ATOM 4266 N N . GLY E 1 88 ? -15.339 0.465 -44.887 1.00 17.77 88 GLY E N 1
ATOM 4267 C CA . GLY E 1 88 ? -16.220 0.104 -45.982 1.00 19.30 88 GLY E CA 1
ATOM 4268 C C . GLY E 1 88 ? -15.656 -1.022 -46.822 1.00 18.50 88 GLY E C 1
ATOM 4269 O O . GLY E 1 88 ? -14.518 -1.464 -46.655 1.00 16.57 88 GLY E O 1
ATOM 4270 N N . GLU E 1 89 ? -16.499 -1.483 -47.744 1.00 17.14 89 GLU E N 1
ATOM 4271 C CA . GLU E 1 89 ? -16.112 -2.473 -48.737 1.00 22.49 89 GLU E CA 1
ATOM 4272 C C . GLU E 1 89 ? -15.297 -1.805 -49.834 1.00 18.49 89 GLU E C 1
ATOM 4273 O O . GLU E 1 89 ? -15.626 -0.705 -50.289 1.00 16.14 89 GLU E O 1
ATOM 4279 N N . LEU E 1 90 ? -14.226 -2.472 -50.253 1.00 17.50 90 LEU E N 1
ATOM 4280 C CA . LEU E 1 90 ? -13.344 -1.926 -51.280 1.00 17.74 90 LEU E CA 1
ATOM 4281 C C . LEU E 1 90 ? -13.905 -2.259 -52.654 1.00 13.34 90 LEU E C 1
ATOM 4282 O O . LEU E 1 90 ? -13.931 -3.427 -53.057 1.00 15.55 90 LEU E O 1
ATOM 4287 N N . ILE E 1 91 ? -14.360 -1.231 -53.368 1.00 16.58 91 ILE E N 1
ATOM 4288 C CA . ILE E 1 91 ? -14.769 -1.338 -54.763 1.00 16.70 91 ILE E CA 1
ATOM 4289 C C . ILE E 1 91 ? -13.721 -0.630 -55.607 1.00 17.04 91 ILE E C 1
ATOM 4290 O O . ILE E 1 91 ? -13.286 0.477 -55.269 1.00 24.42 91 ILE E O 1
ATOM 4295 N N . LEU E 1 92 ? -13.309 -1.269 -56.697 1.00 12.32 92 LEU E N 1
ATOM 4296 C CA . LEU E 1 92 ? -12.394 -0.660 -57.651 1.00 11.94 92 LEU E CA 1
ATOM 4297 C C . LEU E 1 92 ? -13.186 -0.180 -58.858 1.00 15.93 92 LEU E C 1
ATOM 4298 O O . LEU E 1 92 ? -14.075 -0.882 -59.348 1.00 14.62 92 LEU E O 1
ATOM 4303 N N . LEU E 1 93 ? -12.866 1.023 -59.324 1.00 12.04 93 LEU E N 1
ATOM 4304 C CA . LEU E 1 93 ? -13.689 1.706 -60.309 1.00 13.61 93 LEU E CA 1
ATOM 4305 C C . LEU E 1 93 ? -12.817 2.420 -61.330 1.00 10.56 93 LEU E C 1
ATOM 4306 O O . LEU E 1 93 ? -11.827 3.061 -60.972 1.00 12.85 93 LEU E O 1
ATOM 4311 N N . PHE E 1 94 ? -13.199 2.311 -62.601 1.00 11.45 94 PHE E N 1
ATOM 4312 C CA . PHE E 1 94 ? -12.656 3.179 -63.639 1.00 14.41 94 PHE E CA 1
ATOM 4313 C C . PHE E 1 94 ? -13.477 4.460 -63.636 1.00 11.91 94 PHE E C 1
ATOM 4314 O O . PHE E 1 94 ? -14.649 4.457 -64.030 1.00 14.39 94 PHE E O 1
ATOM 4322 N N . ASN E 1 95 ? -12.864 5.558 -63.197 1.00 16.82 95 ASN E N 1
ATOM 4323 C CA . ASN E 1 95 ? -13.599 6.759 -62.799 1.00 14.11 95 ASN E CA 1
ATOM 4324 C C . ASN E 1 95 ? -13.932 7.645 -64.003 1.00 10.44 95 ASN E C 1
ATOM 4325 O O . ASN E 1 95 ? -13.554 8.814 -64.083 1.00 17.94 95 ASN E O 1
ATOM 4330 N N . ASP E 1 96 ? -14.681 7.073 -64.941 1.00 13.55 96 ASP E N 1
ATOM 4331 C CA . ASP E 1 96 ? -15.124 7.834 -66.098 1.00 17.01 96 ASP E CA 1
ATOM 4332 C C . ASP E 1 96 ? -16.247 8.796 -65.701 1.00 15.53 96 ASP E C 1
ATOM 4333 O O . ASP E 1 96 ? -16.842 8.693 -64.624 1.00 18.05 96 ASP E O 1
ATOM 4338 N N . VAL E 1 97 ? -16.529 9.748 -66.585 1.00 17.49 97 VAL E N 1
ATOM 4339 C CA . VAL E 1 97 ? -17.614 10.701 -66.320 1.00 18.73 97 VAL E CA 1
ATOM 4340 C C . VAL E 1 97 ? -18.936 9.945 -66.253 1.00 18.48 97 VAL E C 1
ATOM 4341 O O . VAL E 1 97 ? -19.219 9.116 -67.142 1.00 17.11 97 VAL E O 1
ATOM 4345 N N . PRO E 1 98 ? -19.779 10.181 -65.248 1.00 20.88 98 PRO E N 1
ATOM 4346 C CA . PRO E 1 98 ? -21.065 9.477 -65.187 1.00 17.66 98 PRO E CA 1
ATOM 4347 C C . PRO E 1 98 ? -21.827 9.583 -66.500 1.00 22.32 98 PRO E C 1
ATOM 4348 O O . PRO E 1 98 ? -21.887 10.644 -67.124 1.00 22.47 98 PRO E O 1
ATOM 4352 N N . GLY E 1 99 ? -22.409 8.461 -66.920 1.00 15.22 99 GLY E N 1
ATOM 4353 C CA . GLY E 1 99 ? -23.181 8.412 -68.141 1.00 21.75 99 GLY E CA 1
ATOM 4354 C C . GLY E 1 99 ? -22.377 8.231 -69.409 1.00 20.95 99 GLY E C 1
ATOM 4355 O O . GLY E 1 99 ? -22.971 8.185 -70.493 1.00 22.48 99 GLY E O 1
ATOM 4356 N N . THR E 1 100 ? -21.049 8.118 -69.319 1.00 14.20 100 THR E N 1
ATOM 4357 C CA . THR E 1 100 ? -20.203 7.977 -70.501 1.00 16.45 100 THR E CA 1
ATOM 4358 C C . THR E 1 100 ? -19.437 6.658 -70.505 1.00 14.77 100 THR E C 1
ATOM 4359 O O . THR E 1 100 ? -18.404 6.547 -71.174 1.00 12.30 100 THR E O 1
ATOM 4363 N N . PHE E 1 101 ? -19.927 5.649 -69.784 1.00 16.08 101 PHE E N 1
ATOM 4364 C CA . PHE E 1 101 ? -19.266 4.351 -69.743 1.00 17.18 101 PHE E CA 1
ATOM 4365 C C . PHE E 1 101 ? -19.605 3.471 -70.937 1.00 18.40 101 PHE E C 1
ATOM 4366 O O . PHE E 1 101 ? -18.960 2.433 -71.120 1.00 18.85 101 PHE E O 1
ATOM 4374 N N . GLY E 1 102 ? -20.588 3.859 -71.753 1.00 16.71 102 GLY E N 1
ATOM 4375 C CA . GLY E 1 102 ? -21.047 3.005 -72.835 1.00 17.62 102 GLY E CA 1
ATOM 4376 C C . GLY E 1 102 ? -20.059 2.851 -73.973 1.00 19.05 102 GLY E C 1
ATOM 4377 O O . GLY E 1 102 ? -20.138 1.866 -74.715 1.00 21.50 102 GLY E O 1
ATOM 4378 N N . ASP E 1 103 ? -19.136 3.797 -74.133 1.00 15.64 103 ASP E N 1
ATOM 4379 C CA . ASP E 1 103 ? -18.121 3.718 -75.174 1.00 18.04 103 ASP E CA 1
ATOM 4380 C C . ASP E 1 103 ? -16.774 3.251 -74.632 1.00 12.18 103 ASP E C 1
ATOM 4381 O O . ASP E 1 103 ? -15.743 3.473 -75.276 1.00 12.80 103 ASP E O 1
ATOM 4386 N N . ASN E 1 104 ? -16.764 2.608 -73.470 1.00 15.52 104 ASN E N 1
ATOM 4387 C CA . ASN E 1 104 ? -15.543 2.106 -72.862 1.00 14.96 104 ASN E CA 1
ATOM 4388 C C . ASN E 1 104 ? -15.355 0.632 -73.195 1.00 17.69 104 ASN E C 1
ATOM 4389 O O . ASN E 1 104 ? -16.320 -0.098 -73.437 1.00 19.14 104 ASN E O 1
ATOM 4394 N N . SER E 1 105 ? -14.096 0.197 -73.195 1.00 12.85 105 SER E N 1
ATOM 4395 C CA . SER E 1 105 ? -13.774 -1.193 -73.477 1.00 10.76 105 SER E CA 1
ATOM 4396 C C . SER E 1 105 ? -12.466 -1.552 -72.787 1.00 12.79 105 SER E C 1
ATOM 4397 O O . SER E 1 105 ? -11.654 -0.683 -72.461 1.00 12.60 105 SER E O 1
ATOM 4400 N N . GLY E 1 106 ? -12.271 -2.852 -72.578 1.00 13.46 106 GLY E N 1
ATOM 4401 C CA . GLY E 1 106 ? -11.078 -3.350 -71.926 1.00 13.03 106 GLY E CA 1
ATOM 4402 C C . GLY E 1 106 ? -11.208 -3.406 -70.418 1.00 17.58 106 GLY E C 1
ATOM 4403 O O . GLY E 1 106 ? -12.211 -3.009 -69.816 1.00 14.94 106 GLY E O 1
ATOM 4404 N N . GLU E 1 107 ? -10.148 -3.915 -69.794 1.00 12.82 107 GLU E N 1
ATOM 4405 C CA . GLU E 1 107 ? -10.120 -4.093 -68.352 1.00 16.61 107 GLU E CA 1
ATOM 4406 C C . GLU E 1 107 ? -8.688 -3.995 -67.854 1.00 12.37 107 GLU E C 1
ATOM 4407 O O . GLU E 1 107 ? -7.740 -4.337 -68.568 1.00 11.42 107 GLU E O 1
ATOM 4413 N N . PHE E 1 108 ? -8.545 -3.528 -66.618 1.00 11.95 108 PHE E N 1
ATOM 4414 C CA . PHE E 1 108 ? -7.277 -3.581 -65.912 1.00 10.37 108 PHE E CA 1
ATOM 4415 C C . PHE E 1 108 ? -7.174 -4.885 -65.133 1.00 13.92 108 PHE E C 1
ATOM 4416 O O . PHE E 1 108 ? -8.180 -5.461 -64.712 1.00 12.91 108 PHE E O 1
ATOM 4424 N N . GLN E 1 109 ? -5.940 -5.339 -64.933 1.00 15.26 109 GLN E N 1
ATOM 4425 C CA . GLN E 1 109 ? -5.634 -6.472 -64.065 1.00 10.15 109 GLN E CA 1
ATOM 4426 C C . GLN E 1 109 ? -5.015 -5.917 -62.789 1.00 12.29 109 GLN E C 1
ATOM 4427 O O . GLN E 1 109 ? -3.970 -5.260 -62.843 1.00 11.63 109 GLN E O 1
ATOM 4433 N N . VAL E 1 110 ? -5.661 -6.169 -61.648 1.00 14.00 110 VAL E N 1
ATOM 4434 C CA . VAL E 1 110 ? -5.326 -5.493 -60.398 1.00 13.87 110 VAL E CA 1
ATOM 4435 C C . VAL E 1 110 ? -5.058 -6.518 -59.303 1.00 22.57 110 VAL E C 1
ATOM 4436 O O . VAL E 1 110 ? -5.708 -7.568 -59.243 1.00 16.75 110 VAL E O 1
ATOM 4440 N N . GLU E 1 111 ? -4.098 -6.201 -58.434 1.00 13.08 111 GLU E N 1
ATOM 4441 C CA . GLU E 1 111 ? -3.790 -6.984 -57.245 1.00 15.13 111 GLU E CA 1
ATOM 4442 C C . GLU E 1 111 ? -3.907 -6.091 -56.017 1.00 16.97 111 GLU E C 1
ATOM 4443 O O . GLU E 1 111 ? -3.446 -4.944 -56.030 1.00 11.95 111 GLU E O 1
ATOM 4449 N N . VAL E 1 112 ? -4.510 -6.622 -54.953 1.00 13.15 112 VAL E N 1
ATOM 4450 C CA . VAL E 1 112 ? -4.694 -5.890 -53.705 1.00 13.39 112 VAL E CA 1
ATOM 4451 C C . VAL E 1 112 ? -4.174 -6.739 -52.556 1.00 13.51 112 VAL E C 1
ATOM 4452 O O . VAL E 1 112 ? -4.474 -7.935 -52.476 1.00 14.31 112 VAL E O 1
ATOM 4456 N N . ILE E 1 113 ? -3.411 -6.115 -51.661 1.00 11.47 113 ILE E N 1
ATOM 4457 C CA . ILE E 1 113 ? -2.919 -6.752 -50.447 1.00 12.36 113 ILE E CA 1
ATOM 4458 C C . ILE E 1 113 ? -3.315 -5.885 -49.263 1.00 12.12 113 ILE E C 1
ATOM 4459 O O . ILE E 1 113 ? -3.081 -4.671 -49.272 1.00 16.58 113 ILE E O 1
ATOM 4464 N N . ILE E 1 114 ? -3.924 -6.499 -48.256 1.00 15.28 114 ILE E N 1
ATOM 4465 C CA . ILE E 1 114 ? -4.162 -5.836 -46.981 1.00 15.03 114 ILE E CA 1
ATOM 4466 C C . ILE E 1 114 ? -2.889 -6.006 -46.163 1.00 16.63 114 ILE E C 1
ATOM 4467 O O . ILE E 1 114 ? -2.608 -7.094 -45.653 1.00 17.85 114 ILE E O 1
ATOM 4472 N N . GLU E 1 115 ? -2.107 -4.930 -46.054 1.00 18.45 115 GLU E N 1
ATOM 4473 C CA . GLU E 1 115 ? -0.797 -5.021 -45.419 1.00 18.72 115 GLU E CA 1
ATOM 4474 C C . GLU E 1 115 ? -0.921 -5.197 -43.912 1.00 18.97 115 GLU E C 1
ATOM 4475 O O . GLU E 1 115 ? -0.140 -5.938 -43.302 1.00 20.16 115 GLU E O 1
ATOM 4481 N N . SER E 1 116 ? -1.887 -4.523 -43.292 1.00 19.11 116 SER E N 1
ATOM 4482 C CA . SER E 1 116 ? -2.073 -4.628 -41.853 1.00 15.87 116 SER E CA 1
ATOM 4483 C C . SER E 1 116 ? -3.492 -4.211 -41.501 1.00 16.07 116 SER E C 1
ATOM 4484 O O . SER E 1 116 ? -4.125 -3.438 -42.226 1.00 14.61 116 SER E O 1
ATOM 4487 N N . ARG E 1 117 ? -3.979 -4.745 -40.384 1.00 19.70 117 ARG E N 1
ATOM 4488 C CA . ARG E 1 117 ? -5.260 -4.361 -39.812 1.00 19.86 117 ARG E CA 1
ATOM 4489 C C . ARG E 1 117 ? -5.019 -3.460 -38.609 1.00 19.90 117 ARG E C 1
ATOM 4490 O O . ARG E 1 117 ? -4.113 -3.708 -37.808 1.00 21.93 117 ARG E O 1
ATOM 4498 N N . TYR E 1 118 ? -5.841 -2.420 -38.482 1.00 19.95 118 TYR E N 1
ATOM 4499 C CA . TYR E 1 118 ? -5.592 -1.384 -37.488 1.00 20.23 118 TYR E CA 1
ATOM 4500 C C . TYR E 1 118 ? -5.442 -1.968 -36.091 1.00 20.11 118 TYR E C 1
ATOM 4501 O O . TYR E 1 118 ? -6.307 -2.706 -35.608 1.00 21.70 118 TYR E O 1
ATOM 4510 N N . SER E 1 119 ? -4.338 -1.616 -35.444 1.00 20.05 119 SER E N 1
ATOM 4511 C CA . SER E 1 119 ? -4.106 -1.911 -34.038 1.00 20.17 119 SER E CA 1
ATOM 4512 C C . SER E 1 119 ? -3.110 -0.889 -33.503 1.00 20.08 119 SER E C 1
ATOM 4513 O O . SER E 1 119 ? -1.961 -0.857 -33.960 1.00 19.92 119 SER E O 1
ATOM 4516 N N . PRO E 1 120 ? -3.498 -0.032 -32.562 1.00 20.94 120 PRO E N 1
ATOM 4517 C CA . PRO E 1 120 ? -2.588 1.019 -32.100 1.00 25.51 120 PRO E CA 1
ATOM 4518 C C . PRO E 1 120 ? -1.660 0.556 -30.991 1.00 31.66 120 PRO E C 1
ATOM 4519 O O . PRO E 1 120 ? -1.950 -0.380 -30.243 1.00 21.44 120 PRO E O 1
ATOM 4523 N N . LEU E 1 121 ? -0.516 1.233 -30.902 1.00 19.97 121 LEU E N 1
ATOM 4524 C CA . LEU E 1 121 ? 0.315 1.128 -29.712 1.00 20.01 121 LEU E CA 1
ATOM 4525 C C . LEU E 1 121 ? -0.478 1.569 -28.491 1.00 21.82 121 LEU E C 1
ATOM 4526 O O . LEU E 1 121 ? -1.277 2.507 -28.556 1.00 24.40 121 LEU E O 1
ATOM 4531 N N . LYS E 1 122 ? -0.248 0.895 -27.370 1.00 26.44 122 LYS E N 1
ATOM 4532 C CA . LYS E 1 122 ? -0.923 1.244 -26.127 1.00 33.16 122 LYS E CA 1
ATOM 4533 C C . LYS E 1 122 ? -0.152 0.738 -24.914 1.00 36.53 122 LYS E C 1
ATOM 4534 O O . LYS E 1 122 ? -0.316 1.258 -23.813 1.00 40.50 122 LYS E O 1
ATOM 4541 N N . SER F 1 2 ? -9.234 -28.665 -89.482 1.00 49.26 2 SER F N 1
ATOM 4542 C CA . SER F 1 2 ? -8.504 -27.636 -88.754 1.00 37.59 2 SER F CA 1
ATOM 4543 C C . SER F 1 2 ? -7.222 -27.259 -89.486 1.00 23.48 2 SER F C 1
ATOM 4544 O O . SER F 1 2 ? -6.645 -28.073 -90.207 1.00 31.74 2 SER F O 1
ATOM 4547 N N . ASP F 1 3 ? -6.778 -26.014 -89.299 1.00 25.04 3 ASP F N 1
ATOM 4548 C CA . ASP F 1 3 ? -5.494 -25.602 -89.853 1.00 22.26 3 ASP F CA 1
ATOM 4549 C C . ASP F 1 3 ? -4.338 -26.293 -89.144 1.00 23.67 3 ASP F C 1
ATOM 4550 O O . ASP F 1 3 ? -3.296 -26.546 -89.759 1.00 25.16 3 ASP F O 1
ATOM 4555 N N . TRP F 1 4 ? -4.500 -26.602 -87.859 1.00 19.49 4 TRP F N 1
ATOM 4556 C CA . TRP F 1 4 ? -3.530 -27.403 -87.129 1.00 20.19 4 TRP F CA 1
ATOM 4557 C C . TRP F 1 4 ? -4.257 -28.168 -86.036 1.00 15.05 4 TRP F C 1
ATOM 4558 O O . TRP F 1 4 ? -5.112 -27.612 -85.342 1.00 19.56 4 TRP F O 1
ATOM 4569 N N . SER F 1 5 ? -3.911 -29.445 -85.894 1.00 17.31 5 SER F N 1
ATOM 4570 C CA . SER F 1 5 ? -4.409 -30.271 -84.804 1.00 21.67 5 SER F CA 1
ATOM 4571 C C . SER F 1 5 ? -3.264 -31.138 -84.310 1.00 16.73 5 SER F C 1
ATOM 4572 O O . SER F 1 5 ? -2.546 -31.737 -85.115 1.00 22.22 5 SER F O 1
ATOM 4575 N N . GLY F 1 6 ? -3.087 -31.195 -82.999 1.00 16.54 6 GLY F N 1
ATOM 4576 C CA . GLY F 1 6 ? -2.003 -31.984 -82.447 1.00 17.29 6 GLY F CA 1
ATOM 4577 C C . GLY F 1 6 ? -2.043 -31.960 -80.939 1.00 18.30 6 GLY F C 1
ATOM 4578 O O . GLY F 1 6 ? -2.950 -31.391 -80.322 1.00 19.86 6 GLY F O 1
ATOM 4579 N N . SER F 1 7 ? -1.036 -32.594 -80.351 1.00 19.75 7 SER F N 1
ATOM 4580 C CA . SER F 1 7 ? -0.918 -32.695 -78.907 1.00 18.30 7 SER F CA 1
ATOM 4581 C C . SER F 1 7 ? 0.078 -31.662 -78.391 1.00 22.04 7 SER F C 1
ATOM 4582 O O . SER F 1 7 ? 1.120 -31.425 -79.013 1.00 22.01 7 SER F O 1
ATOM 4585 N N . VAL F 1 8 ? -0.260 -31.051 -77.269 1.00 15.69 8 VAL F N 1
ATOM 4586 C CA . VAL F 1 8 ? 0.609 -30.084 -76.579 1.00 15.22 8 VAL F CA 1
ATOM 4587 C C . VAL F 1 8 ? 1.105 -30.748 -75.309 1.00 18.85 8 VAL F C 1
ATOM 4588 O O . VAL F 1 8 ? 0.332 -30.906 -74.345 1.00 16.04 8 VAL F O 1
ATOM 4592 N N . PRO F 1 9 ? 2.368 -31.173 -75.234 1.00 20.03 9 PRO F N 1
ATOM 4593 C CA . PRO F 1 9 ? 2.848 -31.858 -74.030 1.00 18.02 9 PRO F CA 1
ATOM 4594 C C . PRO F 1 9 ? 3.033 -30.904 -72.861 1.00 19.61 9 PRO F C 1
ATOM 4595 O O . PRO F 1 9 ? 3.571 -29.805 -73.008 1.00 20.03 9 PRO F O 1
ATOM 4599 N N . ALA F 1 10 ? 2.594 -31.354 -71.683 1.00 16.90 10 ALA F N 1
ATOM 4600 C CA . ALA F 1 10 ? 2.726 -30.544 -70.477 1.00 15.47 10 ALA F CA 1
ATOM 4601 C C . ALA F 1 10 ? 4.180 -30.385 -70.050 1.00 18.40 10 ALA F C 1
ATOM 4602 O O . ALA F 1 10 ? 4.525 -29.386 -69.410 1.00 17.71 10 ALA F O 1
ATOM 4604 N N . ASN F 1 11 ? 5.044 -31.339 -70.387 1.00 20.53 11 ASN F N 1
ATOM 4605 C CA . ASN F 1 11 ? 6.438 -31.281 -69.967 1.00 19.53 11 ASN F CA 1
ATOM 4606 C C . ASN F 1 11 ? 7.336 -30.590 -70.990 1.00 17.19 11 ASN F C 1
ATOM 4607 O O . ASN F 1 11 ? 8.562 -30.615 -70.836 1.00 19.47 11 ASN F O 1
ATOM 4612 N N . ALA F 1 12 ? 6.758 -29.964 -72.016 1.00 18.72 12 ALA F N 1
ATOM 4613 C CA . ALA F 1 12 ? 7.528 -29.247 -73.033 1.00 18.37 12 ALA F CA 1
ATOM 4614 C C . ALA F 1 12 ? 7.690 -27.798 -72.587 1.00 17.57 12 ALA F C 1
ATOM 4615 O O . ALA F 1 12 ? 6.804 -26.967 -72.797 1.00 17.77 12 ALA F O 1
ATOM 4617 N N . GLU F 1 13 ? 8.837 -27.488 -71.977 1.00 18.04 13 GLU F N 1
ATOM 4618 C CA . GLU F 1 13 ? 9.069 -26.138 -71.475 1.00 17.82 13 GLU F CA 1
ATOM 4619 C C . GLU F 1 13 ? 9.097 -25.101 -72.591 1.00 25.03 13 GLU F C 1
ATOM 4620 O O . GLU F 1 13 ? 8.813 -23.925 -72.337 1.00 23.82 13 GLU F O 1
ATOM 4626 N N . ASN F 1 14 ? 9.421 -25.504 -73.817 1.00 21.36 14 ASN F N 1
ATOM 4627 C CA . ASN F 1 14 ? 9.417 -24.599 -74.958 1.00 23.62 14 ASN F CA 1
ATOM 4628 C C . ASN F 1 14 ? 8.120 -24.656 -75.754 1.00 23.64 14 ASN F C 1
ATOM 4629 O O . ASN F 1 14 ? 8.016 -23.992 -76.790 1.00 19.16 14 ASN F O 1
ATOM 4634 N N . GLY F 1 15 ? 7.137 -25.428 -75.303 1.00 19.58 15 GLY F N 1
ATOM 4635 C CA . GLY F 1 15 ? 5.868 -25.498 -75.989 1.00 17.87 15 GLY F CA 1
ATOM 4636 C C . GLY F 1 15 ? 5.915 -26.384 -77.218 1.00 20.35 15 GLY F C 1
ATOM 4637 O O . GLY F 1 15 ? 6.877 -27.117 -77.477 1.00 21.85 15 GLY F O 1
ATOM 4638 N N . LYS F 1 16 ? 4.833 -26.302 -77.991 1.00 20.11 16 LYS F N 1
ATOM 4639 C CA . LYS F 1 16 ? 4.644 -27.097 -79.198 1.00 17.38 16 LYS F CA 1
ATOM 4640 C C . LYS F 1 16 ? 4.427 -26.153 -80.372 1.00 15.98 16 LYS F C 1
ATOM 4641 O O . LYS F 1 16 ? 3.498 -25.339 -80.355 1.00 15.92 16 LYS F O 1
ATOM 4647 N N . SER F 1 17 ? 5.282 -26.261 -81.385 1.00 21.24 17 SER F N 1
ATOM 4648 C CA . SER F 1 17 ? 5.104 -25.477 -82.599 1.00 22.40 17 SER F CA 1
ATOM 4649 C C . SER F 1 17 ? 3.914 -25.994 -83.396 1.00 24.53 17 SER F C 1
ATOM 4650 O O . SER F 1 17 ? 3.781 -27.201 -83.621 1.00 27.18 17 SER F O 1
ATOM 4653 N N . THR F 1 18 ? 3.048 -25.077 -83.826 1.00 20.11 18 THR F N 1
ATOM 4654 C CA . THR F 1 18 ? 1.953 -25.423 -84.724 1.00 23.60 18 THR F CA 1
ATOM 4655 C C . THR F 1 18 ? 2.322 -25.253 -86.190 1.00 27.24 18 THR F C 1
ATOM 4656 O O . THR F 1 18 ? 1.548 -25.666 -87.060 1.00 27.57 18 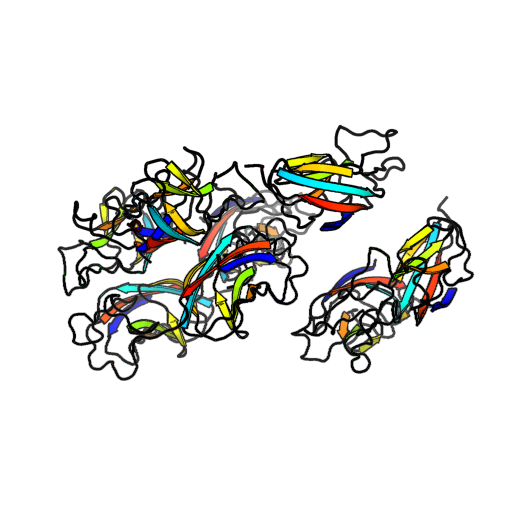THR F O 1
ATOM 4660 N N . GLY F 1 19 ? 3.473 -24.650 -86.484 1.00 27.73 19 GLY F N 1
ATOM 4661 C CA . GLY F 1 19 ? 3.850 -24.343 -87.846 1.00 25.15 19 GLY F CA 1
ATOM 4662 C C . GLY F 1 19 ? 3.068 -23.220 -88.486 1.00 23.12 19 GLY F C 1
ATOM 4663 O O . GLY F 1 19 ? 3.400 -22.824 -89.610 1.00 22.78 19 GLY F O 1
ATOM 4664 N N . LEU F 1 20 ? 2.044 -22.690 -87.818 1.00 20.83 20 LEU F N 1
ATOM 4665 C CA . LEU F 1 20 ? 1.237 -21.618 -88.382 1.00 18.28 20 LEU F CA 1
ATOM 4666 C C . LEU F 1 20 ? 1.934 -20.281 -88.182 1.00 18.90 20 LEU F C 1
ATOM 4667 O O . LEU F 1 20 ? 2.340 -19.938 -87.066 1.00 18.87 20 LEU F O 1
ATOM 4672 N N . ILE F 1 21 ? 2.084 -19.535 -89.267 1.00 17.78 21 ILE F N 1
ATOM 4673 C CA . ILE F 1 21 ? 2.759 -18.246 -89.251 1.00 15.71 21 ILE F CA 1
ATOM 4674 C C . ILE F 1 21 ? 1.680 -17.176 -89.313 1.00 19.07 21 ILE F C 1
ATOM 4675 O O . ILE F 1 21 ? 0.985 -17.040 -90.325 1.00 17.65 21 ILE F O 1
ATOM 4680 N N . LEU F 1 22 ? 1.530 -16.419 -88.232 1.00 19.83 22 LEU F N 1
ATOM 4681 C CA . LEU F 1 22 ? 0.428 -15.481 -88.096 1.00 16.05 22 LEU F CA 1
ATOM 4682 C C . LEU F 1 22 ? 0.894 -14.051 -88.335 1.00 24.93 22 LEU F C 1
ATOM 4683 O O . LEU F 1 22 ? 2.067 -13.712 -88.160 1.00 21.91 22 LEU F O 1
ATOM 4688 N N . LYS F 1 23 ? -0.055 -13.214 -88.742 1.00 18.36 23 LYS F N 1
ATOM 4689 C CA . LYS F 1 23 ? 0.169 -11.791 -88.926 1.00 15.83 23 LYS F CA 1
ATOM 4690 C C . LYS F 1 23 ? -0.818 -11.011 -88.072 1.00 16.35 23 LYS F C 1
ATOM 4691 O O . LYS F 1 23 ? -1.953 -11.446 -87.849 1.00 19.02 23 LYS F O 1
ATOM 4697 N N . GLN F 1 24 ? -0.371 -9.854 -87.595 1.00 15.97 24 GLN F N 1
ATOM 4698 C CA . GLN F 1 24 ? -1.249 -8.930 -86.892 1.00 16.30 24 GLN F CA 1
ATOM 4699 C C . GLN F 1 24 ? -2.515 -8.681 -87.702 1.00 22.21 24 GLN F C 1
ATOM 4700 O O . GLN F 1 24 ? -2.452 -8.323 -88.881 1.00 20.84 24 GLN F O 1
ATOM 4706 N N . GLY F 1 25 ? -3.668 -8.881 -87.066 1.00 16.82 25 GLY F N 1
ATOM 4707 C CA . GLY F 1 25 ? -4.951 -8.697 -87.707 1.00 21.97 25 GLY F CA 1
ATOM 4708 C C . GLY F 1 25 ? -5.630 -9.978 -88.142 1.00 16.83 25 GLY F C 1
ATOM 4709 O O . GLY F 1 25 ? -6.842 -9.963 -88.406 1.00 15.12 25 GLY F O 1
ATOM 4710 N N . ASP F 1 26 ? -4.890 -11.078 -88.243 1.00 16.36 26 ASP F N 1
ATOM 4711 C CA . ASP F 1 26 ? -5.532 -12.368 -88.433 1.00 14.70 26 ASP F CA 1
ATOM 4712 C C . ASP F 1 26 ? -6.491 -12.631 -87.277 1.00 15.33 26 ASP F C 1
ATOM 4713 O O . ASP F 1 26 ? -6.366 -12.055 -86.193 1.00 17.51 26 ASP F O 1
ATOM 4718 N N . THR F 1 27 ? -7.466 -13.505 -87.517 1.00 10.98 27 THR F N 1
ATOM 4719 C CA . THR F 1 27 ? -8.310 -14.017 -86.448 1.00 9.49 27 THR F CA 1
ATOM 4720 C C . THR F 1 27 ? -8.178 -15.531 -86.387 1.00 14.19 27 THR F C 1
ATOM 4721 O O . THR F 1 27 ? -7.990 -16.196 -87.411 1.00 14.31 27 THR F O 1
ATOM 4725 N N . ILE F 1 28 ? -8.258 -16.074 -85.169 1.00 14.29 28 ILE F N 1
ATOM 4726 C CA . ILE F 1 28 ? -8.080 -17.503 -84.949 1.00 9.53 28 ILE F CA 1
ATOM 4727 C C . ILE F 1 28 ? -9.106 -18.004 -83.945 1.00 12.32 28 ILE F C 1
ATOM 4728 O O . ILE F 1 28 ? -9.647 -17.247 -83.135 1.00 11.24 28 ILE F O 1
ATOM 4733 N N . SER F 1 29 ? -9.358 -19.309 -84.011 1.00 10.44 29 SER F N 1
ATOM 4734 C CA . SER F 1 29 ? -10.145 -20.021 -83.018 1.00 14.39 29 SER F CA 1
ATOM 4735 C C . SER F 1 29 ? -9.361 -21.235 -82.548 1.00 9.36 29 SER F C 1
ATOM 4736 O O . SER F 1 29 ? -8.617 -21.849 -83.319 1.00 14.03 29 SER F O 1
ATOM 4739 N N . VAL F 1 30 ? -9.525 -21.572 -81.271 1.00 10.77 30 VAL F N 1
ATOM 4740 C CA . VAL F 1 30 ? -8.816 -22.687 -80.656 1.00 11.26 30 VAL F CA 1
ATOM 4741 C C . VAL F 1 30 ? -9.770 -23.405 -79.713 1.00 11.87 30 VAL F C 1
ATOM 4742 O O . VAL F 1 30 ? -10.563 -22.767 -79.014 1.00 16.35 30 VAL F O 1
ATOM 4746 N N . VAL F 1 31 ? -9.699 -24.735 -79.702 1.00 11.61 31 VAL F N 1
ATOM 4747 C CA . VAL F 1 31 ? -10.323 -25.552 -78.665 1.00 14.00 31 VAL F CA 1
ATOM 4748 C C . VAL F 1 31 ? -9.300 -26.568 -78.178 1.00 14.21 31 VAL F C 1
ATOM 4749 O O . VAL F 1 31 ? -8.522 -27.114 -78.970 1.00 12.89 31 VAL F O 1
ATOM 4753 N N . ALA F 1 32 ? -9.291 -26.815 -76.870 1.00 12.97 32 ALA F N 1
ATOM 4754 C CA . ALA F 1 32 ? -8.323 -27.707 -76.249 1.00 13.04 32 ALA F CA 1
ATOM 4755 C C . ALA F 1 32 ? -9.053 -28.685 -75.344 1.00 14.57 32 ALA F C 1
ATOM 4756 O O . ALA F 1 32 ? -9.929 -28.284 -74.569 1.00 11.04 32 ALA F O 1
ATOM 4758 N N . HIS F 1 33 ? -8.683 -29.960 -75.441 1.00 13.57 33 HIS F N 1
ATOM 4759 C CA . HIS F 1 33 ? -9.304 -31.037 -74.687 1.00 10.83 33 HIS F CA 1
ATOM 4760 C C . HIS F 1 33 ? -8.255 -31.794 -73.884 1.00 14.77 33 HIS F C 1
ATOM 4761 O O . HIS F 1 33 ? -7.056 -31.745 -74.177 1.00 15.87 33 HIS F O 1
ATOM 4768 N N . GLY F 1 34 ? -8.723 -32.504 -72.869 1.00 16.64 34 GLY F N 1
ATOM 4769 C CA . GLY F 1 34 ? -7.895 -33.456 -72.159 1.00 14.66 34 GLY F CA 1
ATOM 4770 C C . GLY F 1 34 ? -7.375 -32.934 -70.837 1.00 11.88 34 GLY F C 1
ATOM 4771 O O . GLY F 1 34 ? -7.779 -31.886 -70.322 1.00 12.69 34 GLY F O 1
ATOM 4772 N N . TRP F 1 35 ? -6.423 -33.690 -70.298 1.00 12.90 35 TRP F N 1
ATOM 4773 C CA . TRP F 1 35 ? -5.924 -33.493 -68.946 1.00 14.39 35 TRP F CA 1
ATOM 4774 C C . TRP F 1 35 ? -4.430 -33.754 -68.910 1.00 16.29 35 TRP F C 1
ATOM 4775 O O . TRP F 1 35 ? -3.936 -34.678 -69.564 1.00 17.44 35 TRP F O 1
ATOM 4786 N N . VAL F 1 36 ? -3.715 -32.952 -68.123 1.00 17.74 36 VAL F N 1
ATOM 4787 C CA . VAL F 1 36 ? -2.294 -33.154 -67.896 1.00 17.57 36 VAL F CA 1
ATOM 4788 C C . VAL F 1 36 ? -2.026 -33.091 -66.401 1.00 15.18 36 VAL F C 1
ATOM 4789 O O . VAL F 1 36 ? -2.891 -32.735 -65.600 1.00 15.32 36 VAL F O 1
ATOM 4793 N N . LYS F 1 37 ? -0.800 -33.450 -66.040 1.00 14.36 37 LYS F N 1
ATOM 4794 C CA . LYS F 1 37 ? -0.292 -33.311 -64.685 1.00 17.57 37 LYS F CA 1
ATOM 4795 C C . LYS F 1 37 ? 0.809 -32.262 -64.691 1.00 14.98 37 LYS F C 1
ATOM 4796 O O . LYS F 1 37 ? 1.729 -32.333 -65.513 1.00 17.41 37 LYS F O 1
ATOM 4802 N N . TYR F 1 38 ? 0.704 -31.282 -63.797 1.00 16.54 38 TYR F N 1
ATOM 4803 C CA . TYR F 1 38 ? 1.790 -30.343 -63.566 1.00 19.54 38 TYR F CA 1
ATOM 4804 C C . TYR F 1 38 ? 2.622 -30.734 -62.355 1.00 18.70 38 TYR F C 1
ATOM 4805 O O . TYR F 1 38 ? 3.521 -29.986 -61.960 1.00 18.84 38 TYR F O 1
ATOM 4814 N N . GLY F 1 39 ? 2.347 -31.895 -61.774 1.00 22.25 39 GLY F N 1
ATOM 4815 C CA . GLY F 1 39 ? 3.141 -32.430 -60.682 1.00 20.13 39 GLY F CA 1
ATOM 4816 C C . GLY F 1 39 ? 2.753 -33.870 -60.440 1.00 22.53 39 GLY F C 1
ATOM 4817 O O . GLY F 1 39 ? 1.751 -34.363 -60.964 1.00 19.70 39 GLY F O 1
ATOM 4818 N N . ARG F 1 40 ? 3.567 -34.543 -59.627 1.00 22.36 40 ARG F N 1
ATOM 4819 C CA . ARG F 1 40 ? 3.378 -35.966 -59.374 1.00 24.02 40 ARG F CA 1
ATOM 4820 C C . ARG F 1 40 ? 2.249 -36.256 -58.393 1.00 27.43 40 ARG F C 1
ATOM 4821 O O . ARG F 1 40 ? 1.814 -37.409 -58.300 1.00 28.44 40 ARG F O 1
ATOM 4829 N N . ASP F 1 41 ? 1.763 -35.252 -57.670 1.00 24.17 41 ASP F N 1
ATOM 4830 C CA . ASP F 1 41 ? 0.747 -35.475 -56.653 1.00 26.84 41 ASP F CA 1
ATOM 4831 C C . ASP F 1 41 ? -0.621 -35.704 -57.287 1.00 27.96 41 ASP F C 1
ATOM 4832 O O . ASP F 1 41 ? -0.912 -35.231 -58.390 1.00 28.58 41 ASP F O 1
ATOM 4837 N N . ASN F 1 42 ? -1.470 -36.437 -56.562 1.00 27.85 42 ASN F N 1
ATOM 4838 C CA . ASN F 1 42 ? -2.788 -36.803 -57.068 1.00 35.47 42 ASN F CA 1
ATOM 4839 C C . ASN F 1 42 ? -3.662 -35.591 -57.362 1.00 30.03 42 ASN F C 1
ATOM 4840 O O . ASN F 1 42 ? -4.597 -35.694 -58.165 1.00 21.94 42 ASN F O 1
ATOM 4845 N N . VAL F 1 43 ? -3.387 -34.447 -56.730 1.00 24.40 43 VAL F N 1
ATOM 4846 C CA . VAL F 1 43 ? -4.230 -33.265 -56.891 1.00 24.32 43 VAL F CA 1
ATOM 4847 C C . VAL F 1 43 ? -3.786 -32.374 -58.043 1.00 22.61 43 VAL F C 1
ATOM 4848 O O . VAL F 1 43 ? -4.553 -31.496 -58.467 1.00 25.59 43 VAL F O 1
ATOM 4852 N N . GLU F 1 44 ? -2.585 -32.580 -58.576 1.00 22.85 44 GLU F N 1
ATOM 4853 C CA . GLU F 1 44 ? -1.983 -31.636 -59.515 1.00 16.82 44 GLU F CA 1
ATOM 4854 C C . GLU F 1 44 ? -2.380 -31.969 -60.956 1.00 17.26 44 GLU F C 1
ATOM 4855 O O . GLU F 1 44 ? -1.549 -32.167 -61.844 1.00 19.86 44 GLU F O 1
ATOM 4861 N N . TRP F 1 45 ? -3.692 -32.025 -61.168 1.00 15.63 45 TRP F N 1
ATOM 4862 C CA . TRP F 1 45 ? -4.273 -32.133 -62.497 1.00 17.55 45 TRP F CA 1
ATOM 4863 C C . TRP F 1 45 ? -4.631 -30.749 -63.021 1.00 17.85 45 TRP F C 1
ATOM 4864 O O . TRP F 1 45 ? -4.955 -29.839 -62.254 1.00 14.29 45 TRP F O 1
ATOM 4875 N N . ALA F 1 46 ? -4.585 -30.599 -64.343 1.00 18.57 46 ALA F N 1
ATOM 4876 C CA . ALA F 1 46 ? -4.954 -29.340 -64.974 1.00 15.87 46 ALA F CA 1
ATOM 4877 C C . ALA F 1 46 ? -5.717 -29.602 -66.261 1.00 11.71 46 ALA F C 1
ATOM 4878 O O . ALA F 1 46 ? -5.320 -30.453 -67.064 1.00 16.61 46 ALA F O 1
ATOM 4880 N N . ALA F 1 47 ? -6.816 -28.880 -66.439 1.00 12.59 47 ALA F N 1
ATOM 4881 C CA . ALA F 1 47 ? -7.436 -28.732 -67.741 1.00 15.68 47 ALA F CA 1
ATOM 4882 C C . ALA F 1 47 ? -6.708 -27.628 -68.491 1.00 13.35 47 ALA F C 1
ATOM 4883 O O . ALA F 1 47 ? -5.860 -26.935 -67.927 1.00 16.37 47 ALA F O 1
ATOM 4885 N N . PRO F 1 48 ? -6.999 -27.434 -69.778 1.00 11.32 48 PRO F N 1
ATOM 4886 C CA . PRO F 1 48 ? -6.391 -26.283 -70.460 1.00 11.35 48 PRO F CA 1
ATOM 4887 C C . PRO F 1 48 ? -6.674 -24.978 -69.738 1.00 12.52 48 PRO F C 1
ATOM 4888 O O . PRO F 1 48 ? -5.800 -24.105 -69.670 1.00 13.31 48 PRO F O 1
ATOM 4892 N N . ASP F 1 49 ? -7.871 -24.839 -69.157 1.00 12.25 49 ASP F N 1
ATOM 4893 C CA . ASP F 1 49 ? -8.206 -23.641 -68.396 1.00 16.81 49 ASP F CA 1
ATOM 4894 C C . ASP F 1 49 ? -7.304 -23.446 -67.184 1.00 15.57 49 ASP F C 1
ATOM 4895 O O . ASP F 1 49 ? -7.178 -22.316 -66.700 1.00 19.24 49 ASP F O 1
ATOM 4900 N N . GLY F 1 50 ? -6.683 -24.511 -66.677 1.00 12.00 50 GLY F N 1
ATOM 4901 C CA . GLY F 1 50 ? -5.765 -24.388 -65.569 1.00 14.79 50 GLY F CA 1
ATOM 4902 C C . GLY F 1 50 ? -5.903 -25.483 -64.532 1.00 16.78 50 GLY F C 1
ATOM 4903 O O . GLY F 1 50 ? -6.597 -26.487 -64.732 1.00 13.20 50 GLY F O 1
ATOM 4904 N N . PRO F 1 51 ? -5.216 -25.313 -63.401 1.00 19.27 51 PRO F N 1
ATOM 4905 C CA . PRO F 1 51 ? -5.310 -26.304 -62.324 1.00 20.14 51 PRO F CA 1
ATOM 4906 C C . PRO F 1 51 ? -6.723 -26.409 -61.774 1.00 15.31 51 PRO F C 1
ATOM 4907 O O . PRO F 1 51 ? -7.498 -25.451 -61.797 1.00 16.99 51 PRO F O 1
ATOM 4911 N N . VAL F 1 52 ? -7.045 -27.595 -61.264 1.00 15.79 52 VAL F N 1
ATOM 4912 C CA . VAL F 1 52 ? -8.329 -27.785 -60.583 1.00 21.07 52 VAL F CA 1
ATOM 4913 C C . VAL F 1 52 ? -8.394 -26.842 -59.387 1.00 21.97 52 VAL F C 1
ATOM 4914 O O . VAL F 1 52 ? -7.381 -26.677 -58.677 1.00 27.41 52 VAL F O 1
ATOM 4918 N N . PRO F 1 53 ? -9.530 -26.194 -59.110 1.00 17.09 53 PRO F N 1
ATOM 4919 C CA . PRO F 1 53 ? -9.539 -25.126 -58.093 1.00 18.07 53 PRO F CA 1
ATOM 4920 C C . PRO F 1 53 ? -9.237 -25.584 -56.672 1.00 20.36 53 PRO F C 1
ATOM 4921 O O . PRO F 1 53 ? -9.079 -24.722 -55.799 1.00 24.90 53 PRO F O 1
ATOM 4925 N N . ASN F 1 54 ? -9.154 -26.885 -56.396 1.00 22.97 54 ASN F N 1
ATOM 4926 C CA . ASN F 1 54 ? -8.812 -27.316 -55.044 1.00 24.47 54 ASN F CA 1
ATOM 4927 C C . ASN F 1 54 ? -7.310 -27.298 -54.788 1.00 26.18 54 ASN F C 1
ATOM 4928 O O . ASN F 1 54 ? -6.878 -27.662 -53.687 1.00 26.42 54 ASN F O 1
ATOM 4933 N N . ASN F 1 55 ? -6.512 -26.873 -55.769 1.00 19.52 55 ASN F N 1
ATOM 4934 C CA . ASN F 1 55 ? -5.068 -26.709 -55.598 1.00 24.29 55 ASN F CA 1
ATOM 4935 C C . ASN F 1 55 ? -4.613 -25.573 -56.502 1.00 19.91 55 ASN F C 1
ATOM 4936 O O . ASN F 1 55 ? -3.861 -25.774 -57.464 1.00 18.46 55 ASN F O 1
ATOM 4941 N N . PRO F 1 56 ? -5.062 -24.351 -56.225 1.00 21.86 56 PRO F N 1
ATOM 4942 C CA . PRO F 1 56 ? -4.817 -23.250 -57.159 1.00 24.33 56 PRO F CA 1
ATOM 4943 C C . PRO F 1 56 ? -3.349 -22.857 -57.225 1.00 23.92 56 PRO F C 1
ATOM 4944 O O . PRO F 1 56 ? -2.594 -22.994 -56.259 1.00 22.26 56 PRO F O 1
ATOM 4948 N N . GLN F 1 57 ? -2.956 -22.359 -58.398 1.00 23.89 57 GLN F N 1
ATOM 4949 C CA . GLN F 1 57 ? -1.613 -21.855 -58.647 1.00 29.90 57 GLN F CA 1
ATOM 4950 C C . GLN F 1 57 ? -1.706 -20.387 -59.045 1.00 28.67 57 GLN F C 1
ATOM 4951 O O . GLN F 1 57 ? -2.810 -19.885 -59.292 1.00 31.97 57 GLN F O 1
ATOM 4957 N N . PRO F 1 58 ? -0.589 -19.663 -59.114 1.00 30.19 58 PRO F N 1
ATOM 4958 C CA . PRO F 1 58 ? -0.656 -18.249 -59.499 1.00 26.38 58 PRO F CA 1
ATOM 4959 C C . PRO F 1 58 ? -1.279 -18.070 -60.876 1.00 23.10 58 PRO F C 1
ATOM 4960 O O . PRO F 1 58 ? -1.350 -18.997 -61.686 1.00 22.85 58 PRO F O 1
ATOM 4964 N N . SER F 1 59 ? -1.736 -16.844 -61.129 1.00 26.13 59 SER F N 1
ATOM 4965 C CA . SER F 1 59 ? -2.487 -16.539 -62.340 1.00 26.84 59 SER F CA 1
ATOM 4966 C C . SER F 1 59 ? -1.725 -16.962 -63.591 1.00 22.63 59 SER F C 1
ATOM 4967 O O . SER F 1 59 ? -0.534 -16.674 -63.740 1.00 27.17 59 SER F O 1
ATOM 4970 N N . SER F 1 60 ? -2.431 -17.661 -64.484 1.00 21.00 60 SER F N 1
ATOM 4971 C CA . SER F 1 60 ? -1.920 -18.109 -65.777 1.00 19.91 60 SER F CA 1
ATOM 4972 C C . SER F 1 60 ? -0.982 -19.308 -65.657 1.00 16.53 60 SER F C 1
ATOM 4973 O O . SER F 1 60 ? -0.650 -19.935 -66.668 1.00 17.52 60 SER F O 1
ATOM 4976 N N . ILE F 1 61 ? -0.547 -19.644 -64.441 1.00 17.84 61 ILE F N 1
ATOM 4977 C CA . ILE F 1 61 ? 0.362 -20.770 -64.269 1.00 17.66 61 ILE F CA 1
ATOM 4978 C C . ILE F 1 61 ? -0.385 -22.075 -64.508 1.00 19.57 61 ILE F C 1
ATOM 4979 O O . ILE F 1 61 ? -1.530 -22.254 -64.069 1.00 17.00 61 ILE F O 1
ATOM 4984 N N . ALA F 1 62 ? 0.275 -23.002 -65.201 1.00 15.06 62 ALA F N 1
ATOM 4985 C CA . ALA F 1 62 ? -0.297 -24.312 -65.501 1.00 18.44 62 ALA F CA 1
ATOM 4986 C C . ALA F 1 62 ? -1.598 -24.178 -66.288 1.00 17.34 62 ALA F C 1
ATOM 4987 O O . ALA F 1 62 ? -2.559 -24.917 -66.065 1.00 18.13 62 ALA F O 1
ATOM 4989 N N . THR F 1 63 ? -1.631 -23.221 -67.213 1.00 16.09 63 THR F N 1
ATOM 4990 C CA . THR F 1 63 ? -2.714 -23.081 -68.174 1.00 14.57 63 THR F CA 1
ATOM 4991 C C . THR F 1 63 ? -2.148 -23.145 -69.586 1.00 12.63 63 THR F C 1
ATOM 4992 O O . THR F 1 63 ? -0.961 -22.897 -69.815 1.00 16.20 63 THR F O 1
ATOM 4996 N N . LEU F 1 64 ? -3.017 -23.470 -70.539 1.00 15.22 64 LEU F N 1
ATOM 4997 C CA . LEU F 1 64 ? -2.642 -23.453 -71.947 1.00 14.45 64 LEU F CA 1
ATOM 4998 C C . LEU F 1 64 ? -2.642 -22.013 -72.447 1.00 12.64 64 LEU F C 1
ATOM 4999 O O . LEU F 1 64 ? -3.659 -21.318 -72.348 1.00 12.83 64 LEU F O 1
ATOM 5004 N N . VAL F 1 65 ? -1.505 -21.568 -72.985 1.00 11.83 65 VAL F N 1
ATOM 5005 C CA . VAL F 1 65 ? -1.368 -20.221 -73.519 1.00 11.82 65 VAL F CA 1
ATOM 5006 C C . VAL F 1 65 ? -0.833 -20.298 -74.941 1.00 15.11 65 VAL F C 1
ATOM 5007 O O . VAL F 1 65 ? -0.291 -21.316 -75.377 1.00 16.72 65 VAL F O 1
ATOM 5011 N N . ALA F 1 66 ? -0.996 -19.193 -75.661 1.00 16.09 66 ALA F N 1
ATOM 5012 C CA . ALA F 1 66 ? -0.402 -19.015 -76.976 1.00 18.04 66 ALA F CA 1
ATOM 5013 C C . ALA F 1 66 ? 0.835 -18.142 -76.841 1.00 15.19 66 ALA F C 1
ATOM 5014 O O . ALA F 1 66 ? 0.802 -17.110 -76.164 1.00 18.52 66 ALA F O 1
ATOM 5016 N N . LYS F 1 67 ? 1.918 -18.563 -77.479 1.00 15.03 67 LYS F N 1
ATOM 5017 C CA . LYS F 1 67 ? 3.156 -17.800 -77.526 1.00 18.88 67 LYS F CA 1
ATOM 5018 C C . LYS F 1 67 ? 3.380 -17.319 -78.950 1.00 15.84 67 LYS F C 1
ATOM 5019 O O . LYS F 1 67 ? 3.531 -18.137 -79.864 1.00 17.29 67 LYS F O 1
ATOM 5025 N N . ILE F 1 68 ? 3.401 -16.001 -79.134 1.00 15.26 68 ILE F N 1
ATOM 5026 C CA . ILE F 1 68 ? 3.673 -15.387 -80.428 1.00 21.36 68 ILE F CA 1
ATOM 5027 C C . ILE F 1 68 ? 4.633 -14.229 -80.202 1.00 13.16 68 ILE F C 1
ATOM 5028 O O . ILE F 1 68 ? 4.363 -13.344 -79.385 1.00 20.84 68 ILE F O 1
ATOM 5033 N N . ALA F 1 69 ? 5.753 -14.234 -80.924 1.00 17.99 69 ALA F N 1
ATOM 5034 C CA . ALA F 1 69 ? 6.755 -13.180 -80.798 1.00 16.57 69 ALA F CA 1
ATOM 5035 C C . ALA F 1 69 ? 7.149 -12.984 -79.337 1.00 13.47 69 ALA F C 1
ATOM 5036 O O . ALA F 1 69 ? 7.333 -11.861 -78.862 1.00 20.38 69 ALA F O 1
ATOM 5038 N N . ASN F 1 70 ? 7.263 -14.097 -78.618 1.00 16.05 70 ASN F N 1
ATOM 5039 C CA . ASN F 1 70 ? 7.661 -14.141 -77.215 1.00 21.46 70 ASN F CA 1
ATOM 5040 C C . ASN F 1 70 ? 6.672 -13.444 -76.286 1.00 20.70 70 ASN F C 1
ATOM 5041 O O . ASN F 1 70 ? 7.006 -13.183 -75.125 1.00 26.35 70 ASN F O 1
ATOM 5046 N N . LYS F 1 71 ? 5.463 -13.138 -76.750 1.00 20.20 71 LYS F N 1
ATOM 5047 C CA . LYS F 1 71 ? 4.405 -12.667 -75.868 1.00 20.08 71 LYS F CA 1
ATOM 5048 C C . LYS F 1 71 ? 3.366 -13.764 -75.677 1.00 19.38 71 LYS F C 1
ATOM 5049 O O . LYS F 1 71 ? 3.092 -14.552 -76.587 1.00 19.71 71 LYS F O 1
ATOM 5055 N N . LYS F 1 72 ? 2.788 -13.802 -74.482 1.00 15.73 72 LYS F N 1
ATOM 5056 C CA . LYS F 1 72 ? 1.872 -14.859 -74.084 1.00 21.09 72 LYS F CA 1
ATOM 5057 C C . LYS F 1 72 ? 0.442 -14.342 -74.079 1.00 15.05 72 LYS F C 1
ATOM 5058 O O . LYS F 1 72 ? 0.177 -13.215 -73.647 1.00 15.49 72 LYS F O 1
ATOM 5064 N N . PHE F 1 73 ? -0.476 -15.177 -74.559 1.00 14.89 73 PHE F N 1
ATOM 5065 C CA . PHE F 1 73 ? -1.893 -14.852 -74.595 1.00 15.04 73 PHE F CA 1
ATOM 5066 C C . PHE F 1 73 ? -2.691 -16.015 -74.033 1.00 11.53 73 PHE F C 1
ATOM 5067 O O . PHE F 1 73 ? -2.362 -17.180 -74.273 1.00 13.95 73 PHE F O 1
ATOM 5075 N N . ALA F 1 74 ? -3.745 -15.693 -73.293 1.00 14.11 74 ALA F N 1
ATOM 5076 C CA . ALA F 1 74 ? -4.583 -16.724 -72.699 1.00 14.34 74 ALA F CA 1
ATOM 5077 C C . ALA F 1 74 ? -5.338 -17.487 -73.779 1.00 10.76 74 ALA F C 1
ATOM 5078 O O . ALA F 1 74 ? -5.851 -16.899 -74.735 1.00 13.48 74 ALA F O 1
ATOM 5080 N N . ILE F 1 75 ? -5.400 -18.808 -73.623 1.00 13.65 75 ILE F N 1
ATOM 5081 C CA . ILE F 1 75 ? -6.183 -19.660 -74.511 1.00 11.56 75 ILE F CA 1
ATOM 5082 C C . ILE F 1 75 ? -7.095 -20.534 -73.661 1.00 14.19 75 ILE F C 1
ATOM 5083 O O . ILE F 1 75 ? -8.320 -20.520 -73.826 1.00 12.96 75 ILE F O 1
ATOM 5088 N N . GLY F 1 76 ? -6.504 -21.295 -72.743 1.00 14.25 76 GLY F N 1
ATOM 5089 C CA . GLY F 1 76 ? -7.296 -22.168 -71.897 1.00 13.06 76 GLY F CA 1
ATOM 5090 C C . GLY F 1 76 ? -8.054 -23.193 -72.715 1.00 16.36 76 GLY F C 1
ATOM 5091 O O . GLY F 1 76 ? -7.541 -23.752 -73.693 1.00 11.46 76 GLY F O 1
ATOM 5092 N N . ASN F 1 77 ? -9.301 -23.448 -72.311 1.00 10.35 77 ASN F N 1
ATOM 5093 C CA . ASN F 1 77 ? -10.120 -24.434 -73.004 1.00 12.35 77 ASN F CA 1
ATOM 5094 C C . ASN F 1 77 ? -10.399 -24.043 -74.448 1.00 12.14 77 ASN F C 1
ATOM 5095 O O . ASN F 1 77 ? -10.736 -24.915 -75.254 1.00 11.08 77 ASN F O 1
ATOM 5100 N N . GLY F 1 78 ? -10.268 -22.770 -74.793 1.00 9.99 78 GLY F N 1
ATOM 5101 C CA . GLY F 1 78 ? -10.420 -22.354 -76.173 1.00 13.33 78 GLY F CA 1
ATOM 5102 C C . GLY F 1 78 ? -10.778 -20.892 -76.288 1.00 11.66 78 GLY F C 1
ATOM 5103 O O . GLY F 1 78 ? -11.126 -20.225 -75.315 1.00 12.30 78 GLY F O 1
ATOM 5104 N N . VAL F 1 79 ? -10.684 -20.399 -77.523 1.00 10.90 79 VAL F N 1
ATOM 5105 C CA . VAL F 1 79 ? -11.077 -19.040 -77.871 1.00 12.39 79 VAL F CA 1
ATOM 5106 C C . VAL F 1 79 ? -11.741 -19.082 -79.240 1.00 11.08 79 VAL F C 1
ATOM 5107 O O . VAL F 1 79 ? -11.438 -19.948 -80.065 1.00 11.52 79 VAL F O 1
ATOM 5111 N N . LEU F 1 80 ? -12.641 -18.130 -79.487 1.00 9.90 80 LEU F N 1
ATOM 5112 C CA . LEU F 1 80 ? -13.402 -18.077 -80.732 1.00 10.68 80 LEU F CA 1
ATOM 5113 C C . LEU F 1 80 ? -13.164 -16.745 -81.429 1.00 13.38 80 LEU F C 1
ATOM 5114 O O . LEU F 1 80 ? -13.438 -15.684 -80.857 1.00 11.82 80 LEU F O 1
ATOM 5119 N N . HIS F 1 81 ? -12.660 -16.809 -82.663 1.00 11.78 81 HIS F N 1
ATOM 5120 C CA . HIS F 1 81 ? -12.564 -15.653 -83.556 1.00 8.04 81 HIS F CA 1
ATOM 5121 C C . HIS F 1 81 ? -11.884 -14.465 -82.879 1.00 12.09 81 HIS F C 1
ATOM 5122 O O . HIS F 1 81 ? -12.387 -13.339 -82.891 1.00 14.75 81 HIS F O 1
ATOM 5129 N N . LYS F 1 82 ? -10.712 -14.717 -82.304 1.00 12.35 82 LYS F N 1
ATOM 5130 C CA . LYS F 1 82 ? -9.944 -13.676 -81.635 1.00 11.86 82 LYS F CA 1
ATOM 5131 C C . LYS F 1 82 ? -8.942 -13.057 -82.598 1.00 13.79 82 LYS F C 1
ATOM 5132 O O . LYS F 1 82 ? -8.353 -13.755 -83.424 1.00 14.38 82 LYS F O 1
ATOM 5138 N N . THR F 1 83 ? -8.730 -11.750 -82.465 1.00 13.63 83 THR F N 1
ATOM 5139 C CA . THR F 1 83 ? -7.793 -11.042 -83.327 1.00 11.41 83 THR F CA 1
ATOM 5140 C C . THR F 1 83 ? -6.374 -11.180 -82.789 1.00 15.90 83 THR F C 1
ATOM 5141 O O . THR F 1 83 ? -6.125 -10.966 -81.599 1.00 16.90 83 THR F O 1
ATOM 5145 N N . VAL F 1 84 ? -5.446 -11.526 -83.675 1.00 16.77 84 VAL F N 1
ATOM 5146 C CA . VAL F 1 84 ? -4.038 -11.691 -83.321 1.00 18.05 84 VAL F CA 1
ATOM 5147 C C . VAL F 1 84 ? -3.379 -10.315 -83.305 1.00 17.34 84 VAL F C 1
ATOM 5148 O O . VAL F 1 84 ? -3.442 -9.595 -84.312 1.00 22.13 84 VAL F O 1
ATOM 5152 N N . PRO F 1 85 ? -2.744 -9.898 -82.208 1.00 18.42 85 PRO F N 1
ATOM 5153 C CA . PRO F 1 85 ? -2.150 -8.555 -82.153 1.00 20.27 85 PRO F CA 1
ATOM 5154 C C . PRO F 1 85 ? -0.687 -8.456 -82.566 1.00 13.72 85 PRO F C 1
ATOM 5155 O O . PRO F 1 85 ? -0.159 -7.339 -82.589 1.00 19.34 85 PRO F O 1
ATOM 5159 N N . VAL F 1 86 ? -0.011 -9.559 -82.889 1.00 17.80 86 VAL F N 1
ATOM 5160 C CA . VAL F 1 86 ? 1.408 -9.514 -83.229 1.00 20.98 86 VAL F CA 1
ATOM 5161 C C . VAL F 1 86 ? 1.710 -10.587 -84.266 1.00 25.78 86 VAL F C 1
ATOM 5162 O O . VAL F 1 86 ? 1.072 -11.643 -84.297 1.00 20.15 86 VAL F O 1
ATOM 5166 N N . ASP F 1 87 ? 2.693 -10.308 -85.124 1.00 17.81 87 ASP F N 1
ATOM 5167 C CA . ASP F 1 87 ? 3.202 -11.315 -86.046 1.00 16.33 87 ASP F CA 1
ATOM 5168 C C . ASP F 1 87 ? 3.968 -12.391 -85.287 1.00 23.72 87 ASP F C 1
ATOM 5169 O O . ASP F 1 87 ? 4.535 -12.143 -84.220 1.00 21.08 87 ASP F O 1
ATOM 5174 N N . GLY F 1 88 ? 4.004 -13.584 -85.853 1.00 16.19 88 GLY F N 1
ATOM 5175 C CA . GLY F 1 88 ? 4.903 -14.609 -85.360 1.00 18.98 88 GLY F CA 1
ATOM 5176 C C . GLY F 1 88 ? 4.344 -15.997 -85.578 1.00 20.21 88 GLY F C 1
ATOM 5177 O O . GLY F 1 88 ? 3.198 -16.187 -85.984 1.00 23.19 88 GLY F O 1
ATOM 5178 N N . GLU F 1 89 ? 5.196 -16.979 -85.298 1.00 18.72 89 GLU F N 1
ATOM 5179 C CA . GLU F 1 89 ? 4.784 -18.374 -85.304 1.00 17.07 89 GLU F CA 1
ATOM 5180 C C . GLU F 1 89 ? 3.956 -18.675 -84.063 1.00 17.17 89 GLU F C 1
ATOM 5181 O O . GLU F 1 89 ? 4.309 -18.278 -82.949 1.00 17.12 89 GLU F O 1
ATOM 5187 N N . LEU F 1 90 ? 2.849 -19.387 -84.256 1.00 13.09 90 LEU F N 1
ATOM 5188 C CA . LEU F 1 90 ? 1.981 -19.751 -83.141 1.00 15.25 90 LEU F CA 1
ATOM 5189 C C . LEU F 1 90 ? 2.576 -20.951 -82.417 1.00 14.68 90 LEU F C 1
ATOM 5190 O O . LEU F 1 90 ? 2.625 -22.058 -82.965 1.00 16.45 90 LEU F O 1
ATOM 5195 N N . ILE F 1 91 ? 3.029 -20.729 -81.186 1.00 12.82 91 ILE F N 1
ATOM 5196 C CA . ILE F 1 91 ? 3.469 -21.788 -80.289 1.00 13.65 91 ILE F CA 1
ATOM 5197 C C . ILE F 1 91 ? 2.400 -21.963 -79.222 1.00 13.56 91 ILE F C 1
ATOM 5198 O O . ILE F 1 91 ? 1.903 -20.975 -78.669 1.00 14.95 91 ILE F O 1
ATOM 5203 N N . LEU F 1 92 ? 2.035 -23.210 -78.946 1.00 16.36 92 LEU F N 1
ATOM 5204 C CA . LEU F 1 92 ? 1.134 -23.535 -77.849 1.00 14.46 92 LEU F CA 1
ATOM 5205 C C . LEU F 1 92 ? 1.964 -24.050 -76.682 1.00 16.59 92 LEU F C 1
ATOM 5206 O O . LEU F 1 92 ? 2.851 -24.890 -76.868 1.00 15.58 92 LEU F O 1
ATOM 5211 N N . LEU F 1 93 ? 1.688 -23.532 -75.489 1.00 12.58 93 LEU F N 1
ATOM 5212 C CA . LEU F 1 93 ? 2.549 -23.762 -74.338 1.00 15.22 93 LEU F CA 1
ATOM 5213 C C . LEU F 1 93 ? 1.712 -24.044 -73.103 1.00 18.80 93 LEU F C 1
ATOM 5214 O O . LEU F 1 93 ? 0.781 -23.294 -72.797 1.00 14.20 93 LEU F O 1
ATOM 5219 N N . PHE F 1 94 ? 2.056 -25.115 -72.393 1.00 18.18 94 PHE F N 1
ATOM 5220 C CA . PHE F 1 94 ? 1.562 -25.316 -71.037 1.00 15.18 94 PHE F CA 1
ATOM 5221 C C . PHE F 1 94 ? 2.401 -24.443 -70.113 1.00 14.06 94 PHE F C 1
ATOM 5222 O O . PHE F 1 94 ? 3.582 -24.720 -69.888 1.00 16.33 94 PHE F O 1
ATOM 5230 N N . ASN F 1 95 ? 1.792 -23.381 -69.587 1.00 18.54 95 ASN F N 1
ATOM 5231 C CA . ASN F 1 95 ? 2.526 -22.290 -68.949 1.00 18.92 95 ASN F CA 1
ATOM 5232 C C . ASN F 1 95 ? 2.856 -22.617 -67.490 1.00 17.70 95 ASN F C 1
ATOM 5233 O O . ASN F 1 95 ? 2.397 -21.969 -66.550 1.00 18.05 95 ASN F O 1
ATOM 5238 N N . ASP F 1 96 ? 3.681 -23.644 -67.312 1.00 19.90 96 ASP F N 1
ATOM 5239 C CA . ASP F 1 96 ? 4.146 -24.003 -65.982 1.00 14.79 96 ASP F CA 1
ATOM 5240 C C . ASP F 1 96 ? 5.276 -23.068 -65.552 1.00 15.72 96 ASP F C 1
ATOM 5241 O O . ASP F 1 96 ? 5.828 -22.306 -66.350 1.00 18.07 96 ASP F O 1
ATOM 5246 N N . VAL F 1 97 ? 5.618 -23.132 -64.272 1.00 18.46 97 VAL F N 1
ATOM 5247 C CA . VAL F 1 97 ? 6.692 -22.281 -63.749 1.00 21.71 97 VAL F CA 1
ATOM 5248 C C . VAL F 1 97 ? 8.015 -22.712 -64.372 1.00 14.86 97 VAL F C 1
ATOM 5249 O O . VAL F 1 97 ? 8.289 -23.924 -64.455 1.00 22.71 97 VAL F O 1
ATOM 5253 N N . PRO F 1 98 ? 8.853 -21.786 -64.836 1.00 21.00 98 PRO F N 1
ATOM 5254 C CA . PRO F 1 98 ? 10.138 -22.188 -65.418 1.00 24.32 98 PRO F CA 1
ATOM 5255 C C . PRO F 1 98 ? 10.919 -23.087 -64.473 1.00 25.30 98 PRO F C 1
ATOM 5256 O O . PRO F 1 98 ? 11.015 -22.824 -63.271 1.00 24.23 98 PRO F O 1
ATOM 5260 N N . GLY F 1 99 ? 11.472 -24.165 -65.025 1.00 23.80 99 GLY F N 1
ATOM 5261 C CA . GLY F 1 99 ? 12.245 -25.112 -64.252 1.00 23.94 99 GLY F CA 1
ATOM 5262 C C . GLY F 1 99 ? 11.444 -26.176 -63.534 1.00 27.56 99 GLY F C 1
ATOM 5263 O O . GLY F 1 99 ? 12.047 -27.027 -62.867 1.00 28.27 99 GLY F O 1
ATOM 5264 N N . THR F 1 100 ? 10.113 -26.166 -63.646 1.00 17.57 100 THR F N 1
ATOM 5265 C CA . THR F 1 100 ? 9.265 -27.133 -62.957 1.00 18.98 100 THR F CA 1
ATOM 5266 C C . THR F 1 100 ? 8.525 -28.049 -63.927 1.00 17.57 100 THR F C 1
ATOM 5267 O O . THR F 1 100 ? 7.518 -28.658 -63.553 1.00 21.22 100 THR F O 1
ATOM 5271 N N . PHE F 1 101 ? 9.007 -28.161 -65.163 1.00 17.99 101 PHE F N 1
ATOM 5272 C CA . PHE F 1 101 ? 8.368 -29.009 -66.160 1.00 17.76 101 PHE F CA 1
ATOM 5273 C C . PHE F 1 101 ? 8.748 -30.477 -66.027 1.00 21.10 101 PHE F C 1
ATOM 5274 O O . PHE F 1 101 ? 8.110 -31.322 -66.665 1.00 21.85 101 PHE F O 1
ATOM 5282 N N . GLY F 1 102 ? 9.759 -30.803 -65.218 1.00 20.50 102 GLY F N 1
ATOM 5283 C CA . GLY F 1 102 ? 10.253 -32.167 -65.143 1.00 21.92 102 GLY F CA 1
ATOM 5284 C C . GLY F 1 102 ? 9.295 -33.148 -64.500 1.00 21.25 102 GLY F C 1
ATOM 5285 O O . GLY F 1 102 ? 9.390 -34.351 -64.767 1.00 27.05 102 GLY F O 1
ATOM 5286 N N . ASP F 1 103 ? 8.383 -32.670 -63.654 1.00 16.18 103 ASP F N 1
ATOM 5287 C CA . ASP F 1 103 ? 7.389 -33.522 -63.018 1.00 17.35 103 ASP F CA 1
ATOM 5288 C C . ASP F 1 103 ? 6.043 -33.472 -63.733 1.00 19.99 103 ASP F C 1
ATOM 5289 O O . ASP F 1 103 ? 5.026 -33.882 -63.161 1.00 20.49 103 ASP F O 1
ATOM 5294 N N . ASN F 1 104 ? 6.019 -32.984 -64.969 1.00 16.75 104 ASN F N 1
ATOM 5295 C CA . ASN F 1 104 ? 4.797 -32.894 -65.753 1.00 18.93 104 ASN F CA 1
ATOM 5296 C C . ASN F 1 104 ? 4.633 -34.127 -66.636 1.00 14.87 104 ASN F C 1
ATOM 5297 O O . ASN F 1 104 ? 5.600 -34.810 -66.980 1.00 19.34 104 ASN F O 1
ATOM 5302 N N . SER F 1 105 ? 3.384 -34.404 -67.005 1.00 17.49 105 SER F N 1
ATOM 5303 C CA . SER F 1 105 ? 3.086 -35.518 -67.894 1.00 14.91 105 SER F CA 1
ATOM 5304 C C . SER F 1 105 ? 1.730 -35.285 -68.545 1.00 14.92 105 SER F C 1
ATOM 5305 O O . SER F 1 105 ? 0.910 -34.505 -68.056 1.00 16.92 105 SER F O 1
ATOM 5308 N N . GLY F 1 106 ? 1.508 -35.977 -69.659 1.00 14.66 106 GLY F N 1
ATOM 5309 C CA . GLY F 1 106 ? 0.279 -35.848 -70.409 1.00 17.80 106 GLY F CA 1
ATOM 5310 C C . GLY F 1 106 ? 0.354 -34.755 -71.460 1.00 19.72 106 GLY F C 1
ATOM 5311 O O . GLY F 1 106 ? 1.311 -33.983 -71.545 1.00 16.94 106 GLY F O 1
ATOM 5312 N N . GLU F 1 107 ? -0.691 -34.699 -72.283 1.00 19.03 107 GLU F N 1
ATOM 5313 C CA . GLU F 1 107 ? -0.780 -33.686 -73.324 1.00 18.35 107 GLU F CA 1
ATOM 5314 C C . GLU F 1 107 ? -2.234 -33.335 -73.588 1.00 18.08 107 GLU F C 1
ATOM 5315 O O . GLU F 1 107 ? -3.124 -34.184 -73.496 1.00 20.26 107 GLU F O 1
ATOM 5321 N N . PHE F 1 108 ? -2.457 -32.067 -73.918 1.00 12.40 108 PHE F N 1
ATOM 5322 C CA . PHE F 1 108 ? -3.744 -31.611 -74.411 1.00 17.65 108 PHE F CA 1
ATOM 5323 C C . PHE F 1 108 ? -3.862 -31.894 -75.902 1.00 18.34 108 PHE F C 1
ATOM 5324 O O . PHE F 1 108 ? -2.880 -31.825 -76.647 1.00 13.47 108 PHE F O 1
ATOM 5332 N N . GLN F 1 109 ? -5.076 -32.215 -76.335 1.00 13.51 109 GLN F N 1
ATOM 5333 C CA . GLN F 1 109 ? -5.397 -32.308 -77.753 1.00 14.27 109 GLN F CA 1
ATOM 5334 C C . GLN F 1 109 ? -6.029 -30.990 -78.177 1.00 15.65 109 GLN F C 1
ATOM 5335 O O . GLN F 1 109 ? -7.082 -30.607 -77.657 1.00 16.67 109 GLN F O 1
ATOM 5341 N N . VAL F 1 110 ? -5.381 -30.295 -79.106 1.00 12.94 110 VAL F N 1
ATOM 5342 C CA . VAL F 1 110 ? -5.736 -28.924 -79.446 1.00 13.17 110 VAL F CA 1
ATOM 5343 C C . VAL F 1 110 ? -5.995 -28.827 -80.941 1.00 15.97 110 VAL F C 1
ATOM 5344 O O . VAL F 1 110 ? -5.304 -29.461 -81.747 1.00 15.37 110 VAL F O 1
ATOM 5348 N N . GLU F 1 111 ? -6.999 -28.034 -81.303 1.00 14.30 111 GLU F N 1
ATOM 5349 C CA . GLU F 1 111 ? -7.321 -27.723 -82.687 1.00 19.25 111 GLU F CA 1
ATOM 5350 C C . GLU F 1 111 ? -7.251 -26.215 -82.875 1.00 13.17 111 GLU F C 1
ATOM 5351 O O . GLU F 1 111 ? -7.741 -25.456 -82.033 1.00 11.99 111 GLU F O 1
ATOM 5357 N N . VAL F 1 112 ? -6.634 -25.786 -83.976 1.00 11.32 112 VAL F N 1
ATOM 5358 C CA . VAL F 1 112 ? -6.474 -24.372 -84.294 1.00 9.23 112 VAL F CA 1
ATOM 5359 C C . VAL F 1 112 ? -7.020 -24.122 -85.692 1.00 9.91 112 VAL F C 1
ATOM 5360 O O . VAL F 1 112 ? -6.705 -24.862 -86.631 1.00 13.96 112 VAL F O 1
ATOM 5364 N N . ILE F 1 113 ? -7.825 -23.074 -85.828 1.00 13.19 113 ILE F N 1
ATOM 5365 C CA . ILE F 1 113 ? -8.359 -22.637 -87.112 1.00 13.60 113 ILE F CA 1
ATOM 5366 C C . ILE F 1 113 ? -7.984 -21.177 -87.305 1.00 9.40 113 ILE F C 1
ATOM 5367 O O . ILE F 1 113 ? -8.225 -20.347 -86.421 1.00 14.45 113 ILE F O 1
ATOM 5372 N N . ILE F 1 114 ? -7.383 -20.868 -88.451 1.00 10.91 114 ILE F N 1
ATOM 5373 C CA . ILE F 1 114 ? -7.163 -19.486 -88.858 1.00 9.86 114 ILE F CA 1
ATOM 5374 C C . ILE F 1 114 ? -8.453 -19.046 -89.542 1.00 14.00 114 ILE F C 1
ATOM 5375 O O . ILE F 1 114 ? -8.716 -19.396 -90.693 1.00 17.81 114 ILE F O 1
ATOM 5380 N N . GLU F 1 115 ? -9.278 -18.293 -88.812 1.00 12.87 115 GLU F N 1
ATOM 5381 C CA . GLU F 1 115 ? -10.584 -17.915 -89.333 1.00 13.27 115 GLU F CA 1
ATOM 5382 C C . GLU F 1 115 ? -10.462 -16.910 -90.470 1.00 16.07 115 GLU F C 1
ATOM 5383 O O . GLU F 1 115 ? -11.264 -16.943 -91.409 1.00 14.27 115 GLU F O 1
ATOM 5389 N N . SER F 1 116 ? -9.475 -16.019 -90.414 1.00 14.46 116 SER F N 1
ATOM 5390 C CA . SER F 1 116 ? -9.288 -15.055 -91.489 1.00 13.63 116 SER F CA 1
ATOM 5391 C C . SER F 1 116 ? -7.871 -14.508 -91.443 1.00 15.95 116 SER F C 1
ATOM 5392 O O . SER F 1 116 ? -7.239 -14.469 -90.382 1.00 13.66 116 SER F O 1
ATOM 5395 N N . ARG F 1 117 ? -7.384 -14.094 -92.609 1.00 14.75 117 ARG F N 1
ATOM 5396 C CA . ARG F 1 117 ? -6.115 -13.396 -92.741 1.00 12.15 117 ARG F CA 1
ATOM 5397 C C . ARG F 1 117 ? -6.381 -11.909 -92.930 1.00 13.56 117 ARG F C 1
ATOM 5398 O O . ARG F 1 117 ? -7.317 -11.520 -93.636 1.00 14.04 117 ARG F O 1
ATOM 5406 N N . TYR F 1 118 ? -5.548 -11.082 -92.306 1.00 12.31 118 TYR F N 1
ATOM 5407 C CA . TYR F 1 118 ? -5.826 -9.655 -92.234 1.00 12.44 118 TYR F CA 1
ATOM 5408 C C . TYR F 1 118 ? -5.976 -9.049 -93.621 1.00 15.30 118 TYR F C 1
ATOM 5409 O O . TYR F 1 118 ? -5.072 -9.149 -94.456 1.00 12.69 118 TYR F O 1
ATOM 5418 N N . SER F 1 119 ? -7.117 -8.406 -93.848 1.00 16.86 119 SER F N 1
ATOM 5419 C CA . SER F 1 119 ? -7.377 -7.616 -95.044 1.00 16.89 119 SER F CA 1
ATOM 5420 C C . SER F 1 119 ? -8.381 -6.528 -94.681 1.00 12.56 119 SER F C 1
ATOM 5421 O O . SER F 1 119 ? -9.539 -6.836 -94.376 1.00 14.24 119 SER F O 1
ATOM 5424 N N . PRO F 1 120 ? -7.989 -5.257 -94.682 1.00 16.38 120 PRO F N 1
ATOM 5425 C CA . PRO F 1 120 ? -8.910 -4.203 -94.253 1.00 18.89 120 PRO F CA 1
ATOM 5426 C C . PRO F 1 120 ? -9.817 -3.723 -95.372 1.00 19.08 120 PRO F C 1
ATOM 5427 O O . PRO F 1 120 ? -9.481 -3.781 -96.556 1.00 18.84 120 PRO F O 1
ATOM 5431 N N . LEU F 1 121 ? -10.994 -3.247 -94.973 1.00 16.76 121 LEU F N 1
ATOM 5432 C CA . LEU F 1 121 ? -11.802 -2.450 -95.883 1.00 16.57 121 LEU F CA 1
ATOM 5433 C C . LEU F 1 121 ? -11.015 -1.217 -96.301 1.00 18.86 121 LEU F C 1
ATOM 5434 O O . LEU F 1 121 ? -10.327 -0.597 -95.485 1.00 19.78 121 LEU F O 1
ATOM 5439 N N . LYS F 1 122 ? -11.117 -0.863 -97.578 1.00 20.84 122 LYS F N 1
ATOM 5440 C CA . LYS F 1 122 ? -10.383 0.276 -98.117 1.00 24.21 122 LYS F CA 1
ATOM 5441 C C . LYS F 1 122 ? -11.227 1.058 -99.116 1.00 30.97 122 LYS F C 1
ATOM 5442 O O . LYS F 1 122 ? -11.075 2.273 -99.249 1.00 32.51 122 LYS F O 1
ATOM 5449 N N . SER G 1 2 ? -20.574 -13.014 -79.488 1.00 46.56 2 SER G N 1
ATOM 5450 C CA . SER G 1 2 ? -21.092 -14.349 -79.759 1.00 35.47 2 SER G CA 1
ATOM 5451 C C . SER G 1 2 ? -22.586 -14.306 -80.058 1.00 32.67 2 SER G C 1
ATOM 5452 O O . SER G 1 2 ? -23.258 -13.316 -79.770 1.00 49.99 2 SER G O 1
ATOM 5455 N N . ASP G 1 3 ? -23.099 -15.390 -80.644 1.00 25.53 3 ASP G N 1
ATOM 5456 C CA . ASP G 1 3 ? -24.539 -15.510 -80.841 1.00 23.66 3 ASP G CA 1
ATOM 5457 C C . ASP G 1 3 ? -25.252 -15.799 -79.528 1.00 21.21 3 ASP G C 1
ATOM 5458 O O . ASP G 1 3 ? -26.401 -15.383 -79.343 1.00 22.94 3 ASP G O 1
ATOM 5463 N N . TRP G 1 4 ? -24.593 -16.507 -78.613 1.00 18.56 4 TRP G N 1
ATOM 5464 C CA . TRP G 1 4 ? -25.089 -16.679 -77.257 1.00 20.16 4 TRP G CA 1
ATOM 5465 C C . TRP G 1 4 ? -23.904 -16.892 -76.330 1.00 16.18 4 TRP G C 1
ATOM 5466 O O . TRP G 1 4 ? -22.980 -17.643 -76.652 1.00 21.24 4 TRP G O 1
ATOM 5477 N N . SER G 1 5 ? -23.936 -16.217 -75.185 1.00 20.47 5 SER G N 1
ATOM 5478 C CA . SER G 1 5 ? -22.967 -16.442 -74.124 1.00 21.28 5 SER G CA 1
ATOM 5479 C C . SER G 1 5 ? -23.693 -16.389 -72.791 1.00 20.57 5 SER G C 1
ATOM 5480 O O . SER G 1 5 ? -24.553 -15.531 -72.578 1.00 24.17 5 SER G O 1
ATOM 5483 N N . GLY G 1 6 ? -23.351 -17.313 -71.903 1.00 16.69 6 GLY G N 1
ATOM 5484 C CA . GLY G 1 6 ? -23.995 -17.354 -70.608 1.00 20.33 6 GLY G CA 1
ATOM 5485 C C . GLY G 1 6 ? -23.457 -18.493 -69.774 1.00 19.50 6 GLY G C 1
ATOM 5486 O O . GLY G 1 6 ? -22.465 -19.137 -70.124 1.00 18.89 6 GLY G O 1
ATOM 5487 N N . SER G 1 7 ? -24.137 -18.737 -68.661 1.00 17.31 7 SER G N 1
ATOM 5488 C CA . SER G 1 7 ? -23.725 -19.749 -67.703 1.00 17.95 7 SER G CA 1
ATOM 5489 C C . SER G 1 7 ? -24.548 -21.019 -67.874 1.00 22.00 7 SER G C 1
ATOM 5490 O O . SER G 1 7 ? -25.732 -20.975 -68.214 1.00 25.95 7 SER G O 1
ATOM 5493 N N . VAL G 1 8 ? -23.902 -22.152 -67.635 1.00 18.48 8 VAL G N 1
ATOM 5494 C CA . VAL G 1 8 ? -24.544 -23.458 -67.638 1.00 19.05 8 VAL G CA 1
ATOM 5495 C C . VAL G 1 8 ? -24.432 -24.036 -66.233 1.00 20.51 8 VAL G C 1
ATOM 5496 O O . VAL G 1 8 ? -23.403 -24.605 -65.865 1.00 17.77 8 VAL G O 1
ATOM 5500 N N . PRO G 1 9 ? -25.468 -23.894 -65.406 1.00 17.71 9 PRO G N 1
ATOM 5501 C CA . PRO G 1 9 ? -25.376 -24.397 -64.031 1.00 20.86 9 PRO G CA 1
ATOM 5502 C C . PRO G 1 9 ? -25.313 -25.915 -63.997 1.00 18.76 9 PRO G C 1
ATOM 5503 O O . PRO G 1 9 ? -26.045 -26.605 -64.710 1.00 19.09 9 PRO G O 1
ATOM 5507 N N . ALA G 1 10 ? -24.427 -26.433 -63.145 1.00 16.31 10 ALA G N 1
ATOM 5508 C CA . ALA G 1 10 ? -24.293 -27.875 -62.996 1.00 17.89 10 ALA G CA 1
ATOM 5509 C C . ALA G 1 10 ? -25.506 -28.508 -62.329 1.00 24.46 10 ALA G C 1
ATOM 5510 O O . ALA G 1 10 ? -25.731 -29.711 -62.501 1.00 19.62 10 ALA G O 1
ATOM 5512 N N . ASN G 1 11 ? -26.290 -27.736 -61.576 1.00 25.21 11 ASN G N 1
ATOM 5513 C CA . ASN G 1 11 ? -27.446 -28.269 -60.865 1.00 19.61 11 ASN G CA 1
ATOM 5514 C C . ASN G 1 11 ? -28.736 -28.176 -61.673 1.00 22.42 11 ASN G C 1
ATOM 5515 O O . ASN G 1 11 ? -29.804 -28.504 -61.147 1.00 23.66 11 ASN G O 1
ATOM 5520 N N . ALA G 1 12 ? -28.664 -27.737 -62.928 1.00 19.55 12 ALA G N 1
ATOM 5521 C CA . ALA G 1 12 ? -29.841 -27.634 -63.787 1.00 24.34 12 ALA G CA 1
ATOM 5522 C C . ALA G 1 12 ? -30.021 -28.970 -64.497 1.00 17.64 12 ALA G C 1
ATOM 5523 O O . ALA G 1 12 ? -29.363 -29.249 -65.504 1.00 21.39 12 ALA G O 1
ATOM 5525 N N . GLU G 1 13 ? -30.918 -29.805 -63.966 1.00 22.46 13 GLU G N 1
ATOM 5526 C CA . GLU G 1 13 ? -31.123 -31.128 -64.544 1.00 25.09 13 GLU G CA 1
ATOM 5527 C C . GLU G 1 13 ? -31.691 -31.038 -65.952 1.00 22.60 13 GLU G C 1
ATOM 5528 O O . GLU G 1 13 ? -31.470 -31.941 -66.768 1.00 22.43 13 GLU G O 1
ATOM 5534 N N . ASN G 1 14 ? -32.415 -29.964 -66.256 1.00 25.60 14 ASN G N 1
ATOM 5535 C CA . ASN G 1 14 ? -32.973 -29.742 -67.582 1.00 25.73 14 ASN G CA 1
ATOM 5536 C C . ASN G 1 14 ? -32.044 -28.934 -68.477 1.00 27.46 14 ASN G C 1
ATOM 5537 O O . ASN G 1 14 ? -32.374 -28.703 -69.646 1.00 25.22 14 ASN G O 1
ATOM 5542 N N . GLY G 1 15 ? -30.899 -28.498 -67.960 1.00 22.44 15 GLY G N 1
ATOM 5543 C CA . GLY G 1 15 ? -29.939 -27.769 -68.755 1.00 16.92 15 GLY G CA 1
ATOM 5544 C C . GLY G 1 15 ? -30.263 -26.290 -68.852 1.00 20.60 15 GLY G C 1
ATOM 5545 O O . GLY G 1 15 ? -31.135 -25.751 -68.163 1.00 24.91 15 GLY G O 1
ATOM 5546 N N . LYS G 1 16 ? -29.531 -25.628 -69.744 1.00 19.22 16 LYS G N 1
ATOM 5547 C CA . LYS G 1 16 ? -29.647 -24.193 -69.969 1.00 19.06 16 LYS G CA 1
ATOM 5548 C C . LYS G 1 16 ? -30.096 -23.960 -71.405 1.00 22.37 16 LYS G C 1
ATOM 5549 O O . LYS G 1 16 ? -29.382 -24.319 -72.347 1.00 18.66 16 LYS G O 1
ATOM 5555 N N . SER G 1 17 ? -31.272 -23.361 -71.570 1.00 18.01 17 SER G N 1
ATOM 5556 C CA . SER G 1 17 ? -31.791 -23.057 -72.898 1.00 21.67 17 SER G CA 1
ATOM 5557 C C . SER G 1 17 ? -31.124 -21.794 -73.433 1.00 20.52 17 SER G C 1
ATOM 5558 O O . SER G 1 17 ? -31.168 -20.740 -72.788 1.00 26.50 17 SER G O 1
ATOM 5561 N N . THR G 1 18 ? -30.510 -21.898 -74.614 1.00 18.79 18 THR G N 1
ATOM 5562 C CA . THR G 1 18 ? -29.833 -20.762 -75.228 1.00 21.03 18 THR G CA 1
ATOM 5563 C C . THR G 1 18 ? -30.758 -19.896 -76.068 1.00 19.35 18 THR G C 1
ATOM 5564 O O . THR G 1 18 ? -30.408 -18.748 -76.363 1.00 19.22 18 THR G O 1
ATOM 5568 N N . GLY G 1 19 ? -31.920 -20.412 -76.465 1.00 20.20 19 GLY G N 1
ATOM 5569 C CA . GLY G 1 19 ? -32.788 -19.701 -77.378 1.00 17.70 19 GLY G CA 1
ATOM 5570 C C . GLY G 1 19 ? -32.348 -19.737 -78.824 1.00 20.98 19 GLY G C 1
ATOM 5571 O O . GLY G 1 19 ? -33.052 -19.188 -79.682 1.00 19.54 19 GLY G O 1
ATOM 5572 N N . LEU G 1 20 ? -31.208 -20.356 -79.123 1.00 14.42 20 LEU G N 1
ATOM 5573 C CA . LEU G 1 20 ? -30.748 -20.496 -80.498 1.00 12.08 20 LEU G CA 1
ATOM 5574 C C . LEU G 1 20 ? -31.504 -21.636 -81.166 1.00 14.57 20 LEU G C 1
ATOM 5575 O O . LEU G 1 20 ? -31.419 -22.788 -80.725 1.00 16.57 20 LEU G O 1
ATOM 5580 N N . ILE G 1 21 ? -32.244 -21.314 -82.221 1.00 15.41 21 ILE G N 1
ATOM 5581 C CA . ILE G 1 21 ? -33.012 -22.302 -82.968 1.00 15.18 21 ILE G CA 1
ATOM 5582 C C . ILE G 1 21 ? -32.153 -22.770 -84.134 1.00 15.05 21 ILE G C 1
ATOM 5583 O O . ILE G 1 21 ? -31.957 -22.038 -85.108 1.00 13.98 21 ILE G O 1
ATOM 5588 N N . LEU G 1 22 ? -31.652 -23.996 -84.040 1.00 15.25 22 LEU G N 1
ATOM 5589 C CA . LEU G 1 22 ? -30.748 -24.546 -85.036 1.00 15.46 22 LEU G CA 1
ATOM 5590 C C . LEU G 1 22 ? -31.515 -25.389 -86.045 1.00 17.24 22 LEU G C 1
ATOM 5591 O O . LEU G 1 22 ? -32.542 -25.995 -85.730 1.00 16.03 22 LEU G O 1
ATOM 5596 N N . LYS G 1 23 ? -31.003 -25.415 -87.270 1.00 17.09 23 LYS G N 1
ATOM 5597 C CA . LYS G 1 23 ? -31.557 -26.228 -88.338 1.00 13.78 23 LYS G CA 1
ATOM 5598 C C . LYS G 1 23 ? -30.490 -27.187 -88.841 1.00 14.83 23 LYS G C 1
ATOM 5599 O O . LYS G 1 23 ? -29.297 -26.873 -88.837 1.00 15.16 23 LYS G O 1
ATOM 5605 N N . GLN G 1 24 ? -30.932 -28.366 -89.271 1.00 15.18 24 GLN G N 1
ATOM 5606 C CA . GLN G 1 24 ? -30.042 -29.312 -89.925 1.00 15.42 24 GLN G CA 1
ATOM 5607 C C . GLN G 1 24 ? -29.229 -28.608 -91.004 1.00 14.73 24 GLN G C 1
ATOM 5608 O O . GLN G 1 24 ? -29.780 -27.916 -91.863 1.00 16.58 24 GLN G O 1
ATOM 5614 N N . GLY G 1 25 ? -27.910 -28.771 -90.943 1.00 17.69 25 GLY G N 1
ATOM 5615 C CA . GLY G 1 25 ? -27.011 -28.181 -91.908 1.00 13.90 25 GLY G CA 1
ATOM 5616 C C . GLY G 1 25 ? -26.344 -26.900 -91.453 1.00 11.19 25 GLY G C 1
ATOM 5617 O O . GLY G 1 25 ? -25.348 -26.490 -92.060 1.00 14.34 25 GLY G O 1
ATOM 5618 N N . ASP G 1 26 ? -26.878 -26.240 -90.430 1.00 14.05 26 ASP G N 1
ATOM 5619 C CA . ASP G 1 26 ? -26.152 -25.156 -89.790 1.00 13.17 26 ASP G CA 1
ATOM 5620 C C . ASP G 1 26 ? -24.811 -25.672 -89.274 1.00 10.94 26 ASP G C 1
ATOM 5621 O O . ASP G 1 26 ? -24.624 -26.872 -89.053 1.00 11.95 26 ASP G O 1
ATOM 5626 N N . THR G 1 27 ? -23.871 -24.751 -89.075 1.00 13.79 27 THR G N 1
ATOM 5627 C CA . THR G 1 27 ? -22.625 -25.069 -88.391 1.00 10.63 27 THR G CA 1
ATOM 5628 C C . THR G 1 27 ? -22.457 -24.154 -87.185 1.00 12.63 27 THR G C 1
ATOM 5629 O O . THR G 1 27 ? -22.848 -22.982 -87.217 1.00 13.72 27 THR G O 1
ATOM 5633 N N . ILE G 1 28 ? -21.874 -24.703 -86.115 1.00 15.51 28 ILE G N 1
ATOM 5634 C CA . ILE G 1 28 ? -21.709 -23.976 -84.861 1.00 10.57 28 ILE G CA 1
ATOM 5635 C C . ILE G 1 28 ? -20.322 -24.228 -84.285 1.00 11.66 28 ILE G C 1
ATOM 5636 O O . ILE G 1 28 ? -19.679 -25.244 -84.556 1.00 12.00 28 ILE G O 1
ATOM 5641 N N . SER G 1 29 ? -19.880 -23.280 -83.463 1.00 13.33 29 SER G N 1
ATOM 5642 C CA . SER G 1 29 ? -18.695 -23.433 -82.635 1.00 13.84 29 SER G CA 1
ATOM 5643 C C . SER G 1 29 ? -19.068 -23.130 -81.192 1.00 17.07 29 SER G C 1
ATOM 5644 O O . SER G 1 29 ? -19.957 -22.317 -80.925 1.00 10.94 29 SER G O 1
ATOM 5647 N N . VAL G 1 30 ? -18.385 -23.794 -80.263 1.00 12.27 30 VAL G N 1
ATOM 5648 C CA . VAL G 1 30 ? -18.644 -23.634 -78.837 1.00 12.99 30 VAL G CA 1
ATOM 5649 C C . VAL G 1 30 ? -17.318 -23.703 -78.097 1.00 14.24 30 VAL G C 1
ATOM 5650 O O . VAL G 1 30 ? -16.456 -24.524 -78.428 1.00 14.14 30 VAL G O 1
ATOM 5654 N N . VAL G 1 31 ? -17.151 -22.834 -77.103 1.00 12.17 31 VAL G N 1
ATOM 5655 C CA . VAL G 1 31 ? -16.076 -22.956 -76.127 1.00 10.96 31 VAL G CA 1
ATOM 5656 C C . VAL G 1 31 ? -16.685 -22.839 -74.738 1.00 15.23 31 VAL G C 1
ATOM 5657 O O . VAL G 1 31 ? -17.584 -22.022 -74.509 1.00 14.96 31 VAL G O 1
ATOM 5661 N N . ALA G 1 32 ? -16.194 -23.661 -73.813 1.00 12.11 32 ALA G N 1
ATOM 5662 C CA . ALA G 1 32 ? -16.714 -23.713 -72.455 1.00 16.18 32 ALA G CA 1
ATOM 5663 C C . ALA G 1 32 ? -15.558 -23.595 -71.474 1.00 15.08 32 ALA G C 1
ATOM 5664 O O . ALA G 1 32 ? -14.566 -24.324 -71.582 1.00 14.09 32 ALA G O 1
ATOM 5666 N N . HIS G 1 33 ? -15.691 -22.677 -70.523 1.00 13.76 33 HIS G N 1
ATOM 5667 C CA . HIS G 1 33 ? -14.680 -22.437 -69.507 1.00 11.97 33 HIS G CA 1
ATOM 5668 C C . HIS G 1 33 ? -15.247 -22.715 -68.122 1.00 16.40 33 HIS G C 1
ATOM 5669 O O . HIS G 1 33 ? -16.463 -22.693 -67.902 1.00 15.51 33 HIS G O 1
ATOM 5676 N N . GLY G 1 34 ? -14.348 -22.976 -67.187 1.00 22.35 34 GLY G N 1
ATOM 5677 C CA . GLY G 1 34 ? -14.683 -22.980 -65.779 1.00 17.26 34 GLY G CA 1
ATOM 5678 C C . GLY G 1 34 ? -14.749 -24.377 -65.188 1.00 11.48 34 GLY G C 1
ATOM 5679 O O . GLY G 1 34 ? -14.334 -25.375 -65.789 1.00 15.31 34 GLY G O 1
ATOM 5680 N N . TRP G 1 35 ? -15.305 -24.428 -63.982 1.00 14.13 35 TRP G N 1
ATOM 5681 C CA . TRP G 1 35 ? -15.296 -25.615 -63.145 1.00 14.02 35 TRP G CA 1
ATOM 5682 C C . TRP G 1 35 ? -16.623 -25.719 -62.413 1.00 16.52 35 TRP G C 1
ATOM 5683 O O . TRP G 1 35 ? -17.205 -24.704 -62.020 1.00 19.57 35 TRP G O 1
ATOM 5694 N N . VAL G 1 36 ? -17.094 -26.950 -62.229 1.00 14.72 36 VAL G N 1
ATOM 5695 C CA . VAL G 1 36 ? -18.295 -27.218 -61.457 1.00 14.03 36 VAL G CA 1
ATOM 5696 C C . VAL G 1 36 ? -18.016 -28.383 -60.522 1.00 19.52 36 VAL G C 1
ATOM 5697 O O . VAL G 1 36 ? -17.027 -29.104 -60.659 1.00 20.03 36 VAL G O 1
ATOM 5701 N N . LYS G 1 37 ? -18.917 -28.560 -59.564 1.00 18.23 37 LYS G N 1
ATOM 5702 C CA . LYS G 1 37 ? -18.906 -29.710 -58.677 1.00 18.95 37 LYS G CA 1
ATOM 5703 C C . LYS G 1 37 ? -20.094 -30.597 -59.014 1.00 18.58 37 LYS G C 1
ATOM 5704 O O . LYS G 1 37 ? -21.224 -30.110 -59.124 1.00 20.37 37 LYS G O 1
ATOM 5710 N N . TYR G 1 38 ? -19.834 -31.887 -59.204 1.00 19.40 38 TYR G N 1
ATOM 5711 C CA . TYR G 1 38 ? -20.897 -32.866 -59.368 1.00 20.34 38 TYR G CA 1
ATOM 5712 C C . TYR G 1 38 ? -21.177 -33.627 -58.079 1.00 19.78 38 TYR G C 1
ATOM 5713 O O . TYR G 1 38 ? -21.991 -34.555 -58.081 1.00 24.12 38 TYR G O 1
ATOM 5722 N N . GLY G 1 39 ? -20.522 -33.251 -56.987 1.00 22.01 39 GLY G N 1
ATOM 5723 C CA . GLY G 1 39 ? -20.792 -33.821 -55.681 1.00 25.61 39 GLY G CA 1
ATOM 5724 C C . GLY G 1 39 ? -20.158 -32.953 -54.618 1.00 26.77 39 GLY G C 1
ATOM 5725 O O . GLY G 1 39 ? -19.363 -32.056 -54.911 1.00 25.04 39 GLY G O 1
ATOM 5726 N N . ARG G 1 40 ? -20.526 -33.235 -53.367 1.00 22.80 40 ARG G N 1
ATOM 5727 C CA . ARG G 1 40 ? -20.038 -32.446 -52.241 1.00 25.97 40 ARG G CA 1
ATOM 5728 C C . ARG G 1 40 ? -18.601 -32.779 -51.858 1.00 21.64 40 ARG G C 1
ATOM 5729 O O . ARG G 1 40 ? -17.969 -31.992 -51.145 1.00 23.34 40 ARG G O 1
ATOM 5737 N N . ASP G 1 41 ? -18.074 -33.911 -52.315 1.00 24.55 41 ASP G N 1
ATOM 5738 C CA . ASP G 1 41 ? -16.725 -34.320 -51.952 1.00 30.14 41 ASP G CA 1
ATOM 5739 C C . ASP G 1 41 ? -15.690 -33.399 -52.593 1.00 25.82 41 ASP G C 1
ATOM 5740 O O . ASP G 1 41 ? -15.887 -32.870 -53.690 1.00 24.86 41 ASP G O 1
ATOM 5745 N N . ASN G 1 42 ? -14.570 -33.215 -51.890 1.00 20.79 42 ASN G N 1
ATOM 5746 C CA . ASN G 1 42 ? -13.532 -32.293 -52.341 1.00 20.44 42 ASN G CA 1
ATOM 5747 C C . ASN G 1 42 ? -12.966 -32.664 -53.706 1.00 25.41 42 ASN G C 1
ATOM 5748 O O . ASN G 1 42 ? -12.395 -31.801 -54.382 1.00 24.55 42 ASN G O 1
ATOM 5753 N N . VAL G 1 43 ? -13.111 -33.922 -54.132 1.00 27.04 43 VAL G N 1
ATOM 5754 C CA . VAL G 1 43 ? -12.505 -34.390 -55.373 1.00 24.17 43 VAL G CA 1
ATOM 5755 C C . VAL G 1 43 ? -13.485 -34.397 -56.537 1.00 21.48 43 VAL G C 1
ATOM 5756 O O . VAL G 1 43 ? -13.085 -34.688 -57.672 1.00 20.53 43 VAL G O 1
ATOM 5760 N N . GLU G 1 44 ? -14.754 -34.074 -56.297 1.00 17.33 44 GLU G N 1
ATOM 5761 C CA . GLU G 1 44 ? -15.790 -34.224 -57.318 1.00 18.10 44 GLU G CA 1
ATOM 5762 C C . GLU G 1 44 ? -15.928 -32.941 -58.142 1.00 17.91 44 GLU G C 1
ATOM 5763 O O . GLU G 1 44 ? -16.991 -32.327 -58.239 1.00 18.92 44 GLU G O 1
ATOM 5769 N N . TRP G 1 45 ? -14.808 -32.554 -58.747 1.00 17.50 45 TRP G N 1
ATOM 5770 C CA . TRP G 1 45 ? -14.735 -31.430 -59.667 1.00 17.79 45 TRP G CA 1
ATOM 5771 C C . TRP G 1 45 ? -14.833 -31.925 -61.104 1.00 16.39 45 TRP G C 1
ATOM 5772 O O . TRP G 1 45 ? -14.460 -33.059 -61.414 1.00 15.44 45 TRP G O 1
ATOM 5783 N N . ALA G 1 46 ? -15.318 -31.054 -61.984 1.00 17.86 46 ALA G N 1
ATOM 5784 C CA . ALA G 1 46 ? -15.397 -31.374 -63.401 1.00 19.86 46 ALA G CA 1
ATOM 5785 C C . ALA G 1 46 ? -15.138 -30.133 -64.238 1.00 17.50 46 ALA G C 1
ATOM 5786 O O . ALA G 1 46 ? -15.636 -29.047 -63.933 1.00 15.85 46 ALA G O 1
ATOM 5788 N N . ALA G 1 47 ? -14.342 -30.306 -65.278 1.00 16.86 47 ALA G N 1
ATOM 5789 C CA . ALA G 1 47 ? -14.289 -29.368 -66.385 1.00 14.73 47 ALA G CA 1
ATOM 5790 C C . ALA G 1 47 ? -15.371 -29.732 -67.385 1.00 11.94 47 ALA G C 1
ATOM 5791 O O . ALA G 1 47 ? -16.008 -30.781 -67.273 1.00 12.45 47 ALA G O 1
ATOM 5793 N N . PRO G 1 48 ? -15.628 -28.882 -68.379 1.00 12.51 48 PRO G N 1
ATOM 5794 C CA . PRO G 1 48 ? -16.611 -29.273 -69.403 1.00 11.24 48 PRO G CA 1
ATOM 5795 C C . PRO G 1 48 ? -16.285 -30.615 -70.034 1.00 11.91 48 PRO G C 1
ATOM 5796 O O . PRO G 1 48 ? -17.195 -31.404 -70.318 1.00 14.69 48 PRO G O 1
ATOM 5800 N N . ASP G 1 49 ? -14.997 -30.905 -70.240 1.00 13.00 49 ASP G N 1
ATOM 5801 C CA . ASP G 1 49 ? -14.601 -32.206 -70.769 1.00 12.06 49 ASP G CA 1
ATOM 5802 C C . ASP G 1 49 ? -15.012 -33.347 -69.847 1.00 12.52 49 ASP G C 1
ATOM 5803 O O . ASP G 1 49 ? -15.182 -34.481 -70.309 1.00 20.19 49 ASP G O 1
ATOM 5808 N N . GLY G 1 50 ? -15.157 -33.086 -68.549 1.00 13.83 50 GLY G N 1
ATOM 5809 C CA . GLY G 1 50 ? -15.627 -34.101 -67.636 1.00 11.38 50 GLY G CA 1
ATOM 5810 C C . GLY G 1 50 ? -14.939 -34.100 -66.287 1.00 13.56 50 GLY G C 1
ATOM 5811 O O . GLY G 1 50 ? -14.187 -33.186 -65.937 1.00 18.50 50 GLY G O 1
ATOM 5812 N N . PRO G 1 51 ? -15.207 -35.137 -65.493 1.00 15.00 51 PRO G N 1
ATOM 5813 C CA . PRO G 1 51 ? -14.595 -35.227 -64.162 1.00 14.91 51 PRO G CA 1
ATOM 5814 C C . PRO G 1 51 ? -13.075 -35.251 -64.234 1.00 14.89 51 PRO G C 1
ATOM 5815 O O . PRO G 1 51 ? -12.484 -35.816 -65.156 1.00 13.54 51 PRO G O 1
ATOM 5819 N N . VAL G 1 52 ? -12.447 -34.641 -63.234 1.00 14.85 52 VAL G N 1
ATOM 5820 C CA . VAL G 1 52 ? -10.989 -34.739 -63.099 1.00 16.05 52 VAL G CA 1
ATOM 5821 C C . VAL G 1 52 ? -10.604 -36.212 -62.988 1.00 15.79 52 VAL G C 1
ATOM 5822 O O . VAL G 1 52 ? -11.255 -36.961 -62.234 1.00 16.34 52 VAL G O 1
ATOM 5826 N N . PRO G 1 53 ? -9.577 -36.690 -63.700 1.00 16.99 53 PRO G N 1
ATOM 5827 C CA . PRO G 1 53 ? -9.315 -38.139 -63.745 1.00 17.99 53 PRO G CA 1
ATOM 5828 C C . PRO G 1 53 ? -8.856 -38.763 -62.433 1.00 18.01 53 PRO G C 1
ATOM 5829 O O . PRO G 1 53 ? -8.605 -39.975 -62.412 1.00 23.01 53 PRO G O 1
ATOM 5833 N N . ASN G 1 54 ? -8.717 -38.014 -61.341 1.00 19.97 54 ASN G N 1
ATOM 5834 C CA . ASN G 1 54 ? -8.421 -38.631 -60.054 1.00 21.70 54 ASN G CA 1
ATOM 5835 C C . ASN G 1 54 ? -9.682 -39.105 -59.342 1.00 27.03 54 ASN G C 1
ATOM 5836 O O . ASN G 1 54 ? -9.603 -39.556 -58.195 1.00 22.25 54 ASN G O 1
ATOM 5841 N N . ASN G 1 55 ? -10.836 -39.015 -59.999 1.00 19.14 55 ASN G N 1
ATOM 5842 C CA . ASN G 1 55 ? -12.094 -39.525 -59.471 1.00 18.57 55 ASN G CA 1
ATOM 5843 C C . ASN G 1 55 ? -13.048 -39.734 -60.641 1.00 20.75 55 ASN G C 1
ATOM 5844 O O . ASN G 1 55 ? -14.133 -39.139 -60.679 1.00 19.24 55 ASN G O 1
ATOM 5849 N N . PRO G 1 56 ? -12.680 -40.570 -61.608 1.00 23.33 56 PRO G N 1
ATOM 5850 C CA . PRO G 1 56 ? -13.480 -40.684 -62.832 1.00 24.17 56 PRO G CA 1
ATOM 5851 C C . PRO G 1 56 ? -14.861 -41.264 -62.569 1.00 26.91 56 PRO G C 1
ATOM 5852 O O . PRO G 1 56 ? -15.099 -41.988 -61.598 1.00 22.29 56 PRO G O 1
ATOM 5856 N N . GLN G 1 57 ? -15.779 -40.927 -63.472 1.00 22.62 57 GLN G N 1
ATOM 5857 C CA . GLN G 1 57 ? -17.156 -41.399 -63.434 1.00 20.39 57 GLN G CA 1
ATOM 5858 C C . GLN G 1 57 ? -17.440 -42.168 -64.719 1.00 17.71 57 GLN G C 1
ATOM 5859 O O . GLN G 1 57 ? -16.598 -42.181 -65.626 1.00 17.78 57 GLN G O 1
ATOM 5865 N N . PRO G 1 58 ? -18.589 -42.833 -64.837 1.00 20.21 58 PRO G N 1
ATOM 5866 C CA . PRO G 1 58 ? -18.891 -43.550 -66.081 1.00 24.87 58 PRO G CA 1
ATOM 5867 C C . PRO G 1 58 ? -18.820 -42.634 -67.295 1.00 25.27 58 PRO G C 1
ATOM 5868 O O . PRO G 1 58 ? -18.888 -41.407 -67.194 1.00 24.06 58 PRO G O 1
ATOM 5872 N N . SER G 1 59 ? -18.682 -43.260 -68.462 1.00 21.04 59 SER G N 1
ATOM 5873 C CA . SER G 1 59 ? -18.492 -42.520 -69.703 1.00 27.07 59 SER G CA 1
ATOM 5874 C C . SER G 1 59 ? -19.629 -41.530 -69.932 1.00 27.21 59 SER G C 1
ATOM 5875 O O . SER G 1 59 ? -20.808 -41.876 -69.806 1.00 26.97 59 SER G O 1
ATOM 5878 N N . SER G 1 60 ? -19.263 -40.293 -70.268 1.00 25.32 60 SER G N 1
ATOM 5879 C CA . SER G 1 60 ? -20.139 -39.183 -70.626 1.00 23.85 60 SER G CA 1
ATOM 5880 C C . SER G 1 60 ? -20.786 -38.530 -69.405 1.00 18.94 60 SER G C 1
ATOM 5881 O O . SER G 1 60 ? -21.394 -37.468 -69.550 1.00 21.72 60 SER G O 1
ATOM 5884 N N . ILE G 1 61 ? -20.677 -39.109 -68.216 1.00 19.48 61 ILE G N 1
ATOM 5885 C CA . ILE G 1 61 ? -21.315 -38.545 -67.032 1.00 17.89 61 ILE G CA 1
ATOM 5886 C C . ILE G 1 61 ? -20.522 -37.337 -66.558 1.00 24.17 61 ILE G C 1
ATOM 5887 O O . ILE G 1 61 ? -19.285 -37.346 -66.550 1.00 20.62 61 ILE G O 1
ATOM 5892 N N . ALA G 1 62 ? -21.242 -36.289 -66.157 1.00 17.68 62 ALA G N 1
ATOM 5893 C CA . ALA G 1 62 ? -20.632 -35.066 -65.638 1.00 16.23 62 ALA G CA 1
ATOM 5894 C C . ALA G 1 62 ? -19.757 -34.396 -66.694 1.00 19.42 62 ALA G C 1
ATOM 5895 O O . ALA G 1 62 ? -18.661 -33.914 -66.405 1.00 16.39 62 ALA G O 1
ATOM 5897 N N . THR G 1 63 ? -20.247 -34.374 -67.931 1.00 14.08 63 THR G N 1
ATOM 5898 C CA . THR G 1 63 ? -19.621 -33.653 -69.027 1.00 15.56 63 THR G CA 1
ATOM 5899 C C . THR G 1 63 ? -20.625 -32.667 -69.609 1.00 17.93 63 THR G C 1
ATOM 5900 O O . THR G 1 63 ? -21.841 -32.847 -69.492 1.00 16.62 63 THR G O 1
ATOM 5904 N N . LEU G 1 64 ? -20.107 -31.617 -70.238 1.00 15.58 64 LEU G N 1
ATOM 5905 C CA . LEU G 1 64 ? -20.959 -30.656 -70.927 1.00 13.07 64 LEU G CA 1
ATOM 5906 C C . LEU G 1 64 ? -21.363 -31.232 -72.277 1.00 15.40 64 LEU G C 1
ATOM 5907 O O . LEU G 1 64 ? -20.504 -31.572 -73.098 1.00 13.92 64 LEU G O 1
ATOM 5912 N N . VAL G 1 65 ? -22.669 -31.337 -72.507 1.00 14.42 65 VAL G N 1
ATOM 5913 C CA . VAL G 1 65 ? -23.209 -31.847 -73.755 1.00 17.34 65 VAL G CA 1
ATOM 5914 C C . VAL G 1 65 ? -24.199 -30.830 -74.302 1.00 15.20 65 VAL G C 1
ATOM 5915 O O . VAL G 1 65 ? -24.633 -29.910 -73.607 1.00 15.98 65 VAL G O 1
ATOM 5919 N N . ALA G 1 66 ? -24.543 -31.002 -75.572 1.00 13.96 66 ALA G N 1
ATOM 5920 C CA . ALA G 1 66 ? -25.599 -30.235 -76.210 1.00 16.50 66 ALA G CA 1
ATOM 5921 C C . ALA G 1 66 ? -26.799 -31.139 -76.441 1.00 17.91 66 ALA G C 1
ATOM 5922 O O . ALA G 1 66 ? -26.650 -32.279 -76.889 1.00 17.92 66 ALA G O 1
ATOM 5924 N N . LYS G 1 67 ? -27.985 -30.634 -76.111 1.00 16.77 67 LYS G N 1
ATOM 5925 C CA . LYS G 1 67 ? -29.239 -31.316 -76.402 1.00 17.15 67 LYS G CA 1
ATOM 5926 C C . LYS G 1 67 ? -29.929 -30.590 -77.547 1.00 18.48 67 LYS G C 1
ATOM 5927 O O . LYS G 1 67 ? -30.188 -29.386 -77.456 1.00 18.95 67 LYS G O 1
ATOM 5933 N N . ILE G 1 68 ? -30.216 -31.322 -78.622 1.00 16.76 68 ILE G N 1
ATOM 5934 C CA . ILE G 1 68 ? -30.980 -30.803 -79.750 1.00 22.43 68 ILE G CA 1
ATOM 5935 C C . ILE G 1 68 ? -31.996 -31.869 -80.132 1.00 16.52 68 ILE G C 1
ATOM 5936 O O . ILE G 1 68 ? -31.619 -33.006 -80.434 1.00 23.27 68 ILE G O 1
ATOM 5941 N N . ALA G 1 69 ? -33.276 -31.508 -80.120 1.00 23.05 69 ALA G N 1
ATOM 5942 C CA . ALA G 1 69 ? -34.352 -32.457 -80.392 1.00 23.04 69 ALA G CA 1
ATOM 5943 C C . ALA G 1 69 ? -34.217 -33.687 -79.498 1.00 20.16 69 ALA G C 1
ATOM 5944 O O . ALA G 1 69 ? -34.313 -34.833 -79.945 1.00 27.17 69 ALA G O 1
ATOM 5946 N N . ASN G 1 70 ? -33.977 -33.428 -78.213 1.00 22.49 70 ASN G N 1
ATOM 5947 C CA . ASN G 1 70 ? -33.846 -34.472 -77.195 1.00 32.13 70 ASN G CA 1
ATOM 5948 C C . ASN G 1 70 ? -32.805 -35.521 -77.580 1.00 27.99 70 ASN G C 1
ATOM 5949 O O . ASN G 1 70 ? -32.903 -36.686 -77.188 1.00 29.83 70 ASN G O 1
ATOM 5954 N N . LYS G 1 71 ? -31.798 -35.123 -78.350 1.00 22.10 71 LYS G N 1
ATOM 5955 C CA . LYS G 1 71 ? -30.633 -35.961 -78.594 1.00 27.21 71 LYS G CA 1
ATOM 5956 C C . LYS G 1 71 ? -29.389 -35.252 -78.082 1.00 17.28 71 LYS G C 1
ATOM 5957 O O . LYS G 1 71 ? -29.270 -34.030 -78.201 1.00 20.33 71 LYS G O 1
ATOM 5963 N N . LYS G 1 72 ? -28.462 -36.027 -77.527 1.00 21.05 72 LYS G N 1
ATOM 5964 C CA . LYS G 1 72 ? -27.288 -35.485 -76.856 1.00 15.06 72 LYS G CA 1
ATOM 5965 C C . LYS G 1 72 ? -26.066 -35.593 -77.758 1.00 15.33 72 LYS G C 1
ATOM 5966 O O . LYS G 1 72 ? -25.814 -36.649 -78.349 1.00 17.74 72 LYS G O 1
ATOM 5972 N N . PHE G 1 73 ? -25.310 -34.503 -77.848 1.00 13.29 73 PHE G N 1
ATOM 5973 C CA . PHE G 1 73 ? -24.081 -34.447 -78.626 1.00 12.77 73 PHE G CA 1
ATOM 5974 C C . PHE G 1 73 ? -22.939 -33.987 -77.735 1.00 17.79 73 PHE G C 1
ATOM 5975 O O . PHE G 1 73 ? -23.121 -33.122 -76.873 1.00 17.06 73 PHE G O 1
ATOM 5983 N N . ALA G 1 74 ? -21.761 -34.561 -77.954 1.00 16.04 74 ALA G N 1
ATOM 5984 C CA . ALA G 1 74 ? -20.592 -34.171 -77.182 1.00 19.30 74 ALA G CA 1
ATOM 5985 C C . ALA G 1 74 ? -20.195 -32.736 -77.502 1.00 19.38 74 ALA G C 1
ATOM 5986 O O . ALA G 1 74 ? -20.261 -32.295 -78.653 1.00 16.38 74 ALA G O 1
ATOM 5988 N N . ILE G 1 75 ? -19.790 -32.006 -76.465 1.00 15.02 75 ILE G N 1
ATOM 5989 C CA . ILE G 1 75 ? -19.280 -30.648 -76.602 1.00 17.18 75 ILE G CA 1
ATOM 5990 C C . ILE G 1 75 ? -17.994 -30.560 -75.796 1.00 13.37 75 ILE G C 1
ATOM 5991 O O . ILE G 1 75 ? -16.926 -30.239 -76.332 1.00 14.49 75 ILE G O 1
ATOM 5996 N N . GLY G 1 76 ? -18.092 -30.856 -74.505 1.00 11.26 76 GLY G N 1
ATOM 5997 C CA . GLY G 1 76 ? -16.935 -30.751 -73.634 1.00 12.77 76 GLY G CA 1
ATOM 5998 C C . GLY G 1 76 ? -16.385 -29.341 -73.634 1.00 16.07 76 GLY G C 1
ATOM 5999 O O . GLY G 1 76 ? -17.128 -28.355 -73.630 1.00 12.04 76 GLY G O 1
ATOM 6000 N N . ASN G 1 77 ? -15.053 -29.238 -73.653 1.00 14.69 77 ASN G N 1
ATOM 6001 C CA . ASN G 1 77 ? -14.410 -27.931 -73.627 1.00 15.54 77 ASN G CA 1
ATOM 6002 C C . ASN G 1 77 ? -14.732 -27.094 -74.859 1.00 15.23 77 ASN G C 1
ATOM 6003 O O . ASN G 1 77 ? -14.544 -25.873 -74.825 1.00 13.23 77 ASN G O 1
ATOM 6008 N N . GLY G 1 78 ? -15.199 -27.703 -75.935 1.00 11.59 78 GLY G N 1
ATOM 6009 C CA . GLY G 1 78 ? -15.638 -26.934 -77.084 1.00 15.20 78 GLY G CA 1
ATOM 6010 C C . GLY G 1 78 ? -15.528 -27.726 -78.368 1.00 14.50 78 GLY G C 1
ATOM 6011 O O . GLY G 1 78 ? -14.936 -28.802 -78.429 1.00 14.69 78 GLY G O 1
ATOM 6012 N N . VAL G 1 79 ? -16.119 -27.152 -79.418 1.00 11.56 79 VAL G N 1
ATOM 6013 C CA . VAL G 1 79 ? -16.075 -27.702 -80.766 1.00 16.26 79 VAL G CA 1
ATOM 6014 C C . VAL G 1 79 ? -15.982 -26.539 -81.744 1.00 10.90 79 VAL G C 1
ATOM 6015 O O . VAL G 1 79 ? -16.379 -25.412 -81.441 1.00 11.65 79 VAL G O 1
ATOM 6019 N N . LEU G 1 80 ? -15.459 -26.824 -82.935 1.00 12.90 80 LEU G N 1
ATOM 6020 C CA . LEU G 1 80 ? -15.253 -25.801 -83.954 1.00 12.57 80 LEU G CA 1
ATOM 6021 C C . LEU G 1 80 ? -15.931 -26.214 -85.252 1.00 11.03 80 LEU G C 1
ATOM 6022 O O . LEU G 1 80 ? -15.676 -27.305 -85.770 1.00 15.11 80 LEU G O 1
ATOM 6027 N N . HIS G 1 81 ? -16.792 -25.337 -85.764 1.00 11.98 81 HIS G N 1
ATOM 6028 C CA . HIS G 1 81 ? -17.413 -25.477 -87.082 1.00 11.08 81 HIS G CA 1
ATOM 6029 C C . HIS G 1 81 ? -17.985 -26.880 -87.295 1.00 15.02 81 HIS G C 1
ATOM 6030 O O . HIS G 1 81 ? -17.677 -27.571 -88.268 1.00 16.07 81 HIS G O 1
ATOM 6037 N N . LYS G 1 82 ? -18.854 -27.286 -86.375 1.00 11.49 82 LYS G N 1
ATOM 6038 C CA . LYS G 1 82 ? -19.510 -28.585 -86.452 1.00 11.05 82 LYS G CA 1
ATOM 6039 C C . LYS G 1 82 ? -20.885 -28.443 -87.090 1.00 13.23 82 LYS G C 1
ATOM 6040 O O . LYS G 1 82 ? -21.607 -27.479 -86.825 1.00 11.45 82 LYS G O 1
ATOM 6046 N N . THR G 1 83 ? -21.243 -29.414 -87.926 1.00 14.47 83 THR G N 1
ATOM 6047 C CA . THR G 1 83 ? -22.528 -29.395 -88.612 1.00 13.18 83 THR G CA 1
ATOM 6048 C C . THR G 1 83 ? -23.621 -29.953 -87.708 1.00 11.31 83 THR G C 1
ATOM 6049 O O . THR G 1 83 ? -23.456 -31.012 -87.096 1.00 17.92 83 THR G O 1
ATOM 6053 N N . VAL G 1 84 ? -24.739 -29.236 -87.635 1.00 11.37 84 VAL G N 1
ATOM 6054 C CA . VAL G 1 84 ? -25.891 -29.634 -86.831 1.00 11.63 84 VAL G CA 1
ATOM 6055 C C . VAL G 1 84 ? -26.692 -30.678 -87.603 1.00 15.40 84 VAL G C 1
ATOM 6056 O O . VAL G 1 84 ? -27.121 -30.406 -88.733 1.00 17.44 84 VAL G O 1
ATOM 6060 N N . PRO G 1 85 ? -26.925 -31.872 -87.047 1.00 15.85 85 PRO G N 1
ATOM 6061 C CA . PRO G 1 85 ? -27.639 -32.913 -87.798 1.00 20.87 85 PRO G CA 1
ATOM 6062 C C . PRO G 1 85 ? -29.154 -32.922 -87.657 1.00 18.69 85 PRO G C 1
ATOM 6063 O O . PRO G 1 85 ? -29.800 -33.706 -88.367 1.00 21.33 85 PRO G O 1
ATOM 6067 N N . VAL G 1 86 ? -29.742 -32.105 -86.781 1.00 21.46 86 VAL G N 1
ATOM 6068 C CA . VAL G 1 86 ? -31.182 -32.144 -86.540 1.00 25.25 86 VAL G CA 1
ATOM 6069 C C . VAL G 1 86 ? -31.674 -30.742 -86.204 1.00 24.69 86 VAL G C 1
ATOM 6070 O O . VAL G 1 86 ? -30.924 -29.909 -85.688 1.00 23.98 86 VAL G O 1
ATOM 6074 N N . ASP G 1 87 ? -32.949 -30.487 -86.502 1.00 21.02 87 ASP G N 1
ATOM 6075 C CA . ASP G 1 87 ? -33.585 -29.239 -86.097 1.00 14.70 87 ASP G CA 1
ATOM 6076 C C . ASP G 1 87 ? -33.866 -29.248 -84.600 1.00 19.06 87 ASP G C 1
ATOM 6077 O O . ASP G 1 87 ? -34.265 -30.270 -84.035 1.00 20.38 87 ASP G O 1
ATOM 6082 N N . GLY G 1 88 ? -33.691 -28.102 -83.964 1.00 16.87 88 GLY G N 1
ATOM 6083 C CA . GLY G 1 88 ? -34.103 -27.952 -82.584 1.00 16.23 88 GLY G CA 1
ATOM 6084 C C . GLY G 1 88 ? -33.386 -26.815 -81.902 1.00 15.02 88 GLY G C 1
ATOM 6085 O O . GLY G 1 88 ? -32.335 -26.343 -82.340 1.00 16.13 88 GLY G O 1
ATOM 6086 N N . GLU G 1 89 ? -33.978 -26.364 -80.799 1.00 16.56 89 GLU G N 1
ATOM 6087 C CA . GLU G 1 89 ? -33.329 -25.367 -79.961 1.00 19.67 89 GLU G CA 1
ATOM 6088 C C . GLU G 1 89 ? -32.097 -25.970 -79.299 1.00 13.61 89 GLU G C 1
ATOM 6089 O O . GLU G 1 89 ? -32.096 -27.139 -78.899 1.00 16.48 89 GLU G O 1
ATOM 6095 N N . LEU G 1 90 ? -31.042 -25.168 -79.187 1.00 20.09 90 LEU G N 1
ATOM 6096 C CA . LEU G 1 90 ? -29.813 -25.621 -78.551 1.00 19.23 90 LEU G CA 1
ATOM 6097 C C . LEU G 1 90 ? -29.960 -25.519 -77.040 1.00 15.30 90 LEU G C 1
ATOM 6098 O O . LEU G 1 90 ? -30.143 -24.424 -76.501 1.00 13.87 90 LEU G O 1
ATOM 6103 N N . ILE G 1 91 ? -29.885 -26.659 -76.363 1.00 14.58 91 ILE G N 1
ATOM 6104 C CA . ILE G 1 91 ? -29.866 -26.719 -74.908 1.00 17.49 91 ILE G CA 1
ATOM 6105 C C . ILE G 1 91 ? -28.487 -27.199 -74.485 1.00 18.86 91 ILE G C 1
ATOM 6106 O O . ILE G 1 91 ? -27.974 -28.185 -75.028 1.00 17.86 91 ILE G O 1
ATOM 6111 N N . LEU G 1 92 ? -27.885 -26.501 -73.530 1.00 18.42 92 LEU G N 1
ATOM 6112 C CA . LEU G 1 92 ? -26.597 -26.893 -72.975 1.00 16.47 92 LEU G CA 1
ATOM 6113 C C . LEU G 1 92 ? -26.827 -27.520 -71.608 1.00 17.53 92 LEU G C 1
ATOM 6114 O O . LEU G 1 92 ? -27.548 -26.960 -70.775 1.00 17.93 92 LEU G O 1
ATOM 6119 N N . LEU G 1 93 ? -26.223 -28.684 -71.386 1.00 14.00 93 LEU G N 1
ATOM 6120 C CA . LEU G 1 93 ? -26.561 -29.522 -70.246 1.00 15.42 93 LEU G CA 1
ATOM 6121 C C . LEU G 1 93 ? -25.304 -30.107 -69.629 1.00 22.71 93 LEU G C 1
ATOM 6122 O O . LEU G 1 93 ? -24.464 -30.668 -70.338 1.00 16.43 93 LEU G O 1
ATOM 6127 N N . PHE G 1 94 ? -25.186 -29.983 -68.309 1.00 16.34 94 PHE G N 1
ATOM 6128 C CA . PHE G 1 94 ? -24.210 -30.754 -67.548 1.00 18.08 94 PHE G CA 1
ATOM 6129 C C . PHE G 1 94 ? -24.789 -32.148 -67.342 1.00 18.19 94 PHE G C 1
ATOM 6130 O O . PHE G 1 94 ? -25.782 -32.316 -66.626 1.00 16.01 94 PHE G O 1
ATOM 6138 N N . ASN G 1 95 ? -24.178 -33.147 -67.977 1.00 19.41 95 ASN G N 1
ATOM 6139 C CA . ASN G 1 95 ? -24.805 -34.459 -68.153 1.00 21.50 95 ASN G CA 1
ATOM 6140 C C . ASN G 1 95 ? -24.528 -35.348 -66.940 1.00 15.67 95 ASN G C 1
ATOM 6141 O O . ASN G 1 95 ? -23.859 -36.379 -67.015 1.00 20.85 95 ASN G O 1
ATOM 6146 N N . ASP G 1 96 ? -25.077 -34.931 -65.803 1.00 19.76 96 ASP G N 1
ATOM 6147 C CA . ASP G 1 96 ? -24.981 -35.733 -64.596 1.00 19.57 96 ASP G CA 1
ATOM 6148 C C . ASP G 1 96 ? -26.042 -36.831 -64.615 1.00 17.83 96 ASP G C 1
ATOM 6149 O O . ASP G 1 96 ? -26.972 -36.821 -65.426 1.00 22.04 96 ASP G O 1
ATOM 6154 N N . VAL G 1 97 ? -25.886 -37.798 -63.717 1.00 21.98 97 VAL G N 1
ATOM 6155 C CA . VAL G 1 97 ? -26.863 -38.891 -63.655 1.00 24.40 97 VAL G CA 1
ATOM 6156 C C . VAL G 1 97 ? -28.217 -38.321 -63.249 1.00 20.13 97 VAL G C 1
ATOM 6157 O O . VAL G 1 97 ? -28.290 -37.533 -62.285 1.00 19.04 97 VAL G O 1
ATOM 6161 N N . PRO G 1 98 ? -29.310 -38.664 -63.933 1.00 22.93 98 PRO G N 1
ATOM 6162 C CA . PRO G 1 98 ? -30.622 -38.144 -63.530 1.00 25.55 98 PRO G CA 1
ATOM 6163 C C . PRO G 1 98 ? -30.906 -38.414 -62.058 1.00 24.34 98 PRO G C 1
ATOM 6164 O O . PRO G 1 98 ? -30.622 -39.494 -61.537 1.00 26.19 98 PRO G O 1
ATOM 6168 N N . GLY G 1 99 ? -31.474 -37.413 -61.387 1.00 25.94 99 GLY G N 1
ATOM 6169 C CA . GLY G 1 99 ? -31.775 -37.507 -59.976 1.00 36.58 99 GLY G CA 1
ATOM 6170 C C . GLY G 1 99 ? -30.630 -37.167 -59.048 1.00 33.91 99 GLY G C 1
ATOM 6171 O O . GLY G 1 99 ? -30.841 -37.116 -57.829 1.00 30.91 99 GLY G O 1
ATOM 6172 N N . THR G 1 100 ? -29.428 -36.927 -59.573 1.00 28.90 100 THR G N 1
ATOM 6173 C CA . THR G 1 100 ? -28.259 -36.641 -58.750 1.00 26.31 100 THR G CA 1
ATOM 6174 C C . THR G 1 100 ? -27.772 -35.204 -58.899 1.00 22.95 100 THR G C 1
ATOM 6175 O O . THR G 1 100 ? -26.655 -34.893 -58.476 1.00 21.21 100 THR G O 1
ATOM 6179 N N . PHE G 1 101 ? -28.580 -34.322 -59.486 1.00 18.13 101 PHE G N 1
ATOM 6180 C CA . PHE G 1 101 ? -28.188 -32.929 -59.654 1.00 21.39 101 PHE G CA 1
ATOM 6181 C C . PHE G 1 101 ? -28.279 -32.124 -58.364 1.00 29.65 101 PHE G C 1
ATOM 6182 O O . PHE G 1 101 ? -27.804 -30.983 -58.334 1.00 24.12 101 PHE G O 1
ATOM 6190 N N . GLY G 1 102 ? -28.861 -32.688 -57.303 1.00 31.71 102 GLY G N 1
ATOM 6191 C CA . GLY G 1 102 ? -29.084 -31.939 -56.079 1.00 31.33 102 GLY G CA 1
ATOM 6192 C C . GLY G 1 102 ? -27.821 -31.556 -55.337 1.00 23.22 102 GLY G C 1
ATOM 6193 O O . GLY G 1 102 ? -27.833 -30.571 -54.591 1.00 27.14 102 GLY G O 1
ATOM 6194 N N . ASP G 1 103 ? -26.733 -32.306 -55.520 1.00 22.08 103 ASP G N 1
ATOM 6195 C CA . ASP G 1 103 ? -25.478 -32.035 -54.832 1.00 24.61 103 ASP G CA 1
ATOM 6196 C C . ASP G 1 103 ? -24.462 -31.335 -55.729 1.00 23.93 103 ASP G C 1
ATOM 6197 O O . ASP G 1 103 ? -23.267 -31.328 -55.415 1.00 20.24 103 ASP G O 1
ATOM 6202 N N . ASN G 1 104 ? -24.912 -30.740 -56.829 1.00 16.73 104 ASN G N 1
ATOM 6203 C CA . ASN G 1 104 ? -24.041 -30.017 -57.742 1.00 22.13 104 ASN G CA 1
ATOM 6204 C C . ASN G 1 104 ? -24.048 -28.527 -57.419 1.00 19.93 104 ASN G C 1
ATOM 6205 O O . ASN G 1 104 ? -24.981 -28.000 -56.809 1.00 25.61 104 ASN G O 1
ATOM 6210 N N . SER G 1 105 ? -22.987 -27.851 -57.848 1.00 16.26 105 SER G N 1
ATOM 6211 C CA . SER G 1 105 ? -22.878 -26.407 -57.685 1.00 19.15 105 SER G CA 1
ATOM 6212 C C . SER G 1 105 ? -21.893 -25.885 -58.720 1.00 18.69 105 SER G C 1
ATOM 6213 O O . SER G 1 105 ? -21.149 -26.648 -59.341 1.00 19.19 105 SER G O 1
ATOM 6216 N N . GLY G 1 106 ? -21.900 -24.569 -58.899 1.00 22.28 106 GLY G N 1
ATOM 6217 C CA . GLY G 1 106 ? -21.053 -23.945 -59.892 1.00 25.48 106 GLY G CA 1
ATOM 6218 C C . GLY G 1 106 ? -21.690 -23.955 -61.267 1.00 21.42 106 GLY G C 1
ATOM 6219 O O . GLY G 1 106 ? -22.775 -24.497 -61.496 1.00 18.85 106 GLY G O 1
ATOM 6220 N N . GLU G 1 107 ? -20.983 -23.337 -62.209 1.00 23.00 107 GLU G N 1
ATOM 6221 C CA . GLU G 1 107 ? -21.484 -23.200 -63.567 1.00 17.10 107 GLU G CA 1
ATOM 6222 C C . GLU G 1 107 ? -20.308 -22.995 -64.509 1.00 18.06 107 GLU G C 1
ATOM 6223 O O . GLU G 1 107 ? -19.280 -22.428 -64.126 1.00 15.48 107 GLU G O 1
ATOM 6229 N N . PHE G 1 108 ? -20.468 -23.474 -65.739 1.00 18.94 108 PHE G N 1
ATOM 6230 C CA . PHE G 1 108 ? -19.517 -23.196 -66.802 1.00 16.51 108 PHE G CA 1
ATOM 6231 C C . PHE G 1 108 ? -19.886 -21.893 -67.497 1.00 13.96 108 PHE G C 1
ATOM 6232 O O . PHE G 1 108 ? -21.062 -21.545 -67.620 1.00 19.96 108 PHE G O 1
ATOM 6240 N N . GLN G 1 109 ? -18.867 -21.174 -67.956 1.00 13.67 109 GLN G N 1
ATOM 6241 C CA . GLN G 1 109 ? -19.054 -20.005 -68.805 1.00 16.31 109 GLN G CA 1
ATOM 6242 C C . GLN G 1 109 ? -18.864 -20.442 -70.252 1.00 13.66 109 GLN G C 1
ATOM 6243 O O . GLN G 1 109 ? -17.781 -20.907 -70.625 1.00 14.78 109 GLN G O 1
ATOM 6249 N N . VAL G 1 110 ? -19.911 -20.298 -71.060 1.00 14.79 110 VAL G N 1
ATOM 6250 C CA . VAL G 1 110 ? -19.958 -20.899 -72.386 1.00 15.52 110 VAL G CA 1
ATOM 6251 C C . VAL G 1 110 ? -20.281 -19.828 -73.419 1.00 18.68 110 VAL G C 1
ATOM 6252 O O . VAL G 1 110 ? -21.077 -18.918 -73.161 1.00 16.52 110 VAL G O 1
ATOM 6256 N N . GLU G 1 111 ? -19.657 -19.944 -74.589 1.00 18.19 111 GLU G N 1
ATOM 6257 C CA . GLU G 1 111 ? -19.931 -19.088 -75.734 1.00 13.28 111 GLU G CA 1
ATOM 6258 C C . GLU G 1 111 ? -20.315 -19.964 -76.919 1.00 12.58 111 GLU G C 1
ATOM 6259 O O . GLU G 1 111 ? -19.699 -21.008 -77.151 1.00 14.48 111 GLU G O 1
ATOM 6265 N N . VAL G 1 112 ? -21.336 -19.542 -77.663 1.00 15.24 112 VAL G N 1
ATOM 6266 C CA . VAL G 1 112 ? -21.797 -20.262 -78.845 1.00 13.77 112 VAL G CA 1
ATOM 6267 C C . VAL G 1 112 ? -21.830 -19.292 -80.017 1.00 16.82 112 VAL G C 1
ATOM 6268 O O . VAL G 1 112 ? -22.358 -18.182 -79.895 1.00 14.88 112 VAL G O 1
ATOM 6272 N N . ILE G 1 113 ? -21.273 -19.714 -81.150 1.00 11.16 113 ILE G N 1
ATOM 6273 C CA . ILE G 1 113 ? -21.353 -18.968 -82.399 1.00 11.16 113 ILE G CA 1
ATOM 6274 C C . ILE G 1 113 ? -22.013 -19.859 -83.439 1.00 13.36 113 ILE G C 1
ATOM 6275 O O . ILE G 1 113 ? -21.590 -21.002 -83.645 1.00 12.47 113 ILE G O 1
ATOM 6280 N N . ILE G 1 114 ? -23.056 -19.339 -84.084 1.00 12.85 114 ILE G N 1
ATOM 6281 C CA . ILE G 1 114 ? -23.620 -19.984 -85.265 1.00 11.29 114 ILE G CA 1
ATOM 6282 C C . ILE G 1 114 ? -22.737 -19.566 -86.437 1.00 14.13 114 ILE G C 1
ATOM 6283 O O . ILE G 1 114 ? -22.838 -18.445 -86.939 1.00 15.10 114 ILE G O 1
ATOM 6288 N N . GLU G 1 115 ? -21.842 -20.461 -86.856 1.00 15.24 115 GLU G N 1
ATOM 6289 C CA . GLU G 1 115 ? -20.883 -20.115 -87.897 1.00 16.21 115 GLU G CA 1
ATOM 6290 C C . GLU G 1 115 ? -21.564 -19.920 -89.247 1.00 15.79 115 GLU G C 1
ATOM 6291 O O . GLU G 1 115 ? -21.103 -19.108 -90.058 1.00 15.05 115 GLU G O 1
ATOM 6297 N N . SER G 1 116 ? -22.653 -20.643 -89.506 1.00 14.09 116 SER G N 1
ATOM 6298 C CA . SER G 1 116 ? -23.350 -20.515 -90.778 1.00 13.97 116 SER G CA 1
ATOM 6299 C C . SER G 1 116 ? -24.746 -21.110 -90.658 1.00 11.58 116 SER G C 1
ATOM 6300 O O . SER G 1 116 ? -24.990 -22.003 -89.842 1.00 14.97 116 SER G O 1
ATOM 6303 N N . ARG G 1 117 ? -25.654 -20.600 -91.488 1.00 14.35 117 ARG G N 1
ATOM 6304 C CA . ARG G 1 117 ? -27.011 -21.114 -91.612 1.00 17.98 117 ARG G CA 1
ATOM 6305 C C . ARG G 1 117 ? -27.117 -21.880 -92.923 1.00 13.37 117 ARG G C 1
ATOM 6306 O O . ARG G 1 117 ? -26.659 -21.396 -93.963 1.00 16.16 117 ARG G O 1
ATOM 6314 N N . TYR G 1 118 ? -27.721 -23.064 -92.873 1.00 14.63 118 TYR G N 1
ATOM 6315 C CA . TYR G 1 118 ? -27.692 -23.976 -94.013 1.00 13.87 118 TYR G CA 1
ATOM 6316 C C . TYR G 1 118 ? -28.182 -23.306 -95.289 1.00 16.68 118 TYR G C 1
ATOM 6317 O O . TYR G 1 118 ? -29.315 -22.817 -95.359 1.00 15.09 118 TYR G O 1
ATOM 6326 N N . SER G 1 119 ? -27.318 -23.297 -96.297 1.00 13.53 119 SER G N 1
ATOM 6327 C CA . SER G 1 119 ? -27.671 -22.890 -97.649 1.00 13.60 119 SER G CA 1
ATOM 6328 C C . SER G 1 119 ? -26.781 -23.665 -98.613 1.00 13.55 119 SER G C 1
ATOM 6329 O O . SER G 1 119 ? -25.562 -23.459 -98.616 1.00 14.28 119 SER G O 1
ATOM 6332 N N . PRO G 1 120 ? -27.325 -24.569 -99.423 1.00 19.52 120 PRO G N 1
ATOM 6333 C CA . PRO G 1 120 ? -26.482 -25.354 -100.325 1.00 17.57 120 PRO G CA 1
ATOM 6334 C C . PRO G 1 120 ? -26.197 -24.635 -101.637 1.00 18.61 120 PRO G C 1
ATOM 6335 O O . PRO G 1 120 ? -26.932 -23.746 -102.070 1.00 15.56 120 PRO G O 1
ATOM 6339 N N . LEU G 1 121 ? -25.095 -25.040 -102.265 1.00 14.72 121 LEU G N 1
ATOM 6340 C CA . LEU G 1 121 ? -24.868 -24.677 -103.656 1.00 15.62 121 LEU G CA 1
ATOM 6341 C C . LEU G 1 121 ? -25.976 -25.273 -104.512 1.00 18.16 121 LEU G C 1
ATOM 6342 O O . LEU G 1 121 ? -26.404 -26.410 -104.293 1.00 20.94 121 LEU G O 1
ATOM 6347 N N . LYS G 1 122 ? -26.457 -24.494 -105.478 1.00 17.73 122 LYS G N 1
ATOM 6348 C CA . LYS G 1 122 ? -27.521 -24.955 -106.367 1.00 22.55 122 LYS G CA 1
ATOM 6349 C C . LYS G 1 122 ? -27.196 -24.671 -107.826 1.00 28.18 122 LYS G C 1
ATOM 6350 O O . LYS G 1 122 ? -27.644 -25.395 -108.717 1.00 30.71 122 LYS G O 1
ATOM 6357 N N . SER H 1 2 ? -66.995 -10.249 -36.754 1.00 45.41 2 SER H N 1
ATOM 6358 C CA . SER H 1 2 ? -66.042 -11.287 -37.125 1.00 29.69 2 SER H CA 1
ATOM 6359 C C . SER H 1 2 ? -66.698 -12.326 -38.027 1.00 38.31 2 SER H C 1
ATOM 6360 O O . SER H 1 2 ? -67.919 -12.480 -38.024 1.00 39.57 2 SER H O 1
ATOM 6363 N N . ASP H 1 3 ? -65.881 -13.035 -38.808 1.00 29.22 3 ASP H N 1
ATOM 6364 C CA . ASP H 1 3 ? -66.394 -14.168 -39.570 1.00 21.03 3 ASP H CA 1
ATOM 6365 C C . ASP H 1 3 ? -66.906 -15.261 -38.645 1.00 20.40 3 ASP H C 1
ATOM 6366 O O . ASP H 1 3 ? -67.876 -15.953 -38.974 1.00 27.32 3 ASP H O 1
ATOM 6371 N N . TRP H 1 4 ? -66.268 -15.428 -37.489 1.00 21.55 4 TRP H N 1
ATOM 6372 C CA . TRP H 1 4 ? -66.713 -16.377 -36.480 1.00 29.18 4 TRP H CA 1
ATOM 6373 C C . TRP H 1 4 ? -66.249 -15.877 -35.123 1.00 28.29 4 TRP H C 1
ATOM 6374 O O . TRP H 1 4 ? -65.105 -15.441 -34.974 1.00 19.94 4 TRP H O 1
ATOM 6385 N N . SER H 1 5 ? -67.146 -15.930 -34.143 1.00 23.42 5 SER H N 1
ATOM 6386 C CA . SER H 1 5 ? -66.799 -15.606 -32.767 1.00 21.95 5 SER H CA 1
ATOM 6387 C C . SER H 1 5 ? -67.480 -16.611 -31.855 1.00 22.55 5 SER H C 1
ATOM 6388 O O . SER H 1 5 ? -68.671 -16.893 -32.017 1.00 24.73 5 SER H O 1
ATOM 6391 N N . GLY H 1 6 ? -66.726 -17.155 -30.911 1.00 20.39 6 GLY H N 1
ATOM 6392 C CA . GLY H 1 6 ? -67.282 -18.156 -30.025 1.00 20.75 6 GLY H CA 1
ATOM 6393 C C . GLY H 1 6 ? -66.280 -18.568 -28.973 1.00 20.50 6 GLY H C 1
ATOM 6394 O O . GLY H 1 6 ? -65.195 -17.995 -28.855 1.00 20.03 6 GLY H O 1
ATOM 6395 N N . SER H 1 7 ? -66.664 -19.584 -28.212 1.00 21.87 7 SER H N 1
ATOM 6396 C CA . SER H 1 7 ? -65.861 -20.074 -27.106 1.00 20.79 7 SER H CA 1
ATOM 6397 C C . SER H 1 7 ? -65.030 -21.276 -27.536 1.00 30.51 7 SER H C 1
ATOM 6398 O O . SER H 1 7 ? -65.444 -22.070 -28.385 1.00 26.90 7 SER H O 1
ATOM 6401 N N . VAL H 1 8 ? -63.853 -21.392 -26.944 1.00 23.30 8 VAL H N 1
ATOM 6402 C CA . VAL H 1 8 ? -63.006 -22.572 -27.067 1.00 20.36 8 VAL H CA 1
ATOM 6403 C C . VAL H 1 8 ? -62.853 -23.179 -25.682 1.00 20.39 8 VAL H C 1
ATOM 6404 O O . VAL H 1 8 ? -62.007 -22.747 -24.891 1.00 23.27 8 VAL H O 1
ATOM 6408 N N . PRO H 1 9 ? -63.664 -24.176 -25.333 1.00 20.86 9 PRO H N 1
ATOM 6409 C CA . PRO H 1 9 ? -63.574 -24.761 -23.991 1.00 23.27 9 PRO H CA 1
ATOM 6410 C C . PRO H 1 9 ? -62.239 -25.454 -23.762 1.00 22.49 9 PRO H C 1
ATOM 6411 O O . PRO H 1 9 ? -61.724 -26.160 -24.632 1.00 21.44 9 PRO H O 1
ATOM 6415 N N . ALA H 1 10 ? -61.683 -25.244 -22.567 1.00 23.39 10 ALA H N 1
ATOM 6416 C CA . ALA H 1 10 ? -60.412 -25.868 -22.221 1.00 20.14 10 ALA H CA 1
ATOM 6417 C C . ALA H 1 10 ? -60.537 -27.380 -22.091 1.00 23.37 10 ALA H C 1
ATOM 6418 O O . ALA H 1 10 ? -59.553 -28.099 -22.296 1.00 23.96 10 ALA H O 1
ATOM 6420 N N . ASN H 1 11 ? -61.722 -27.883 -21.754 1.00 21.00 11 ASN H N 1
ATOM 6421 C CA . ASN H 1 11 ? -61.922 -29.311 -21.555 1.00 21.68 11 ASN H CA 1
ATOM 6422 C C . ASN H 1 11 ? -62.325 -30.037 -22.835 1.00 21.75 11 ASN H C 1
ATOM 6423 O O . ASN H 1 11 ? -62.616 -31.236 -22.784 1.00 27.74 11 ASN H O 1
ATOM 6428 N N . ALA H 1 12 ? -62.344 -29.346 -23.974 1.00 22.02 12 ALA H N 1
ATOM 6429 C CA . ALA H 1 12 ? -62.725 -29.950 -25.251 1.00 27.36 12 ALA H CA 1
ATOM 6430 C C . ALA H 1 12 ? -61.473 -30.522 -25.904 1.00 27.54 12 ALA H C 1
ATOM 6431 O O . ALA H 1 12 ? -60.671 -29.789 -26.487 1.00 25.26 12 ALA H O 1
ATOM 6433 N N . GLU H 1 13 ? -61.308 -31.844 -25.817 1.00 24.90 13 GLU H N 1
ATOM 6434 C CA . GLU H 1 13 ? -60.094 -32.470 -26.332 1.00 30.10 13 GLU H CA 1
ATOM 6435 C C . GLU H 1 13 ? -60.027 -32.413 -27.853 1.00 26.08 13 GLU H C 1
ATOM 6436 O O . GLU H 1 13 ? -58.929 -32.421 -28.421 1.00 27.21 13 GLU H O 1
ATOM 6442 N N . ASN H 1 14 ? -61.174 -32.358 -28.527 1.00 25.98 14 ASN H N 1
ATOM 6443 C CA . ASN H 1 14 ? -61.218 -32.245 -29.979 1.00 28.35 14 ASN H CA 1
ATOM 6444 C C . ASN H 1 14 ? -61.342 -30.804 -30.457 1.00 25.71 14 ASN H C 1
ATOM 6445 O O . ASN H 1 14 ? -61.468 -30.575 -31.665 1.00 26.10 14 ASN H O 1
ATOM 6450 N N . GLY H 1 15 ? -61.309 -29.834 -29.551 1.00 25.52 15 GLY H N 1
ATOM 6451 C CA . GLY H 1 15 ? -61.379 -28.444 -29.937 1.00 25.58 15 GLY H CA 1
ATOM 6452 C C . GLY H 1 15 ? -62.784 -28.004 -30.304 1.00 28.28 15 GLY H C 1
ATOM 6453 O O . GLY H 1 15 ? -63.789 -28.672 -30.031 1.00 22.90 15 GLY H O 1
ATOM 6454 N N . LYS H 1 16 ? -62.841 -26.840 -30.945 1.00 22.46 16 LYS H N 1
ATOM 6455 C CA . LYS H 1 16 ? -64.094 -26.205 -31.334 1.00 21.75 16 LYS H CA 1
ATOM 6456 C C . LYS H 1 16 ? -64.083 -25.979 -32.838 1.00 30.91 16 LYS H C 1
ATOM 6457 O O . LYS H 1 16 ? -63.209 -25.275 -33.357 1.00 21.84 16 LYS H O 1
ATOM 6463 N N . SER H 1 17 ? -65.049 -26.571 -33.534 1.00 31.52 17 SER H N 1
ATOM 6464 C CA . SER H 1 17 ? -65.178 -26.368 -34.970 1.00 34.51 17 SER H CA 1
ATOM 6465 C C . SER H 1 17 ? -65.842 -25.023 -35.243 1.00 25.96 17 SER H C 1
ATOM 6466 O O . SER H 1 17 ? -66.906 -24.723 -34.692 1.00 30.39 17 SER H O 1
ATOM 6469 N N . THR H 1 18 ? -65.211 -24.217 -36.097 1.00 21.85 18 THR H N 1
ATOM 6470 C CA . THR H 1 18 ? -65.716 -22.888 -36.415 1.00 23.12 18 THR H CA 1
ATOM 6471 C C . THR H 1 18 ? -66.643 -22.873 -37.618 1.00 25.78 18 THR H C 1
ATOM 6472 O O . THR H 1 18 ? -67.356 -21.883 -37.818 1.00 22.61 18 THR H O 1
ATOM 6476 N N . GLY H 1 19 ? -66.646 -23.933 -38.423 1.00 22.84 19 GLY H N 1
ATOM 6477 C CA . GLY H 1 19 ? -67.377 -23.936 -39.671 1.00 22.62 19 GLY H CA 1
ATOM 6478 C C . GLY H 1 19 ? -66.715 -23.166 -40.791 1.00 23.47 19 GLY H C 1
ATOM 6479 O O . GLY H 1 19 ? -67.201 -23.222 -41.928 1.00 24.63 19 GLY H O 1
ATOM 6480 N N . LEU H 1 20 ? -65.630 -22.446 -40.513 1.00 22.34 20 LEU H N 1
ATOM 6481 C CA . LEU H 1 20 ? -64.904 -21.723 -41.549 1.00 20.34 20 LEU H CA 1
ATOM 6482 C C . LEU H 1 20 ? -64.068 -22.709 -42.354 1.00 28.41 20 LEU H C 1
ATOM 6483 O O . LEU H 1 20 ? -63.212 -23.406 -41.797 1.00 25.90 20 LEU H O 1
ATOM 6488 N N . ILE H 1 21 ? -64.317 -22.771 -43.656 1.00 23.99 21 ILE H N 1
ATOM 6489 C CA . ILE H 1 21 ? -63.588 -23.656 -44.556 1.00 19.80 21 ILE H CA 1
ATOM 6490 C C . ILE H 1 21 ? -62.520 -22.821 -45.245 1.00 21.27 21 ILE H C 1
ATOM 6491 O O . ILE H 1 21 ? -62.824 -22.006 -46.124 1.00 21.63 21 ILE H O 1
ATOM 6496 N N . LEU H 1 22 ? -61.267 -23.022 -44.851 1.00 26.65 22 LEU H N 1
ATOM 6497 C CA . LEU H 1 22 ? -60.154 -22.236 -45.357 1.00 21.09 22 LEU H CA 1
ATOM 6498 C C . LEU H 1 22 ? -59.478 -22.950 -46.520 1.00 26.03 22 LEU H C 1
ATOM 6499 O O . LEU H 1 22 ? -59.476 -24.181 -46.607 1.00 26.30 22 LEU H O 1
ATOM 6504 N N . LYS H 1 23 ? -58.912 -22.154 -47.422 1.00 20.61 23 LYS H N 1
ATOM 6505 C CA . LYS H 1 23 ? -58.145 -22.656 -48.550 1.00 21.81 23 LYS H CA 1
ATOM 6506 C C . LYS H 1 23 ? -56.723 -22.127 -48.462 1.00 22.71 23 LYS H C 1
ATOM 6507 O O . LYS H 1 23 ? -56.481 -21.032 -47.945 1.00 17.92 23 LYS H O 1
ATOM 6513 N N . GLN H 1 24 ? -55.781 -22.914 -48.971 1.00 18.93 24 GLN H N 1
ATOM 6514 C CA . GLN H 1 24 ? -54.401 -22.461 -49.052 1.00 20.06 24 GLN H CA 1
ATOM 6515 C C . GLN H 1 24 ? -54.335 -21.128 -49.782 1.00 16.54 24 GLN H C 1
ATOM 6516 O O . GLN H 1 24 ? -54.871 -20.981 -50.882 1.00 19.14 24 GLN H O 1
ATOM 6522 N N . GLY H 1 25 ? -53.686 -20.149 -49.155 1.00 22.10 25 GLY H N 1
ATOM 6523 C CA . GLY H 1 25 ? -53.543 -18.829 -49.719 1.00 12.34 25 GLY H CA 1
ATOM 6524 C C . GLY H 1 25 ? -54.498 -17.798 -49.161 1.00 15.87 25 GLY H C 1
ATOM 6525 O O . GLY H 1 25 ? -54.259 -16.597 -49.339 1.00 15.10 25 GLY H O 1
ATOM 6526 N N . ASP H 1 26 ? -55.585 -18.225 -48.521 1.00 16.78 26 ASP H N 1
ATOM 6527 C CA . ASP H 1 26 ? -56.382 -17.291 -47.743 1.00 12.58 26 ASP H CA 1
ATOM 6528 C C . ASP H 1 26 ? -55.502 -16.654 -46.672 1.00 12.13 26 ASP H C 1
ATOM 6529 O O . ASP H 1 26 ? -54.441 -17.175 -46.318 1.00 15.03 26 ASP H O 1
ATOM 6534 N N . THR H 1 27 ? -55.945 -15.513 -46.154 1.00 14.26 27 THR H N 1
ATOM 6535 C CA . THR H 1 27 ? -55.320 -14.927 -44.978 1.00 13.97 27 THR H CA 1
ATOM 6536 C C . THR H 1 27 ? -56.375 -14.703 -43.904 1.00 20.44 27 THR H C 1
ATOM 6537 O O . THR H 1 27 ? -57.531 -14.393 -44.202 1.00 13.77 27 THR H O 1
ATOM 6541 N N . ILE H 1 28 ? -55.968 -14.874 -42.644 1.00 14.26 28 ILE H N 1
ATOM 6542 C CA . ILE H 1 28 ? -56.888 -14.773 -41.518 1.00 14.15 28 ILE H CA 1
ATOM 6543 C C . ILE H 1 28 ? -56.248 -13.965 -40.398 1.00 11.52 28 ILE H C 1
ATOM 6544 O O . ILE H 1 28 ? -55.028 -13.799 -40.328 1.00 15.97 28 ILE H O 1
ATOM 6549 N N . SER H 1 29 ? -57.105 -13.463 -39.515 1.00 11.60 29 SER H N 1
ATOM 6550 C CA . SER H 1 29 ? -56.689 -12.847 -38.267 1.00 12.71 29 SER H CA 1
ATOM 6551 C C . SER H 1 29 ? -57.497 -13.458 -37.135 1.00 14.69 29 SER H C 1
ATOM 6552 O O . SER H 1 29 ? -58.660 -13.836 -37.314 1.00 15.35 29 SER H O 1
ATOM 6555 N N . VAL H 1 30 ? -56.866 -13.565 -35.968 1.00 11.64 30 VAL H N 1
ATOM 6556 C CA . VAL H 1 30 ? -57.491 -14.165 -34.796 1.00 13.09 30 VAL H CA 1
ATOM 6557 C C . VAL H 1 30 ? -57.070 -13.377 -33.567 1.00 12.83 30 VAL H C 1
ATOM 6558 O O . VAL H 1 30 ? -55.924 -12.931 -33.468 1.00 12.20 30 VAL H O 1
ATOM 6562 N N . VAL H 1 31 ? -58.004 -13.195 -32.638 1.00 13.60 31 VAL H N 1
ATOM 6563 C CA . VAL H 1 31 ? -57.693 -12.699 -31.303 1.00 14.12 31 VAL H CA 1
ATOM 6564 C C . VAL H 1 31 ? -58.420 -13.574 -30.292 1.00 16.22 31 VAL H C 1
ATOM 6565 O O . VAL H 1 31 ? -59.550 -14.015 -30.534 1.00 14.14 31 VAL H O 1
ATOM 6569 N N . ALA H 1 32 ? -57.765 -13.834 -29.163 1.00 12.94 32 ALA H N 1
ATOM 6570 C CA . ALA H 1 32 ? -58.299 -14.721 -28.139 1.00 13.88 32 ALA H CA 1
ATOM 6571 C C . ALA H 1 32 ? -58.195 -14.044 -26.782 1.00 16.50 32 ALA H C 1
ATOM 6572 O O . ALA H 1 32 ? -57.140 -13.508 -26.430 1.00 14.72 32 ALA H O 1
ATOM 6574 N N . HIS H 1 33 ? -59.289 -14.074 -26.027 1.00 17.75 33 HIS H N 1
ATOM 6575 C CA . HIS H 1 33 ? -59.369 -13.434 -24.725 1.00 16.11 33 HIS H CA 1
ATOM 6576 C C . HIS H 1 33 ? -59.732 -14.453 -23.656 1.00 17.42 33 HIS H C 1
ATOM 6577 O O . HIS H 1 33 ? -60.321 -15.501 -23.934 1.00 18.52 33 HIS H O 1
ATOM 6584 N N . GLY H 1 34 ? -59.370 -14.130 -22.424 1.00 17.65 34 GLY H N 1
ATOM 6585 C CA . GLY H 1 34 ? -59.870 -14.851 -21.275 1.00 18.89 34 GLY H CA 1
ATOM 6586 C C . GLY H 1 34 ? -58.859 -15.803 -20.675 1.00 17.59 34 GLY H C 1
ATOM 6587 O O . GLY H 1 34 ? -57.672 -15.831 -21.017 1.00 15.61 34 GLY H O 1
ATOM 6588 N N . TRP H 1 35 ? -59.372 -16.611 -19.753 1.00 16.57 35 TRP H N 1
ATOM 6589 C CA . TRP H 1 35 ? -58.551 -17.470 -18.919 1.00 17.04 35 TRP H CA 1
ATOM 6590 C C . TRP H 1 35 ? -59.184 -18.846 -18.827 1.00 31.27 35 TRP H C 1
ATOM 6591 O O . TRP H 1 35 ? -60.410 -18.990 -18.850 1.00 27.62 35 TRP H O 1
ATOM 6602 N N . VAL H 1 36 ? -58.329 -19.859 -18.716 1.00 21.35 36 VAL H N 1
ATOM 6603 C CA . VAL H 1 36 ? -58.771 -21.222 -18.478 1.00 18.27 36 VAL H CA 1
ATOM 6604 C C . VAL H 1 36 ? -57.901 -21.829 -17.391 1.00 19.83 36 VAL H C 1
ATOM 6605 O O . VAL H 1 36 ? -56.818 -21.333 -17.071 1.00 19.06 36 VAL H O 1
ATOM 6609 N N . LYS H 1 37 ? -58.397 -22.921 -16.826 1.00 16.62 37 LYS H N 1
ATOM 6610 C CA . LYS H 1 37 ? -57.619 -23.780 -15.949 1.00 20.17 37 LYS H CA 1
ATOM 6611 C C . LYS H 1 37 ? -57.285 -25.054 -16.708 1.00 22.74 37 LYS H C 1
ATOM 6612 O O . LYS H 1 37 ? -58.180 -25.688 -17.278 1.00 23.78 37 LYS H O 1
ATOM 6618 N N . TYR H 1 38 ? -56.001 -25.405 -16.755 1.00 18.60 38 TYR H N 1
ATOM 6619 C CA . TYR H 1 38 ? -55.588 -26.712 -17.245 1.00 18.51 38 TYR H CA 1
ATOM 6620 C C . TYR H 1 38 ? -55.363 -27.692 -16.103 1.00 25.39 38 TYR H C 1
ATOM 6621 O O . TYR H 1 38 ? -54.881 -28.806 -16.334 1.00 22.45 38 TYR H O 1
ATOM 6630 N N . GLY H 1 39 ? -55.720 -27.303 -14.883 1.00 28.27 39 GLY H N 1
ATOM 6631 C CA . GLY H 1 39 ? -55.617 -28.170 -13.724 1.00 25.03 39 GLY H CA 1
ATOM 6632 C C . GLY H 1 39 ? -56.315 -27.529 -12.546 1.00 27.12 39 GLY H C 1
ATOM 6633 O O . GLY H 1 39 ? -56.742 -26.372 -12.601 1.00 27.31 39 GLY H O 1
ATOM 6634 N N . ARG H 1 40 ? -56.420 -28.302 -11.466 1.00 32.46 40 ARG H N 1
ATOM 6635 C CA . ARG H 1 40 ? -57.174 -27.879 -10.293 1.00 37.69 40 ARG H CA 1
ATOM 6636 C C . ARG H 1 40 ? -56.357 -27.038 -9.321 1.00 35.47 40 ARG H C 1
ATOM 6637 O O . ARG H 1 40 ? -56.943 -26.340 -8.484 1.00 29.41 40 ARG H O 1
ATOM 6645 N N . ASP H 1 41 ? -55.030 -27.088 -9.405 1.00 26.16 41 ASP H N 1
ATOM 6646 C CA . ASP H 1 41 ? -54.189 -26.309 -8.510 1.00 25.21 41 ASP H CA 1
ATOM 6647 C C . ASP H 1 41 ? -54.360 -24.815 -8.776 1.00 26.01 41 ASP H C 1
ATOM 6648 O O . ASP H 1 41 ? -54.782 -24.389 -9.855 1.00 26.74 41 ASP H O 1
ATOM 6653 N N . ASN H 1 42 ? -54.014 -24.011 -7.765 1.00 27.24 42 ASN H N 1
ATOM 6654 C CA . ASN H 1 42 ? -54.221 -22.569 -7.843 1.00 25.61 42 ASN H CA 1
ATOM 6655 C C . ASN H 1 42 ? -53.371 -21.912 -8.925 1.00 23.84 42 ASN H C 1
ATOM 6656 O O . ASN H 1 42 ? -53.702 -20.806 -9.367 1.00 24.39 42 ASN H O 1
ATOM 6661 N N . VAL H 1 43 ? -52.293 -22.564 -9.369 1.00 20.31 43 VAL H N 1
ATOM 6662 C CA . VAL H 1 43 ? -51.366 -21.944 -10.312 1.00 20.30 43 VAL H CA 1
ATOM 6663 C C . VAL H 1 43 ? -51.592 -22.384 -11.753 1.00 21.41 43 VAL H C 1
ATOM 6664 O O . VAL H 1 43 ? -51.040 -21.755 -12.670 1.00 19.88 43 VAL H O 1
ATOM 6668 N N . GLU H 1 44 ? -52.385 -23.429 -11.991 1.00 20.44 44 GLU H N 1
ATOM 6669 C CA . GLU H 1 44 ? -52.516 -23.987 -13.338 1.00 22.28 44 GLU H CA 1
ATOM 6670 C C . GLU H 1 44 ? -53.534 -23.194 -14.164 1.00 23.17 44 GLU H C 1
ATOM 6671 O O . GLU H 1 44 ? -54.563 -23.702 -14.613 1.00 16.50 44 GLU H O 1
ATOM 6677 N N . TRP H 1 45 ? -53.212 -21.916 -14.358 1.00 19.85 45 TRP H N 1
ATOM 6678 C CA . TRP H 1 45 ? -53.946 -21.022 -15.241 1.00 21.34 45 TRP H CA 1
ATOM 6679 C C . TRP H 1 45 ? -53.229 -20.906 -16.580 1.00 16.11 45 TRP H C 1
ATOM 6680 O O . TRP H 1 45 ? -52.007 -21.053 -16.666 1.00 22.12 45 TRP H O 1
ATOM 6691 N N . ALA H 1 46 ? -54.002 -20.615 -17.625 1.00 21.51 46 ALA H N 1
ATOM 6692 C CA . ALA H 1 46 ? -53.434 -20.385 -18.942 1.00 17.73 46 ALA H CA 1
ATOM 6693 C C . ALA H 1 46 ? -54.201 -19.285 -19.655 1.00 15.54 46 ALA H C 1
ATOM 6694 O O . ALA H 1 46 ? -55.435 -19.257 -19.627 1.00 20.96 46 ALA H O 1
ATOM 6696 N N . ALA H 1 47 ? -53.461 -18.375 -20.269 1.00 18.39 47 ALA H N 1
ATOM 6697 C CA . ALA H 1 47 ? -53.990 -17.505 -21.307 1.00 19.91 47 ALA H CA 1
ATOM 6698 C C . ALA H 1 47 ? -53.849 -18.196 -22.652 1.00 15.88 47 ALA H C 1
ATOM 6699 O O . ALA H 1 47 ? -53.222 -19.253 -22.760 1.00 15.60 47 ALA H O 1
ATOM 6701 N N . PRO H 1 48 ? -54.436 -17.643 -23.715 1.00 17.35 48 PRO H N 1
ATOM 6702 C CA . PRO H 1 48 ? -54.237 -18.265 -25.034 1.00 16.67 48 PRO H CA 1
ATOM 6703 C C . PRO H 1 48 ? -52.769 -18.470 -25.374 1.00 14.36 48 PRO H C 1
ATOM 6704 O O . PRO H 1 48 ? -52.409 -19.497 -25.962 1.00 15.93 48 PRO H O 1
ATOM 6708 N N . ASP H 1 49 ? -51.903 -17.527 -24.997 1.00 17.92 49 ASP H N 1
ATOM 6709 C CA . ASP H 1 49 ? -50.475 -17.680 -25.252 1.00 18.85 49 ASP H CA 1
ATOM 6710 C C . ASP H 1 49 ? -49.882 -18.884 -24.533 1.00 22.69 49 ASP H C 1
ATOM 6711 O O . ASP H 1 49 ? -48.838 -19.389 -24.956 1.00 19.02 49 ASP H O 1
ATOM 6716 N N . GLY H 1 50 ? -50.505 -19.347 -23.453 1.00 17.18 50 GLY H N 1
ATOM 6717 C CA . GLY H 1 50 ? -50.019 -20.513 -22.754 1.00 14.83 50 GLY H CA 1
ATOM 6718 C C . GLY H 1 50 ? -50.135 -20.419 -21.249 1.00 18.11 50 GLY H C 1
ATOM 6719 O O . GLY H 1 50 ? -50.745 -19.498 -20.697 1.00 16.10 50 GLY H O 1
ATOM 6720 N N . PRO H 1 51 ? -49.554 -21.396 -20.554 1.00 19.33 51 PRO H N 1
ATOM 6721 C CA . PRO H 1 51 ? -49.577 -21.375 -19.088 1.00 24.81 51 PRO H CA 1
ATOM 6722 C C . PRO H 1 51 ? -48.867 -20.153 -18.528 1.00 19.90 51 PRO H C 1
ATOM 6723 O O . PRO H 1 51 ? -47.902 -19.646 -19.105 1.00 16.20 51 PRO H O 1
ATOM 6727 N N . VAL H 1 52 ? -49.354 -19.689 -17.382 1.00 15.44 52 VAL H N 1
ATOM 6728 C CA . VAL H 1 52 ? -48.644 -18.633 -16.652 1.00 23.58 52 VAL H CA 1
ATOM 6729 C C . VAL H 1 52 ? -47.224 -19.112 -16.365 1.00 25.16 52 VAL H C 1
ATOM 6730 O O . VAL H 1 52 ? -47.041 -20.263 -15.924 1.00 19.70 52 VAL H O 1
ATOM 6734 N N . PRO H 1 53 ? -46.186 -18.299 -16.598 1.00 20.52 53 PRO H N 1
ATOM 6735 C CA . PRO H 1 53 ? -44.811 -18.819 -16.527 1.00 18.72 53 PRO H CA 1
ATOM 6736 C C . PRO H 1 53 ? -44.349 -19.255 -15.142 1.00 25.31 53 PRO H C 1
ATOM 6737 O O . PRO H 1 53 ? -43.225 -19.756 -15.030 1.00 23.38 53 PRO H O 1
ATOM 6741 N N . ASN H 1 54 ? -45.139 -19.089 -14.081 1.00 17.05 54 ASN H N 1
ATOM 6742 C CA . ASN H 1 54 ? -44.720 -19.619 -12.787 1.00 22.81 54 ASN H CA 1
ATOM 6743 C C . ASN H 1 54 ? -45.003 -21.109 -12.648 1.00 26.45 54 ASN H C 1
ATOM 6744 O O . ASN H 1 54 ? -44.684 -21.691 -11.606 1.00 26.37 54 ASN H O 1
ATOM 6749 N N . ASN H 1 55 ? -45.592 -21.736 -13.668 1.00 22.63 55 ASN H N 1
ATOM 6750 C CA . ASN H 1 55 ? -45.790 -23.185 -13.693 1.00 19.99 55 ASN H CA 1
ATOM 6751 C C . ASN H 1 55 ? -45.717 -23.638 -15.148 1.00 19.22 55 ASN H C 1
ATOM 6752 O O . ASN H 1 55 ? -46.705 -24.096 -15.730 1.00 21.18 55 ASN H O 1
ATOM 6757 N N . PRO H 1 56 ? -44.545 -23.510 -15.765 1.00 18.52 56 PRO H N 1
ATOM 6758 C CA . PRO H 1 56 ? -44.453 -23.701 -17.217 1.00 20.78 56 PRO H CA 1
ATOM 6759 C C . PRO H 1 56 ? -44.616 -25.160 -17.615 1.00 22.38 56 PRO H C 1
ATOM 6760 O O . PRO H 1 56 ? -44.379 -26.083 -16.833 1.00 23.10 56 PRO H O 1
ATOM 6764 N N . GLN H 1 57 ? -45.025 -25.340 -18.856 1.00 20.40 57 GLN H N 1
ATOM 6765 C CA . GLN H 1 57 ? -45.256 -26.666 -19.456 1.00 20.71 57 GLN H CA 1
ATOM 6766 C C . GLN H 1 57 ? -44.451 -26.771 -20.733 1.00 22.45 57 GLN H C 1
ATOM 6767 O O . GLN H 1 57 ? -43.885 -25.789 -21.217 1.00 25.24 57 GLN H O 1
ATOM 6773 N N . PRO H 1 58 ? -44.365 -27.974 -21.308 1.00 29.66 58 PRO H N 1
ATOM 6774 C CA . PRO H 1 58 ? -43.623 -28.140 -22.564 1.00 28.66 58 PRO H CA 1
ATOM 6775 C C . PRO H 1 58 ? -44.160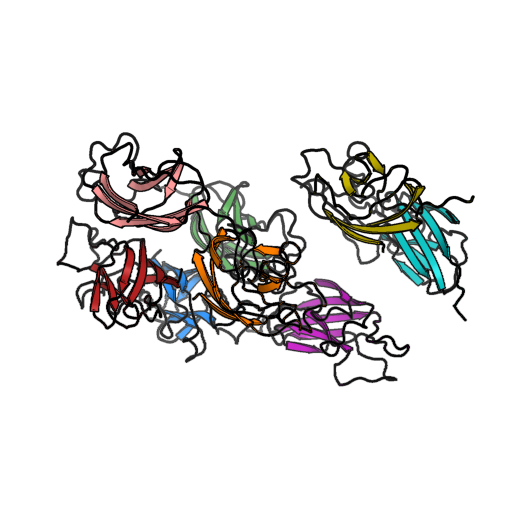 -27.236 -23.665 1.00 35.44 58 PRO H C 1
ATOM 6776 O O . PRO H 1 58 ? -45.256 -26.677 -23.587 1.00 27.98 58 PRO H O 1
ATOM 6780 N N . SER H 1 59 ? -43.358 -27.107 -24.720 1.00 31.80 59 SER H N 1
ATOM 6781 C CA . SER H 1 59 ? -43.664 -26.167 -25.791 1.00 36.92 59 SER H CA 1
ATOM 6782 C C . SER H 1 59 ? -45.009 -26.490 -26.426 1.00 28.31 59 SER H C 1
ATOM 6783 O O . SER H 1 59 ? -45.306 -27.650 -26.728 1.00 24.79 59 SER H O 1
ATOM 6786 N N . SER H 1 60 ? -45.819 -25.454 -26.635 1.00 29.36 60 SER H N 1
ATOM 6787 C CA . SER H 1 60 ? -47.111 -25.509 -27.303 1.00 29.66 60 SER H CA 1
ATOM 6788 C C . SER H 1 60 ? -48.187 -26.127 -26.410 1.00 20.55 60 SER H C 1
ATOM 6789 O O . SER H 1 60 ? -49.367 -26.051 -26.755 1.00 23.69 60 SER H O 1
ATOM 6792 N N . ILE H 1 61 ? -47.829 -26.725 -25.273 1.00 22.12 61 ILE H N 1
ATOM 6793 C CA . ILE H 1 61 ? -48.817 -27.367 -24.418 1.00 20.83 61 ILE H CA 1
ATOM 6794 C C . ILE H 1 61 ? -49.639 -26.308 -23.699 1.00 20.07 61 ILE H C 1
ATOM 6795 O O . ILE H 1 61 ? -49.110 -25.288 -23.231 1.00 20.63 61 ILE H O 1
ATOM 6800 N N . ALA H 1 62 ? -50.945 -26.550 -23.604 1.00 22.01 62 ALA H N 1
ATOM 6801 C CA . ALA H 1 62 ? -51.861 -25.633 -22.931 1.00 19.07 62 ALA H CA 1
ATOM 6802 C C . ALA H 1 62 ? -51.807 -24.244 -23.562 1.00 20.93 62 ALA H C 1
ATOM 6803 O O . ALA H 1 62 ? -51.850 -23.223 -22.871 1.00 18.04 62 ALA H O 1
ATOM 6805 N N . THR H 1 63 ? -51.700 -24.208 -24.888 1.00 19.09 63 THR H N 1
ATOM 6806 C CA . THR H 1 63 ? -51.812 -22.983 -25.662 1.00 14.69 63 THR H CA 1
ATOM 6807 C C . THR H 1 63 ? -52.958 -23.134 -26.652 1.00 13.97 63 THR H C 1
ATOM 6808 O O . THR H 1 63 ? -53.362 -24.246 -26.998 1.00 16.56 63 THR H O 1
ATOM 6812 N N . LEU H 1 64 ? -53.482 -22.001 -27.106 1.00 15.03 64 LEU H N 1
ATOM 6813 C CA . LEU H 1 64 ? -54.487 -22.008 -28.159 1.00 15.01 64 LEU H CA 1
ATOM 6814 C C . LEU H 1 64 ? -53.796 -22.235 -29.497 1.00 18.67 64 LEU H C 1
ATOM 6815 O O . LEU H 1 64 ? -52.886 -21.485 -29.866 1.00 15.33 64 LEU H O 1
ATOM 6820 N N . VAL H 1 65 ? -54.222 -23.270 -30.219 1.00 17.08 65 VAL H N 1
ATOM 6821 C CA . VAL H 1 65 ? -53.669 -23.586 -31.527 1.00 18.24 65 VAL H CA 1
ATOM 6822 C C . VAL H 1 65 ? -54.816 -23.727 -32.516 1.00 17.32 65 VAL H C 1
ATOM 6823 O O . VAL H 1 65 ? -55.980 -23.883 -32.139 1.00 16.93 65 VAL H O 1
ATOM 6827 N N . ALA H 1 66 ? -54.464 -23.668 -33.795 1.00 17.07 66 ALA H N 1
ATOM 6828 C CA . ALA H 1 66 ? -55.405 -23.862 -34.888 1.00 17.30 66 ALA H CA 1
ATOM 6829 C C . ALA H 1 66 ? -55.127 -25.200 -35.554 1.00 24.13 66 ALA H C 1
ATOM 6830 O O . ALA H 1 66 ? -53.986 -25.479 -35.939 1.00 25.63 66 ALA H O 1
ATOM 6832 N N . LYS H 1 67 ? -56.162 -26.024 -35.679 1.00 18.02 67 LYS H N 1
ATOM 6833 C CA . LYS H 1 67 ? -56.077 -27.279 -36.412 1.00 17.34 67 LYS H CA 1
ATOM 6834 C C . LYS H 1 67 ? -56.717 -27.090 -37.781 1.00 19.81 67 LYS H C 1
ATOM 6835 O O . LYS H 1 67 ? -57.893 -26.720 -37.876 1.00 26.74 67 LYS H O 1
ATOM 6841 N N . ILE H 1 68 ? -55.941 -27.337 -38.834 1.00 21.39 68 ILE H N 1
ATOM 6842 C CA . ILE H 1 68 ? -56.437 -27.313 -40.205 1.00 22.30 68 ILE H CA 1
ATOM 6843 C C . ILE H 1 68 ? -55.910 -28.559 -40.898 1.00 30.26 68 ILE H C 1
ATOM 6844 O O . ILE H 1 68 ? -54.693 -28.753 -40.988 1.00 25.71 68 ILE H O 1
ATOM 6849 N N . ALA H 1 69 ? -56.820 -29.399 -41.391 1.00 27.30 69 ALA H N 1
ATOM 6850 C CA . ALA H 1 69 ? -56.437 -30.668 -42.004 1.00 27.80 69 ALA H CA 1
ATOM 6851 C C . ALA H 1 69 ? -55.560 -31.479 -41.054 1.00 28.67 69 ALA H C 1
ATOM 6852 O O . ALA H 1 69 ? -54.598 -32.134 -41.461 1.00 27.75 69 ALA H O 1
ATOM 6854 N N . ASN H 1 70 ? -55.889 -31.414 -39.765 1.00 31.55 70 ASN H N 1
ATOM 6855 C CA . ASN H 1 70 ? -55.221 -32.159 -38.705 1.00 57.16 70 ASN H CA 1
ATOM 6856 C C . ASN H 1 70 ? -53.786 -31.704 -38.461 1.00 58.47 70 ASN H C 1
ATOM 6857 O O . ASN H 1 70 ? -53.050 -32.384 -37.734 1.00 57.46 70 ASN H O 1
ATOM 6862 N N . LYS H 1 71 ? -53.362 -30.583 -39.040 1.00 44.24 71 LYS H N 1
ATOM 6863 C CA . LYS H 1 71 ? -52.082 -29.977 -38.701 1.00 35.89 71 LYS H CA 1
ATOM 6864 C C . LYS H 1 71 ? -52.313 -28.803 -37.762 1.00 30.65 71 LYS H C 1
ATOM 6865 O O . LYS H 1 71 ? -53.307 -28.082 -37.887 1.00 30.77 71 LYS H O 1
ATOM 6871 N N . LYS H 1 72 ? -51.389 -28.614 -36.825 1.00 27.74 72 LYS H N 1
ATOM 6872 C CA . LYS H 1 72 ? -51.515 -27.601 -35.788 1.00 22.07 72 LYS H CA 1
ATOM 6873 C C . LYS H 1 72 ? -50.663 -26.384 -36.121 1.00 21.19 72 LYS H C 1
ATOM 6874 O O . LYS H 1 72 ? -49.518 -26.514 -36.565 1.00 26.41 72 LYS H O 1
ATOM 6880 N N . PHE H 1 73 ? -51.223 -25.203 -35.882 1.00 21.05 73 PHE H N 1
ATOM 6881 C CA . PHE H 1 73 ? -50.523 -23.945 -36.084 1.00 18.32 73 PHE H CA 1
ATOM 6882 C C . PHE H 1 73 ? -50.676 -23.087 -34.839 1.00 16.91 73 PHE H C 1
ATOM 6883 O O . PHE H 1 73 ? -51.744 -23.061 -34.219 1.00 18.45 73 PHE H O 1
ATOM 6891 N N . ALA H 1 74 ? -49.604 -22.388 -34.478 1.00 17.17 74 ALA H N 1
ATOM 6892 C CA . ALA H 1 74 ? -49.632 -21.528 -33.306 1.00 22.45 74 ALA H CA 1
ATOM 6893 C C . ALA H 1 74 ? -50.566 -20.346 -33.533 1.00 22.16 74 ALA H C 1
ATOM 6894 O O . ALA H 1 74 ? -50.562 -19.724 -34.599 1.00 20.82 74 ALA H O 1
ATOM 6896 N N . ILE H 1 75 ? -51.373 -20.040 -32.519 1.00 16.92 75 ILE H N 1
ATOM 6897 C CA . ILE H 1 75 ? -52.254 -18.879 -32.545 1.00 17.66 75 ILE H CA 1
ATOM 6898 C C . ILE H 1 75 ? -51.996 -18.053 -31.294 1.00 15.17 75 ILE H C 1
ATOM 6899 O O . ILE H 1 75 ? -51.654 -16.869 -31.376 1.00 14.25 75 ILE H O 1
ATOM 6904 N N . GLY H 1 76 ? -52.162 -18.673 -30.129 1.00 15.42 76 GLY H N 1
ATOM 6905 C CA . GLY H 1 76 ? -51.948 -17.957 -28.886 1.00 17.42 76 GLY H CA 1
ATOM 6906 C C . GLY H 1 76 ? -52.949 -16.833 -28.721 1.00 16.05 76 GLY H C 1
ATOM 6907 O O . GLY H 1 76 ? -54.137 -16.972 -29.033 1.00 16.54 76 GLY H O 1
ATOM 6908 N N . ASN H 1 77 ? -52.462 -15.695 -28.222 1.00 11.50 77 ASN H N 1
ATOM 6909 C CA . ASN H 1 77 ? -53.326 -14.540 -28.018 1.00 19.56 77 ASN H CA 1
ATOM 6910 C C . ASN H 1 77 ? -53.876 -13.994 -29.330 1.00 15.36 77 ASN H C 1
ATOM 6911 O O . ASN H 1 77 ? -54.884 -13.280 -29.316 1.00 15.77 77 ASN H O 1
ATOM 6916 N N . GLY H 1 78 ? -53.243 -14.297 -30.453 1.00 14.30 78 GLY H N 1
ATOM 6917 C CA . GLY H 1 78 ? -53.797 -13.912 -31.736 1.00 12.50 78 GLY H CA 1
ATOM 6918 C C . GLY H 1 78 ? -52.736 -13.849 -32.807 1.00 14.87 78 GLY H C 1
ATOM 6919 O O . GLY H 1 78 ? -51.537 -13.980 -32.552 1.00 16.74 78 GLY H O 1
ATOM 6920 N N . VAL H 1 79 ? -53.213 -13.658 -34.039 1.00 13.56 79 VAL H N 1
ATOM 6921 C CA . VAL H 1 79 ? -52.354 -13.473 -35.203 1.00 11.23 79 VAL H CA 1
ATOM 6922 C C . VAL H 1 79 ? -53.049 -12.497 -36.140 1.00 14.65 79 VAL H C 1
ATOM 6923 O O . VAL H 1 79 ? -54.276 -12.369 -36.140 1.00 13.96 79 VAL H O 1
ATOM 6927 N N . LEU H 1 80 ? -52.257 -11.809 -36.960 1.00 11.08 80 LEU H N 1
ATOM 6928 C CA . LEU H 1 80 ? -52.776 -10.786 -37.861 1.00 13.56 80 LEU H CA 1
ATOM 6929 C C . LEU H 1 80 ? -52.389 -11.112 -39.296 1.00 14.20 80 LEU H C 1
ATOM 6930 O O . LEU H 1 80 ? -51.200 -11.234 -39.611 1.00 12.77 80 LEU H O 1
ATOM 6935 N N . HIS H 1 81 ? -53.400 -11.247 -40.157 1.00 13.59 81 HIS H N 1
ATOM 6936 C CA . HIS H 1 81 ? -53.218 -11.362 -41.604 1.00 12.19 81 HIS H CA 1
ATOM 6937 C C . HIS H 1 81 ? -52.192 -12.435 -41.960 1.00 11.43 81 HIS H C 1
ATOM 6938 O O . HIS H 1 81 ? -51.242 -12.199 -42.709 1.00 16.12 81 HIS H O 1
ATOM 6945 N N . LYS H 1 82 ? -52.393 -13.631 -41.417 1.00 11.71 82 LYS H N 1
ATOM 6946 C CA . LYS H 1 82 ? -51.501 -14.750 -41.687 1.00 17.84 82 LYS H CA 1
ATOM 6947 C C . LYS H 1 82 ? -52.044 -15.592 -42.832 1.00 14.03 82 LYS H C 1
ATOM 6948 O O . LYS H 1 82 ? -53.254 -15.804 -42.941 1.00 17.95 82 LYS H O 1
ATOM 6954 N N . THR H 1 83 ? -51.139 -16.086 -43.672 1.00 12.02 83 THR H N 1
ATOM 6955 C CA . THR H 1 83 ? -51.531 -16.898 -44.815 1.00 13.81 83 THR H CA 1
ATOM 6956 C C . THR H 1 83 ? -51.786 -18.339 -44.387 1.00 18.64 83 THR H C 1
ATOM 6957 O O . THR H 1 83 ? -51.024 -18.920 -43.607 1.00 19.53 83 THR H O 1
ATOM 6961 N N . VAL H 1 84 ? -52.868 -18.911 -44.905 1.00 17.73 84 VAL H N 1
ATOM 6962 C CA . VAL H 1 84 ? -53.257 -20.285 -44.603 1.00 21.38 84 VAL H CA 1
ATOM 6963 C C . VAL H 1 84 ? -52.418 -21.221 -45.468 1.00 16.50 84 VAL H C 1
ATOM 6964 O O . VAL H 1 84 ? -52.432 -21.087 -46.699 1.00 19.25 84 VAL H O 1
ATOM 6968 N N . PRO H 1 85 ? -51.670 -22.170 -44.891 1.00 18.28 85 PRO H N 1
ATOM 6969 C CA . PRO H 1 85 ? -50.835 -23.055 -45.716 1.00 19.58 85 PRO H CA 1
ATOM 6970 C C . PRO H 1 85 ? -51.522 -24.295 -46.272 1.00 27.64 85 PRO H C 1
ATOM 6971 O O . PRO H 1 85 ? -50.938 -24.941 -47.152 1.00 32.83 85 PRO H O 1
ATOM 6975 N N . VAL H 1 86 ? -52.714 -24.661 -45.797 1.00 26.83 86 VAL H N 1
ATOM 6976 C CA . VAL H 1 86 ? -53.364 -25.899 -46.218 1.00 29.33 86 VAL H CA 1
ATOM 6977 C C . VAL H 1 86 ? -54.873 -25.696 -46.226 1.00 27.46 86 VAL H C 1
ATOM 6978 O O . VAL H 1 86 ? -55.410 -24.853 -45.502 1.00 24.68 86 VAL H O 1
ATOM 6982 N N . ASP H 1 87 ? -55.559 -26.491 -47.046 1.00 23.72 87 ASP H N 1
ATOM 6983 C CA . ASP H 1 87 ? -57.015 -26.489 -47.078 1.00 23.73 87 ASP H CA 1
ATOM 6984 C C . ASP H 1 87 ? -57.575 -27.243 -45.879 1.00 20.60 87 ASP H C 1
ATOM 6985 O O . ASP H 1 87 ? -57.015 -28.254 -45.449 1.00 25.05 87 ASP H O 1
ATOM 6990 N N . GLY H 1 88 ? -58.693 -26.762 -45.356 1.00 23.66 88 GLY H N 1
ATOM 6991 C CA . GLY H 1 88 ? -59.400 -27.486 -44.318 1.00 25.50 88 GLY H CA 1
ATOM 6992 C C . GLY H 1 88 ? -60.272 -26.566 -43.499 1.00 23.39 88 GLY H C 1
ATOM 6993 O O . GLY H 1 88 ? -60.177 -25.339 -43.571 1.00 23.29 88 GLY H O 1
ATOM 6994 N N . GLU H 1 89 ? -61.145 -27.190 -42.712 1.00 23.14 89 GLU H N 1
ATOM 6995 C CA . GLU H 1 89 ? -61.950 -26.447 -41.754 1.00 21.54 89 GLU H CA 1
ATOM 6996 C C . GLU H 1 89 ? -61.084 -26.004 -40.585 1.00 21.26 89 GLU H C 1
ATOM 6997 O O . GLU H 1 89 ? -60.257 -26.767 -40.079 1.00 22.19 89 GLU H O 1
ATOM 7003 N N . LEU H 1 90 ? -61.277 -24.762 -40.155 1.00 17.10 90 LEU H N 1
ATOM 7004 C CA . LEU H 1 90 ? -60.544 -24.239 -39.011 1.00 21.20 90 LEU H CA 1
ATOM 7005 C C . LEU H 1 90 ? -61.143 -24.799 -37.728 1.00 19.96 90 LEU H C 1
ATOM 7006 O O . LEU H 1 90 ? -62.327 -24.583 -37.440 1.00 20.75 90 LEU H O 1
ATOM 7011 N N . ILE H 1 91 ? -60.330 -25.532 -36.971 1.00 19.75 91 ILE H N 1
ATOM 7012 C CA . ILE H 1 91 ? -60.674 -25.987 -35.631 1.00 19.18 91 ILE H CA 1
ATOM 7013 C C . ILE H 1 91 ? -59.756 -25.265 -34.657 1.00 21.62 91 ILE H C 1
ATOM 7014 O O . ILE H 1 91 ? -58.539 -25.217 -34.867 1.00 23.24 91 ILE H O 1
ATOM 7019 N N . LEU H 1 92 ? -60.338 -24.690 -33.611 1.00 18.87 92 LEU H N 1
ATOM 7020 C CA . LEU H 1 92 ? -59.582 -24.033 -32.554 1.00 13.22 92 LEU H CA 1
ATOM 7021 C C . LEU H 1 92 ? -59.480 -24.978 -31.365 1.00 16.63 92 LEU H C 1
ATOM 7022 O O . LEU H 1 92 ? -60.485 -25.552 -30.936 1.00 16.83 92 LEU H O 1
ATOM 7027 N N . LEU H 1 93 ? -58.269 -25.143 -30.840 1.00 17.08 93 LEU H N 1
ATOM 7028 C CA . LEU H 1 93 ? -58.001 -26.167 -29.839 1.00 15.53 93 LEU H CA 1
ATOM 7029 C C . LEU H 1 93 ? -57.177 -25.595 -28.697 1.00 19.08 93 LEU H C 1
ATOM 7030 O O . LEU H 1 93 ? -56.190 -24.890 -28.929 1.00 17.59 93 LEU H O 1
ATOM 7035 N N . PHE H 1 94 ? -57.586 -25.906 -27.469 1.00 19.38 94 PHE H N 1
ATOM 7036 C CA . PHE H 1 94 ? -56.728 -25.732 -26.304 1.00 15.46 94 PHE H CA 1
ATOM 7037 C C . PHE H 1 94 ? -55.810 -26.945 -26.237 1.00 14.13 94 PHE H C 1
ATOM 7038 O O . PHE H 1 94 ? -56.247 -28.046 -25.889 1.00 16.22 94 PHE H O 1
ATOM 7046 N N . ASN H 1 95 ? -54.537 -26.746 -26.579 1.00 18.16 95 ASN H N 1
ATOM 7047 C CA . ASN H 1 95 ? -53.621 -27.850 -26.863 1.00 22.40 95 ASN H CA 1
ATOM 7048 C C . ASN H 1 95 ? -53.023 -28.430 -25.577 1.00 19.16 95 ASN H C 1
ATOM 7049 O O . ASN H 1 95 ? -51.810 -28.456 -25.372 1.00 20.96 95 ASN H O 1
ATOM 7054 N N . ASP H 1 96 ? -53.906 -28.918 -24.707 1.00 18.32 96 ASP H N 1
ATOM 7055 C CA . ASP H 1 96 ? -53.464 -29.588 -23.494 1.00 18.49 96 ASP H CA 1
ATOM 7056 C C . ASP H 1 96 ? -52.914 -30.974 -23.829 1.00 19.78 96 ASP H C 1
ATOM 7057 O O . ASP H 1 96 ? -53.137 -31.516 -24.915 1.00 22.66 96 ASP H O 1
ATOM 7062 N N . VAL H 1 97 ? -52.182 -31.548 -22.879 1.00 23.02 97 VAL H N 1
ATOM 7063 C CA . VAL H 1 97 ? -51.625 -32.888 -23.098 1.00 25.06 97 VAL H CA 1
ATOM 7064 C C . VAL H 1 97 ? -52.766 -33.871 -23.335 1.00 23.67 97 VAL H C 1
ATOM 7065 O O . VAL H 1 97 ? -53.742 -33.885 -22.558 1.00 27.87 97 VAL H O 1
ATOM 7069 N N . PRO H 1 98 ? -52.710 -34.705 -24.375 1.00 29.78 98 PRO H N 1
ATOM 7070 C CA . PRO H 1 98 ? -53.811 -35.645 -24.619 1.00 30.50 98 PRO H CA 1
ATOM 7071 C C . PRO H 1 98 ? -54.086 -36.522 -23.407 1.00 28.04 98 PRO H C 1
ATOM 7072 O O . PRO H 1 98 ? -53.168 -37.007 -22.740 1.00 29.49 98 PRO H O 1
ATOM 7076 N N . GLY H 1 99 ? -55.373 -36.723 -23.128 1.00 26.75 99 GLY H N 1
ATOM 7077 C CA . GLY H 1 99 ? -55.799 -37.511 -21.994 1.00 27.69 99 GLY H CA 1
ATOM 7078 C C . GLY H 1 99 ? -55.831 -36.775 -20.673 1.00 34.55 99 GLY H C 1
ATOM 7079 O O . GLY H 1 99 ? -56.140 -37.397 -19.648 1.00 31.75 99 GLY H O 1
ATOM 7080 N N . THR H 1 100 ? -55.531 -35.473 -20.658 1.00 36.71 100 THR H N 1
ATOM 7081 C CA . THR H 1 100 ? -55.480 -34.696 -19.424 1.00 34.63 100 THR H CA 1
ATOM 7082 C C . THR H 1 100 ? -56.478 -33.543 -19.432 1.00 27.52 100 THR H C 1
ATOM 7083 O O . THR H 1 100 ? -56.361 -32.620 -18.620 1.00 31.18 100 THR H O 1
ATOM 7087 N N . PHE H 1 101 ? -57.463 -33.577 -20.331 1.00 21.35 101 PHE H N 1
ATOM 7088 C CA . PHE H 1 101 ? -58.472 -32.526 -20.384 1.00 22.27 101 PHE H CA 1
ATOM 7089 C C . PHE H 1 101 ? -59.497 -32.635 -19.262 1.00 21.35 101 PHE H C 1
ATOM 7090 O O . PHE H 1 101 ? -60.304 -31.713 -19.096 1.00 25.69 101 PHE H O 1
ATOM 7098 N N . GLY H 1 102 ? -59.475 -33.724 -18.489 1.00 26.60 102 GLY H N 1
ATOM 7099 C CA . GLY H 1 102 ? -60.506 -33.976 -17.497 1.00 25.27 102 GLY H CA 1
ATOM 7100 C C . GLY H 1 102 ? -60.536 -32.987 -16.349 1.00 27.32 102 GLY H C 1
ATOM 7101 O O . GLY H 1 102 ? -61.583 -32.827 -15.714 1.00 28.96 102 GLY H O 1
ATOM 7102 N N . ASP H 1 103 ? -59.415 -32.327 -16.060 1.00 23.46 103 ASP H N 1
ATOM 7103 C CA . ASP H 1 103 ? -59.350 -31.350 -14.982 1.00 24.78 103 ASP H CA 1
ATOM 7104 C C . ASP H 1 103 ? -59.344 -29.916 -15.500 1.00 27.55 103 ASP H C 1
ATOM 7105 O O . ASP H 1 103 ? -58.988 -28.997 -14.755 1.00 27.73 103 ASP H O 1
ATOM 7110 N N . ASN H 1 104 ? -59.742 -29.709 -16.753 1.00 22.77 104 ASN H N 1
ATOM 7111 C CA . ASN H 1 104 ? -59.771 -28.385 -17.353 1.00 22.14 104 ASN H CA 1
ATOM 7112 C C . ASN H 1 104 ? -61.133 -27.734 -17.157 1.00 25.30 104 ASN H C 1
ATOM 7113 O O . ASN H 1 104 ? -62.159 -28.409 -17.055 1.00 24.41 104 ASN H O 1
ATOM 7118 N N . SER H 1 105 ? -61.130 -26.404 -17.112 1.00 25.21 105 SER H N 1
ATOM 7119 C CA . SER H 1 105 ? -62.362 -25.642 -16.988 1.00 32.03 105 SER H CA 1
ATOM 7120 C C . SER H 1 105 ? -62.145 -24.264 -17.591 1.00 28.06 105 SER H C 1
ATOM 7121 O O . SER H 1 105 ? -61.011 -23.838 -17.826 1.00 19.19 105 SER H O 1
ATOM 7124 N N . GLY H 1 106 ? -63.253 -23.570 -17.833 1.00 20.27 106 GLY H N 1
ATOM 7125 C CA . GLY H 1 106 ? -63.207 -22.273 -18.470 1.00 19.31 106 GLY H CA 1
ATOM 7126 C C . GLY H 1 106 ? -63.110 -22.388 -19.978 1.00 20.45 106 GLY H C 1
ATOM 7127 O O . GLY H 1 106 ? -63.008 -23.471 -20.558 1.00 21.70 106 GLY H O 1
ATOM 7128 N N . GLU H 1 107 ? -63.146 -21.227 -20.624 1.00 20.35 107 GLU H N 1
ATOM 7129 C CA . GLU H 1 107 ? -63.108 -21.165 -22.076 1.00 25.84 107 GLU H CA 1
ATOM 7130 C C . GLU H 1 107 ? -62.556 -19.817 -22.508 1.00 18.84 107 GLU H C 1
ATOM 7131 O O . GLU H 1 107 ? -62.792 -18.795 -21.858 1.00 22.96 107 GLU H O 1
ATOM 7137 N N . PHE H 1 108 ? -61.810 -19.828 -23.609 1.00 18.49 108 PHE H N 1
ATOM 7138 C CA . PHE H 1 108 ? -61.403 -18.595 -24.261 1.00 16.51 108 PHE H CA 1
ATOM 7139 C C . PHE H 1 108 ? -62.537 -18.073 -25.135 1.00 21.61 108 PHE H C 1
ATOM 7140 O O . PHE H 1 108 ? -63.357 -18.839 -25.648 1.00 20.24 108 PHE H O 1
ATOM 7148 N N . GLN H 1 109 ? -62.587 -16.752 -25.287 1.00 17.92 109 GLN H N 1
ATOM 7149 C CA . GLN H 1 109 ? -63.485 -16.097 -26.231 1.00 18.53 109 GLN H CA 1
ATOM 7150 C C . GLN H 1 109 ? -62.643 -15.633 -27.409 1.00 18.96 109 GLN H C 1
ATOM 7151 O O . GLN H 1 109 ? -61.728 -14.820 -27.237 1.00 19.60 109 GLN H O 1
ATOM 7157 N N . VAL H 1 110 ? -62.943 -16.155 -28.595 1.00 16.60 110 VAL H N 1
ATOM 7158 C CA . VAL H 1 110 ? -62.069 -16.015 -29.752 1.00 16.33 110 VAL H CA 1
ATOM 7159 C C . VAL H 1 110 ? -62.848 -15.391 -30.898 1.00 16.45 110 VAL H C 1
ATOM 7160 O O . VAL H 1 110 ? -64.020 -15.716 -31.117 1.00 18.29 110 VAL H O 1
ATOM 7164 N N . GLU H 1 111 ? -62.189 -14.494 -31.627 1.00 17.24 111 GLU H N 1
ATOM 7165 C CA . GLU H 1 111 ? -62.727 -13.904 -32.844 1.00 16.33 111 GLU H CA 1
ATOM 7166 C C . GLU H 1 111 ? -61.822 -14.265 -34.010 1.00 16.06 111 GLU H C 1
ATOM 7167 O O . GLU H 1 111 ? -60.595 -14.201 -33.894 1.00 16.96 111 GLU H O 1
ATOM 7173 N N . VAL H 1 112 ? -62.431 -14.639 -35.135 1.00 16.15 112 VAL H N 1
ATOM 7174 C CA . VAL H 1 112 ? -61.703 -15.002 -36.345 1.00 15.92 112 VAL H CA 1
ATOM 7175 C C . VAL H 1 112 ? -62.251 -14.183 -37.503 1.00 17.00 112 VAL H C 1
ATOM 7176 O O . VAL H 1 112 ? -63.469 -14.049 -37.660 1.00 17.71 112 VAL H O 1
ATOM 7180 N N . ILE H 1 113 ? -61.349 -13.639 -38.314 1.00 15.76 113 ILE H N 1
ATOM 7181 C CA . ILE H 1 113 ? -61.708 -12.904 -39.520 1.00 15.80 113 ILE H CA 1
ATOM 7182 C C . ILE H 1 113 ? -60.943 -13.508 -40.686 1.00 15.73 113 ILE H C 1
ATOM 7183 O O . ILE H 1 113 ? -59.721 -13.675 -40.614 1.00 15.59 113 ILE H O 1
ATOM 7188 N N . ILE H 1 114 ? -61.662 -13.840 -41.758 1.00 15.69 114 ILE H N 1
ATOM 7189 C CA . ILE H 1 114 ? -61.026 -14.202 -43.021 1.00 17.78 114 ILE H CA 1
ATOM 7190 C C . ILE H 1 114 ? -60.712 -12.889 -43.731 1.00 16.16 114 ILE H C 1
ATOM 7191 O O . ILE H 1 114 ? -61.599 -12.244 -44.292 1.00 17.30 114 ILE H O 1
ATOM 7196 N N . GLU H 1 115 ? -59.443 -12.481 -43.692 1.00 15.11 115 GLU H N 1
ATOM 7197 C CA . GLU H 1 115 ? -59.057 -11.189 -44.246 1.00 15.02 115 GLU H CA 1
ATOM 7198 C C . GLU H 1 115 ? -59.133 -11.182 -45.764 1.00 14.98 115 GLU H C 1
ATOM 7199 O O . GLU H 1 115 ? -59.429 -10.142 -46.363 1.00 18.55 115 GLU H O 1
ATOM 7205 N N . SER H 1 116 ? -58.860 -12.317 -46.402 1.00 15.27 116 SER H N 1
ATOM 7206 C CA . SER H 1 116 ? -58.949 -12.404 -47.851 1.00 14.86 116 SER H CA 1
ATOM 7207 C C . SER H 1 116 ? -58.984 -13.866 -48.260 1.00 15.79 116 SER H C 1
ATOM 7208 O O . SER H 1 116 ? -58.452 -14.737 -47.567 1.00 15.86 116 SER H O 1
ATOM 7211 N N . ARG H 1 117 ? -59.623 -14.120 -49.395 1.00 15.61 117 ARG H N 1
ATOM 7212 C CA . ARG H 1 117 ? -59.655 -15.442 -49.997 1.00 17.83 117 ARG H CA 1
ATOM 7213 C C . ARG H 1 117 ? -58.717 -15.449 -51.197 1.00 16.00 117 ARG H C 1
ATOM 7214 O O . ARG H 1 117 ? -58.647 -14.470 -51.947 1.00 19.59 117 ARG H O 1
ATOM 7222 N N . TYR H 1 118 ? -57.989 -16.549 -51.364 1.00 16.15 118 TYR H N 1
ATOM 7223 C CA . TYR H 1 118 ? -56.861 -16.573 -52.286 1.00 16.40 118 TYR H CA 1
ATOM 7224 C C . TYR H 1 118 ? -57.276 -16.165 -53.694 1.00 16.51 118 TYR H C 1
ATOM 7225 O O . TYR H 1 118 ? -58.230 -16.708 -54.260 1.00 19.04 118 TYR H O 1
ATOM 7234 N N . SER H 1 119 ? -56.540 -15.211 -54.261 1.00 16.64 119 SER H N 1
ATOM 7235 C CA . SER H 1 119 ? -56.713 -14.802 -55.650 1.00 16.78 119 SER H CA 1
ATOM 7236 C C . SER H 1 119 ? -55.383 -14.264 -56.165 1.00 16.99 119 SER H C 1
ATOM 7237 O O . SER H 1 119 ? -54.876 -13.267 -55.637 1.00 17.86 119 SER H O 1
ATOM 7240 N N . PRO H 1 120 ? -54.779 -14.883 -57.175 1.00 24.75 120 PRO H N 1
ATOM 7241 C CA . PRO H 1 120 ? -53.442 -14.459 -57.594 1.00 18.29 120 PRO H CA 1
ATOM 7242 C C . PRO H 1 120 ? -53.467 -13.248 -58.510 1.00 21.82 120 PRO H C 1
ATOM 7243 O O . PRO H 1 120 ? -54.380 -13.057 -59.317 1.00 20.47 120 PRO H O 1
ATOM 7247 N N . LEU H 1 121 ? -52.440 -12.418 -58.359 1.00 19.83 121 LEU H N 1
ATOM 7248 C CA . LEU H 1 121 ? -52.120 -11.425 -59.373 1.00 19.85 121 LEU H CA 1
ATOM 7249 C C . LEU H 1 121 ? -51.690 -12.148 -60.645 1.00 22.83 121 LEU H C 1
ATOM 7250 O O . LEU H 1 121 ? -50.798 -13.000 -60.609 1.00 26.08 121 LEU H O 1
ATOM 7255 N N . LYS H 1 122 ? -52.335 -11.832 -61.764 1.00 26.17 122 LYS H N 1
ATOM 7256 C CA . LYS H 1 122 ? -52.051 -12.545 -63.009 1.00 27.26 122 LYS H CA 1
ATOM 7257 C C . LYS H 1 122 ? -52.274 -11.669 -64.239 1.00 31.49 122 LYS H C 1
ATOM 7258 O O . LYS H 1 122 ? -52.673 -10.511 -64.139 1.00 31.87 122 LYS H O 1
#

Secondary structure (DSSP, 8-state):
--EEEEEETT-TT-EEEEEEE-TT-EEEEEEE--EESSSSTT-EEETTEE-TTS--STTTTSEEEEETTEEEE-TTEEEEEEP-S-EEEEEEE-PPTT-GGG-EEEEEEEEEEEE------/--EEEEEETT-TT-EEEEEEE-TT-EEEEEEE--EESSSSTT-EEETTEE-TTS--STTTTSEEEEETTEEEE-TTEEEEEEP-S-EEEEEEE-PPTT-GGG-EEEEEEEEEEEE---B--/--EEEEEETT-TT-EEEEEEE-TT-EEEEEEE--EESSSSTT-EEETTEE-TTS--STTTTSEEEEETTEEEE-TTEEEEEEP-S-EEEEEEE-PPTT-GGG-EEEEEEEEEEEE------/--EEEEEETT-TT-EEEEEEE-TT-EEEEEEE--EESSSSTT-EEETTEE-TTS--STTTTSEEEEETTEEEE-TTEEEEEEP-S-EEEEEEE-PPTT-GGG-B-EEEEEEEEEE------/--EEEEEETT-TT-EEEEEEE-TT-EEEEEEEEEEESSSSTT-EEETTEE-TTS--STTTTSEEEEETTEEEE-TTEEEEEEP-S-EEEEEEE-PPTT-GGG-EEEEEEEEEEEE------/--EEEEEETT-TT-EEEEEEE-TT-EEEEEEE--EESSSSTT-EEETTEE-TTS--STTTTSEEEEETTEEEE-TTEEEEEEP-S-EEEEEEE-PPTT-GGG-EEEEEEEEEEEE------/--EEEEEETT-TT-EEEEEEE-TT-EEEEEEE--EESSSSTT-EEETTEE-TTS--STTTT-EEEEETTEEEE-TTEEEEEEP-S-EEEEEEE-PPTT-GGG-EEEEEEEEEEEE------/--EEEEEETT-TT-EEEEEEE-TT-EEEEEEE--EESSSSTT-EEETTEE-TTS--STTTTSEEEEETTEEEE-TTEEEEEEP-S-EEEEEEE-PPTT-GGG-EEEEEEEEEEEE---B--

Radius of gyration: 33.59 Å; Cα contacts (8 Å, |Δi|>4): 2805; chains: 8; bounding box: 81×60×108 Å

Organism: Photorhabdus laumondii subsp. laumondii (strain DSM 15139 / CIP 105565 / TT01) (NCBI:txid243265)

B-factor: mean 22.83, std 11.64, range [7.44, 86.74]